Protein 2X1W (pdb70)

Sequence (1154 aa):
TEILKSIDNEWRKTQCMPREVAIDVGKEFGVATNTFFKPPCVSVYRCGGCCNSEGLQCMNTSTSYLSKTLFEITVPLSQGPKPVTISFANHTSCRCMSEILKSIDNEWRKTQCMPREVAIDVGKEFGVATNTFFKPPCVSVYRCGGCCNSEGLQCMNTSTSYLSKTLFEITVPLSQGPKPVTISFANHTSCRCMSKLKSIDNEWRKTQCMPREVAIDVGKEFGVATNTFFKPPCVSVYRCGGCCNSEGLQCMNTSTSYLSKTLFEITVPLSQGPKPVTISFANHTSCRCMSKLEILKSIDNEWRKTQCMPREVAIDVGKEFGVATNTFFKPPCVSVYRCGGCCNSEGLQCMNTSTSYLSKTLFEITVPLSQGPKPVTISFANHTSCRCMSKLSPFIASHGVVYITENKNKTVVIPCLGSISNLNVSLCARYPEKRFVPDGNRISWDSKKGFTIPSYMISYAGMVFCEAKSYQSIMYIVVVVGYRIYDVVLSPSHGIELSVGEKLVLNCTARTELNVGIDFNWEYPSSKHQHKKLVNRDLKTQSGSEMKKFLSTLTIDGVTRSDQGLYTCAASSGLMTKKNSTFVRVHEGVVYITENKNKTVVIPCLGSISNLNVSLCARYPEKRFVPDGNRISWDSKKGFTIPSYMISYAGMVFCEAQSIMYIVVVVGYRIYDVVLSPSHGIELSVGEKLVLNCTARTELNVGIDFNWEYPSHKKLVNRDLKTSEMKKFLSTLTIDGVTRSDQGLYTCAASSGLMTKKNSTFVRVHEPFIQHGVVYITENKNKTVVIPCLGSISNLNVSLCARYPEKRFVPDGNRISWDSKKGFTIPSYMISYAGMVFCEAKINDESYQSIMYIVVVVGYRIYDVVLSPSHGIELSVGEKLVLNCTARTELNVGIDFNWEYPSSKKLVNRDLKTQSGSEMKKFLSTLTIDGVTRSDQGLYTCAASSGLMTKKNSTFVRVHESPFIAQHGVVYITENKNKTVVIPCLGSISNLNVSLCARYPEKRFVPDGNRISWDSKKGFTIPSYMISYAGMVFCEAKINDESYQSIMYIVVVVGYRIYDVVLSPSHGIELSVGEKLVLNCTARTELNVGIDFNWEYPHKKLVNRDLKTQGSEMKKFLSTLTIDGVTRSDQGLYTCAASSGLMTKKNSTFVRVH

Radius of gyration: 42.81 Å; Cα contacts (8 Å, |Δi|>4): 3023; chains: 8; bounding box: 81×84×136 Å

Organism: Homo sapiens (NCBI:txid9606)

Solvent-accessible surface area: 58014 Å² total; per-residue (Å²): 91,132,60,24,137,48,1,28,48,8,12,104,75,3,33,12,70,43,38,85,52,29,26,54,4,24,160,77,192,67,32,56,5,23,21,24,24,7,0,28,1,0,11,2,100,37,22,20,27,26,18,18,9,63,40,44,121,18,62,60,60,52,44,50,149,63,84,32,42,0,42,30,3,36,10,70,71,100,136,34,26,78,93,36,96,49,72,6,24,23,29,75,42,25,115,35,75,103,148,150,66,137,52,4,30,46,9,12,109,75,4,39,18,69,43,40,84,52,29,27,53,0,15,173,70,99,69,45,64,52,34,28,22,20,10,0,26,2,0,10,2,101,36,23,20,27,29,17,16,14,61,40,43,113,18,56,60,60,52,45,50,150,63,85,32,36,0,4,34,0,42,2,19,81,88,110,35,19,70,83,35,97,33,61,1,21,23,28,73,43,26,91,30,74,75,205,138,160,76,14,31,52,16,8,102,61,4,34,17,63,42,35,66,53,30,27,54,1,12,145,66,105,64,57,65,93,60,18,46,18,20,0,26,2,0,9,3,97,39,24,20,29,28,20,16,22,51,18,50,86,18,57,59,60,50,58,46,143,65,84,32,35,0,7,31,7,55,16,41,58,112,114,33,15,85,89,34,93,38,54,1,16,25,29,74,40,26,124,29,52,62,80,167,175,103,48,161,64,5,28,53,14,8,98,64,4,26,13,63,43,36,69,52,29,28,52,0,12,143,64,105,64,64,58,13,31,14,61,18,14,0,27,1,0,11,2,97,39,23,20,28,22,19,17,15,65,21,42,84,18,52,61,61,50,58,47,144,65,85,37,57,0,10,29,12,24,8,80,40,79,121,23,10,91,90,36,91,38,54,0,18,25,29,72,40,26,124,30,52,56,65,182,125,14,23,97,86,156,115,11,38,6,81,7,35,49,124,126,79,89,50,13,74,0,66,2,57,9,81,81,91,133,22,133,6,17,0,0,0,50,30,68,86,84,122,28,95,52,86,83,116,86,13,47,32,58,15,174,142,1,0,26,0,4,2,132,43,0,35,31,1,0,3,0,11,0,40,3,185,104,112,117,11,65,40,16,0,2,3,28,24,8,51,98,4,89,41,7,68,5,59,63,65,141,66,15,103,21,14,23,0,55,123,3,67,0,48,0,33,0,94,0,14,29,29,0,6,0,31,16,83,26,115,64,49,30,103,157,130,66,38,33,137,77,80,64,114,56,57,141,48,114,86,29,55,86,46,22,65,0,19,0,22,0,29,0,42,0,0,30,126,66,2,58,9,97,0,13,0,20,0,23,4,31,100,62,75,75,137,62,45,10,99,0,132,0,61,133,47,38,5,78,0,70,105,66,98,100,117,48,19,66,0,67,8,116,24,112,101,78,135,71,142,10,14,0,9,0,39,28,62,98,28,61,5,94,46,89,74,115,96,14,39,34,70,4,162,112,0,0,17,0,1,0,119,30,0,9,32,0,1,5,0,9,6,59,87,154,37,111,38,17,15,3,0,23,37,14,64,85,2,96,38,6,69,5,65,64,55,145,69,16,104,12,53,65,52,80,114,4,63,0,50,0,33,0,86,0,27,42,18,0,2,0,39,17,89,28,119,88,28,137,130,47,126,80,72,59,127,70,48,182,98,121,115,51,38,61,1,15,0,27,0,17,0,109,21,1,60,143,68,0,67,10,98,0,16,0,14,0,22,5,26,138,60,76,79,134,62,46,8,97,0,124,12,87,154,59,35,152,131,51,14,45,5,90,0,58,69,68,152,109,121,47,17,64,0,66,2,58,13,78,91,78,136,20,131,6,8,0,8,0,42,22,62,113,41,30,4,19,47,84,74,114,92,10,39,32,71,3,161,111,0,0,16,0,2,0,88,27,0,13,38,1,1,4,0,6,0,24,2,104,72,140,146,109,56,80,98,16,79,46,17,6,4,1,4,31,9,78,107,2,96,39,7,70,4,65,65,57,145,69,16,106,24,54,54,46,92,118,4,62,0,50,0,33,0,86,0,32,29,7,0,0,7,65,21,90,28,120,86,27,95,141,85,128,82,72,81,138,46,48,201,34,102,109,67,43,105,46,20,61,6,15,0,26,0,17,12,122,29,1,69,131,66,10,62,10,98,0,16,0,15,0,28,5,48,150,58,76,78,136,63,45,8,101,0,119,3,74,153,126,17,20,100,112,181,54,12,47,6,94,1,43,76,38,175,100,115,54,22,74,0,61,2,54,9,75,69,90,134,18,97,6,17,0,0,0,51,22,58,86,81,118,27,95,54,87,84,114,94,14,46,33,58,14,174,141,1,0,26,0,3,2,117,45,0,19,42,0,2,3,0,11,0,38,2,125,79,145,104,102,86,98,117,10,43,26,16,0,3,4,11,24,8,62,92,4,92,42,8,68,5,60,63,65,141,65,14,95,20,23,50,1,34,111,3,68,0,48,0,37,0,93,0,18,39,16,0,3,24,77,22,81,28,122,86,78,137,33,137,69,75,86,136,32,66,143,78,140,48,51,121,49,14,87,16,27,0,23,0,27,0,54,10,1,58,145,88,4,58,10,99,0,13,0,20,0,27,3,58,133,62,76,76,137,61,46,10,98,0,132,1,87

B-factor: mean 71.1, std 27.76, range [17.83, 236.98]

InterPro domains:
  IPR000072 PDGF/VEGF domain [PF00341] (131-211)
  IPR000072 PDGF/VEGF domain [PS50278] (117-216)
  IPR000072 PDGF/VEGF domain [SM00141] (129-213)
  IPR000072 PDGF/VEGF domain [cd00135] (129-214)
  IPR004153 CXCXC repeat [PF03128] (283-295)
  IPR004153 CXCXC repeat [PF03128] (307-319)
  IPR004153 CXCXC repeat [PF03128] (331-343)
  IPR023581 Platelet-derived growth factor, conserved site [PS00249] (154-166)
  IPR029034 Cystine-knot cytokine [G3DSA:2.10.90.10] (52-217)
  IPR029034 Cystine-knot cytokine [SSF57501] (124-212)
  IPR050507 Platelet-derived/Vascular endothelial growth factor [PTHR12025] (45-345)

Nearest PDB structures (foldseek):
  2x1w-assembly1_N  TM=1.005E+00  e=3.166E-40  Homo sapiens
  2x1w-assembly2_L  TM=9.529E-01  e=1.144E-33  Homo sapiens
  3v6b-assembly1_R-2  TM=9.421E-01  e=4.323E-33  Homo sapiens
  3v2a-assembly1_R-2  TM=9.100E-01  e=1.090E-30  Homo sapiens
  5t89-assembly1_Y  TM=8.038E-01  e=1.328E-16  Homo sapiens

Foldseek 3Di:
DVVVVVVVVVPVVQDWWWDWDWDQPQVPDDHDPFKDWVVRTDIAIATGGDDPDPPWDKHAPDWDKDWDKTWMQGPPPPDDTDIDIDIDIHGHTIDGGD/DVCVVVVVVPVVQDWWWDWDWDQPCVVVVHDVLKAWVVRTDIAIATGGDDPDPQFGKHAPDWDKDWDKTWMAGPVGPDDTDIDIDIDIHGHTIDGHGD/DVVVVVVCVVQDWWWDKDWDQPCVVVVHDPFKAKVVRTDIATATGGDDPDPQWDKHAPDKDKDKDWIWMAGPPGPDDTDIDIDIDIHGHTIDTDGPD/DPVVVVVVVCVVQDWWWDKDWDQPCVVVVDDPFKAKVVRTDIATATGGDDDDPQWDKHAPDKDKDKDKIWMAGPVRPVDTDIDIDIDIHGHTIDTGRPD/DFWDDPLAAWEDDPQDQDKTFDARATPDFPWQKWKWFDVVTDIGGADPPQWDAGNHTGTMHRVVVHQVGQWMWMATPNDIDRIYGYAYAFFFWDDKAKVVREDAEAEFFAKDKMKIKIKGFPRFDKDKDKDFQDPDDAQWDWDKDWDDDVPPDRMTMIMIMIMHRGDDQSRFAKMKMWIGRPVDIDIGIYTHGYHD/DAWEDEPQQQDKTFDAPAAPDQPQFKWKWFDVVTDIHGAPVPQWDQRNHGGTIHRNNVHQVGQWMAMPSGDDIYGYAYADWAWDAKAKVVAEPAEEEFQDKDKIKIKIKGAPRFDKDKDKDFFDCKDKDKDWDDAPRITMIIIMIIRRGHDQRRFAKMKMWIGRPPDIDIGIYTHGYDD/DFPQEAAWEAALPQFDKTFDARAAPDQPFFKWKWFDVVTDIHGAPVPQWDQRNHGGTIHRRNVHQVGQWMWMKTDDDNDMDIDHIYGYAYAYWAWDAKAKVVAEPAEEEFQAKDKIKIKIKGFPRFDKDKDKDFFDDWDKDKDWDDDDDVPRITMIIIMTMDRGHDQRRFAKMKMWIGRPPDIDIGIYTHGYYD/DQWPDPEAAWEDAPPQFDKGFDARAGPDFPFQKWKWFDVVTDIGGADPPQFDAGNHGGTMHGVNVHQVGQWMWMWTDPVPDIDIDHIYGYDYDDFFWDDKAKVVREDAEEEFFAKDKMKIKIKGFPRFDKDKDKDFLCKDKDKDWDDDPPDRITMIMIIIMRRGDDQSRFAKMKMWIGRPVDIDIGIYTHHYD

Secondary structure (DSSP, 8-state):
-HHHHHHHHHHHHHSSEEEEEEEETTTSS---TT-EEESSEEEEEEEE---SSSS-EEEEEEEEEEEEEEEEE-SSSSS--EEEEEEEEEEEEEEEE-/-TTHHHHHHHHHHSSEEEEEEEEHHHHTT--TTEEEESSEEEEEEEES--SSTTEEEEEEEEEEEEEEEEEEETTTSSS-EEEEEEEEEEEEEEEEE-/-HHHHHHHHHHSSEEEEEEEEHHHHTT--TTEEEESSEEEEEEEE---SSTTEEEEEEEEEEEEEEEEEEESS-SS--EEEEEEEEEEEEEEEEE--/-HHHHHHHHHHHHSSEEEEEEEEHHHHTT--TTEEEESSEEEEEEEE---SSTTEEEEEEEEEEEEEEEEEEESSSTT-SEEEEEEEEEEEEEEEEE--/--BPP--EEEEE--STT-EEEE---BSSTT--EEEEEETTTEEE---SSS-EEETTTEEEEEGGGTTT-SEEEEEE--EE---EEEEE-B--EEEEEEES-S-EEEETTPPEEEEEEEEE-TTB--EEEEE-S-SS--SEEEEEEEE---SS-S-EEEEEEEEESS--GGG-EEEEEEEE-SS-EEEEEEEEEEE-/-EEEE-S-SSSEEEE----SSSS---EEEEETTTEEE---SSSSEE-SSS-EEEEGGGTTT-SEEEEE-----EEEEE----EEEEEEES-S--EEETTPPEEEEEEEEEETT---EEEEE----EEEEEEEE----EEEEEEEEEESS--GGG-EEEEEEEE-SS-EEEEEEEEEEE-/-B---EEEEE---TT-EEEE---BSSSS--EEEEEETTTEEE---SSSSEE-SSS-EEEEGGGTTT-SEEEEEEEETTEEEE---EEEEE----EEEEEEES-S--EEETTPPEEEEEEEEEETT---EEEEE-S---EEEEEEE---SS--EEEEEEEEEESS--GGG-EEEEEEEE-SS-EEEEEEEEEEE-/--B---EEEEEE---SS-EEEE---BSSTT-EEEEEEETTTEEE---SSS-EEETTTEEEEEGGGTTT-SEEEEEEE-SS-EEE--EEEEEE----EEEEEEES-S-EEE-TTPPEEEEEEEEE-TT---EEEEE---EEEEEEEE-----S-EEEEEEEEESS--GGG-EEEEEEEE-SS-EEEEEEEEEE-

Structure (mmCIF, N/CA/C/O backbone):
data_2X1W
#
_entry.id   2X1W
#
_cell.length_a   73.750
_cell.length_b   123.830
_cell.length_c   211.831
_cell.angle_alpha   90.00
_cell.angle_beta   90.00
_cell.angle_gamma   90.00
#
_symmetry.space_group_name_H-M   'P 21 21 21'
#
loop_
_entity.id
_entity.type
_entity.pdbx_description
1 polymer 'VASCULAR ENDOTHELIAL GROWTH FACTOR C'
2 polymer 'VASCULAR ENDOTHELIAL GROWTH FACTOR RECEPTOR 2'
3 branched beta-D-mannopyranose-(1-4)-2-acetamido-2-deoxy-beta-D-glucopyranose-(1-4)-2-acetamido-2-deoxy-beta-D-glucopyranose
4 branched 2-acetamido-2-deoxy-beta-D-glucopyranose-(1-4)-2-acetamido-2-deoxy-beta-D-glucopyranose
5 non-polymer 'CESIUM ION'
6 non-polymer 2-acetamido-2-deoxy-beta-D-glucopyranose
7 water water
#
loop_
_atom_site.group_PDB
_atom_site.id
_atom_site.type_symbol
_atom_site.label_atom_id
_atom_site.label_alt_id
_atom_site.label_comp_id
_atom_site.label_asym_id
_atom_site.label_entity_id
_atom_site.label_seq_id
_atom_site.pdbx_PDB_ins_code
_atom_site.Cartn_x
_atom_site.Cartn_y
_atom_site.Cartn_z
_atom_site.occupancy
_atom_site.B_iso_or_equiv
_atom_site.auth_seq_id
_atom_site.auth_comp_id
_atom_site.auth_asym_id
_atom_site.auth_atom_id
_atom_site.pdbx_PDB_model_num
ATOM 1 N N . THR A 1 5 ? 3.106 -13.285 15.251 1.00 109.80 116 THR A N 1
ATOM 2 C CA . THR A 1 5 ? 2.023 -13.055 16.201 1.00 115.52 116 THR A CA 1
ATOM 3 C C . THR A 1 5 ? 1.390 -11.687 15.994 1.00 114.44 116 THR A C 1
ATOM 4 O O . THR A 1 5 ? 0.266 -11.584 15.513 1.00 116.54 116 THR A O 1
ATOM 8 N N . GLU A 1 6 ? 2.117 -10.638 16.363 1.00 112.01 117 GLU A N 1
ATOM 9 C CA . GLU A 1 6 ? 1.608 -9.277 16.239 1.00 112.62 117 GLU A CA 1
ATOM 10 C C . GLU A 1 6 ? 1.180 -8.976 14.809 1.00 113.13 117 GLU A C 1
ATOM 11 O O . GLU A 1 6 ? 0.220 -8.243 14.582 1.00 117.43 117 GLU A O 1
ATOM 17 N N . ILE A 1 7 ? 1.892 -9.548 13.845 1.00 108.40 118 ILE A N 1
ATOM 18 C CA . ILE A 1 7 ? 1.511 -9.404 12.446 1.00 95.69 118 ILE A CA 1
ATOM 19 C C . ILE A 1 7 ? 0.256 -10.224 12.153 1.00 87.70 118 ILE A C 1
ATOM 20 O O . ILE A 1 7 ? -0.671 -9.748 11.500 1.00 86.64 118 ILE A O 1
ATOM 25 N N . LEU A 1 8 ? 0.222 -11.454 12.651 1.00 92.63 119 LEU A N 1
ATOM 26 C CA . LEU A 1 8 ? -0.954 -12.300 12.492 1.00 96.04 119 LEU A CA 1
ATOM 27 C C . LEU A 1 8 ? -2.199 -11.644 13.092 1.00 86.67 119 LEU A C 1
ATOM 28 O O . LEU A 1 8 ? -3.300 -11.799 12.565 1.00 74.96 119 LEU A O 1
ATOM 33 N N . LYS A 1 9 ? -2.024 -10.916 14.194 1.00 92.87 120 LYS A N 1
ATOM 34 C CA . LYS A 1 9 ? -3.156 -10.285 14.866 1.00 93.56 120 LYS A CA 1
ATOM 35 C C . LYS A 1 9 ? -3.886 -9.353 13.915 1.00 89.23 120 LYS A C 1
ATOM 36 O O . LYS A 1 9 ? -5.098 -9.459 13.737 1.00 85.80 120 LYS A O 1
ATOM 42 N N . SER A 1 10 ? -3.136 -8.443 13.303 1.00 86.14 121 SER A N 1
ATOM 43 C CA . SER A 1 10 ? -3.719 -7.428 12.432 1.00 84.18 121 SER A CA 1
ATOM 44 C C . SER A 1 10 ? -4.296 -8.023 11.148 1.00 75.07 121 SER A C 1
ATOM 45 O O . SER A 1 10 ? -5.379 -7.645 10.712 1.00 75.28 121 SER A O 1
ATOM 48 N N . ILE A 1 11 ? -3.567 -8.947 10.540 1.00 67.02 122 ILE A N 1
ATOM 49 C CA . ILE A 1 11 ? -4.028 -9.583 9.313 1.00 67.82 122 ILE A CA 1
ATOM 50 C C . ILE A 1 11 ? -5.416 -10.197 9.505 1.00 71.47 122 ILE A C 1
ATOM 51 O O . ILE A 1 11 ? -6.318 -10.008 8.683 1.00 68.17 122 ILE A O 1
ATOM 56 N N . ASP A 1 12 ? -5.583 -10.932 10.598 1.00 71.81 123 ASP A N 1
ATOM 57 C CA . ASP A 1 12 ? -6.882 -11.493 10.939 1.00 66.18 123 ASP A CA 1
ATOM 58 C C . ASP A 1 12 ? -7.927 -10.387 11.105 1.00 60.68 123 ASP A C 1
ATOM 59 O O . ASP A 1 12 ? -9.096 -10.554 10.761 1.00 59.92 123 ASP A O 1
ATOM 64 N N . ASN A 1 13 ? -7.499 -9.252 11.636 1.00 49.61 124 ASN A N 1
ATOM 65 C CA . ASN A 1 13 ? -8.389 -8.114 11.761 1.00 54.51 124 ASN A CA 1
ATOM 66 C C . ASN A 1 13 ? -8.800 -7.532 10.409 1.00 58.44 124 ASN A C 1
ATOM 67 O O . ASN A 1 13 ? -9.934 -7.098 10.249 1.00 59.67 124 ASN A O 1
ATOM 72 N N . GLU A 1 14 ? -7.879 -7.525 9.443 1.00 59.42 125 GLU A N 1
ATOM 73 C CA . GLU A 1 14 ? -8.182 -7.064 8.089 1.00 46.07 125 GLU A CA 1
ATOM 74 C C . GLU A 1 14 ? -9.205 -7.971 7.410 1.00 53.81 125 GLU A C 1
ATOM 75 O O . GLU A 1 14 ? -10.142 -7.498 6.759 1.00 44.17 125 GLU A O 1
ATOM 81 N N . TRP A 1 15 ? -9.028 -9.279 7.553 1.00 47.01 126 TRP A N 1
ATOM 82 C CA . TRP A 1 15 ? -10.010 -10.215 7.017 1.00 52.95 126 TRP A CA 1
ATOM 83 C C . TRP A 1 15 ? -11.383 -9.975 7.619 1.00 57.65 126 TRP A C 1
ATOM 84 O O . TRP A 1 15 ? -12.367 -9.806 6.907 1.00 69.83 126 TRP A O 1
ATOM 95 N N . ARG A 1 16 ? -11.437 -9.952 8.943 1.00 63.31 127 ARG A N 1
ATOM 96 C CA . ARG A 1 16 ? -12.700 -9.839 9.658 1.00 63.72 127 ARG A CA 1
ATOM 97 C C . ARG A 1 16 ? -13.472 -8.607 9.208 1.00 58.57 127 ARG A C 1
ATOM 98 O O . ARG A 1 16 ? -14.668 -8.683 8.924 1.00 62.47 127 ARG A O 1
ATOM 106 N N . LYS A 1 17 ? -12.773 -7.479 9.125 1.00 51.77 128 LYS A N 1
ATOM 107 C CA . LYS A 1 17 ? -13.393 -6.207 8.751 1.00 51.56 128 LYS A CA 1
ATOM 108 C C . LYS A 1 17 ? -13.836 -6.123 7.289 1.00 48.29 128 LYS A C 1
ATOM 109 O O . LYS A 1 17 ? -14.692 -5.317 6.957 1.00 53.56 128 LYS A O 1
ATOM 115 N N . THR A 1 18 ? -13.262 -6.953 6.423 1.00 47.47 129 THR A N 1
ATOM 116 C CA . THR A 1 18 ? -13.525 -6.851 4.991 1.00 46.15 129 THR A CA 1
ATOM 117 C C . THR A 1 18 ? -14.374 -7.991 4.437 1.00 47.93 129 THR A C 1
ATOM 118 O O . THR A 1 18 ? -14.550 -8.110 3.224 1.00 56.48 129 THR A O 1
ATOM 122 N N . GLN A 1 19 ? -14.908 -8.824 5.317 1.00 49.68 130 GLN A N 1
ATOM 123 C CA . GLN A 1 19 ? -15.669 -9.992 4.880 1.00 50.06 130 GLN A CA 1
ATOM 124 C C . GLN A 1 19 ? -17.010 -9.613 4.268 1.00 50.05 130 GLN A C 1
ATOM 125 O O . GLN A 1 19 ? -17.573 -8.565 4.569 1.00 40.14 130 GLN A O 1
ATOM 131 N N . CYS A 1 20 ? -17.520 -10.488 3.411 1.00 49.18 131 CYS A N 1
ATOM 132 C CA . CYS A 1 20 ? -18.845 -10.322 2.841 1.00 41.69 131 CYS A CA 1
ATOM 133 C C . CYS A 1 20 ? -19.887 -10.195 3.956 1.00 56.59 131 CYS A C 1
ATOM 134 O O . CYS A 1 20 ? -19.998 -11.070 4.814 1.00 68.88 131 CYS A O 1
ATOM 137 N N . MET A 1 21 ? -20.643 -9.102 3.947 1.00 49.75 132 MET A N 1
ATOM 138 C CA . MET A 1 21 ? -21.698 -8.878 4.936 1.00 44.80 132 MET A CA 1
ATOM 139 C C . MET A 1 21 ? -22.524 -7.631 4.595 1.00 51.68 132 MET A C 1
ATOM 140 O O . MET A 1 21 ? -22.105 -6.809 3.785 1.00 46.34 132 MET A O 1
ATOM 145 N N . PRO A 1 22 ? -23.699 -7.476 5.222 1.00 55.97 133 PRO A N 1
ATOM 146 C CA . PRO A 1 22 ? -24.496 -6.271 4.964 1.00 48.99 133 PRO A CA 1
ATOM 147 C C . PRO A 1 22 ? -23.798 -5.028 5.505 1.00 54.82 133 PRO A C 1
ATOM 148 O O . PRO A 1 22 ? -23.273 -5.064 6.619 1.00 51.82 133 PRO A O 1
ATOM 152 N N . ARG A 1 23 ? -23.803 -3.946 4.733 1.00 53.56 134 ARG A N 1
ATOM 153 C CA . ARG A 1 23 ? -23.157 -2.708 5.141 1.00 49.45 134 ARG A CA 1
ATOM 154 C C . ARG A 1 23 ? -24.027 -1.509 4.810 1.00 57.31 134 ARG A C 1
ATOM 155 O O . ARG A 1 23 ? -24.687 -1.496 3.774 1.00 58.35 134 ARG A O 1
ATOM 163 N N . GLU A 1 24 ? -24.016 -0.503 5.686 1.00 59.03 135 GLU A N 1
ATOM 164 C CA . GLU A 1 24 ? -24.701 0.762 5.412 1.00 55.86 135 GLU A CA 1
ATOM 165 C C . GLU A 1 24 ? -24.094 1.496 4.225 1.00 50.62 135 GLU A C 1
ATOM 166 O O . GLU A 1 24 ? -22.904 1.781 4.205 1.00 58.88 135 GLU A O 1
ATOM 172 N N . VAL A 1 25 ? -24.923 1.807 3.239 1.00 46.66 136 VAL A N 1
ATOM 173 C CA . VAL A 1 25 ? -24.478 2.573 2.090 1.00 42.25 136 VAL A CA 1
ATOM 174 C C . VAL A 1 25 ? -25.482 3.663 1.793 1.00 47.15 136 VAL A C 1
ATOM 175 O O . VAL A 1 25 ? -26.611 3.625 2.265 1.00 59.35 136 VAL A O 1
ATOM 179 N N . ALA A 1 26 ? -25.059 4.643 1.014 1.00 47.79 137 ALA A N 1
ATOM 180 C CA . ALA A 1 26 ? -25.963 5.673 0.559 1.00 46.70 137 ALA A CA 1
ATOM 181 C C . ALA A 1 26 ? -26.384 5.360 -0.879 1.00 57.40 137 ALA A C 1
ATOM 182 O O . ALA A 1 26 ? -25.573 5.402 -1.804 1.00 54.46 137 ALA A O 1
ATOM 184 N N . ILE A 1 27 ? -27.655 5.023 -1.055 1.00 54.05 138 ILE A N 1
ATOM 185 C CA . ILE A 1 27 ? -28.190 4.667 -2.365 1.00 42.94 138 ILE A CA 1
ATOM 186 C C . ILE A 1 27 ? -28.835 5.864 -3.048 1.00 44.99 138 ILE A C 1
ATOM 187 O O . ILE A 1 27 ? -29.699 6.531 -2.472 1.00 61.22 138 ILE A O 1
ATOM 192 N N . ASP A 1 28 ? -28.423 6.127 -4.280 1.00 48.84 139 ASP A N 1
ATOM 193 C CA . ASP A 1 28 ? -28.993 7.212 -5.074 1.00 49.24 139 ASP A CA 1
ATOM 194 C C . ASP A 1 28 ? -30.347 6.774 -5.610 1.00 44.74 139 ASP A C 1
ATOM 195 O O . ASP A 1 28 ? -30.411 5.863 -6.426 1.00 49.59 139 ASP A O 1
ATOM 200 N N . VAL A 1 29 ? -31.420 7.425 -5.165 1.00 42.83 140 VAL A N 1
ATOM 201 C CA . VAL A 1 29 ? -32.776 6.979 -5.508 1.00 59.89 140 VAL A CA 1
ATOM 202 C C . VAL A 1 29 ? -33.021 6.966 -7.015 1.00 65.73 140 VAL A C 1
ATOM 203 O O . VAL A 1 29 ? -33.386 5.938 -7.594 1.00 61.71 140 VAL A O 1
ATOM 207 N N . GLY A 1 30 ? -32.818 8.118 -7.642 1.00 59.87 141 GLY A N 1
ATOM 208 C CA . GLY A 1 30 ? -33.032 8.257 -9.065 1.00 61.51 141 GLY A CA 1
ATOM 209 C C . GLY A 1 30 ? -32.411 7.147 -9.886 1.00 78.75 141 GLY A C 1
ATOM 210 O O . GLY A 1 30 ? -33.056 6.593 -10.777 1.00 97.60 141 GLY A O 1
ATOM 211 N N . LYS A 1 31 ? -31.157 6.818 -9.591 1.00 68.86 142 LYS A N 1
ATOM 212 C CA . LYS A 1 31 ? -30.452 5.811 -10.370 1.00 70.02 142 LYS A CA 1
ATOM 213 C C . LYS A 1 31 ? -31.015 4.409 -10.149 1.00 80.94 142 LYS A C 1
ATOM 214 O O . LYS A 1 31 ? -30.927 3.565 -11.041 1.00 93.05 142 LYS A O 1
ATOM 220 N N . GLU A 1 32 ? -31.637 4.167 -8.996 1.00 77.23 143 GLU A N 1
ATOM 221 C CA . GLU A 1 32 ? -32.328 2.889 -8.796 1.00 85.90 143 GLU A CA 1
ATOM 222 C C . GLU A 1 32 ? -33.592 2.791 -9.664 1.00 99.21 143 GLU A C 1
ATOM 223 O O . GLU A 1 32 ? -34.714 2.732 -9.159 1.00 81.58 143 GLU A O 1
ATOM 229 N N . PHE A 1 33 ? -33.362 2.830 -10.979 1.00 123.93 144 PHE A N 1
ATOM 230 C CA . PHE A 1 33 ? -34.297 2.402 -12.034 1.00 131.55 144 PHE A CA 1
ATOM 231 C C . PHE A 1 33 ? -35.704 3.018 -12.096 1.00 113.43 144 PHE A C 1
ATOM 232 O O . PHE A 1 33 ? -36.374 3.208 -11.076 1.00 89.01 144 PHE A O 1
ATOM 240 N N . GLY A 1 34 ? -36.128 3.313 -13.325 1.00 114.58 145 GLY A N 1
ATOM 241 C CA . GLY A 1 34 ? -37.496 3.700 -13.624 1.00 115.09 145 GLY A CA 1
ATOM 242 C C . GLY A 1 34 ? -37.875 5.120 -13.255 1.00 109.44 145 GLY A C 1
ATOM 243 O O . GLY A 1 34 ? -39.054 5.438 -13.108 1.00 103.37 145 GLY A O 1
ATOM 244 N N . VAL A 1 35 ? -36.880 5.983 -13.109 1.00 105.52 146 VAL A N 1
ATOM 245 C CA . VAL A 1 35 ? -37.140 7.351 -12.689 1.00 97.24 146 VAL A CA 1
ATOM 246 C C . VAL A 1 35 ? -37.474 8.265 -13.865 1.00 93.70 146 VAL A C 1
ATOM 247 O O . VAL A 1 35 ? -36.789 8.251 -14.888 1.00 87.81 146 VAL A O 1
ATOM 251 N N . ALA A 1 36 ? -38.541 9.045 -13.716 1.00 88.41 147 ALA A N 1
ATOM 252 C CA . ALA A 1 36 ? -38.961 9.981 -14.754 1.00 85.55 147 ALA A CA 1
ATOM 253 C C . ALA A 1 36 ? -37.883 11.027 -14.993 1.00 83.94 147 ALA A C 1
ATOM 254 O O . ALA A 1 36 ? -37.410 11.661 -14.051 1.00 90.57 147 ALA A O 1
ATOM 256 N N . THR A 1 37 ? -37.506 11.210 -16.256 1.00 79.55 148 THR A N 1
ATOM 257 C CA . THR A 1 37 ? -36.432 12.129 -16.622 1.00 74.74 148 THR A CA 1
ATOM 258 C C . THR A 1 37 ? -36.625 13.550 -16.087 1.00 74.48 148 THR A C 1
ATOM 259 O O . THR A 1 37 ? -35.681 14.337 -16.059 1.00 73.25 148 THR A O 1
ATOM 263 N N . ASN A 1 38 ? -37.839 13.880 -15.660 1.00 67.23 149 ASN A N 1
ATOM 264 C CA . ASN A 1 38 ? -38.116 15.224 -15.161 1.00 76.02 149 ASN A CA 1
ATOM 265 C C . ASN A 1 38 ? -38.175 15.327 -13.638 1.00 58.68 149 ASN A C 1
ATOM 266 O O . ASN A 1 38 ? -38.663 16.321 -13.107 1.00 68.62 149 ASN A O 1
ATOM 271 N N . THR A 1 39 ? -37.680 14.312 -12.939 1.00 61.65 150 THR A N 1
ATOM 272 C CA . THR A 1 39 ? -37.695 14.327 -11.476 1.00 61.68 150 THR A CA 1
ATOM 273 C C . THR A 1 39 ? -36.316 14.450 -10.822 1.00 67.91 150 THR A C 1
ATOM 274 O O . THR A 1 39 ? -35.353 13.820 -11.257 1.00 72.50 150 THR A O 1
ATOM 278 N N . PHE A 1 40 ? -36.246 15.296 -9.794 1.00 62.31 151 PHE A N 1
ATOM 279 C CA . PHE A 1 40 ? -35.166 15.337 -8.808 1.00 73.50 151 PHE A CA 1
ATOM 280 C C . PHE A 1 40 ? -35.697 14.745 -7.500 1.00 66.63 151 PHE A C 1
ATOM 281 O O . PHE A 1 40 ? -36.828 15.027 -7.105 1.00 67.82 151 PHE A O 1
ATOM 289 N N . PHE A 1 41 ? -34.891 13.940 -6.816 1.00 54.97 152 PHE A N 1
ATOM 290 C CA . PHE A 1 41 ? -35.269 13.494 -5.472 1.00 57.47 152 PHE A CA 1
ATOM 291 C C . PHE A 1 41 ? -34.558 14.286 -4.376 1.00 58.78 152 PHE A C 1
ATOM 292 O O . PHE A 1 41 ? -33.362 14.590 -4.478 1.00 59.00 152 PHE A O 1
ATOM 300 N N . LYS A 1 42 ? -35.321 14.627 -3.342 1.00 50.91 153 LYS A N 1
ATOM 301 C CA . LYS A 1 42 ? -34.797 15.284 -2.151 1.00 50.35 153 LYS A CA 1
ATOM 302 C C . LYS A 1 42 ? -35.249 14.513 -0.908 1.00 55.33 153 LYS A C 1
ATOM 303 O O . LYS A 1 42 ? -36.443 14.450 -0.617 1.00 60.08 153 LYS A O 1
ATOM 309 N N . PRO A 1 43 ? -34.302 13.899 -0.184 1.00 60.69 154 PRO A N 1
ATOM 310 C CA . PRO A 1 43 ? -32.865 13.872 -0.472 1.00 54.36 154 PRO A CA 1
ATOM 311 C C . PRO A 1 43 ? -32.603 12.956 -1.653 1.00 49.70 154 PRO A C 1
ATOM 312 O O . PRO A 1 43 ? -33.424 12.092 -1.937 1.00 52.24 154 PRO A O 1
ATOM 316 N N . PRO A 1 44 ? -31.461 13.126 -2.323 1.00 57.70 155 PRO A N 1
ATOM 317 C CA . PRO A 1 44 ? -31.169 12.281 -3.481 1.00 48.24 155 PRO A CA 1
ATOM 318 C C . PRO A 1 44 ? -30.915 10.847 -3.055 1.00 41.64 155 PRO A C 1
ATOM 319 O O . PRO A 1 44 ? -31.065 9.942 -3.874 1.00 65.71 155 PRO A O 1
ATOM 323 N N . CYS A 1 45 ? -30.525 10.643 -1.799 1.00 47.17 156 CYS A N 1
ATOM 324 C CA . CYS A 1 45 ? -30.132 9.308 -1.351 1.00 58.47 156 CYS A CA 1
ATOM 325 C C . CYS A 1 45 ? -30.805 8.840 -0.067 1.00 54.85 156 CYS A C 1
ATOM 326 O O . CYS A 1 45 ? -31.261 9.643 0.747 1.00 57.93 156 CYS A O 1
ATOM 329 N N . VAL A 1 46 ? -30.852 7.525 0.099 1.00 49.69 157 VAL A N 1
ATOM 330 C CA . VAL A 1 46 ? -31.390 6.921 1.308 1.00 55.05 157 VAL A CA 1
ATOM 331 C C . VAL A 1 46 ? -30.360 5.977 1.911 1.00 57.61 157 VAL A C 1
ATOM 332 O O . VAL A 1 46 ? -29.541 5.399 1.200 1.00 51.92 157 VAL A O 1
ATOM 336 N N . SER A 1 47 ? -30.393 5.838 3.228 1.00 66.32 158 SER A N 1
ATOM 337 C CA . SER A 1 47 ? -29.485 4.932 3.907 1.00 62.68 158 SER A CA 1
ATOM 338 C C . SER A 1 47 ? -30.114 3.552 4.003 1.00 53.73 158 SER A C 1
ATOM 339 O O . SER A 1 47 ? -31.167 3.385 4.617 1.00 65.96 158 SER A O 1
ATOM 342 N N . VAL A 1 48 ? -29.479 2.573 3.369 1.00 41.55 159 VAL A N 1
ATOM 343 C CA . VAL A 1 48 ? -29.870 1.179 3.531 1.00 47.91 159 VAL A CA 1
ATOM 344 C C . VAL A 1 48 ? -28.640 0.298 3.669 1.00 54.57 159 VAL A C 1
ATOM 345 O O . VAL A 1 48 ? -27.515 0.738 3.425 1.00 50.37 159 VAL A O 1
ATOM 349 N N . TYR A 1 49 ? -28.863 -0.951 4.062 1.00 54.64 160 TYR A N 1
ATOM 350 C CA . TYR A 1 49 ? -27.786 -1.915 4.172 1.00 50.56 160 TYR A CA 1
ATOM 351 C C . TYR A 1 49 ? -27.716 -2.720 2.886 1.00 48.81 160 TYR A C 1
ATOM 352 O O . TYR A 1 49 ? -28.737 -3.213 2.412 1.00 59.13 160 TYR A O 1
ATOM 361 N N . ARG A 1 50 ? -26.519 -2.837 2.312 1.00 57.45 161 ARG A N 1
ATOM 362 C CA . ARG A 1 50 ? -26.310 -3.702 1.144 1.00 58.16 161 ARG A CA 1
ATOM 363 C C . ARG A 1 50 ? -25.124 -4.615 1.342 1.00 48.07 161 ARG A C 1
ATOM 364 O O . ARG A 1 50 ? -24.142 -4.239 1.974 1.00 55.97 161 ARG A O 1
ATOM 372 N N . CYS A 1 51 ? -25.219 -5.817 0.793 1.00 47.59 162 CYS A N 1
ATOM 373 C CA . CYS A 1 51 ? -24.107 -6.757 0.812 1.00 43.00 162 CYS A CA 1
ATOM 374 C C . CYS A 1 51 ? -22.860 -6.205 0.126 1.00 46.05 162 CYS A C 1
ATOM 375 O O . CYS A 1 51 ? -22.906 -5.782 -1.032 1.00 51.70 162 CYS A O 1
ATOM 378 N N . GLY A 1 52 ? -21.745 -6.231 0.849 1.00 46.27 163 GLY A N 1
ATOM 379 C CA . GLY A 1 52 ? -20.470 -5.770 0.333 1.00 37.77 163 GLY A CA 1
ATOM 380 C C . GLY A 1 52 ? -19.300 -6.351 1.106 1.00 53.38 163 GLY A C 1
ATOM 381 O O . GLY A 1 52 ? -19.463 -6.895 2.197 1.00 55.07 163 GLY A O 1
ATOM 382 N N . GLY A 1 53 ? -18.109 -6.232 0.535 1.00 52.70 164 GLY A N 1
ATOM 383 C CA . GLY A 1 53 ? -16.914 -6.783 1.140 1.00 37.98 164 GLY A CA 1
ATOM 384 C C . GLY A 1 53 ? -16.171 -7.603 0.113 1.00 43.21 164 GLY A C 1
ATOM 385 O O . GLY A 1 53 ? -16.547 -7.603 -1.052 1.00 54.58 164 GLY A O 1
ATOM 386 N N . CYS A 1 54 ? -15.129 -8.311 0.531 1.00 43.53 165 CYS A N 1
ATOM 387 C CA . CYS A 1 54 ? -14.309 -9.039 -0.432 1.00 48.77 165 CYS A CA 1
ATOM 388 C C . CYS A 1 54 ? -14.318 -10.547 -0.253 1.00 54.72 165 CYS A C 1
ATOM 389 O O . CYS A 1 54 ? -14.151 -11.063 0.849 1.00 62.17 165 CYS A O 1
ATOM 392 N N . CYS A 1 55 ? -14.510 -11.251 -1.358 1.00 50.29 166 CYS A N 1
ATOM 393 C CA . CYS A 1 55 ? -14.418 -12.696 -1.357 1.00 51.77 166 CYS A CA 1
ATOM 394 C C . CYS A 1 55 ? -12.966 -13.071 -1.596 1.00 59.08 166 CYS A C 1
ATOM 395 O O . CYS A 1 55 ? -12.187 -12.261 -2.078 1.00 59.71 166 CYS A O 1
ATOM 398 N N . ASN A 1 56 ? -12.591 -14.291 -1.245 1.00 56.38 167 ASN A N 1
ATOM 399 C CA . ASN A 1 56 ? -11.187 -14.672 -1.278 1.00 43.35 167 ASN A CA 1
ATOM 400 C C . ASN A 1 56 ? -10.801 -15.395 -2.558 1.00 59.37 167 ASN A C 1
ATOM 401 O O . ASN A 1 56 ? -9.630 -15.685 -2.774 1.00 57.84 167 ASN A O 1
ATOM 406 N N . SER A 1 57 ? -11.795 -15.693 -3.389 1.00 70.94 168 SER A N 1
ATOM 407 C CA . SER A 1 57 ? -11.566 -16.179 -4.746 1.00 62.22 168 SER A CA 1
ATOM 408 C C . SER A 1 57 ? -12.119 -15.179 -5.733 1.00 63.25 168 SER A C 1
ATOM 409 O O . SER A 1 57 ? -12.925 -14.321 -5.379 1.00 60.33 168 SER A O 1
ATOM 412 N N . GLU A 1 58 ? -11.693 -15.303 -6.981 1.00 67.69 169 GLU A N 1
ATOM 413 C CA . GLU A 1 58 ? -12.229 -14.465 -8.033 1.00 68.81 169 GLU A CA 1
ATOM 414 C C . GLU A 1 58 ? -13.440 -15.169 -8.612 1.00 72.57 169 GLU A C 1
ATOM 415 O O . GLU A 1 58 ? -13.620 -16.374 -8.399 1.00 58.73 169 GLU A O 1
ATOM 421 N N . GLY A 1 59 ? -14.260 -14.411 -9.338 1.00 84.34 170 GLY A N 1
ATOM 422 C CA . GLY A 1 59 ? -15.469 -14.934 -9.948 1.00 97.01 170 GLY A CA 1
ATOM 423 C C . GLY A 1 59 ? -16.534 -15.183 -8.906 1.00 98.95 170 GLY A C 1
ATOM 424 O O . GLY A 1 59 ? -17.684 -15.479 -9.232 1.00 92.30 170 GLY A O 1
ATOM 425 N N . LEU A 1 60 ? -16.130 -15.079 -7.644 1.00 90.20 171 LEU A N 1
ATOM 426 C CA . LEU A 1 60 ? -17.051 -15.171 -6.520 1.00 78.08 171 LEU A CA 1
ATOM 427 C C . LEU A 1 60 ? -17.352 -13.780 -6.024 1.00 72.33 171 LEU A C 1
ATOM 428 O O . LEU A 1 60 ? -16.443 -12.970 -5.835 1.00 62.82 171 LEU A O 1
ATOM 433 N N . GLN A 1 61 ? -18.637 -13.521 -5.810 1.00 73.57 172 GLN A N 1
ATOM 434 C CA . GLN A 1 61 ? -19.120 -12.179 -5.549 1.00 72.40 172 GLN A CA 1
ATOM 435 C C . GLN A 1 61 ? -20.046 -12.169 -4.336 1.00 67.42 172 GLN A C 1
ATOM 436 O O . GLN A 1 61 ? -20.890 -13.052 -4.184 1.00 78.81 172 GLN A O 1
ATOM 442 N N . CYS A 1 62 ? -19.877 -11.172 -3.474 1.00 50.50 173 CYS A N 1
ATOM 443 C CA . CYS A 1 62 ? -20.701 -11.031 -2.273 1.00 41.46 173 CYS A CA 1
ATOM 444 C C . CYS A 1 62 ? -22.148 -10.651 -2.618 1.00 50.81 173 CYS A C 1
ATOM 445 O O . CYS A 1 62 ? -22.423 -9.539 -3.060 1.00 71.82 173 CYS A O 1
ATOM 448 N N . MET A 1 63 ? -23.073 -11.577 -2.406 1.00 48.15 174 MET A N 1
ATOM 449 C CA . MET A 1 63 ? -24.466 -11.339 -2.758 1.00 66.66 174 MET A CA 1
ATOM 450 C C . MET A 1 63 ? -25.432 -11.562 -1.594 1.00 63.56 174 MET A C 1
ATOM 451 O O . MET A 1 63 ? -25.103 -12.237 -0.625 1.00 72.08 174 MET A O 1
ATOM 456 N N . ASN A 1 64 ? -26.622 -10.980 -1.696 1.00 52.31 175 ASN A N 1
ATOM 457 C CA . ASN A 1 64 ? -27.639 -11.145 -0.668 1.00 55.64 175 ASN A CA 1
ATOM 458 C C . ASN A 1 64 ? -28.394 -12.467 -0.794 1.00 64.98 175 ASN A C 1
ATOM 459 O O . ASN A 1 64 ? -28.724 -12.913 -1.895 1.00 62.93 175 ASN A O 1
ATOM 464 N N . THR A 1 65 ? -28.658 -13.090 0.348 1.00 67.41 176 THR A N 1
ATOM 465 C CA . THR A 1 65 ? -29.351 -14.367 0.385 1.00 59.18 176 THR A CA 1
ATOM 466 C C . THR A 1 65 ? -30.738 -14.210 0.987 1.00 71.40 176 THR A C 1
ATOM 467 O O . THR A 1 65 ? -31.545 -15.138 0.960 1.00 85.04 176 THR A O 1
ATOM 471 N N . SER A 1 66 ? -31.010 -13.028 1.529 1.00 62.68 177 SER A N 1
ATOM 472 C CA . SER A 1 66 ? -32.332 -12.713 2.053 1.00 79.25 177 SER A CA 1
ATOM 473 C C . SER A 1 66 ? -32.484 -11.204 2.143 1.00 79.33 177 SER A C 1
ATOM 474 O O . SER A 1 66 ? -31.544 -10.509 2.522 1.00 76.13 177 SER A O 1
ATOM 477 N N . THR A 1 67 ? -33.664 -10.696 1.795 1.00 83.23 178 THR A N 1
ATOM 478 C CA . THR A 1 67 ? -33.880 -9.257 1.789 1.00 80.68 178 THR A CA 1
ATOM 479 C C . THR A 1 67 ? -35.170 -8.826 2.452 1.00 85.67 178 THR A C 1
ATOM 480 O O . THR A 1 67 ? -36.238 -9.365 2.177 1.00 92.71 178 THR A O 1
ATOM 484 N N . SER A 1 68 ? -35.054 -7.829 3.319 1.00 85.73 179 SER A N 1
ATOM 485 C CA . SER A 1 68 ? -36.207 -7.123 3.838 1.00 77.55 179 SER A CA 1
ATOM 486 C C . SER A 1 68 ? -36.429 -5.910 2.945 1.00 77.55 179 SER A C 1
ATOM 487 O O . SER A 1 68 ? -35.550 -5.550 2.158 1.00 57.22 179 SER A O 1
ATOM 490 N N . TYR A 1 69 ? -37.600 -5.289 3.053 1.00 80.38 180 TYR A N 1
ATOM 491 C CA . TYR A 1 69 ? -37.887 -4.086 2.277 1.00 73.74 180 TYR A CA 1
ATOM 492 C C . TYR A 1 69 ? -38.361 -2.946 3.169 1.00 80.08 180 TYR A C 1
ATOM 493 O O . TYR A 1 69 ? -39.224 -3.128 4.026 1.00 90.40 180 TYR A O 1
ATOM 502 N N . LEU A 1 70 ? -37.785 -1.767 2.966 1.00 71.31 181 LEU A N 1
ATOM 503 C CA . LEU A 1 70 ? -38.098 -0.613 3.797 1.00 70.16 181 LEU A CA 1
ATOM 504 C C . LEU A 1 70 ? -38.902 0.426 3.045 1.00 69.03 181 LEU A C 1
ATOM 505 O O . LEU A 1 70 ? -38.487 0.890 1.986 1.00 69.97 181 LEU A O 1
ATOM 510 N N . SER A 1 71 ? -40.055 0.787 3.593 1.00 80.14 182 SER A N 1
ATOM 511 C CA . SER A 1 71 ? -40.779 1.946 3.104 1.00 82.65 182 SER A CA 1
ATOM 512 C C . SER A 1 71 ? -40.071 3.183 3.620 1.00 79.89 182 SER A C 1
ATOM 513 O O . SER A 1 71 ? -39.783 3.299 4.809 1.00 77.27 182 SER A O 1
ATOM 516 N N . LYS A 1 72 ? -39.765 4.095 2.712 1.00 78.25 183 LYS A N 1
ATOM 517 C CA . LYS A 1 72 ? -39.198 5.377 3.083 1.00 70.43 183 LYS A CA 1
ATOM 518 C C . LYS A 1 72 ? -39.949 6.469 2.356 1.00 77.54 183 LYS A C 1
ATOM 519 O O . LYS A 1 72 ? -40.424 6.269 1.238 1.00 83.40 183 LYS A O 1
ATOM 525 N N . THR A 1 73 ? -40.067 7.623 2.995 1.00 79.81 184 THR A N 1
ATOM 526 C CA . THR A 1 73 ? -40.768 8.739 2.390 1.00 76.50 184 THR A CA 1
ATOM 527 C C . THR A 1 73 ? -39.811 9.892 2.168 1.00 75.44 184 THR A C 1
ATOM 528 O O . THR A 1 73 ? -39.100 10.303 3.084 1.00 78.90 184 THR A O 1
ATOM 532 N N . LEU A 1 74 ? -39.780 10.397 0.941 1.00 65.36 185 LEU A N 1
ATOM 533 C CA . LEU A 1 74 ? -39.053 11.621 0.664 1.00 62.62 185 LEU A CA 1
ATOM 534 C C . LEU A 1 74 ? -39.808 12.503 -0.318 1.00 61.90 185 LEU A C 1
ATOM 535 O O . LEU A 1 74 ? -40.972 12.249 -0.623 1.00 72.71 185 LEU A O 1
ATOM 540 N N . PHE A 1 75 ? -39.149 13.550 -0.798 1.00 57.96 186 PHE A N 1
ATOM 541 C CA . PHE A 1 75 ? -39.807 14.510 -1.666 1.00 60.57 186 PHE A CA 1
ATOM 542 C C . PHE A 1 75 ? -39.304 14.420 -3.093 1.00 66.05 186 PHE A C 1
ATOM 543 O O . PHE A 1 75 ? -38.137 14.113 -3.333 1.00 65.10 186 PHE A O 1
ATOM 551 N N . GLU A 1 76 ? -40.197 14.708 -4.034 1.00 68.53 187 GLU A N 1
ATOM 552 C CA . GLU A 1 76 ? -39.875 14.643 -5.448 1.00 68.46 187 GLU A CA 1
ATOM 553 C C . GLU A 1 76 ? -40.176 15.962 -6.156 1.00 70.62 187 GLU A C 1
ATOM 554 O O . GLU A 1 76 ? -41.318 16.409 -6.201 1.00 86.76 187 GLU A O 1
ATOM 560 N N . ILE A 1 77 ? -39.136 16.586 -6.696 1.00 71.89 188 ILE A N 1
ATOM 561 C CA . ILE A 1 77 ? -39.298 17.783 -7.501 1.00 64.66 188 ILE A CA 1
ATOM 562 C C . ILE A 1 77 ? -39.365 17.395 -8.950 1.00 66.60 188 ILE A C 1
ATOM 563 O O . ILE A 1 77 ? -38.565 16.584 -9.434 1.00 63.53 188 ILE A O 1
ATOM 568 N N . THR A 1 78 ? -40.352 17.990 -9.611 1.00 85.82 189 THR A N 1
ATOM 569 C CA . THR A 1 78 ? -40.672 17.748 -11.002 1.00 89.55 189 THR A CA 1
ATOM 570 C C . THR A 1 78 ? -40.327 18.996 -11.797 1.00 85.33 189 THR A C 1
ATOM 571 O O . THR A 1 78 ? -39.986 20.029 -11.228 1.00 84.39 189 THR A O 1
ATOM 575 N N . VAL A 1 79 ? -40.421 18.894 -13.115 1.00 99.65 190 VAL A N 1
ATOM 576 C CA . VAL A 1 79 ? -40.120 20.014 -13.994 1.00 103.18 190 VAL A CA 1
ATOM 577 C C . VAL A 1 79 ? -41.124 20.040 -15.143 1.00 127.51 190 VAL A C 1
ATOM 578 O O . VAL A 1 79 ? -41.416 18.999 -15.734 1.00 134.39 190 VAL A O 1
ATOM 582 N N . PRO A 1 80 ? -41.661 21.229 -15.463 1.00 132.28 191 PRO A N 1
ATOM 583 C CA . PRO A 1 80 ? -41.290 22.530 -14.894 1.00 130.79 191 PRO A CA 1
ATOM 584 C C . PRO A 1 80 ? -41.755 22.665 -13.456 1.00 133.55 191 PRO A C 1
ATOM 585 O O . PRO A 1 80 ? -42.507 21.817 -12.978 1.00 140.34 191 PRO A O 1
ATOM 589 N N . LEU A 1 81 ? -41.321 23.723 -12.781 1.00 132.36 192 LEU A N 1
ATOM 590 C CA . LEU A 1 81 ? -41.765 23.992 -11.419 1.00 134.09 192 LEU A CA 1
ATOM 591 C C . LEU A 1 81 ? -43.236 24.404 -11.407 1.00 146.04 192 LEU A C 1
ATOM 592 O O . LEU A 1 81 ? -43.581 25.506 -10.976 1.00 146.53 192 LEU A O 1
ATOM 597 N N . SER A 1 82 ? -44.098 23.515 -11.894 1.00 145.58 193 SER A N 1
ATOM 598 C CA . SER A 1 82 ? -45.536 23.737 -11.857 1.00 144.44 193 SER A CA 1
ATOM 599 C C . SER A 1 82 ? -46.035 23.678 -10.420 1.00 152.73 193 SER A C 1
ATOM 600 O O . SER A 1 82 ? -46.753 24.566 -9.965 1.00 162.13 193 SER A O 1
ATOM 603 N N . GLN A 1 83 ? -45.648 22.624 -9.709 1.00 148.23 194 GLN A N 1
ATOM 604 C CA . GLN A 1 83 ? -46.025 22.454 -8.313 1.00 138.32 194 GLN A CA 1
ATOM 605 C C . GLN A 1 83 ? -44.769 22.386 -7.459 1.00 133.20 194 GLN A C 1
ATOM 606 O O . GLN A 1 83 ? -43.654 22.429 -7.980 1.00 140.52 194 GLN A O 1
ATOM 612 N N . GLY A 1 84 ? -44.947 22.280 -6.147 1.00 114.66 195 GLY A N 1
ATOM 613 C CA . GLY A 1 84 ? -43.820 22.156 -5.242 1.00 97.32 195 GLY A CA 1
ATOM 614 C C . GLY A 1 84 ? -43.476 20.698 -5.014 1.00 92.63 195 GLY A C 1
ATOM 615 O O . GLY A 1 84 ? -44.204 19.817 -5.474 1.00 98.56 195 GLY A O 1
ATOM 616 N N . PRO A 1 85 ? -42.368 20.433 -4.298 1.00 79.13 196 PRO A N 1
ATOM 617 C CA . PRO A 1 85 ? -41.974 19.058 -3.976 1.00 81.00 196 PRO A CA 1
ATOM 618 C C . PRO A 1 85 ? -43.149 18.300 -3.385 1.00 81.67 196 PRO A C 1
ATOM 619 O O . PRO A 1 85 ? -43.782 18.791 -2.455 1.00 86.84 196 PRO A O 1
ATOM 623 N N . LYS A 1 86 ? -43.439 17.124 -3.926 1.00 81.92 197 LYS A N 1
ATOM 624 C CA . LYS A 1 86 ? -44.507 16.288 -3.398 1.00 78.21 197 LYS A CA 1
ATOM 625 C C . LYS A 1 86 ? -43.928 15.049 -2.722 1.00 77.96 197 LYS A C 1
ATOM 626 O O . LYS A 1 86 ? -42.901 14.516 -3.149 1.00 71.09 197 LYS A O 1
ATOM 632 N N . PRO A 1 87 ? -44.579 14.599 -1.645 1.00 83.12 198 PRO A N 1
ATOM 633 C CA . PRO A 1 87 ? -44.137 13.422 -0.896 1.00 74.94 198 PRO A CA 1
ATOM 634 C C . PRO A 1 87 ? -44.410 12.151 -1.681 1.00 73.77 198 PRO A C 1
ATOM 635 O O . PRO A 1 87 ? -45.511 11.959 -2.200 1.00 78.56 198 PRO A O 1
ATOM 639 N N . VAL A 1 88 ? -43.407 11.291 -1.768 1.00 70.96 199 VAL A N 1
ATOM 640 C CA . VAL A 1 88 ? -43.560 10.008 -2.428 1.00 72.75 199 VAL A CA 1
ATOM 641 C C . VAL A 1 88 ? -43.070 8.912 -1.497 1.00 69.63 199 VAL A C 1
ATOM 642 O O . VAL A 1 88 ? -42.071 9.082 -0.794 1.00 67.55 199 VAL A O 1
ATOM 646 N N . THR A 1 89 ? -43.788 7.795 -1.484 1.00 71.31 200 THR A N 1
ATOM 647 C CA . THR A 1 89 ? -43.372 6.632 -0.714 1.00 75.31 200 THR A CA 1
ATOM 648 C C . THR A 1 89 ? -42.770 5.584 -1.639 1.00 78.95 200 THR A C 1
ATOM 649 O O . THR A 1 89 ? -43.382 5.203 -2.638 1.00 83.59 200 THR A O 1
ATOM 653 N N . ILE A 1 90 ? -41.571 5.126 -1.294 1.00 77.02 201 ILE A N 1
ATOM 654 C CA . ILE A 1 90 ? -40.828 4.174 -2.113 1.00 73.28 201 ILE A CA 1
ATOM 655 C C . ILE A 1 90 ? -40.232 3.062 -1.250 1.00 75.42 201 ILE A C 1
ATOM 656 O O . ILE A 1 90 ? -39.797 3.309 -0.127 1.00 81.08 201 ILE A O 1
ATOM 661 N N . SER A 1 91 ? -40.207 1.840 -1.772 1.00 70.29 202 SER A N 1
ATOM 662 C CA . SER A 1 91 ? -39.611 0.722 -1.046 1.00 70.27 202 SER A CA 1
ATOM 663 C C . SER A 1 91 ? -38.217 0.374 -1.572 1.00 73.71 202 SER A C 1
ATOM 664 O O . SER A 1 91 ? -38.030 0.161 -2.769 1.00 71.77 202 SER A O 1
ATOM 667 N N . PHE A 1 92 ? -37.245 0.315 -0.665 1.00 63.37 203 PHE A N 1
ATOM 668 C CA . PHE A 1 92 ? -35.872 -0.019 -1.033 1.00 65.71 203 PHE A CA 1
ATOM 669 C C . PHE A 1 92 ? -35.436 -1.339 -0.409 1.00 63.55 203 PHE A C 1
ATOM 670 O O . PHE A 1 92 ? -35.794 -1.650 0.725 1.00 69.35 203 PHE A O 1
ATOM 678 N N . ALA A 1 93 ? -34.651 -2.110 -1.150 1.00 63.30 204 ALA A N 1
ATOM 679 C CA . ALA A 1 93 ? -34.122 -3.363 -0.626 1.00 68.10 204 ALA A CA 1
ATOM 680 C C . ALA A 1 93 ? -33.161 -3.125 0.538 1.00 60.55 204 ALA A C 1
ATOM 681 O O . ALA A 1 93 ? -32.298 -2.252 0.471 1.00 55.38 204 ALA A O 1
ATOM 683 N N . ASN A 1 94 ? -33.324 -3.906 1.601 1.00 63.87 205 ASN A N 1
ATOM 684 C CA . ASN A 1 94 ? -32.434 -3.869 2.757 1.00 52.77 205 ASN A CA 1
ATOM 685 C C . ASN A 1 94 ? -31.888 -5.273 3.007 1.00 49.67 205 ASN A C 1
ATOM 686 O O . ASN A 1 94 ? -32.522 -6.081 3.678 1.00 73.21 205 ASN A O 1
ATOM 691 N N . HIS A 1 95 ? -30.720 -5.569 2.446 1.00 47.85 206 HIS A N 1
ATOM 692 C CA . HIS A 1 95 ? -30.137 -6.904 2.567 1.00 57.62 206 HIS A CA 1
ATOM 693 C C . HIS A 1 95 ? -29.891 -7.262 4.032 1.00 63.50 206 HIS A C 1
ATOM 694 O O . HIS A 1 95 ? -29.355 -6.460 4.793 1.00 63.63 206 HIS A O 1
ATOM 701 N N . THR A 1 96 ? -30.284 -8.470 4.422 1.00 52.62 207 THR A N 1
ATOM 702 C CA . THR A 1 96 ? -30.175 -8.887 5.810 1.00 56.07 207 THR A CA 1
ATOM 703 C C . THR A 1 96 ? -29.219 -10.062 6.013 1.00 62.53 207 THR A C 1
ATOM 704 O O . THR A 1 96 ? -28.888 -10.417 7.147 1.00 64.14 207 THR A O 1
ATOM 708 N N . SER A 1 97 ? -28.767 -10.661 4.919 1.00 59.55 208 SER A N 1
ATOM 709 C CA . SER A 1 97 ? -27.743 -11.697 5.006 1.00 59.88 208 SER A CA 1
ATOM 710 C C . SER A 1 97 ? -27.018 -11.876 3.674 1.00 55.22 208 SER A C 1
ATOM 711 O O . SER A 1 97 ? -27.617 -11.723 2.614 1.00 62.04 208 SER A O 1
ATOM 714 N N . CYS A 1 98 ? -25.730 -12.206 3.726 1.00 46.28 209 CYS A N 1
ATOM 715 C CA . CYS A 1 98 ? -24.928 -12.297 2.500 1.00 34.15 209 CYS A CA 1
ATOM 716 C C . CYS A 1 98 ? -24.029 -13.518 2.471 1.00 37.05 209 CYS A C 1
ATOM 717 O O . CYS A 1 98 ? -23.643 -14.060 3.499 1.00 59.37 209 CYS A O 1
ATOM 720 N N . ARG A 1 99 ? -23.679 -13.941 1.271 1.00 50.38 210 ARG A N 1
ATOM 721 C CA . ARG A 1 99 ? -22.769 -15.059 1.101 1.00 63.14 210 ARG A CA 1
ATOM 722 C C . ARG A 1 99 ? -21.956 -14.874 -0.182 1.00 66.41 210 ARG A C 1
ATOM 723 O O . ARG A 1 99 ? -22.474 -14.405 -1.192 1.00 57.18 210 ARG A O 1
ATOM 731 N N . CYS A 1 100 ? -20.676 -15.222 -0.133 1.00 65.83 211 CYS A N 1
ATOM 732 C CA . CYS A 1 100 ? -19.858 -15.245 -1.342 1.00 51.92 211 CYS A CA 1
ATOM 733 C C . CYS A 1 100 ? -20.326 -16.369 -2.270 1.00 64.93 211 CYS A C 1
ATOM 734 O O . CYS A 1 100 ? -20.200 -17.550 -1.949 1.00 59.18 211 CYS A O 1
ATOM 737 N N . MET A 1 101 ? -20.887 -15.988 -3.411 1.00 75.47 212 MET A N 1
ATOM 738 C CA . MET A 1 101 ? -21.442 -16.940 -4.364 1.00 66.73 212 MET A CA 1
ATOM 739 C C . MET A 1 101 ? -20.847 -16.698 -5.745 1.00 82.04 212 MET A C 1
ATOM 740 O O . MET A 1 101 ? -20.382 -15.600 -6.042 1.00 90.23 212 MET A O 1
ATOM 745 N N . SER A 1 102 ? -20.877 -17.723 -6.592 1.00 91.51 213 SER A N 1
ATOM 746 C CA . SER A 1 102 ? -20.317 -17.632 -7.939 1.00 96.05 213 SER A CA 1
ATOM 747 C C . SER A 1 102 ? -21.313 -17.093 -8.966 1.00 98.15 213 SER A C 1
ATOM 748 O O . SER A 1 102 ? -22.470 -16.820 -8.648 1.00 92.04 213 SER A O 1
ATOM 751 N N . GLU B 1 6 ? -42.698 14.551 12.612 1.00 82.27 117 GLU B N 1
ATOM 752 C CA . GLU B 1 6 ? -42.867 13.116 12.411 1.00 115.36 117 GLU B CA 1
ATOM 753 C C . GLU B 1 6 ? -42.725 12.782 10.929 1.00 123.98 117 GLU B C 1
ATOM 754 O O . GLU B 1 6 ? -41.879 11.974 10.529 1.00 93.67 117 GLU B O 1
ATOM 760 N N . ILE B 1 7 ? -43.568 13.421 10.122 1.00 152.94 118 ILE B N 1
ATOM 761 C CA . ILE B 1 7 ? -43.531 13.287 8.670 1.00 156.14 118 ILE B CA 1
ATOM 762 C C . ILE B 1 7 ? -42.173 13.742 8.135 1.00 135.30 118 ILE B C 1
ATOM 763 O O . ILE B 1 7 ? -41.730 13.315 7.065 1.00 109.26 118 ILE B O 1
ATOM 768 N N . LEU B 1 8 ? -41.520 14.606 8.906 1.00 129.53 119 LEU B N 1
ATOM 769 C CA . LEU B 1 8 ? -40.283 15.259 8.501 1.00 113.91 119 LEU B CA 1
ATOM 770 C C . LEU B 1 8 ? -39.102 14.758 9.332 1.00 100.08 119 LEU B C 1
ATOM 771 O O . LEU B 1 8 ? -37.945 15.020 9.013 1.00 93.26 119 LEU B O 1
ATOM 776 N N . LYS B 1 9 ? -39.408 14.036 10.404 1.00 95.63 120 LYS B N 1
ATOM 777 C CA . LYS B 1 9 ? -38.392 13.449 11.268 1.00 95.38 120 LYS B CA 1
ATOM 778 C C . LYS B 1 9 ? -37.482 12.517 10.484 1.00 91.58 120 LYS B C 1
ATOM 779 O O . LYS B 1 9 ? -36.257 12.620 10.556 1.00 90.35 120 LYS B O 1
ATOM 785 N N . SER B 1 10 ? -38.093 11.603 9.738 1.00 85.85 121 SER B N 1
ATOM 786 C CA . SER B 1 10 ? -37.347 10.588 9.011 1.00 84.25 121 SER B CA 1
ATOM 787 C C . SER B 1 10 ? -36.519 11.187 7.876 1.00 76.12 121 SER B C 1
ATOM 788 O O . SER B 1 10 ? -35.365 10.812 7.673 1.00 79.38 121 SER B O 1
ATOM 791 N N . ILE B 1 11 ? -37.110 12.114 7.132 1.00 70.11 122 ILE B N 1
ATOM 792 C CA . ILE B 1 11 ? -36.410 12.742 6.017 1.00 68.59 122 ILE B CA 1
ATOM 793 C C . ILE B 1 11 ? -35.090 13.347 6.472 1.00 71.15 122 ILE B C 1
ATOM 794 O O . ILE B 1 11 ? -34.051 13.144 5.844 1.00 72.79 122 ILE B O 1
ATOM 799 N N . ASP B 1 12 ? -35.137 14.087 7.574 1.00 73.18 123 ASP B N 1
ATOM 800 C CA . ASP B 1 12 ? -33.932 14.651 8.165 1.00 64.48 123 ASP B CA 1
ATOM 801 C C . ASP B 1 12 ? -32.945 13.551 8.529 1.00 57.55 123 ASP B C 1
ATOM 802 O O . ASP B 1 12 ? -31.738 13.726 8.412 1.00 56.58 123 ASP B O 1
ATOM 807 N N . ASN B 1 13 ? -33.468 12.417 8.973 1.00 48.69 124 ASN B N 1
ATOM 808 C CA . ASN B 1 13 ? -32.625 11.276 9.280 1.00 59.19 124 ASN B CA 1
ATOM 809 C C . ASN B 1 13 ? -31.962 10.692 8.023 1.00 66.05 124 ASN B C 1
ATOM 810 O O . ASN B 1 13 ? -30.816 10.240 8.079 1.00 68.25 124 ASN B O 1
ATOM 815 N N . GLU B 1 14 ? -32.674 10.707 6.894 1.00 57.65 125 GLU B N 1
ATOM 816 C CA . GLU B 1 14 ? -32.104 10.223 5.634 1.00 52.54 125 GLU B CA 1
ATOM 817 C C . GLU B 1 14 ? -30.953 11.110 5.174 1.00 55.87 125 GLU B C 1
ATOM 818 O O . GLU B 1 14 ? -29.916 10.614 4.722 1.00 50.40 125 GLU B O 1
ATOM 824 N N . TRP B 1 15 ? -31.140 12.421 5.277 1.00 43.57 126 TRP B N 1
ATOM 825 C CA . TRP B 1 15 ? -30.066 13.357 4.957 1.00 53.83 126 TRP B CA 1
ATOM 826 C C . TRP B 1 15 ? -28.846 13.125 5.835 1.00 61.91 126 TRP B C 1
ATOM 827 O O . TRP B 1 15 ? -27.731 12.953 5.338 1.00 72.40 126 TRP B O 1
ATOM 838 N N . ARG B 1 16 ? -29.066 13.120 7.143 1.00 59.48 127 ARG B N 1
ATOM 839 C CA . ARG B 1 16 ? -27.979 12.985 8.097 1.00 62.89 127 ARG B CA 1
ATOM 840 C C . ARG B 1 16 ? -27.139 11.742 7.806 1.00 58.63 127 ARG B C 1
ATOM 841 O O . ARG B 1 16 ? -25.909 11.801 7.798 1.00 61.98 127 ARG B O 1
ATOM 849 N N . LYS B 1 17 ? -27.808 10.624 7.552 1.00 46.79 128 LYS B N 1
ATOM 850 C CA . LYS B 1 17 ? -27.125 9.35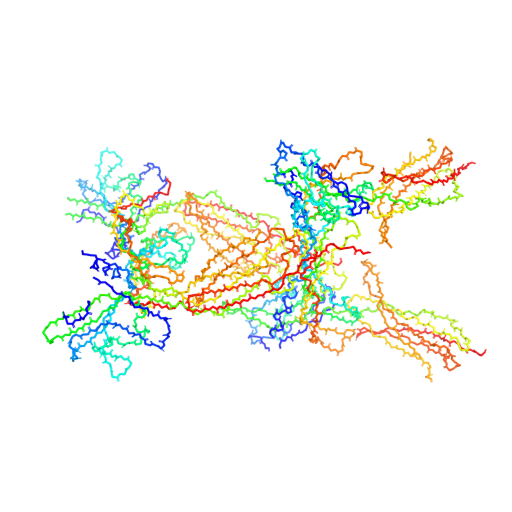2 7.347 1.00 50.50 128 LYS B CA 1
ATOM 851 C C . LYS B 1 17 ? -26.406 9.263 6.000 1.00 54.12 128 LYS B C 1
ATOM 852 O O . LYS B 1 17 ? -25.503 8.445 5.830 1.00 60.20 128 LYS B O 1
ATOM 858 N N . THR B 1 18 ? -26.798 10.097 5.043 1.00 50.08 129 THR B N 1
ATOM 859 C CA . THR B 1 18 ? -26.244 9.990 3.696 1.00 50.68 129 THR B CA 1
ATOM 860 C C . THR B 1 18 ? -25.297 11.133 3.329 1.00 53.00 129 THR B C 1
ATOM 861 O O . THR B 1 18 ? -24.900 11.267 2.170 1.00 58.17 129 THR B O 1
ATOM 865 N N . GLN B 1 19 ? -24.929 11.950 4.309 1.00 49.05 130 GLN B N 1
ATOM 866 C CA . GLN B 1 19 ? -24.103 13.115 4.028 1.00 46.86 130 GLN B CA 1
ATOM 867 C C . GLN B 1 19 ? -22.670 12.730 3.700 1.00 53.00 130 GLN B C 1
ATOM 868 O O . GLN B 1 19 ? -22.184 11.678 4.113 1.00 48.59 130 GLN B O 1
ATOM 874 N N . CYS B 1 20 ? -22.001 13.593 2.944 1.00 54.70 131 CYS B N 1
ATOM 875 C CA . CYS B 1 20 ? -20.586 13.432 2.650 1.00 47.30 131 CYS B CA 1
ATOM 876 C C . CYS B 1 20 ? -19.800 13.310 3.955 1.00 56.11 131 CYS B C 1
ATOM 877 O O . CYS B 1 20 ? -19.878 14.194 4.808 1.00 66.17 131 CYS B O 1
ATOM 880 N N . MET B 1 21 ? -19.058 12.211 4.107 1.00 47.35 132 MET B N 1
ATOM 881 C CA . MET B 1 21 ? -18.230 11.983 5.290 1.00 43.39 132 MET B CA 1
ATOM 882 C C . MET B 1 21 ? -17.351 10.737 5.130 1.00 56.04 132 MET B C 1
ATOM 883 O O . MET B 1 21 ? -17.584 9.919 4.244 1.00 53.62 132 MET B O 1
ATOM 888 N N . PRO B 1 22 ? -16.335 10.580 5.994 1.00 59.40 133 PRO B N 1
ATOM 889 C CA . PRO B 1 22 ? -15.502 9.378 5.890 1.00 47.39 133 PRO B CA 1
ATOM 890 C C . PRO B 1 22 ? -16.299 8.136 6.272 1.00 52.23 133 PRO B C 1
ATOM 891 O O . PRO B 1 22 ? -17.042 8.175 7.245 1.00 49.68 133 PRO B O 1
ATOM 895 N N . ARG B 1 23 ? -16.137 7.048 5.524 1.00 59.27 134 ARG B N 1
ATOM 896 C CA . ARG B 1 23 ? -16.855 5.808 5.806 1.00 47.15 134 ARG B CA 1
ATOM 897 C C . ARG B 1 23 ? -15.938 4.611 5.649 1.00 60.19 134 ARG B C 1
ATOM 898 O O . ARG B 1 23 ? -15.080 4.597 4.767 1.00 58.99 134 ARG B O 1
ATOM 906 N N . GLU B 1 24 ? -16.132 3.604 6.497 1.00 62.55 135 GLU B N 1
ATOM 907 C CA . GLU B 1 24 ? -15.409 2.342 6.364 1.00 60.64 135 GLU B CA 1
ATOM 908 C C . GLU B 1 24 ? -15.769 1.610 5.072 1.00 49.73 135 GLU B C 1
ATOM 909 O O . GLU B 1 24 ? -16.928 1.320 4.811 1.00 53.29 135 GLU B O 1
ATOM 915 N N . VAL B 1 25 ? -14.760 1.302 4.275 1.00 46.64 136 VAL B N 1
ATOM 916 C CA . VAL B 1 25 ? -14.956 0.530 3.061 1.00 42.46 136 VAL B CA 1
ATOM 917 C C . VAL B 1 25 ? -13.913 -0.560 2.983 1.00 47.65 136 VAL B C 1
ATOM 918 O O . VAL B 1 25 ? -12.887 -0.508 3.656 1.00 61.70 136 VAL B O 1
ATOM 922 N N . ALA B 1 26 ? -14.179 -1.552 2.153 1.00 51.35 137 ALA B N 1
ATOM 923 C CA . ALA B 1 26 ? -13.192 -2.575 1.875 1.00 48.59 137 ALA B CA 1
ATOM 924 C C . ALA B 1 26 ? -12.497 -2.250 0.549 1.00 55.96 137 ALA B C 1
ATOM 925 O O . ALA B 1 26 ? -13.117 -2.294 -0.513 1.00 51.64 137 ALA B O 1
ATOM 927 N N . ILE B 1 27 ? -11.214 -1.906 0.629 1.00 50.57 138 ILE B N 1
ATOM 928 C CA . ILE B 1 27 ? -10.409 -1.562 -0.542 1.00 39.14 138 ILE B CA 1
ATOM 929 C C . ILE B 1 27 ? -9.637 -2.761 -1.085 1.00 43.31 138 ILE B C 1
ATOM 930 O O . ILE B 1 27 ? -8.895 -3.415 -0.355 1.00 59.33 138 ILE B O 1
ATOM 935 N N . ASP B 1 28 ? -9.807 -3.040 -2.371 1.00 42.94 139 ASP B N 1
ATOM 936 C CA . ASP B 1 28 ? -9.080 -4.117 -3.027 1.00 43.58 139 ASP B CA 1
ATOM 937 C C . ASP B 1 28 ? -7.640 -3.672 -3.267 1.00 47.99 139 ASP B C 1
ATOM 938 O O . ASP B 1 28 ? -7.405 -2.745 -4.034 1.00 53.69 139 ASP B O 1
ATOM 943 N N . VAL B 1 29 ? -6.677 -4.326 -2.615 1.00 41.32 140 VAL B N 1
ATOM 944 C CA . VAL B 1 29 ? -5.279 -3.882 -2.678 1.00 57.80 140 VAL B CA 1
ATOM 945 C C . VAL B 1 29 ? -4.735 -3.877 -4.105 1.00 61.17 140 VAL B C 1
ATOM 946 O O . VAL B 1 29 ? -4.247 -2.859 -4.584 1.00 58.76 140 VAL B O 1
ATOM 950 N N . GLY B 1 30 ? -4.819 -5.022 -4.774 1.00 59.19 141 GLY B N 1
ATOM 951 C CA . GLY B 1 30 ? -4.317 -5.157 -6.127 1.00 62.67 141 GLY B CA 1
ATOM 952 C C . GLY B 1 30 ? -4.760 -4.048 -7.065 1.00 77.86 141 GLY B C 1
ATOM 953 O O . GLY B 1 30 ? -3.948 -3.501 -7.810 1.00 95.10 141 GLY B O 1
ATOM 954 N N . LYS B 1 31 ? -6.047 -3.713 -7.031 1.00 65.19 142 LYS B N 1
ATOM 955 C CA . LYS B 1 31 ? -6.589 -2.700 -7.929 1.00 68.54 142 LYS B CA 1
ATOM 956 C C . LYS B 1 31 ? -6.161 -1.282 -7.575 1.00 79.32 142 LYS B C 1
ATOM 957 O O . LYS B 1 31 ? -5.923 -0.463 -8.463 1.00 86.32 142 LYS B O 1
ATOM 963 N N . GLU B 1 32 ? -6.094 -0.991 -6.279 1.00 67.27 143 GLU B N 1
ATOM 964 C CA . GLU B 1 32 ? -5.753 0.344 -5.801 1.00 50.24 143 GLU B CA 1
ATOM 965 C C . GLU B 1 32 ? -4.381 0.801 -6.280 1.00 68.38 143 GLU B C 1
ATOM 966 O O . GLU B 1 32 ? -4.149 1.998 -6.489 1.00 61.96 143 GLU B O 1
ATOM 972 N N . PHE B 1 33 ? -3.473 -0.152 -6.459 1.00 70.09 144 PHE B N 1
ATOM 973 C CA . PHE B 1 33 ? -2.128 0.181 -6.906 1.00 66.28 144 PHE B CA 1
ATOM 974 C C . PHE B 1 33 ? -1.809 -0.330 -8.301 1.00 66.10 144 PHE B C 1
ATOM 975 O O . PHE B 1 33 ? -0.654 -0.323 -8.719 1.00 70.03 144 PHE B O 1
ATOM 983 N N . GLY B 1 34 ? -2.843 -0.760 -9.018 1.00 57.82 145 GLY B N 1
ATOM 984 C CA . GLY B 1 34 ? -2.698 -1.164 -10.403 1.00 59.44 145 GLY B CA 1
ATOM 985 C C . GLY B 1 34 ? -1.792 -2.362 -10.535 1.00 58.30 145 GLY B C 1
ATOM 986 O O . GLY B 1 34 ? -1.069 -2.516 -11.520 1.00 69.26 145 GLY B O 1
ATOM 987 N N . VAL B 1 35 ? -1.838 -3.215 -9.523 1.00 50.85 146 VAL B N 1
ATOM 988 C CA . VAL B 1 35 ? -0.989 -4.388 -9.467 1.00 56.32 146 VAL B CA 1
ATOM 989 C C . VAL B 1 35 ? -1.416 -5.422 -10.506 1.00 67.01 146 VAL B C 1
ATOM 990 O O . VAL B 1 35 ? -2.605 -5.702 -10.670 1.00 70.99 146 VAL B O 1
ATOM 994 N N . ALA B 1 36 ? -0.437 -5.968 -11.218 1.00 72.71 147 ALA B N 1
ATOM 995 C CA . ALA B 1 36 ? -0.688 -7.038 -12.174 1.00 80.21 147 ALA B CA 1
ATOM 996 C C . ALA B 1 36 ? -1.447 -8.163 -11.487 1.00 85.36 147 ALA B C 1
ATOM 997 O O . ALA B 1 36 ? -1.113 -8.560 -10.367 1.00 81.08 147 ALA B O 1
ATOM 999 N N . THR B 1 37 ? -2.469 -8.682 -12.155 1.00 89.91 148 THR B N 1
ATOM 1000 C CA . THR B 1 37 ? -3.331 -9.668 -11.516 1.00 90.62 148 THR B CA 1
ATOM 1001 C C . THR B 1 37 ? -2.789 -11.105 -11.565 1.00 86.27 148 THR B C 1
ATOM 1002 O O . THR B 1 37 ? -3.476 -12.043 -11.187 1.00 71.12 148 THR B O 1
ATOM 1006 N N . ASN B 1 38 ? -1.549 -11.286 -12.003 1.00 96.65 149 ASN B N 1
ATOM 1007 C CA . ASN B 1 38 ? -0.924 -12.590 -11.796 1.00 94.91 149 ASN B CA 1
ATOM 1008 C C . ASN B 1 38 ? -0.223 -12.586 -10.425 1.00 79.75 149 ASN B C 1
ATOM 1009 O O . ASN B 1 38 ? 0.636 -13.414 -10.128 1.00 77.61 149 ASN B O 1
ATOM 1014 N N . THR B 1 39 ? -0.641 -11.641 -9.584 1.00 60.16 150 THR B N 1
ATOM 1015 C CA . THR B 1 39 ? -0.042 -11.424 -8.270 1.00 54.13 150 THR B CA 1
ATOM 1016 C C . THR B 1 39 ? -1.135 -11.254 -7.227 1.00 63.64 150 THR B C 1
ATOM 1017 O O . THR B 1 39 ? -1.887 -10.285 -7.263 1.00 87.22 150 THR B O 1
ATOM 1021 N N . PHE B 1 40 ? -1.206 -12.187 -6.285 1.00 57.84 151 PHE B N 1
ATOM 1022 C CA . PHE B 1 40 ? -2.357 -12.276 -5.389 1.00 69.13 151 PHE B CA 1
ATOM 1023 C C . PHE B 1 40 ? -2.091 -11.696 -3.996 1.00 66.75 151 PHE B C 1
ATOM 1024 O O . PHE B 1 40 ? -1.076 -12.000 -3.366 1.00 67.79 151 PHE B O 1
ATOM 1032 N N . PHE B 1 41 ? -3.006 -10.869 -3.508 1.00 44.68 152 PHE B N 1
ATOM 1033 C CA . PHE B 1 41 ? -2.901 -10.384 -2.139 1.00 53.42 152 PHE B CA 1
ATOM 1034 C C . PHE B 1 41 ? -3.815 -11.159 -1.188 1.00 58.29 152 PHE B C 1
ATOM 1035 O O . PHE B 1 41 ? -4.970 -11.446 -1.505 1.00 51.79 152 PHE B O 1
ATOM 1043 N N . LYS B 1 42 ? -3.267 -11.508 -0.027 1.00 42.93 153 LYS B N 1
ATOM 1044 C CA . LYS B 1 42 ? -4.005 -12.198 1.015 1.00 49.08 153 LYS B CA 1
ATOM 1045 C C . LYS B 1 42 ? -3.815 -11.425 2.325 1.00 55.04 153 LYS B C 1
ATOM 1046 O O . LYS B 1 42 ? -2.709 -11.370 2.857 1.00 50.74 153 LYS B O 1
ATOM 1052 N N . PRO B 1 43 ? -4.887 -10.798 2.836 1.00 56.62 154 PRO B N 1
ATOM 1053 C CA . PRO B 1 43 ? -6.236 -10.757 2.268 1.00 50.55 154 PRO B CA 1
ATOM 1054 C C . PRO B 1 43 ? -6.260 -9.838 1.060 1.00 48.93 154 PRO B C 1
ATOM 1055 O O . PRO B 1 43 ? -5.408 -8.961 0.957 1.00 49.57 154 PRO B O 1
ATOM 1059 N N . PRO B 1 44 ? -7.232 -10.022 0.163 1.00 53.53 155 PRO B N 1
ATOM 1060 C CA . PRO B 1 44 ? -7.270 -9.179 -1.030 1.00 43.75 155 PRO B CA 1
ATOM 1061 C C . PRO B 1 44 ? -7.619 -7.744 -0.657 1.00 36.20 155 PRO B C 1
ATOM 1062 O O . PRO B 1 44 ? -7.332 -6.833 -1.427 1.00 61.17 155 PRO B O 1
ATOM 1066 N N . CYS B 1 45 ? -8.233 -7.541 0.503 1.00 42.91 156 CYS B N 1
ATOM 1067 C CA . CYS B 1 45 ? -8.711 -6.207 0.854 1.00 54.69 156 CYS B CA 1
ATOM 1068 C C . CYS B 1 45 ? -8.323 -5.744 2.243 1.00 50.91 156 CYS B C 1
ATOM 1069 O O . CYS B 1 45 ? -8.060 -6.544 3.135 1.00 62.06 156 CYS B O 1
ATOM 1072 N N . VAL B 1 46 ? -8.308 -4.432 2.417 1.00 48.78 157 VAL B N 1
ATOM 1073 C CA . VAL B 1 46 ? -8.028 -3.837 3.710 1.00 53.63 157 VAL B CA 1
ATOM 1074 C C . VAL B 1 46 ? -9.163 -2.906 4.094 1.00 55.81 157 VAL B C 1
ATOM 1075 O O . VAL B 1 46 ? -9.833 -2.347 3.233 1.00 51.99 157 VAL B O 1
ATOM 1079 N N . SER B 1 47 ? -9.383 -2.750 5.391 1.00 63.39 158 SER B N 1
ATOM 1080 C CA . SER B 1 47 ? -10.397 -1.836 5.873 1.00 59.57 158 SER B CA 1
ATOM 1081 C C . SER B 1 47 ? -9.791 -0.459 6.081 1.00 52.10 158 SER B C 1
ATOM 1082 O O . SER B 1 47 ? -8.870 -0.298 6.871 1.00 61.76 158 SER B O 1
ATOM 1085 N N . VAL B 1 48 ? -10.298 0.525 5.349 1.00 44.50 159 VAL B N 1
ATOM 1086 C CA . VAL B 1 48 ? -9.947 1.920 5.586 1.00 49.11 159 VAL B CA 1
ATOM 1087 C C . VAL B 1 48 ? -11.181 2.795 5.483 1.00 52.37 159 VAL B C 1
ATOM 1088 O O . VAL B 1 48 ? -12.237 2.356 5.034 1.00 50.40 159 VAL B O 1
ATOM 1092 N N . TYR B 1 49 ? -11.033 4.042 5.897 1.00 51.68 160 TYR B N 1
ATOM 1093 C CA . TYR B 1 49 ? -12.106 5.011 5.773 1.00 54.94 160 TYR B CA 1
ATOM 1094 C C . TYR B 1 49 ? -11.919 5.827 4.499 1.00 48.56 160 TYR B C 1
ATOM 1095 O O . TYR B 1 49 ? -10.828 6.325 4.234 1.00 59.67 160 TYR B O 1
ATOM 1104 N N . ARG B 1 50 ? -12.980 5.949 3.707 1.00 55.05 161 ARG B N 1
ATOM 1105 C CA . ARG B 1 50 ? -12.952 6.798 2.513 1.00 61.20 161 ARG B CA 1
ATOM 1106 C C . ARG B 1 50 ? -14.157 7.720 2.459 1.00 52.12 161 ARG B C 1
ATOM 1107 O O . ARG B 1 50 ? -15.250 7.358 2.893 1.00 58.61 161 ARG B O 1
ATOM 1115 N N . CYS B 1 51 ? -13.949 8.912 1.921 1.00 47.80 162 CYS B N 1
ATOM 1116 C CA . CYS B 1 51 ? -15.037 9.859 1.733 1.00 48.32 162 CYS B CA 1
ATOM 1117 C C . CYS B 1 51 ? -16.124 9.297 0.818 1.00 48.79 162 CYS B C 1
ATOM 1118 O O . CYS B 1 51 ? -15.850 8.843 -0.282 1.00 55.88 162 CYS B O 1
ATOM 1121 N N . GLY B 1 52 ? -17.361 9.337 1.291 1.00 52.90 163 GLY B N 1
ATOM 1122 C CA . GLY B 1 52 ? -18.501 8.876 0.526 1.00 41.30 163 GLY B CA 1
ATOM 1123 C C . GLY B 1 52 ? -19.803 9.465 1.047 1.00 55.27 163 GLY B C 1
ATOM 1124 O O . GLY B 1 52 ? -19.850 10.049 2.131 1.00 57.63 163 GLY B O 1
ATOM 1125 N N . GLY B 1 53 ? -20.867 9.302 0.267 1.00 50.75 164 GLY B N 1
ATOM 1126 C CA . GLY B 1 53 ? -22.164 9.857 0.598 1.00 29.69 164 GLY B CA 1
ATOM 1127 C C . GLY B 1 53 ? -22.667 10.689 -0.562 1.00 46.24 164 GLY B C 1
ATOM 1128 O O . GLY B 1 53 ? -22.059 10.682 -1.629 1.00 53.21 164 GLY B O 1
ATOM 1129 N N . CYS B 1 54 ? -23.758 11.423 -0.362 1.00 49.04 165 CYS B N 1
ATOM 1130 C CA . CYS B 1 54 ? -24.355 12.166 -1.466 1.00 46.54 165 CYS B CA 1
ATOM 1131 C C . CYS B 1 54 ? -24.385 13.671 -1.276 1.00 59.19 165 CYS B C 1
ATOM 1132 O O . CYS B 1 54 ? -24.769 14.175 -0.222 1.00 65.53 165 CYS B O 1
ATOM 1135 N N . CYS B 1 55 ? -23.975 14.385 -2.317 1.00 50.18 166 CYS B N 1
ATOM 1136 C CA . CYS B 1 55 ? -24.053 15.828 -2.308 1.00 51.23 166 CYS B CA 1
ATOM 1137 C C . CYS B 1 55 ? -25.424 16.199 -2.853 1.00 64.96 166 CYS B C 1
ATOM 1138 O O . CYS B 1 55 ? -26.088 15.368 -3.475 1.00 64.77 166 CYS B O 1
ATOM 1141 N N . ASN B 1 56 ? -25.856 17.432 -2.612 1.00 58.99 167 ASN B N 1
ATOM 1142 C CA . ASN B 1 56 ? -27.224 17.822 -2.922 1.00 45.70 167 ASN B CA 1
ATOM 1143 C C . ASN B 1 56 ? -27.341 18.529 -4.261 1.00 61.83 167 ASN B C 1
ATOM 1144 O O . ASN B 1 56 ? -28.447 18.807 -4.730 1.00 61.79 167 ASN B O 1
ATOM 1149 N N . SER B 1 57 ? -26.193 18.830 -4.863 1.00 70.42 168 SER B N 1
ATOM 1150 C CA . SER B 1 57 ? -26.140 19.315 -6.242 1.00 61.04 168 SER B CA 1
ATOM 1151 C C . SER B 1 57 ? -25.389 18.305 -7.076 1.00 65.73 168 SER B C 1
ATOM 1152 O O . SER B 1 57 ? -24.671 17.455 -6.546 1.00 67.19 168 SER B O 1
ATOM 1155 N N . GLU B 1 58 ? -25.560 18.391 -8.386 1.00 70.18 169 GLU B N 1
ATOM 1156 C CA . GLU B 1 58 ? -24.802 17.554 -9.298 1.00 65.84 169 GLU B CA 1
ATOM 1157 C C . GLU B 1 58 ? -23.502 18.296 -9.602 1.00 73.54 169 GLU B C 1
ATOM 1158 O O . GLU B 1 58 ? -23.413 19.512 -9.397 1.00 69.59 169 GLU B O 1
ATOM 1164 N N . GLY B 1 59 ? -22.479 17.582 -10.054 1.00 88.32 170 GLY B N 1
ATOM 1165 C CA . GLY B 1 59 ? -21.188 18.216 -10.281 1.00 113.01 170 GLY B CA 1
ATOM 1166 C C . GLY B 1 59 ? -20.547 18.719 -8.995 1.00 119.12 170 GLY B C 1
ATOM 1167 O O . GLY B 1 59 ? -19.574 19.478 -9.012 1.00 114.65 170 GLY B O 1
ATOM 1168 N N . LEU B 1 60 ? -21.125 18.305 -7.874 1.00 106.62 171 LEU B N 1
ATOM 1169 C CA . LEU B 1 60 ? -20.528 18.470 -6.561 1.00 88.59 171 LEU B CA 1
ATOM 1170 C C . LEU B 1 60 ? -20.264 17.037 -6.090 1.00 88.94 171 LEU B C 1
ATOM 1171 O O . LEU B 1 60 ? -21.196 16.231 -5.991 1.00 93.98 171 LEU B O 1
ATOM 1176 N N . GLN B 1 61 ? -18.998 16.709 -5.836 1.00 71.37 172 GLN B N 1
ATOM 1177 C CA . GLN B 1 61 ? -18.594 15.346 -5.490 1.00 72.14 172 GLN B CA 1
ATOM 1178 C C . GLN B 1 61 ? -17.941 15.301 -4.105 1.00 68.20 172 GLN B C 1
ATOM 1179 O O . GLN B 1 61 ? -17.134 16.164 -3.767 1.00 78.88 172 GLN B O 1
ATOM 1185 N N . CYS B 1 62 ? -18.298 14.299 -3.304 1.00 57.27 173 CYS B N 1
ATOM 1186 C CA . CYS B 1 62 ? -17.732 14.134 -1.964 1.00 40.83 173 CYS B CA 1
ATOM 1187 C C . CYS B 1 62 ? -16.248 13.768 -2.018 1.00 48.86 173 CYS B C 1
ATOM 1188 O O . CYS B 1 62 ? -15.897 12.662 -2.412 1.00 69.98 173 CYS B O 1
ATOM 1191 N N . MET B 1 63 ? -15.380 14.691 -1.612 1.00 47.81 174 MET B N 1
ATOM 1192 C CA . MET B 1 63 ? -13.940 14.451 -1.678 1.00 65.25 174 MET B CA 1
ATOM 1193 C C . MET B 1 63 ? -13.229 14.666 -0.343 1.00 66.79 174 MET B C 1
ATOM 1194 O O . MET B 1 63 ? -13.751 15.331 0.548 1.00 74.23 174 MET B O 1
ATOM 1199 N N . ASN B 1 64 ? -12.035 14.093 -0.211 1.00 62.10 175 ASN B N 1
ATOM 1200 C CA . ASN B 1 64 ? -11.242 14.246 1.010 1.00 60.92 175 ASN B CA 1
ATOM 1201 C C . ASN B 1 64 ? -10.469 15.562 1.056 1.00 65.98 175 ASN B C 1
ATOM 1202 O O . ASN B 1 64 ? -9.895 16.001 0.056 1.00 66.30 175 ASN B O 1
ATOM 1207 N N . THR B 1 65 ? -10.458 16.184 2.228 1.00 66.24 176 THR B N 1
ATOM 1208 C CA . THR B 1 65 ? -9.786 17.463 2.412 1.00 60.58 176 THR B CA 1
ATOM 1209 C C . THR B 1 65 ? -8.549 17.310 3.291 1.00 74.76 176 THR B C 1
ATOM 1210 O O . THR B 1 65 ? -7.750 18.241 3.431 1.00 86.24 176 THR B O 1
ATOM 1214 N N . SER B 1 66 ? -8.397 16.128 3.879 1.00 64.83 177 SER B N 1
ATOM 1215 C CA . SER B 1 66 ? -7.202 15.799 4.648 1.00 81.16 177 SER B CA 1
ATOM 1216 C C . SER B 1 66 ? -7.077 14.286 4.758 1.00 79.65 177 SER B C 1
ATOM 1217 O O . SER B 1 66 ? -8.074 13.590 4.945 1.00 76.30 177 SER B O 1
ATOM 1220 N N . THR B 1 67 ? -5.854 13.778 4.646 1.00 82.64 178 THR B N 1
ATOM 1221 C CA . THR B 1 67 ? -5.644 12.338 4.677 1.00 83.39 178 THR B CA 1
ATOM 1222 C C . THR B 1 67 ? -4.518 11.904 5.599 1.00 87.40 178 THR B C 1
ATOM 1223 O O . THR B 1 67 ? -3.416 12.452 5.563 1.00 92.44 178 THR B O 1
ATOM 1227 N N . SER B 1 68 ? -4.810 10.904 6.419 1.00 83.06 179 SER B N 1
ATOM 1228 C CA . SER B 1 68 ? -3.784 10.201 7.162 1.00 78.67 179 SER B CA 1
ATOM 1229 C C . SER B 1 68 ? -3.385 8.979 6.337 1.00 77.68 179 SER B C 1
ATOM 1230 O O . SER B 1 68 ? -4.080 8.606 5.392 1.00 59.69 179 SER B O 1
ATOM 1233 N N . TYR B 1 69 ? -2.262 8.361 6.680 1.00 79.63 180 TYR B N 1
ATOM 1234 C CA . TYR B 1 69 ? -1.822 7.161 5.978 1.00 74.49 180 TYR B CA 1
ATOM 1235 C C . TYR B 1 69 ? -1.538 6.022 6.949 1.00 79.48 180 TYR B C 1
ATOM 1236 O O . TYR B 1 69 ? -0.869 6.205 7.967 1.00 89.98 180 TYR B O 1
ATOM 1245 N N . LEU B 1 70 ? -2.062 4.846 6.631 1.00 67.33 181 LEU B N 1
ATOM 1246 C CA . LEU B 1 70 ? -1.930 3.692 7.507 1.00 70.03 181 LEU B CA 1
ATOM 1247 C C . LEU B 1 70 ? -0.982 2.652 6.931 1.00 67.12 181 LEU B C 1
ATOM 1248 O O . LEU B 1 70 ? -1.160 2.194 5.805 1.00 69.31 181 LEU B O 1
ATOM 1253 N N . SER B 1 71 ? 0.028 2.282 7.707 1.00 77.14 182 SER B N 1
ATOM 1254 C CA . SER B 1 71 ? 0.833 1.117 7.376 1.00 83.19 182 SER B CA 1
ATOM 1255 C C . SER B 1 71 ? 0.049 -0.127 7.741 1.00 79.37 182 SER B C 1
ATOM 1256 O O . SER B 1 71 ? -0.455 -0.249 8.857 1.00 74.73 182 SER B O 1
ATOM 1259 N N . LYS B 1 72 ? -0.074 -1.037 6.786 1.00 73.51 183 LYS B N 1
ATOM 1260 C CA . LYS B 1 72 ? -0.718 -2.313 7.034 1.00 66.78 183 LYS B CA 1
ATOM 1261 C C . LYS B 1 72 ? 0.169 -3.392 6.465 1.00 73.63 183 LYS B C 1
ATOM 1262 O O . LYS B 1 72 ? 0.865 -3.174 5.482 1.00 74.94 183 LYS B O 1
ATOM 1268 N N . THR B 1 73 ? 0.156 -4.554 7.099 1.00 78.54 184 THR B N 1
ATOM 1269 C CA . THR B 1 73 ? 0.963 -5.668 6.643 1.00 72.11 184 THR B CA 1
ATOM 1270 C C . THR B 1 73 ? 0.076 -6.828 6.259 1.00 71.09 184 THR B C 1
ATOM 1271 O O . THR B 1 73 ? -0.800 -7.234 7.026 1.00 76.90 184 THR B O 1
ATOM 1275 N N . LEU B 1 74 ? 0.291 -7.346 5.058 1.00 63.70 185 LEU B N 1
ATOM 1276 C CA . LEU B 1 74 ? -0.390 -8.562 4.636 1.00 61.15 185 LEU B CA 1
ATOM 1277 C C . LEU B 1 74 ? 0.549 -9.439 3.829 1.00 54.44 185 LEU B C 1
ATOM 1278 O O . LEU B 1 74 ? 1.753 -9.194 3.787 1.00 64.51 185 LEU B O 1
ATOM 1283 N N . PHE B 1 75 ? 0.001 -10.470 3.203 1.00 57.88 186 PHE B N 1
ATOM 1284 C CA . PHE B 1 75 ? 0.818 -11.433 2.476 1.00 58.24 186 PHE B CA 1
ATOM 1285 C C . PHE B 1 75 ? 0.596 -11.330 0.981 1.00 59.40 186 PHE B C 1
ATOM 1286 O O . PHE B 1 75 ? -0.491 -10.987 0.527 1.00 55.70 186 PHE B O 1
ATOM 1294 N N . GLU B 1 76 ? 1.642 -11.634 0.224 1.00 68.35 187 GLU B N 1
ATOM 1295 C CA . GLU B 1 76 ? 1.595 -11.571 -1.228 1.00 67.03 187 GLU B CA 1
ATOM 1296 C C . GLU B 1 76 ? 2.049 -12.884 -1.860 1.00 66.58 187 GLU B C 1
ATOM 1297 O O . GLU B 1 76 ? 3.183 -13.317 -1.667 1.00 88.21 187 GLU B O 1
ATOM 1303 N N . ILE B 1 77 ? 1.154 -13.520 -2.605 1.00 64.26 188 ILE B N 1
ATOM 1304 C CA . ILE B 1 77 ? 1.490 -14.707 -3.390 1.00 65.39 188 ILE B CA 1
ATOM 1305 C C . ILE B 1 77 ? 1.725 -14.268 -4.831 1.00 68.11 188 ILE B C 1
ATOM 1306 O O . ILE B 1 77 ? 1.016 -13.412 -5.318 1.00 54.17 188 ILE B O 1
ATOM 1311 N N . THR B 1 78 ? 2.689 -14.831 -5.547 1.00 75.63 189 THR B N 1
ATOM 1312 C CA . THR B 1 78 ? 2.796 -14.469 -6.963 1.00 61.53 189 THR B CA 1
ATOM 1313 C C . THR B 1 78 ? 2.712 -15.666 -7.899 1.00 55.17 189 THR B C 1
ATOM 1314 O O . THR B 1 78 ? 3.629 -16.479 -7.960 1.00 63.49 189 THR B O 1
ATOM 1318 N N . VAL B 1 79 ? 1.607 -15.753 -8.635 1.00 56.49 190 VAL B N 1
ATOM 1319 C CA . VAL B 1 79 ? 1.306 -16.916 -9.471 1.00 65.28 190 VAL B CA 1
ATOM 1320 C C . VAL B 1 79 ? 1.716 -16.692 -10.925 1.00 62.97 190 VAL B C 1
ATOM 1321 O O . VAL B 1 79 ? 1.398 -15.650 -11.498 1.00 64.66 190 VAL B O 1
ATOM 1325 N N . PRO B 1 80 ? 2.389 -17.680 -11.549 1.00 60.16 191 PRO B N 1
ATOM 1326 C CA . PRO B 1 80 ? 2.630 -19.077 -11.163 1.00 71.55 191 PRO B CA 1
ATOM 1327 C C . PRO B 1 80 ? 3.539 -19.239 -9.959 1.00 78.83 191 PRO B C 1
ATOM 1328 O O . PRO B 1 80 ? 4.673 -18.751 -9.995 1.00 78.01 191 PRO B O 1
ATOM 1332 N N . LEU B 1 81 ? 3.047 -19.953 -8.945 1.00 71.19 192 LEU B N 1
ATOM 1333 C CA . LEU B 1 81 ? 3.789 -20.245 -7.716 1.00 88.14 192 LEU B CA 1
ATOM 1334 C C . LEU B 1 81 ? 5.308 -20.319 -7.871 1.00 101.58 192 LEU B C 1
ATOM 1335 O O . LEU B 1 81 ? 5.848 -21.308 -8.373 1.00 83.93 192 LEU B O 1
ATOM 1340 N N . SER B 1 82 ? 5.984 -19.268 -7.418 1.00 118.99 193 SER B N 1
ATOM 1341 C CA . SER B 1 82 ? 7.440 -19.222 -7.423 1.00 123.51 193 SER B CA 1
ATOM 1342 C C . SER B 1 82 ? 7.924 -19.453 -5.995 1.00 111.43 193 SER B C 1
ATOM 1343 O O . SER B 1 82 ? 8.978 -20.046 -5.763 1.00 102.26 193 SER B O 1
ATOM 1346 N N . GLN B 1 83 ? 7.129 -18.972 -5.043 1.00 97.23 194 GLN B N 1
ATOM 1347 C CA . GLN B 1 83 ? 7.436 -19.080 -3.626 1.00 84.97 194 GLN B CA 1
ATOM 1348 C C . GLN B 1 83 ? 6.123 -19.114 -2.869 1.00 91.13 194 GLN B C 1
ATOM 1349 O O . GLN B 1 83 ? 5.050 -18.991 -3.460 1.00 94.88 194 GLN B O 1
ATOM 1355 N N . GLY B 1 84 ? 6.205 -19.261 -1.553 1.00 91.94 195 GLY B N 1
ATOM 1356 C CA . GLY B 1 84 ? 5.028 -19.135 -0.721 1.00 82.18 195 GLY B CA 1
ATOM 1357 C C . GLY B 1 84 ? 4.692 -17.667 -0.553 1.00 83.13 195 GLY B C 1
ATOM 1358 O O . GLY B 1 84 ? 5.273 -16.813 -1.220 1.00 98.20 195 GLY B O 1
ATOM 1359 N N . PRO B 1 85 ? 3.751 -17.363 0.340 1.00 73.07 196 PRO B N 1
ATOM 1360 C CA . PRO B 1 85 ? 3.354 -15.986 0.626 1.00 74.15 196 PRO B CA 1
ATOM 1361 C C . PRO B 1 85 ? 4.410 -15.245 1.432 1.00 77.53 196 PRO B C 1
ATOM 1362 O O . PRO B 1 85 ? 4.866 -15.751 2.458 1.00 88.74 196 PRO B O 1
ATOM 1366 N N . LYS B 1 86 ? 4.791 -14.059 0.972 1.00 72.04 197 LYS B N 1
ATOM 1367 C CA . LYS B 1 86 ? 5.733 -13.223 1.710 1.00 78.57 197 LYS B CA 1
ATOM 1368 C C . LYS B 1 86 ? 5.055 -11.976 2.271 1.00 74.73 197 LYS B C 1
ATOM 1369 O O . LYS B 1 86 ? 4.143 -11.427 1.660 1.00 64.49 197 LYS B O 1
ATOM 1375 N N . PRO B 1 87 ? 5.493 -11.537 3.454 1.00 82.12 198 PRO B N 1
ATOM 1376 C CA . PRO B 1 87 ? 4.898 -10.368 4.099 1.00 77.74 198 PRO B CA 1
ATOM 1377 C C . PRO B 1 87 ? 5.313 -9.102 3.381 1.00 73.14 198 PRO B C 1
ATOM 1378 O O . PRO B 1 87 ? 6.495 -8.919 3.100 1.00 78.46 198 PRO B O 1
ATOM 1382 N N . VAL B 1 88 ? 4.347 -8.243 3.088 1.00 68.19 199 VAL B N 1
ATOM 1383 C CA . VAL B 1 88 ? 4.632 -6.948 2.491 1.00 68.32 199 VAL B CA 1
ATOM 1384 C C . VAL B 1 88 ? 3.966 -5.848 3.301 1.00 64.72 199 VAL B C 1
ATOM 1385 O O . VAL B 1 88 ? 2.848 -6.014 3.787 1.00 66.19 199 VAL B O 1
ATOM 1389 N N . THR B 1 89 ? 4.667 -4.732 3.460 1.00 64.05 200 THR B N 1
ATOM 1390 C CA . THR B 1 89 ? 4.118 -3.571 4.142 1.00 70.34 200 THR B CA 1
ATOM 1391 C C . THR B 1 89 ? 3.726 -2.513 3.120 1.00 76.86 200 THR B C 1
ATOM 1392 O O . THR B 1 89 ? 4.533 -2.126 2.272 1.00 81.53 200 THR B O 1
ATOM 1396 N N . ILE B 1 90 ? 2.482 -2.053 3.212 1.00 76.63 201 ILE B N 1
ATOM 1397 C CA . ILE B 1 90 ? 1.920 -1.100 2.263 1.00 70.98 201 ILE B CA 1
ATOM 1398 C C . ILE B 1 90 ? 1.179 0.014 3.001 1.00 73.27 201 ILE B C 1
ATOM 1399 O O . ILE B 1 90 ? 0.559 -0.227 4.033 1.00 80.39 201 ILE B O 1
ATOM 1404 N N . SER B 1 91 ? 1.248 1.234 2.476 1.00 68.50 202 SER B N 1
ATOM 1405 C CA . SER B 1 91 ? 0.523 2.357 3.068 1.00 70.90 202 SER B CA 1
ATOM 1406 C C . SER B 1 91 ? -0.739 2.710 2.281 1.00 73.91 202 SER B C 1
ATOM 1407 O O . SER B 1 91 ? -0.688 2.939 1.069 1.00 75.72 202 SER B O 1
ATOM 1410 N N . PHE B 1 92 ? -1.871 2.759 2.975 1.00 59.41 203 PHE B N 1
ATOM 1411 C CA . PHE B 1 92 ? -3.134 3.093 2.333 1.00 66.00 203 PHE B CA 1
ATOM 1412 C C . PHE B 1 92 ? -3.679 4.421 2.851 1.00 66.02 203 PHE B C 1
ATOM 1413 O O . PHE B 1 92 ? -3.553 4.727 4.032 1.00 69.33 203 PHE B O 1
ATOM 1421 N N . ALA B 1 93 ? -4.290 5.203 1.968 1.00 64.74 204 ALA B N 1
ATOM 1422 C CA . ALA B 1 93 ? -4.919 6.455 2.380 1.00 67.11 204 ALA B CA 1
ATOM 1423 C C . ALA B 1 93 ? -6.107 6.214 3.313 1.00 60.30 204 ALA B C 1
ATOM 1424 O O . ALA B 1 93 ? -6.945 5.352 3.051 1.00 53.75 204 ALA B O 1
ATOM 1426 N N . ASN B 1 94 ? -6.162 6.983 4.399 1.00 65.43 205 ASN B N 1
ATOM 1427 C CA . ASN B 1 94 ? -7.276 6.956 5.348 1.00 53.60 205 ASN B CA 1
ATOM 1428 C C . ASN B 1 94 ? -7.850 8.363 5.478 1.00 59.94 205 ASN B C 1
ATOM 1429 O O . ASN B 1 94 ? -7.368 9.163 6.282 1.00 78.26 205 ASN B O 1
ATOM 1434 N N . HIS B 1 95 ? -8.860 8.676 4.666 1.00 55.16 206 HIS B N 1
ATOM 1435 C CA . HIS B 1 95 ? -9.466 10.003 4.680 1.00 57.32 206 HIS B CA 1
ATOM 1436 C C . HIS B 1 95 ? -10.000 10.348 6.070 1.00 65.00 206 HIS B C 1
ATOM 1437 O O . HIS B 1 95 ? -10.680 9.538 6.701 1.00 62.76 206 HIS B O 1
ATOM 1444 N N . THR B 1 96 ? -9.688 11.549 6.543 1.00 53.82 207 THR B N 1
ATOM 1445 C CA . THR B 1 96 ? -10.087 11.959 7.883 1.00 52.19 207 THR B CA 1
ATOM 1446 C C . THR B 1 96 ? -11.079 13.127 7.888 1.00 61.97 207 THR B C 1
ATOM 1447 O O . THR B 1 96 ? -11.641 13.466 8.928 1.00 61.33 207 THR B O 1
ATOM 1451 N N . SER B 1 97 ? -11.293 13.740 6.729 1.00 62.24 208 SER B N 1
ATOM 1452 C CA . SER B 1 97 ? -12.306 14.786 6.611 1.00 62.29 208 SER B CA 1
ATOM 1453 C C . SER B 1 97 ? -12.743 14.967 5.158 1.00 56.81 208 SER B C 1
ATOM 1454 O O . SER B 1 97 ? -11.935 14.817 4.241 1.00 66.47 208 SER B O 1
ATOM 1457 N N . CYS B 1 98 ? -14.018 15.281 4.948 1.00 40.09 209 CYS B N 1
ATOM 1458 C CA . CYS B 1 98 ? -14.549 15.383 3.592 1.00 37.16 209 CYS B CA 1
ATOM 1459 C C . CYS B 1 98 ? -15.421 16.619 3.381 1.00 50.95 209 CYS B C 1
ATOM 1460 O O . CYS B 1 98 ? -16.005 17.164 4.323 1.00 63.75 209 CYS B O 1
ATOM 1463 N N . ARG B 1 99 ? -15.523 17.045 2.129 1.00 54.41 210 ARG B N 1
ATOM 1464 C CA . ARG B 1 99 ? -16.376 18.168 1.779 1.00 63.82 210 ARG B CA 1
ATOM 1465 C C . ARG B 1 99 ? -16.906 17.983 0.361 1.00 69.63 210 ARG B C 1
ATOM 1466 O O . ARG B 1 99 ? -16.188 17.500 -0.521 1.00 66.44 210 ARG B O 1
ATOM 1474 N N . CYS B 1 100 ? -18.170 18.337 0.148 1.00 63.52 211 CYS B N 1
ATOM 1475 C CA . CYS B 1 100 ? -18.715 18.357 -1.201 1.00 49.56 211 CYS B CA 1
ATOM 1476 C C . CYS B 1 100 ? -18.065 19.491 -2.000 1.00 66.61 211 CYS B C 1
ATOM 1477 O O . CYS B 1 100 ? -18.260 20.672 -1.702 1.00 60.02 211 CYS B O 1
ATOM 1480 N N . MET B 1 101 ? -17.275 19.116 -3.002 1.00 78.38 212 MET B N 1
ATOM 1481 C CA . MET B 1 101 ? -16.556 20.072 -3.839 1.00 67.50 212 MET B CA 1
ATOM 1482 C C . MET B 1 101 ? -16.861 19.826 -5.314 1.00 81.29 212 MET B C 1
ATOM 1483 O O . MET B 1 101 ? -17.258 18.725 -5.700 1.00 87.34 212 MET B O 1
ATOM 1488 N N . SER B 1 102 ? -16.658 20.849 -6.136 1.00 89.84 213 SER B N 1
ATOM 1489 C CA . SER B 1 102 ? -16.942 20.760 -7.565 1.00 95.97 213 SER B CA 1
ATOM 1490 C C . SER B 1 102 ? -15.766 20.204 -8.369 1.00 100.51 213 SER B C 1
ATOM 1491 O O . SER B 1 102 ? -14.689 19.948 -7.822 1.00 94.96 213 SER B O 1
ATOM 1494 N N . LYS B 1 103 ? -15.987 20.008 -9.666 1.00 113.47 214 LYS B N 1
ATOM 1495 C CA . LYS B 1 103 ? -14.933 19.552 -10.568 1.00 125.76 214 LYS B CA 1
ATOM 1496 C C . LYS B 1 103 ? -15.207 19.989 -12.006 1.00 128.09 214 LYS B C 1
ATOM 1497 O O . LYS B 1 103 ? -14.742 21.044 -12.446 1.00 126.84 214 LYS B O 1
ATOM 1503 N N . LEU C 1 8 ? -28.784 -26.552 64.546 1.00 113.49 119 LEU C N 1
ATOM 1504 C CA . LEU C 1 8 ? -30.175 -26.124 64.695 1.00 130.03 119 LEU C CA 1
ATOM 1505 C C . LEU C 1 8 ? -30.289 -24.849 65.539 1.00 129.43 119 LEU C C 1
ATOM 1506 O O . LEU C 1 8 ? -31.083 -23.957 65.236 1.00 133.86 119 LEU C O 1
ATOM 1511 N N . LYS C 1 9 ? -29.491 -24.780 66.599 1.00 108.33 120 LYS C N 1
ATOM 1512 C CA . LYS C 1 9 ? -29.351 -23.573 67.403 1.00 97.61 120 LYS C CA 1
ATOM 1513 C C . LYS C 1 9 ? -28.608 -22.510 66.600 1.00 93.30 120 LYS C C 1
ATOM 1514 O O . LYS C 1 9 ? -28.875 -21.315 66.729 1.00 97.73 120 LYS C O 1
ATOM 1520 N N . SER C 1 10 ? -27.673 -22.956 65.767 1.00 72.46 121 SER C N 1
ATOM 1521 C CA . SER C 1 10 ? -26.859 -22.047 64.977 1.00 73.07 121 SER C CA 1
ATOM 1522 C C . SER C 1 10 ? -27.537 -21.651 63.665 1.00 86.39 121 SER C C 1
ATOM 1523 O O . SER C 1 10 ? -27.162 -20.656 63.050 1.00 88.76 121 SER C O 1
ATOM 1526 N N . ILE C 1 11 ? -28.526 -22.429 63.230 1.00 89.39 122 ILE C N 1
ATOM 1527 C CA . ILE C 1 11 ? -29.313 -22.045 62.062 1.00 80.22 122 ILE C CA 1
ATOM 1528 C C . ILE C 1 11 ? -30.315 -20.984 62.484 1.00 66.55 122 ILE C C 1
ATOM 1529 O O . ILE C 1 11 ? -30.542 -20.013 61.765 1.00 66.20 122 ILE C O 1
ATOM 1534 N N . ASP C 1 12 ? -30.912 -21.170 63.657 1.00 59.34 123 ASP C N 1
ATOM 1535 C CA . ASP C 1 12 ? -31.788 -20.154 64.214 1.00 54.80 123 ASP C CA 1
ATOM 1536 C C . ASP C 1 12 ? -30.995 -18.864 64.362 1.00 56.77 123 ASP C C 1
ATOM 1537 O O . ASP C 1 12 ? -31.485 -17.786 64.041 1.00 64.55 123 ASP C O 1
ATOM 1542 N N . ASN C 1 13 ? -29.758 -18.985 64.829 1.00 55.77 124 ASN C N 1
ATOM 1543 C CA . ASN C 1 13 ? -28.878 -17.831 64.950 1.00 57.76 124 ASN C CA 1
ATOM 1544 C C . ASN C 1 13 ? -28.670 -17.109 63.615 1.00 54.48 124 ASN C C 1
ATOM 1545 O O . ASN C 1 13 ? -28.584 -15.879 63.567 1.00 58.54 124 ASN C O 1
ATOM 1550 N N . GLU C 1 14 ? -28.596 -17.877 62.534 1.00 44.11 125 GLU C N 1
ATOM 1551 C CA . GLU C 1 14 ? -28.371 -17.313 61.210 1.00 37.96 125 GLU C CA 1
ATOM 1552 C C . GLU C 1 14 ? -29.555 -16.470 60.744 1.00 49.97 125 GLU C C 1
ATOM 1553 O O . GLU C 1 14 ? -29.372 -15.420 60.131 1.00 52.75 125 GLU C O 1
ATOM 1559 N N . TRP C 1 15 ? -30.769 -16.934 61.024 1.00 53.19 126 TRP C N 1
ATOM 1560 C CA . TRP C 1 15 ? -31.961 -16.134 60.755 1.00 50.58 126 TRP C CA 1
ATOM 1561 C C . TRP C 1 15 ? -31.965 -14.891 61.643 1.00 51.60 126 TRP C C 1
ATOM 1562 O O . TRP C 1 15 ? -32.206 -13.782 61.173 1.00 47.96 126 TRP C O 1
ATOM 1573 N N . ARG C 1 16 ? -31.692 -15.086 62.931 1.00 46.56 127 ARG C N 1
ATOM 1574 C CA . ARG C 1 16 ? -31.735 -14.000 63.905 1.00 43.76 127 ARG C CA 1
ATOM 1575 C C . ARG C 1 16 ? -30.762 -12.875 63.549 1.00 50.65 127 ARG C C 1
ATOM 1576 O O . ARG C 1 16 ? -31.067 -11.703 63.756 1.00 61.42 127 ARG C O 1
ATOM 1584 N N . LYS C 1 17 ? -29.599 -13.230 63.011 1.00 43.90 128 LYS C N 1
ATOM 1585 C CA . LYS C 1 17 ? -28.557 -12.242 62.741 1.00 41.60 128 LYS C CA 1
ATOM 1586 C C . LYS C 1 17 ? -28.714 -11.548 61.402 1.00 44.64 128 LYS C C 1
ATOM 1587 O O . LYS C 1 17 ? -28.114 -10.496 61.180 1.00 54.08 128 LYS C O 1
ATOM 1593 N N . THR C 1 18 ? -29.520 -12.127 60.514 1.00 38.14 129 THR C N 1
ATOM 1594 C CA . THR C 1 18 ? -29.672 -11.586 59.163 1.00 28.53 129 THR C CA 1
ATOM 1595 C C . THR C 1 18 ? -31.048 -10.968 58.918 1.00 40.81 129 THR C C 1
ATOM 1596 O O . THR C 1 18 ? -31.361 -10.552 57.798 1.00 42.87 129 THR C O 1
ATOM 1600 N N . GLN C 1 19 ? -31.859 -10.899 59.969 1.00 42.85 130 GLN C N 1
ATOM 1601 C CA . GLN C 1 19 ? -33.216 -10.372 59.859 1.00 45.22 130 GLN C CA 1
ATOM 1602 C C . GLN C 1 19 ? -33.232 -8.883 59.529 1.00 44.24 130 GLN C C 1
ATOM 1603 O O . GLN C 1 19 ? -32.280 -8.159 59.797 1.00 45.71 130 GLN C O 1
ATOM 1609 N N . CYS C 1 20 ? -34.330 -8.437 58.943 1.00 36.71 131 CYS C N 1
ATOM 1610 C CA . CYS C 1 20 ? -34.538 -7.028 58.658 1.00 42.02 131 CYS C CA 1
ATOM 1611 C C . CYS C 1 20 ? -34.573 -6.212 59.955 1.00 40.49 131 CYS C C 1
ATOM 1612 O O . CYS C 1 20 ? -35.432 -6.422 60.810 1.00 45.69 131 CYS C O 1
ATOM 1615 N N . MET C 1 21 ? -33.636 -5.279 60.093 1.00 39.33 132 MET C N 1
ATOM 1616 C CA . MET C 1 21 ? -33.565 -4.441 61.286 1.00 40.17 132 MET C CA 1
ATOM 1617 C C . MET C 1 21 ? -32.637 -3.265 61.064 1.00 47.92 132 MET C C 1
ATOM 1618 O O . MET C 1 21 ? -31.863 -3.258 60.109 1.00 54.03 132 MET C O 1
ATOM 1623 N N . PRO C 1 22 ? -32.717 -2.256 61.942 1.00 39.96 133 PRO C N 1
ATOM 1624 C CA . PRO C 1 22 ? -31.791 -1.130 61.832 1.00 35.06 133 PRO C CA 1
ATOM 1625 C C . PRO C 1 22 ? -30.363 -1.610 62.063 1.00 44.55 133 PRO C C 1
ATOM 1626 O O . PRO C 1 22 ? -30.099 -2.317 63.039 1.00 44.43 133 PRO C O 1
ATOM 1630 N N . ARG C 1 23 ? -29.463 -1.239 61.158 1.00 39.13 134 ARG C N 1
ATOM 1631 C CA . ARG C 1 23 ? -28.071 -1.654 61.228 1.00 38.31 134 ARG C CA 1
ATOM 1632 C C . ARG C 1 23 ? -27.159 -0.451 61.094 1.00 49.74 134 ARG C C 1
ATOM 1633 O O . ARG C 1 23 ? -27.397 0.431 60.269 1.00 44.05 134 ARG C O 1
ATOM 1641 N N . GLU C 1 24 ? -26.105 -0.436 61.901 1.00 47.04 135 GLU C N 1
ATOM 1642 C CA . GLU C 1 24 ? -25.116 0.626 61.866 1.00 39.97 135 GLU C CA 1
ATOM 1643 C C . GLU C 1 24 ? -24.280 0.526 60.594 1.00 41.30 135 GLU C C 1
ATOM 1644 O O . GLU C 1 24 ? -23.666 -0.505 60.330 1.00 54.60 135 GLU C O 1
ATOM 1650 N N . VAL C 1 25 ? -24.280 1.590 59.794 1.00 36.03 136 VAL C N 1
ATOM 1651 C CA . VAL C 1 25 ? -23.488 1.624 58.564 1.00 36.36 136 VAL C CA 1
ATOM 1652 C C . VAL C 1 25 ? -22.708 2.924 58.420 1.00 38.74 136 VAL C C 1
ATOM 1653 O O . VAL C 1 25 ? -22.907 3.867 59.178 1.00 49.08 136 VAL C O 1
ATOM 1657 N N . ALA C 1 26 ? -21.803 2.954 57.450 1.00 39.00 137 ALA C N 1
ATOM 1658 C CA . ALA C 1 26 ? -21.008 4.139 57.183 1.00 34.06 137 ALA C CA 1
ATOM 1659 C C . ALA C 1 26 ? -21.498 4.793 55.902 1.00 41.82 137 ALA C C 1
ATOM 1660 O O . ALA C 1 26 ? -21.287 4.272 54.810 1.00 46.34 137 ALA C O 1
ATOM 1662 N N . ILE C 1 27 ? -22.158 5.936 56.041 1.00 35.16 138 ILE C N 1
ATOM 1663 C CA . ILE C 1 27 ? -22.750 6.625 54.897 1.00 31.26 138 ILE C CA 1
ATOM 1664 C C . ILE C 1 27 ? -21.792 7.650 54.308 1.00 37.80 138 ILE C C 1
ATOM 1665 O O . ILE C 1 27 ? -21.321 8.533 55.014 1.00 35.41 138 ILE C O 1
ATOM 1670 N N . ASP C 1 28 ? -21.495 7.531 53.018 1.00 37.96 139 ASP C N 1
ATOM 1671 C CA . ASP C 1 28 ? -20.727 8.562 52.338 1.00 37.97 139 ASP C CA 1
ATOM 1672 C C . ASP C 1 28 ? -21.562 9.842 52.302 1.00 37.54 139 ASP C C 1
ATOM 1673 O O . ASP C 1 28 ? -22.666 9.854 51.781 1.00 45.04 139 ASP C O 1
ATOM 1678 N N . VAL C 1 29 ? -21.036 10.922 52.857 1.00 36.84 140 VAL C N 1
ATOM 1679 C CA . VAL C 1 29 ? -21.820 12.142 52.978 1.00 43.17 140 VAL C CA 1
ATOM 1680 C C . VAL C 1 29 ? -22.070 12.786 51.622 1.00 52.74 140 VAL C C 1
ATOM 1681 O O . VAL C 1 29 ? -23.207 13.129 51.301 1.00 51.50 140 VAL C O 1
ATOM 1685 N N . GLY C 1 30 ? -21.013 12.923 50.824 1.00 46.93 141 GLY C N 1
ATOM 1686 C CA . GLY C 1 30 ? -21.125 13.496 49.493 1.00 38.57 141 GLY C CA 1
ATOM 1687 C C . GLY C 1 30 ? -22.089 12.768 48.566 1.00 47.61 141 GLY C C 1
ATOM 1688 O O . GLY C 1 30 ? -22.827 13.404 47.818 1.00 46.94 141 GLY C O 1
ATOM 1689 N N . LYS C 1 31 ? -22.083 11.438 48.599 1.00 44.87 142 LYS C N 1
ATOM 1690 C CA . LYS C 1 31 ? -23.015 10.668 47.787 1.00 45.24 142 LYS C CA 1
ATOM 1691 C C . LYS C 1 31 ? -24.450 10.800 48.298 1.00 49.48 142 LYS C C 1
ATOM 1692 O O . LYS C 1 31 ? -25.384 10.897 47.515 1.00 53.83 142 LYS C O 1
ATOM 1698 N N . GLU C 1 32 ? -24.618 10.814 49.613 1.0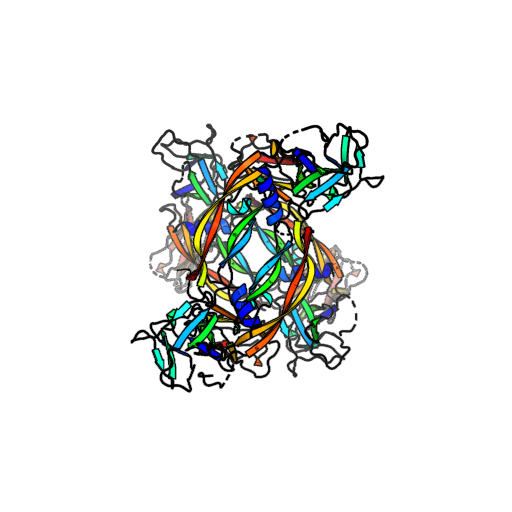0 53.72 143 GLU C N 1
ATOM 1699 C CA . GLU C 1 32 ? -25.947 10.880 50.204 1.00 52.30 143 GLU C CA 1
ATOM 1700 C C . GLU C 1 32 ? -26.660 12.162 49.802 1.00 56.26 143 GLU C C 1
ATOM 1701 O O . GLU C 1 32 ? -27.870 12.170 49.615 1.00 68.60 143 GLU C O 1
ATOM 1707 N N . PHE C 1 33 ? -25.910 13.248 49.670 1.00 54.10 144 PHE C N 1
ATOM 1708 C CA . PHE C 1 33 ? -26.514 14.520 49.296 1.00 66.03 144 PHE C CA 1
ATOM 1709 C C . PHE C 1 33 ? -26.056 15.017 47.927 1.00 66.36 144 PHE C C 1
ATOM 1710 O O . PHE C 1 33 ? -26.220 16.194 47.603 1.00 67.29 144 PHE C O 1
ATOM 1718 N N . GLY C 1 34 ? -25.503 14.107 47.126 1.00 55.45 145 GLY C N 1
ATOM 1719 C CA . GLY C 1 34 ? -25.000 14.437 45.801 1.00 56.02 145 GLY C CA 1
ATOM 1720 C C . GLY C 1 34 ? -24.286 15.774 45.725 1.00 67.42 145 GLY C C 1
ATOM 1721 O O . GLY C 1 34 ? -24.815 16.731 45.169 1.00 79.08 145 GLY C O 1
ATOM 1722 N N . VAL C 1 35 ? -23.080 15.839 46.283 1.00 69.31 146 VAL C N 1
ATOM 1723 C CA . VAL C 1 35 ? -22.307 17.079 46.323 1.00 65.96 146 VAL C CA 1
ATOM 1724 C C . VAL C 1 35 ? -21.601 17.337 44.982 1.00 64.04 146 VAL C C 1
ATOM 1725 O O . VAL C 1 35 ? -21.554 16.465 44.126 1.00 51.49 146 VAL C O 1
ATOM 1729 N N . ALA C 1 36 ? -21.069 18.529 44.766 1.00 67.32 147 ALA C N 1
ATOM 1730 C CA . ALA C 1 36 ? -20.368 18.764 43.508 1.00 59.01 147 ALA C CA 1
ATOM 1731 C C . ALA C 1 36 ? -19.115 17.883 43.478 1.00 60.10 147 ALA C C 1
ATOM 1732 O O . ALA C 1 36 ? -18.654 17.432 44.529 1.00 59.61 147 ALA C O 1
ATOM 1734 N N . THR C 1 37 ? -18.573 17.628 42.287 1.00 49.74 148 THR C N 1
ATOM 1735 C CA . THR C 1 37 ? -17.405 16.744 42.147 1.00 46.45 148 THR C CA 1
ATOM 1736 C C . THR C 1 37 ? -16.104 17.243 42.794 1.00 38.01 148 THR C C 1
ATOM 1737 O O . THR C 1 37 ? -15.140 16.487 42.893 1.00 55.19 148 THR C O 1
ATOM 1741 N N . ASN C 1 38 ? -16.058 18.501 43.221 1.00 36.71 149 ASN C N 1
ATOM 1742 C CA . ASN C 1 38 ? -14.809 19.060 43.742 1.00 47.00 149 ASN C CA 1
ATOM 1743 C C . ASN C 1 38 ? -14.838 19.365 45.239 1.00 54.82 149 ASN C C 1
ATOM 1744 O O . ASN C 1 38 ? -13.822 19.736 45.831 1.00 52.62 149 ASN C O 1
ATOM 1749 N N . THR C 1 39 ? -16.023 19.241 45.824 1.00 61.41 150 THR C N 1
ATOM 1750 C CA . THR C 1 39 ? -16.225 19.311 47.261 1.00 59.97 150 THR C CA 1
ATOM 1751 C C . THR C 1 39 ? -15.994 17.944 47.905 1.00 59.69 150 THR C C 1
ATOM 1752 O O . THR C 1 39 ? -16.558 16.955 47.476 1.00 66.82 150 THR C O 1
ATOM 1756 N N . PHE C 1 40 ? -15.153 17.904 48.935 1.00 58.30 151 PHE C N 1
ATOM 1757 C CA . PHE C 1 40 ? -14.902 16.694 49.711 1.00 45.88 151 PHE C CA 1
ATOM 1758 C C . PHE C 1 40 ? -15.239 16.951 51.170 1.00 48.39 151 PHE C C 1
ATOM 1759 O O . PHE C 1 40 ? -15.233 18.095 51.616 1.00 66.32 151 PHE C O 1
ATOM 1767 N N . PHE C 1 41 ? -15.525 15.891 51.917 1.00 36.87 152 PHE C N 1
ATOM 1768 C CA . PHE C 1 41 ? -15.850 16.034 53.336 1.00 37.83 152 PHE C CA 1
ATOM 1769 C C . PHE C 1 41 ? -14.850 15.280 54.202 1.00 44.71 152 PHE C C 1
ATOM 1770 O O . PHE C 1 41 ? -14.415 14.185 53.862 1.00 51.98 152 PHE C O 1
ATOM 1778 N N . LYS C 1 42 ? -14.484 15.884 55.321 1.00 33.99 153 LYS C N 1
ATOM 1779 C CA . LYS C 1 42 ? -13.632 15.243 56.315 1.00 37.68 153 LYS C CA 1
ATOM 1780 C C . LYS C 1 42 ? -14.347 15.319 57.655 1.00 43.92 153 LYS C C 1
ATOM 1781 O O . LYS C 1 42 ? -14.535 16.404 58.194 1.00 46.64 153 LYS C O 1
ATOM 1787 N N . PRO C 1 43 ? -14.781 14.168 58.186 1.00 48.96 154 PRO C N 1
ATOM 1788 C CA . PRO C 1 43 ? -14.657 12.831 57.590 1.00 53.23 154 PRO C CA 1
ATOM 1789 C C . PRO C 1 43 ? -15.567 12.697 56.377 1.00 45.16 154 PRO C C 1
ATOM 1790 O O . PRO C 1 43 ? -16.527 13.448 56.282 1.00 41.89 154 PRO C O 1
ATOM 1794 N N . PRO C 1 44 ? -15.278 11.741 55.480 1.00 41.46 155 PRO C N 1
ATOM 1795 C CA . PRO C 1 44 ? -16.093 11.487 54.290 1.00 40.26 155 PRO C CA 1
ATOM 1796 C C . PRO C 1 44 ? -17.402 10.801 54.643 1.00 49.92 155 PRO C C 1
ATOM 1797 O O . PRO C 1 44 ? -18.349 10.833 53.854 1.00 54.87 155 PRO C O 1
ATOM 1801 N N . CYS C 1 45 ? -17.453 10.163 55.805 1.00 38.32 156 CYS C N 1
ATOM 1802 C CA . CYS C 1 45 ? -18.643 9.407 56.169 1.00 35.85 156 CYS C CA 1
ATOM 1803 C C . CYS C 1 45 ? -19.104 9.678 57.591 1.00 36.61 156 CYS C C 1
ATOM 1804 O O . CYS C 1 45 ? -18.336 10.129 58.433 1.00 51.31 156 CYS C O 1
ATOM 1807 N N . VAL C 1 46 ? -20.375 9.410 57.842 1.00 30.67 157 VAL C N 1
ATOM 1808 C CA . VAL C 1 46 ? -20.916 9.462 59.189 1.00 41.47 157 VAL C CA 1
ATOM 1809 C C . VAL C 1 46 ? -21.523 8.114 59.534 1.00 40.98 157 VAL C C 1
ATOM 1810 O O . VAL C 1 46 ? -21.855 7.341 58.641 1.00 33.14 157 VAL C O 1
ATOM 1814 N N . SER C 1 47 ? -21.646 7.837 60.831 1.00 37.71 158 SER C N 1
ATOM 1815 C CA . SER C 1 47 ? -22.264 6.605 61.308 1.00 34.01 158 SER C CA 1
ATOM 1816 C C . SER C 1 47 ? -23.726 6.834 61.681 1.00 36.54 158 SER C C 1
ATOM 1817 O O . SER C 1 47 ? -24.061 7.746 62.427 1.00 43.13 158 SER C O 1
ATOM 1820 N N . VAL C 1 48 ? -24.594 6.002 61.134 1.00 29.77 159 VAL C N 1
ATOM 1821 C CA . VAL C 1 48 ? -26.004 6.050 61.434 1.00 38.34 159 VAL C CA 1
ATOM 1822 C C . VAL C 1 48 ? -26.561 4.653 61.222 1.00 45.53 159 VAL C C 1
ATOM 1823 O O . VAL C 1 48 ? -25.912 3.810 60.605 1.00 46.95 159 VAL C O 1
ATOM 1827 N N . TYR C 1 49 ? -27.764 4.411 61.729 1.00 37.10 160 TYR C N 1
ATOM 1828 C CA . TYR C 1 49 ? -28.434 3.142 61.501 1.00 32.13 160 TYR C CA 1
ATOM 1829 C C . TYR C 1 49 ? -29.346 3.218 60.278 1.00 38.60 160 TYR C C 1
ATOM 1830 O O . TYR C 1 49 ? -30.071 4.194 60.093 1.00 35.37 160 TYR C O 1
ATOM 1839 N N . ARG C 1 50 ? -29.300 2.183 59.447 1.00 38.40 161 ARG C N 1
ATOM 1840 C CA . ARG C 1 50 ? -30.192 2.082 58.295 1.00 41.21 161 ARG C CA 1
ATOM 1841 C C . ARG C 1 50 ? -30.731 0.674 58.218 1.00 30.59 161 ARG C C 1
ATOM 1842 O O . ARG C 1 50 ? -30.047 -0.282 58.577 1.00 38.79 161 ARG C O 1
ATOM 1850 N N . CYS C 1 51 ? -31.972 0.550 57.774 1.00 29.53 162 CYS C N 1
ATOM 1851 C CA . CYS C 1 51 ? -32.594 -0.758 57.629 1.00 18.99 162 CYS C CA 1
ATOM 1852 C C . CYS C 1 51 ? -31.842 -1.623 56.636 1.00 36.28 162 CYS C C 1
ATOM 1853 O O . CYS C 1 51 ? -31.563 -1.205 55.513 1.00 38.93 162 CYS C O 1
ATOM 1856 N N . GLY C 1 52 ? -31.517 -2.835 57.064 1.00 35.43 163 GLY C N 1
ATOM 1857 C CA . GLY C 1 52 ? -30.864 -3.805 56.207 1.00 27.33 163 GLY C CA 1
ATOM 1858 C C . GLY C 1 52 ? -31.139 -5.207 56.699 1.00 37.46 163 GLY C C 1
ATOM 1859 O O . GLY C 1 52 ? -31.707 -5.390 57.768 1.00 46.40 163 GLY C O 1
ATOM 1860 N N . GLY C 1 53 ? -30.737 -6.200 55.921 1.00 40.22 164 GLY C N 1
ATOM 1861 C CA . GLY C 1 53 ? -31.027 -7.576 56.258 1.00 28.10 164 GLY C CA 1
ATOM 1862 C C . GLY C 1 53 ? -31.725 -8.233 55.097 1.00 44.91 164 GLY C C 1
ATOM 1863 O O . GLY C 1 53 ? -31.861 -7.636 54.034 1.00 54.16 164 GLY C O 1
ATOM 1864 N N . CYS C 1 54 ? -32.166 -9.466 55.291 1.00 46.39 165 CYS C N 1
ATOM 1865 C CA . CYS C 1 54 ? -32.760 -10.213 54.197 1.00 38.09 165 CYS C CA 1
ATOM 1866 C C . CYS C 1 54 ? -34.199 -10.594 54.473 1.00 46.55 165 CYS C C 1
ATOM 1867 O O . CYS C 1 54 ? -34.549 -11.059 55.557 1.00 45.90 165 CYS C O 1
ATOM 1870 N N . CYS C 1 55 ? -35.033 -10.395 53.468 1.00 42.16 166 CYS C N 1
ATOM 1871 C CA . CYS C 1 55 ? -36.419 -10.776 53.561 1.00 41.24 166 CYS C CA 1
ATOM 1872 C C . CYS C 1 55 ? -36.555 -12.235 53.132 1.00 49.24 166 CYS C C 1
ATOM 1873 O O . CYS C 1 55 ? -35.688 -12.765 52.441 1.00 57.86 166 CYS C O 1
ATOM 1876 N N . ASN C 1 56 ? -37.625 -12.892 53.561 1.00 53.47 167 ASN C N 1
ATOM 1877 C CA . ASN C 1 56 ? -37.768 -14.327 53.312 1.00 42.95 167 ASN C CA 1
ATOM 1878 C C . ASN C 1 56 ? -38.566 -14.706 52.057 1.00 39.41 167 ASN C C 1
ATOM 1879 O O . ASN C 1 56 ? -38.795 -15.885 51.795 1.00 54.31 167 ASN C O 1
ATOM 1884 N N . SER C 1 57 ? -38.976 -13.704 51.282 1.00 46.38 168 SER C N 1
ATOM 1885 C CA . SER C 1 57 ? -39.635 -13.930 49.990 1.00 50.80 168 SER C CA 1
ATOM 1886 C C . SER C 1 57 ? -39.171 -12.873 49.009 1.00 61.00 168 SER C C 1
ATOM 1887 O O . SER C 1 57 ? -38.662 -11.830 49.410 1.00 71.97 168 SER C O 1
ATOM 1890 N N . GLU C 1 58 ? -39.341 -13.137 47.722 1.00 64.74 169 GLU C N 1
ATOM 1891 C CA . GLU C 1 58 ? -39.036 -12.134 46.714 1.00 64.96 169 GLU C CA 1
ATOM 1892 C C . GLU C 1 58 ? -40.096 -11.042 46.777 1.00 61.63 169 GLU C C 1
ATOM 1893 O O . GLU C 1 58 ? -41.193 -11.261 47.285 1.00 75.54 169 GLU C O 1
ATOM 1899 N N . GLY C 1 59 ? -39.773 -9.856 46.288 1.00 58.62 170 GLY C N 1
ATOM 1900 C CA . GLY C 1 59 ? -40.753 -8.784 46.270 1.00 97.03 170 GLY C CA 1
ATOM 1901 C C . GLY C 1 59 ? -40.898 -8.014 47.573 1.00 110.87 170 GLY C C 1
ATOM 1902 O O . GLY C 1 59 ? -41.342 -6.865 47.555 1.00 119.12 170 GLY C O 1
ATOM 1903 N N . LEU C 1 60 ? -40.554 -8.641 48.699 1.00 86.59 171 LEU C N 1
ATOM 1904 C CA . LEU C 1 60 ? -40.400 -7.916 49.962 1.00 63.47 171 LEU C CA 1
ATOM 1905 C C . LEU C 1 60 ? -38.978 -7.333 50.064 1.00 58.61 171 LEU C C 1
ATOM 1906 O O . LEU C 1 60 ? -37.991 -8.027 49.795 1.00 42.48 171 LEU C O 1
ATOM 1911 N N . GLN C 1 61 ? -38.878 -6.059 50.435 1.00 49.46 172 GLN C N 1
ATOM 1912 C CA . GLN C 1 61 ? -37.591 -5.404 50.659 1.00 57.82 172 GLN C CA 1
ATOM 1913 C C . GLN C 1 61 ? -37.570 -4.855 52.088 1.00 51.24 172 GLN C C 1
ATOM 1914 O O . GLN C 1 61 ? -38.608 -4.446 52.603 1.00 36.45 172 GLN C O 1
ATOM 1920 N N . CYS C 1 62 ? -36.405 -4.869 52.734 1.00 51.79 173 CYS C N 1
ATOM 1921 C CA . CYS C 1 62 ? -36.268 -4.323 54.084 1.00 29.96 173 CYS C CA 1
ATOM 1922 C C . CYS C 1 62 ? -36.307 -2.808 54.058 1.00 34.75 173 CYS C C 1
ATOM 1923 O O . CYS C 1 62 ? -35.357 -2.179 53.611 1.00 53.58 173 CYS C O 1
ATOM 1926 N N . MET C 1 63 ? -37.400 -2.231 54.554 1.00 37.85 174 MET C N 1
ATOM 1927 C CA . MET C 1 63 ? -37.593 -0.783 54.537 1.00 38.53 174 MET C CA 1
ATOM 1928 C C . MET C 1 63 ? -37.924 -0.180 55.913 1.00 47.39 174 MET C C 1
ATOM 1929 O O . MET C 1 63 ? -38.435 -0.860 56.807 1.00 43.30 174 MET C O 1
ATOM 1934 N N . ASN C 1 64 ? -37.630 1.104 56.080 1.00 35.73 175 ASN C N 1
ATOM 1935 C CA . ASN C 1 64 ? -37.866 1.757 57.360 1.00 36.38 175 ASN C CA 1
ATOM 1936 C C . ASN C 1 64 ? -39.321 2.146 57.588 1.00 37.29 175 ASN C C 1
ATOM 1937 O O . ASN C 1 64 ? -39.949 2.764 56.736 1.00 42.35 175 ASN C O 1
ATOM 1942 N N . THR C 1 65 ? -39.844 1.776 58.752 1.00 46.16 176 THR C N 1
ATOM 1943 C CA . THR C 1 65 ? -41.212 2.112 59.131 1.00 53.12 176 THR C CA 1
ATOM 1944 C C . THR C 1 65 ? -41.267 3.297 60.089 1.00 53.96 176 THR C C 1
ATOM 1945 O O . THR C 1 65 ? -42.345 3.747 60.484 1.00 51.61 176 THR C O 1
ATOM 1949 N N . SER C 1 66 ? -40.093 3.798 60.451 1.00 39.40 177 SER C N 1
ATOM 1950 C CA . SER C 1 66 ? -39.979 5.029 61.216 1.00 48.49 177 SER C CA 1
ATOM 1951 C C . SER C 1 66 ? -38.526 5.448 61.265 1.00 44.27 177 SER C C 1
ATOM 1952 O O . SER C 1 66 ? -37.628 4.608 61.231 1.00 46.89 177 SER C O 1
ATOM 1955 N N . THR C 1 67 ? -38.290 6.749 61.354 1.00 38.21 178 THR C N 1
ATOM 1956 C CA . THR C 1 67 ? -36.924 7.233 61.391 1.00 51.73 178 THR C CA 1
ATOM 1957 C C . THR C 1 67 ? -36.774 8.475 62.257 1.00 47.92 178 THR C C 1
ATOM 1958 O O . THR C 1 67 ? -37.748 9.060 62.715 1.00 56.23 178 THR C O 1
ATOM 1962 N N . SER C 1 68 ? -35.526 8.857 62.478 1.00 53.22 179 SER C N 1
ATOM 1963 C CA . SER C 1 68 ? -35.181 10.067 63.197 1.00 47.36 179 SER C CA 1
ATOM 1964 C C . SER C 1 68 ? -34.092 10.759 62.395 1.00 48.28 179 SER C C 1
ATOM 1965 O O . SER C 1 68 ? -33.501 10.166 61.493 1.00 38.54 179 SER C O 1
ATOM 1968 N N . TYR C 1 69 ? -33.826 12.014 62.720 1.00 48.53 180 TYR C N 1
ATOM 1969 C CA . TYR C 1 69 ? -32.727 12.737 62.105 1.00 37.95 180 TYR C CA 1
ATOM 1970 C C . TYR C 1 69 ? -31.668 13.170 63.120 1.00 45.44 180 TYR C C 1
ATOM 1971 O O . TYR C 1 69 ? -31.990 13.650 64.199 1.00 50.20 180 TYR C O 1
ATOM 1980 N N . LEU C 1 70 ? -30.404 12.961 62.772 1.00 51.20 181 LEU C N 1
ATOM 1981 C CA . LEU C 1 70 ? -29.293 13.267 63.661 1.00 41.78 181 LEU C CA 1
ATOM 1982 C C . LEU C 1 70 ? -28.445 14.376 63.075 1.00 51.97 181 LEU C C 1
ATOM 1983 O O . LEU C 1 70 ? -28.009 14.282 61.934 1.00 51.86 181 LEU C O 1
ATOM 1988 N N . SER C 1 71 ? -28.201 15.426 63.850 1.00 62.60 182 SER C N 1
ATOM 1989 C CA . SER C 1 71 ? -27.279 16.466 63.407 1.00 61.38 182 SER C CA 1
ATOM 1990 C C . SER C 1 71 ? -25.836 16.032 63.630 1.00 54.60 182 SER C C 1
ATOM 1991 O O . SER C 1 71 ? -25.493 15.482 64.674 1.00 49.32 182 SER C O 1
ATOM 1994 N N . LYS C 1 72 ? -25.001 16.275 62.629 1.00 44.36 183 LYS C N 1
ATOM 1995 C CA . LYS C 1 72 ? -23.594 15.914 62.692 1.00 45.17 183 LYS C CA 1
ATOM 1996 C C . LYS C 1 72 ? -22.742 17.040 62.113 1.00 56.57 183 LYS C C 1
ATOM 1997 O O . LYS C 1 72 ? -23.154 17.726 61.182 1.00 53.59 183 LYS C O 1
ATOM 2003 N N . THR C 1 73 ? -21.562 17.239 62.686 1.00 60.12 184 THR C N 1
ATOM 2004 C CA . THR C 1 73 ? -20.670 18.294 62.235 1.00 64.88 184 THR C CA 1
ATOM 2005 C C . THR C 1 73 ? -19.511 17.719 61.436 1.00 60.99 184 THR C C 1
ATOM 2006 O O . THR C 1 73 ? -18.703 16.963 61.959 1.00 72.42 184 THR C O 1
ATOM 2010 N N . LEU C 1 74 ? -19.463 18.071 60.155 1.00 60.04 185 LEU C N 1
ATOM 2011 C CA . LEU C 1 74 ? -18.407 17.639 59.250 1.00 49.95 185 LEU C CA 1
ATOM 2012 C C . LEU C 1 74 ? -17.543 18.844 58.890 1.00 57.83 185 LEU C C 1
ATOM 2013 O O . LEU C 1 74 ? -17.896 19.984 59.184 1.00 57.23 185 LEU C O 1
ATOM 2018 N N . PHE C 1 75 ? -16.414 18.591 58.242 1.00 58.87 186 PHE C N 1
ATOM 2019 C CA . PHE C 1 75 ? -15.620 19.666 57.665 1.00 54.73 186 PHE C CA 1
ATOM 2020 C C . PHE C 1 75 ? -15.599 19.542 56.155 1.00 52.39 186 PHE C C 1
ATOM 2021 O O . PHE C 1 75 ? -15.288 18.487 55.616 1.00 52.96 186 PHE C O 1
ATOM 2029 N N . GLU C 1 76 ? -15.949 20.627 55.478 1.00 56.97 187 GLU C N 1
ATOM 2030 C CA . GLU C 1 76 ? -15.998 20.632 54.026 1.00 53.46 187 GLU C CA 1
ATOM 2031 C C . GLU C 1 76 ? -14.746 21.289 53.445 1.00 56.92 187 GLU C C 1
ATOM 2032 O O . GLU C 1 76 ? -14.171 22.210 54.034 1.00 43.80 187 GLU C O 1
ATOM 2038 N N . ILE C 1 77 ? -14.331 20.792 52.286 1.00 48.71 188 ILE C N 1
ATOM 2039 C CA . ILE C 1 77 ? -13.144 21.271 51.592 1.00 58.13 188 ILE C CA 1
ATOM 2040 C C . ILE C 1 77 ? -13.428 21.300 50.090 1.00 61.51 188 ILE C C 1
ATOM 2041 O O . ILE C 1 77 ? -14.028 20.380 49.560 1.00 55.44 188 ILE C O 1
ATOM 2046 N N . THR C 1 78 ? -12.991 22.323 49.373 1.00 62.20 189 THR C N 1
ATOM 2047 C CA . THR C 1 78 ? -13.153 22.286 47.921 1.00 43.85 189 THR C CA 1
ATOM 2048 C C . THR C 1 78 ? -11.795 22.331 47.227 1.00 52.52 189 THR C C 1
ATOM 2049 O O . THR C 1 78 ? -10.880 23.005 47.698 1.00 62.84 189 THR C O 1
ATOM 2053 N N . VAL C 1 79 ? -11.661 21.593 46.125 1.00 46.34 190 VAL C N 1
ATOM 2054 C CA . VAL C 1 79 ? -10.408 21.563 45.371 1.00 53.95 190 VAL C CA 1
ATOM 2055 C C . VAL C 1 79 ? -10.538 22.247 44.014 1.00 58.34 190 VAL C C 1
ATOM 2056 O O . VAL C 1 79 ? -11.597 22.194 43.383 1.00 62.12 190 VAL C O 1
ATOM 2060 N N . PRO C 1 80 ? -9.456 22.898 43.561 1.00 55.63 191 PRO C N 1
ATOM 2061 C CA . PRO C 1 80 ? -8.211 23.008 44.328 1.00 53.22 191 PRO C CA 1
ATOM 2062 C C . PRO C 1 80 ? -8.424 23.874 45.562 1.00 58.99 191 PRO C C 1
ATOM 2063 O O . PRO C 1 80 ? -9.278 24.764 45.550 1.00 52.53 191 PRO C O 1
ATOM 2067 N N . LEU C 1 81 ? -7.656 23.602 46.611 1.00 68.13 192 LEU C N 1
ATOM 2068 C CA . LEU C 1 81 ? -7.750 24.326 47.870 1.00 60.04 192 LEU C CA 1
ATOM 2069 C C . LEU C 1 81 ? -7.420 25.802 47.722 1.00 65.77 192 LEU C C 1
ATOM 2070 O O . LEU C 1 81 ? -6.339 26.156 47.257 1.00 58.13 192 LEU C O 1
ATOM 2075 N N . SER C 1 82 ? -8.350 26.656 48.137 1.00 72.04 193 SER C N 1
ATOM 2076 C CA . SER C 1 82 ? -8.129 28.096 48.154 1.00 62.38 193 SER C CA 1
ATOM 2077 C C . SER C 1 82 ? -8.468 28.612 49.542 1.00 70.58 193 SER C C 1
ATOM 2078 O O . SER C 1 82 ? -8.323 29.798 49.834 1.00 77.97 193 SER C O 1
ATOM 2081 N N . GLN C 1 83 ? -8.942 27.704 50.389 1.00 69.91 194 GLN C N 1
ATOM 2082 C CA . GLN C 1 83 ? -9.177 27.994 51.799 1.00 60.35 194 GLN C CA 1
ATOM 2083 C C . GLN C 1 83 ? -9.145 26.696 52.589 1.00 58.98 194 GLN C C 1
ATOM 2084 O O . GLN C 1 83 ? -9.182 25.612 52.014 1.00 46.56 194 GLN C O 1
ATOM 2090 N N . GLY C 1 84 ? -9.059 26.805 53.909 1.00 73.04 195 GLY C N 1
ATOM 2091 C CA . GLY C 1 84 ? -9.026 25.627 54.755 1.00 67.43 195 GLY C CA 1
ATOM 2092 C C . GLY C 1 84 ? -10.392 24.981 54.888 1.00 58.79 195 GLY C C 1
ATOM 2093 O O . GLY C 1 84 ? -11.368 25.427 54.288 1.00 63.16 195 GLY C O 1
ATOM 2094 N N . PRO C 1 85 ? -10.468 23.919 55.682 1.00 60.95 196 PRO C N 1
ATOM 2095 C CA . PRO C 1 85 ? -11.712 23.195 55.935 1.00 57.29 196 PRO C CA 1
ATOM 2096 C C . PRO C 1 85 ? -12.706 24.047 56.710 1.00 63.48 196 PRO C C 1
ATOM 2097 O O . PRO C 1 85 ? -12.358 24.592 57.753 1.00 74.14 196 PRO C O 1
ATOM 2101 N N . LYS C 1 86 ? -13.924 24.169 56.192 1.00 65.75 197 LYS C N 1
ATOM 2102 C CA . LYS C 1 86 ? -14.971 24.927 56.859 1.00 60.77 197 LYS C CA 1
ATOM 2103 C C . LYS C 1 86 ? -15.978 23.975 57.493 1.00 54.63 197 LYS C C 1
ATOM 2104 O O . LYS C 1 86 ? -16.300 22.938 56.914 1.00 46.98 197 LYS C O 1
ATOM 2110 N N . PRO C 1 87 ? -16.465 24.321 58.698 1.00 63.21 198 PRO C N 1
ATOM 2111 C CA . PRO C 1 87 ? -17.398 23.498 59.472 1.00 52.03 198 PRO C CA 1
ATOM 2112 C C . PRO C 1 87 ? -18.808 23.622 58.938 1.00 54.25 198 PRO C C 1
ATOM 2113 O O . PRO C 1 87 ? -19.268 24.728 58.678 1.00 74.21 198 PRO C O 1
ATOM 2117 N N . VAL C 1 88 ? -19.484 22.494 58.773 1.00 53.99 199 VAL C N 1
ATOM 2118 C CA . VAL C 1 88 ? -20.873 22.497 58.336 1.00 59.26 199 VAL C CA 1
ATOM 2119 C C . VAL C 1 88 ? -21.655 21.447 59.107 1.00 52.96 199 VAL C C 1
ATOM 2120 O O . VAL C 1 88 ? -21.117 20.403 59.448 1.00 48.94 199 VAL C O 1
ATOM 2124 N N . THR C 1 89 ? -22.919 21.736 59.393 1.00 54.33 200 THR C N 1
ATOM 2125 C CA . THR C 1 89 ? -23.768 20.800 60.111 1.00 51.43 200 THR C CA 1
ATOM 2126 C C . THR C 1 89 ? -24.857 20.243 59.197 1.00 57.52 200 THR C C 1
ATOM 2127 O O . THR C 1 89 ? -25.540 20.988 58.496 1.00 59.55 200 THR C O 1
ATOM 2131 N N . ILE C 1 90 ? -24.998 18.923 59.196 1.00 58.37 201 ILE C N 1
ATOM 2132 C CA . ILE C 1 90 ? -25.945 18.257 58.312 1.00 61.35 201 ILE C CA 1
ATOM 2133 C C . ILE C 1 90 ? -26.755 17.208 59.061 1.00 56.91 201 ILE C C 1
ATOM 2134 O O . ILE C 1 90 ? -26.208 16.465 59.873 1.00 57.89 201 ILE C O 1
ATOM 2139 N N . SER C 1 91 ? -28.055 17.149 58.790 1.00 42.95 202 SER C N 1
ATOM 2140 C CA . SER C 1 91 ? -28.886 16.093 59.351 1.00 35.76 202 SER C CA 1
ATOM 2141 C C . SER C 1 91 ? -28.908 14.863 58.453 1.00 48.39 202 SER C C 1
ATOM 2142 O O . SER C 1 91 ? -29.036 14.969 57.243 1.00 43.88 202 SER C O 1
ATOM 2145 N N . PHE C 1 92 ? -28.770 13.696 59.067 1.00 47.34 203 PHE C N 1
ATOM 2146 C CA . PHE C 1 92 ? -28.811 12.435 58.354 1.00 46.48 203 PHE C CA 1
ATOM 2147 C C . PHE C 1 92 ? -29.919 11.591 58.950 1.00 46.63 203 PHE C C 1
ATOM 2148 O O . PHE C 1 92 ? -30.220 11.717 60.132 1.00 56.52 203 PHE C O 1
ATOM 2156 N N . ALA C 1 93 ? -30.518 10.728 58.137 1.00 44.23 204 ALA C N 1
ATOM 2157 C CA . ALA C 1 93 ? -31.574 9.853 58.614 1.00 30.63 204 ALA C CA 1
ATOM 2158 C C . ALA C 1 93 ? -31.009 8.703 59.425 1.00 39.46 204 ALA C C 1
ATOM 2159 O O . ALA C 1 93 ? -30.009 8.090 59.054 1.00 47.66 204 ALA C O 1
ATOM 2161 N N . ASN C 1 94 ? -31.670 8.426 60.540 1.00 45.30 205 ASN C N 1
ATOM 2162 C CA . ASN C 1 94 ? -31.350 7.305 61.396 1.00 36.92 205 ASN C CA 1
ATOM 2163 C C . ASN C 1 94 ? -32.617 6.465 61.506 1.00 33.82 205 ASN C C 1
ATOM 2164 O O . ASN C 1 94 ? -33.611 6.915 62.067 1.00 48.69 205 ASN C O 1
ATOM 2169 N N . HIS C 1 95 ? -32.597 5.258 60.949 1.00 33.19 206 HIS C N 1
ATOM 2170 C CA . HIS C 1 95 ? -33.797 4.427 60.917 1.00 34.80 206 HIS C CA 1
ATOM 2171 C C . HIS C 1 95 ? -34.040 3.771 62.262 1.00 43.38 206 HIS C C 1
ATOM 2172 O O . HIS C 1 95 ? -33.150 3.136 62.814 1.00 44.40 206 HIS C O 1
ATOM 2179 N N . THR C 1 96 ? -35.250 3.914 62.786 1.00 37.61 207 THR C N 1
ATOM 2180 C CA . THR C 1 96 ? -35.541 3.400 64.121 1.00 41.93 207 THR C CA 1
ATOM 2181 C C . THR C 1 96 ? -36.399 2.140 64.135 1.00 45.95 207 THR C C 1
ATOM 2182 O O . THR C 1 96 ? -36.494 1.472 65.150 1.00 39.49 207 THR C O 1
ATOM 2186 N N . SER C 1 97 ? -37.006 1.806 63.005 1.00 42.56 208 SER C N 1
ATOM 2187 C CA . SER C 1 97 ? -37.738 0.554 62.901 1.00 42.84 208 SER C CA 1
ATOM 2188 C C . SER C 1 97 ? -37.865 0.094 61.446 1.00 42.50 208 SER C C 1
ATOM 2189 O O . SER C 1 97 ? -37.950 0.903 60.535 1.00 39.15 208 SER C O 1
ATOM 2192 N N . CYS C 1 98 ? -37.890 -1.214 61.240 1.00 39.34 209 CYS C N 1
ATOM 2193 C CA . CYS C 1 98 ? -37.882 -1.769 59.899 1.00 42.64 209 CYS C CA 1
ATOM 2194 C C . CYS C 1 98 ? -38.924 -2.850 59.754 1.00 40.07 209 CYS C C 1
ATOM 2195 O O . CYS C 1 98 ? -39.366 -3.445 60.730 1.00 61.78 209 CYS C O 1
ATOM 2198 N N . ARG C 1 99 ? -39.298 -3.118 58.516 1.00 44.90 210 ARG C N 1
ATOM 2199 C CA . ARG C 1 99 ? -40.181 -4.232 58.216 1.00 51.39 210 ARG C CA 1
ATOM 2200 C C . ARG C 1 99 ? -39.996 -4.614 56.756 1.00 47.25 210 ARG C C 1
ATOM 2201 O O . ARG C 1 99 ? -39.798 -3.744 55.901 1.00 44.82 210 ARG C O 1
ATOM 2209 N N . CYS C 1 100 ? -40.026 -5.911 56.470 1.00 52.61 211 CYS C N 1
ATOM 2210 C CA . CYS C 1 100 ? -40.009 -6.374 55.081 1.00 50.70 211 CYS C CA 1
ATOM 2211 C C . CYS C 1 100 ? -41.339 -6.044 54.391 1.00 56.34 211 CYS C C 1
ATOM 2212 O O . CYS C 1 100 ? -42.399 -6.494 54.823 1.00 54.83 211 CYS C O 1
ATOM 2215 N N . MET C 1 101 ? -41.280 -5.246 53.331 1.00 53.57 212 MET C N 1
ATOM 2216 C CA . MET C 1 101 ? -42.490 -4.808 52.643 1.00 59.42 212 MET C CA 1
ATOM 2217 C C . MET C 1 101 ? -42.401 -4.981 51.133 1.00 70.74 212 MET C C 1
ATOM 2218 O O . MET C 1 101 ? -41.313 -5.101 50.568 1.00 75.19 212 MET C O 1
ATOM 2223 N N . SER C 1 102 ? -43.556 -4.965 50.482 1.00 80.85 213 SER C N 1
ATOM 2224 C CA . SER C 1 102 ? -43.615 -4.979 49.029 1.00 94.00 213 SER C CA 1
ATOM 2225 C C . SER C 1 102 ? -43.114 -3.664 48.454 1.00 98.28 213 SER C C 1
ATOM 2226 O O . SER C 1 102 ? -43.251 -2.611 49.080 1.00 90.47 213 SER C O 1
ATOM 2229 N N . LYS C 1 103 ? -42.560 -3.734 47.246 1.00 118.22 214 LYS C N 1
ATOM 2230 C CA . LYS C 1 103 ? -42.162 -2.539 46.510 1.00 134.26 214 LYS C CA 1
ATOM 2231 C C . LYS C 1 103 ? -43.393 -1.674 46.252 1.00 133.22 214 LYS C C 1
ATOM 2232 O O . LYS C 1 103 ? -43.350 -0.449 46.384 1.00 125.94 214 LYS C O 1
ATOM 2238 N N . LEU C 1 104 ? -44.490 -2.329 45.882 1.00 130.11 215 LEU C N 1
ATOM 2239 C CA . LEU C 1 104 ? -45.742 -1.646 45.574 1.00 120.70 215 LEU C CA 1
ATOM 2240 C C . LEU C 1 104 ? -46.824 -1.977 46.600 1.00 101.80 215 LEU C C 1
ATOM 2241 O O . LEU C 1 104 ? -47.687 -2.821 46.358 1.00 88.96 215 LEU C O 1
ATOM 2246 N N . GLU D 1 6 ? -19.307 20.619 72.958 1.00 144.82 117 GLU D N 1
ATOM 2247 C CA . GLU D 1 6 ? -18.695 19.296 72.913 1.00 145.01 117 GLU D CA 1
ATOM 2248 C C . GLU D 1 6 ? -18.601 18.781 71.480 1.00 139.20 117 GLU D C 1
ATOM 2249 O O . GLU D 1 6 ? -18.926 17.626 71.195 1.00 122.99 117 GLU D O 1
ATOM 2255 N N . ILE D 1 7 ? -18.141 19.652 70.588 1.00 142.41 118 ILE D N 1
ATOM 2256 C CA . ILE D 1 7 ? -18.072 19.347 69.163 1.00 128.64 118 ILE D CA 1
ATOM 2257 C C . ILE D 1 7 ? -17.138 18.183 68.854 1.00 120.94 118 ILE D C 1
ATOM 2258 O O . ILE D 1 7 ? -17.579 17.113 68.446 1.00 127.09 118 ILE D O 1
ATOM 2263 N N . LEU D 1 8 ? -15.845 18.397 69.066 1.00 118.12 119 LEU D N 1
ATOM 2264 C CA . LEU D 1 8 ? -14.824 17.461 68.600 1.00 106.97 119 LEU D CA 1
ATOM 2265 C C . LEU D 1 8 ? -14.827 16.065 69.236 1.00 92.54 119 LEU D C 1
ATOM 2266 O O . LEU D 1 8 ? -14.266 15.137 68.661 1.00 86.58 119 LEU D O 1
ATOM 2271 N N . LYS D 1 9 ? -15.447 15.896 70.401 1.00 100.68 120 LYS D N 1
ATOM 2272 C CA . LYS D 1 9 ? -15.534 14.550 70.961 1.00 95.48 120 LYS D CA 1
ATOM 2273 C C . LYS D 1 9 ? -16.407 13.684 70.052 1.00 93.28 120 LYS D C 1
ATOM 2274 O O . LYS D 1 9 ? -16.128 12.503 69.833 1.00 94.06 120 LYS D O 1
ATOM 2280 N N . SER D 1 10 ? -17.460 14.288 69.514 1.00 74.99 121 SER D N 1
ATOM 2281 C CA . SER D 1 10 ? -18.413 13.567 68.686 1.00 74.60 121 SER D CA 1
ATOM 2282 C C . SER D 1 10 ? -17.977 13.508 67.215 1.00 87.46 121 SER D C 1
ATOM 2283 O O . SER D 1 10 ? -18.465 12.674 66.449 1.00 86.51 121 SER D O 1
ATOM 2286 N N . ILE D 1 11 ? -17.064 14.394 66.822 1.00 88.46 122 ILE D N 1
ATOM 2287 C CA . ILE D 1 11 ? -16.483 14.327 65.485 1.00 79.36 122 ILE D CA 1
ATOM 2288 C C . ILE D 1 11 ? -15.421 13.237 65.470 1.00 64.15 122 ILE D C 1
ATOM 2289 O O . ILE D 1 11 ? -15.288 12.485 64.504 1.00 56.81 122 ILE D O 1
ATOM 2294 N N . ASP D 1 12 ? -14.658 13.155 66.552 1.00 56.50 123 ASP D N 1
ATOM 2295 C CA . ASP D 1 12 ? -13.708 12.066 66.700 1.00 54.24 123 ASP D CA 1
ATOM 2296 C C . ASP D 1 12 ? -14.465 10.745 66.667 1.00 54.68 123 ASP D C 1
ATOM 2297 O O . ASP D 1 12 ? -14.033 9.782 66.037 1.00 66.89 123 ASP D O 1
ATOM 2302 N N . ASN D 1 13 ? -15.609 10.710 67.338 1.00 56.35 124 ASN D N 1
ATOM 2303 C CA . ASN D 1 13 ? -16.460 9.531 67.326 1.00 55.06 124 ASN D CA 1
ATOM 2304 C C . ASN D 1 13 ? -16.884 9.145 65.910 1.00 50.30 124 ASN D C 1
ATOM 2305 O O . ASN D 1 13 ? -16.952 7.965 65.571 1.00 53.51 124 ASN D O 1
ATOM 2310 N N . GLU D 1 14 ? -17.158 10.148 65.085 1.00 38.65 125 GLU D N 1
ATOM 2311 C CA . GLU D 1 14 ? -17.593 9.908 63.719 1.00 39.42 125 GLU D CA 1
ATOM 2312 C C . GLU D 1 14 ? -16.499 9.231 62.891 1.00 49.90 125 GLU D C 1
ATOM 2313 O O . GLU D 1 14 ? -16.779 8.328 62.100 1.00 56.05 125 GLU D O 1
ATOM 2319 N N . TRP D 1 15 ? -15.256 9.668 63.065 1.00 43.94 126 TRP D N 1
ATOM 2320 C CA . TRP D 1 15 ? -14.136 9.000 62.412 1.00 48.46 126 TRP D CA 1
ATOM 2321 C C . TRP D 1 15 ? -13.994 7.587 62.946 1.00 49.94 126 TRP D C 1
ATOM 2322 O O . TRP D 1 15 ? -13.819 6.642 62.183 1.00 44.17 126 TRP D O 1
ATOM 2333 N N . ARG D 1 16 ? -14.079 7.455 64.265 1.00 43.01 127 ARG D N 1
ATOM 2334 C CA . ARG D 1 16 ? -13.866 6.176 64.924 1.00 42.18 127 ARG D CA 1
ATOM 2335 C C . ARG D 1 16 ? -14.874 5.125 64.472 1.00 46.17 127 ARG D C 1
ATOM 2336 O O . ARG D 1 16 ? -14.542 3.947 64.338 1.00 57.78 127 ARG D O 1
ATOM 2344 N N . LYS D 1 17 ? -16.109 5.552 64.250 1.00 36.33 128 LYS D N 1
ATOM 2345 C CA . LYS D 1 17 ? -17.191 4.626 63.922 1.00 37.45 128 LYS D CA 1
ATOM 2346 C C . LYS D 1 17 ? -17.268 4.276 62.448 1.00 41.70 128 LYS D C 1
ATOM 2347 O O . LYS D 1 17 ? -17.900 3.294 62.086 1.00 50.93 128 LYS D O 1
ATOM 2353 N N . THR D 1 18 ? -16.620 5.074 61.606 1.00 34.95 129 THR D N 1
ATOM 2354 C CA . THR D 1 18 ? -16.699 4.876 60.173 1.00 21.75 129 THR D CA 1
ATOM 2355 C C . THR D 1 18 ? -15.384 4.396 59.556 1.00 39.45 129 THR D C 1
ATOM 2356 O O . THR D 1 18 ? -15.252 4.304 58.331 1.00 41.70 129 THR D O 1
ATOM 2360 N N . GLN D 1 19 ? -14.418 4.077 60.408 1.00 37.62 130 GLN D N 1
ATOM 2361 C CA . GLN D 1 19 ? -13.108 3.643 59.943 1.00 40.79 130 GLN D CA 1
ATOM 2362 C C . GLN D 1 19 ? -13.152 2.286 59.263 1.00 44.59 130 GLN D C 1
ATOM 2363 O O . GLN D 1 19 ? -14.080 1.501 59.467 1.00 43.42 130 GLN D O 1
ATOM 2369 N N . CYS D 1 20 ? -12.123 2.009 58.469 1.00 35.97 131 CYS D N 1
ATOM 2370 C CA . CYS D 1 20 ? -12.002 0.729 57.793 1.00 35.96 131 CYS D CA 1
ATOM 2371 C C . CYS D 1 20 ? -11.745 -0.363 58.811 1.00 34.63 131 CYS D C 1
ATOM 2372 O O . CYS D 1 20 ? -10.748 -0.332 59.520 1.00 45.52 131 CYS D O 1
ATOM 2375 N N . MET D 1 21 ? -12.656 -1.324 58.891 1.00 42.03 132 MET D N 1
ATOM 2376 C CA . MET D 1 21 ? -12.536 -2.431 59.831 1.00 38.44 132 MET D CA 1
ATOM 2377 C C . MET D 1 21 ? -13.511 -3.556 59.498 1.00 50.98 132 MET D C 1
ATOM 2378 O O . MET D 1 21 ? -14.441 -3.376 58.709 1.00 56.64 132 MET D O 1
ATOM 2383 N N . PRO D 1 22 ? -13.294 -4.735 60.091 1.00 44.94 133 PRO D N 1
ATOM 2384 C CA . PRO D 1 22 ? -14.227 -5.834 59.851 1.00 36.52 133 PRO D CA 1
ATOM 2385 C C . PRO D 1 22 ? -15.591 -5.478 60.433 1.00 48.85 133 PRO D C 1
ATOM 2386 O O . PRO D 1 22 ? -15.672 -5.032 61.575 1.00 45.55 133 PRO D O 1
ATOM 2390 N N . ARG D 1 23 ? -16.642 -5.655 59.641 1.00 45.16 134 ARG D N 1
ATOM 2391 C CA . ARG D 1 23 ? -17.994 -5.316 60.060 1.00 39.98 134 ARG D CA 1
ATOM 2392 C C . ARG D 1 23 ? -18.924 -6.478 59.773 1.00 53.01 134 ARG D C 1
ATOM 2393 O O . ARG D 1 23 ? -18.854 -7.105 58.713 1.00 46.30 134 ARG D O 1
ATOM 2401 N N . GLU D 1 24 ? -19.800 -6.752 60.726 1.00 48.46 135 GLU D N 1
ATOM 2402 C CA . GLU D 1 24 ? -20.801 -7.799 60.590 1.00 41.36 135 GLU D CA 1
ATOM 2403 C C . GLU D 1 24 ? -21.850 -7.405 59.551 1.00 43.00 135 GLU D C 1
ATOM 2404 O O . GLU D 1 24 ? -22.510 -6.373 59.680 1.00 47.92 135 GLU D O 1
ATOM 2410 N N . VAL D 1 25 ? -21.996 -8.231 58.518 1.00 43.22 136 VAL D N 1
ATOM 2411 C CA . VAL D 1 25 ? -22.998 -7.996 57.483 1.00 38.57 136 VAL D CA 1
ATOM 2412 C C . VAL D 1 25 ? -23.815 -9.243 57.196 1.00 34.12 136 VAL D C 1
ATOM 2413 O O . VAL D 1 25 ? -23.515 -10.325 57.700 1.00 47.87 136 VAL D O 1
ATOM 2417 N N . ALA D 1 26 ? -24.854 -9.074 56.387 1.00 35.26 137 ALA D N 1
ATOM 2418 C CA . ALA D 1 26 ? -25.692 -10.188 55.957 1.00 37.63 137 ALA D CA 1
ATOM 2419 C C . ALA D 1 26 ? -25.434 -10.500 54.489 1.00 42.31 137 ALA D C 1
ATOM 2420 O O . ALA D 1 26 ? -25.830 -9.740 53.620 1.00 43.27 137 ALA D O 1
ATOM 2422 N N . ILE D 1 27 ? -24.758 -11.613 54.225 1.00 41.41 138 ILE D N 1
ATOM 2423 C CA . ILE D 1 27 ? -24.381 -11.991 52.867 1.00 31.49 138 ILE D CA 1
ATOM 2424 C C . ILE D 1 27 ? -25.455 -12.874 52.252 1.00 37.98 138 ILE D C 1
ATOM 2425 O O . ILE D 1 27 ? -25.847 -13.874 52.849 1.00 45.48 138 ILE D O 1
ATOM 2430 N N . ASP D 1 28 ? -25.938 -12.502 51.068 1.00 40.74 139 ASP D N 1
ATOM 2431 C CA . ASP D 1 28 ? -26.822 -13.379 50.294 1.00 34.53 139 ASP D CA 1
ATOM 2432 C C . ASP D 1 28 ? -26.018 -14.579 49.832 1.00 44.05 139 ASP D C 1
ATOM 2433 O O . ASP D 1 28 ? -25.015 -14.426 49.152 1.00 46.94 139 ASP D O 1
ATOM 2438 N N . VAL D 1 29 ? -26.441 -15.775 50.216 1.00 66.45 140 VAL D N 1
ATOM 2439 C CA . VAL D 1 29 ? -25.671 -16.963 49.881 1.00 57.03 140 VAL D CA 1
ATOM 2440 C C . VAL D 1 29 ? -25.658 -17.169 48.375 1.00 47.34 140 VAL D C 1
ATOM 2441 O O . VAL D 1 29 ? -24.598 -17.258 47.755 1.00 64.66 140 VAL D O 1
ATOM 2445 N N . GLY D 1 30 ? -26.844 -17.225 47.787 1.00 44.53 141 GLY D N 1
ATOM 2446 C CA . GLY D 1 30 ? -26.974 -17.453 46.360 1.00 45.95 141 GLY D CA 1
ATOM 2447 C C . GLY D 1 30 ? -26.145 -16.519 45.500 1.00 48.02 141 GLY D C 1
ATOM 2448 O O . GLY D 1 30 ? -25.529 -16.945 44.528 1.00 49.59 141 GLY D O 1
ATOM 2449 N N . LYS D 1 31 ? -26.131 -15.238 45.844 1.00 47.53 142 LYS D N 1
ATOM 2450 C CA . LYS D 1 31 ? -25.350 -14.273 45.074 1.00 50.65 142 LYS D CA 1
ATOM 2451 C C . LYS D 1 31 ? -23.857 -14.460 45.294 1.00 54.66 142 LYS D C 1
ATOM 2452 O O . LYS D 1 31 ? -23.064 -14.309 44.367 1.00 58.30 142 LYS D O 1
ATOM 2458 N N . GLU D 1 32 ? -23.475 -14.798 46.520 1.00 53.79 143 GLU D N 1
ATOM 2459 C CA . GLU D 1 32 ? -22.064 -14.953 46.857 1.00 56.21 143 GLU D CA 1
ATOM 2460 C C . GLU D 1 32 ? -21.420 -16.069 46.053 1.00 56.60 143 GLU D C 1
ATOM 2461 O O . GLU D 1 32 ? -20.255 -15.978 45.682 1.00 70.44 143 GLU D O 1
ATOM 2467 N N . PHE D 1 33 ? -22.175 -17.126 45.787 1.00 58.02 144 PHE D N 1
ATOM 2468 C CA . PHE D 1 33 ? -21.644 -18.239 45.005 1.00 67.16 144 PHE D CA 1
ATOM 2469 C C . PHE D 1 33 ? -22.350 -18.413 43.666 1.00 64.06 144 PHE D C 1
ATOM 2470 O O . PHE D 1 33 ? -22.275 -19.476 43.062 1.00 70.58 144 PHE D O 1
ATOM 2478 N N . GLY D 1 34 ? -23.024 -17.360 43.213 1.00 53.09 145 GLY D N 1
ATOM 2479 C CA . GLY D 1 34 ? -23.764 -17.390 41.965 1.00 61.15 145 GLY D CA 1
ATOM 2480 C C . GLY D 1 34 ? -24.504 -18.690 41.708 1.00 69.61 145 GLY D C 1
ATOM 2481 O O . GLY D 1 34 ? -24.084 -19.496 40.874 1.00 86.43 145 GLY D O 1
ATOM 2482 N N . VAL D 1 35 ? -25.614 -18.891 42.410 1.00 64.79 146 VAL D N 1
ATOM 2483 C CA . VAL D 1 35 ? -26.366 -20.135 42.293 1.00 71.24 146 VAL D CA 1
ATOM 2484 C C . VAL D 1 35 ? -27.294 -20.212 41.070 1.00 67.19 146 VAL D C 1
ATOM 2485 O O . VAL D 1 35 ? -27.499 -19.234 40.343 1.00 54.11 146 VAL D O 1
ATOM 2489 N N . ALA D 1 36 ? -27.858 -21.407 40.904 1.00 53.56 147 ALA D N 1
ATOM 2490 C CA . ALA D 1 36 ? -28.632 -21.808 39.749 1.00 49.37 147 ALA D CA 1
ATOM 2491 C C . ALA D 1 36 ? -30.046 -21.237 39.710 1.00 64.11 147 ALA D C 1
ATOM 2492 O O . ALA D 1 36 ? -30.517 -20.625 40.666 1.00 77.86 147 ALA D O 1
ATOM 2494 N N . THR D 1 37 ? -30.715 -21.460 38.584 1.00 55.77 148 THR D N 1
ATOM 2495 C CA . THR D 1 37 ? -32.017 -20.875 38.328 1.00 53.88 148 THR D CA 1
ATOM 2496 C C . THR D 1 37 ? -33.090 -21.644 39.068 1.00 53.02 148 THR D C 1
ATOM 2497 O O . THR D 1 37 ? -34.233 -21.209 39.174 1.00 65.98 148 THR D O 1
ATOM 2501 N N . ASN D 1 38 ? -32.720 -22.805 39.577 1.00 52.47 149 ASN D N 1
ATOM 2502 C CA . ASN D 1 38 ? -33.675 -23.612 40.305 1.00 50.77 149 ASN D CA 1
ATOM 2503 C C . ASN D 1 38 ? -33.294 -23.739 41.768 1.00 55.12 149 ASN D C 1
ATOM 2504 O O . ASN D 1 38 ? -33.505 -24.787 42.362 1.00 49.30 149 ASN D O 1
ATOM 2509 N N . THR D 1 39 ? -32.744 -22.678 42.360 1.00 64.89 150 THR D N 1
ATOM 2510 C CA . THR D 1 39 ? -32.217 -22.846 43.706 1.00 57.64 150 THR D CA 1
ATOM 2511 C C . THR D 1 39 ? -32.325 -21.642 44.634 1.00 62.24 150 THR D C 1
ATOM 2512 O O . THR D 1 39 ? -31.853 -20.545 44.324 1.00 76.80 150 THR D O 1
ATOM 2516 N N . PHE D 1 40 ? -32.951 -21.878 45.783 1.00 53.23 151 PHE D N 1
ATOM 2517 C CA . PHE D 1 40 ? -33.060 -20.895 46.843 1.00 42.89 151 PHE D CA 1
ATOM 2518 C C . PHE D 1 40 ? -32.436 -21.485 48.099 1.00 51.26 151 PHE D C 1
ATOM 2519 O O . PHE D 1 40 ? -32.375 -22.701 48.248 1.00 55.86 151 PHE D O 1
ATOM 2527 N N . PHE D 1 41 ? -31.978 -20.625 49.005 1.00 46.78 152 PHE D N 1
ATOM 2528 C CA . PHE D 1 41 ? -31.467 -21.086 50.289 1.00 36.95 152 PHE D CA 1
ATOM 2529 C C . PHE D 1 41 ? -32.319 -20.596 51.449 1.00 49.01 152 PHE D C 1
ATOM 2530 O O . PHE D 1 41 ? -32.812 -19.464 51.438 1.00 55.01 152 PHE D O 1
ATOM 2538 N N . LYS D 1 42 ? -32.496 -21.465 52.440 1.00 37.83 153 LYS D N 1
ATOM 2539 C CA . LYS D 1 42 ? -33.130 -21.074 53.686 1.00 40.18 153 LYS D CA 1
ATOM 2540 C C . LYS D 1 42 ? -32.178 -21.437 54.816 1.00 46.56 153 LYS D C 1
ATOM 2541 O O . LYS D 1 42 ? -31.884 -22.615 55.015 1.00 55.33 153 LYS D O 1
ATOM 2547 N N . PRO D 1 43 ? -31.663 -20.429 55.542 1.00 48.26 154 PRO D N 1
ATOM 2548 C CA . PRO D 1 43 ? -31.906 -18.998 55.330 1.00 51.13 154 PRO D CA 1
ATOM 2549 C C . PRO D 1 43 ? -31.239 -18.552 54.043 1.00 45.18 154 PRO D C 1
ATOM 2550 O O . PRO D 1 43 ? -30.278 -19.183 53.631 1.00 47.57 154 PRO D O 1
ATOM 2554 N N . PRO D 1 44 ? -31.717 -17.462 53.437 1.00 39.69 155 PRO D N 1
ATOM 2555 C CA . PRO D 1 44 ? -31.086 -16.881 52.245 1.00 37.60 155 PRO D CA 1
ATOM 2556 C C . PRO D 1 44 ? -29.738 -16.217 52.536 1.00 47.00 155 PRO D C 1
ATOM 2557 O O . PRO D 1 44 ? -28.945 -16.033 51.608 1.00 58.49 155 PRO D O 1
ATOM 2561 N N . CYS D 1 45 ? -29.480 -15.850 53.791 1.00 41.01 156 CYS D N 1
ATOM 2562 C CA . CYS D 1 45 ? -28.234 -15.165 54.119 1.00 35.01 156 CYS D CA 1
ATOM 2563 C C . CYS D 1 45 ? -27.541 -15.741 55.340 1.00 42.60 156 CYS D C 1
ATOM 2564 O O . CYS D 1 45 ? -28.168 -16.393 56.169 1.00 56.25 156 CYS D O 1
ATOM 2567 N N . VAL D 1 46 ? -26.240 -15.481 55.444 1.00 36.61 157 VAL D N 1
ATOM 2568 C CA . VAL D 1 46 ? -25.486 -15.849 56.623 1.00 43.62 157 VAL D CA 1
ATOM 2569 C C . VAL D 1 46 ? -24.849 -14.593 57.177 1.00 46.02 157 VAL D C 1
ATOM 2570 O O . VAL D 1 46 ? -24.694 -13.608 56.457 1.00 43.72 157 VAL D O 1
ATOM 2574 N N . SER D 1 47 ? -24.490 -14.628 58.456 1.00 39.06 158 SER D N 1
ATOM 2575 C CA . SER D 1 47 ? -23.776 -13.530 59.092 1.00 31.43 158 SER D CA 1
ATOM 2576 C C . SER D 1 47 ? -22.282 -13.807 59.123 1.00 36.91 158 SER D C 1
ATOM 2577 O O . SER D 1 47 ? -21.839 -14.877 59.544 1.00 52.87 158 SER D O 1
ATOM 2580 N N . VAL D 1 48 ? -21.508 -12.829 58.674 1.00 35.21 159 VAL D N 1
ATOM 2581 C CA . VAL D 1 48 ? -20.056 -12.906 58.721 1.00 40.78 159 VAL D CA 1
ATOM 2582 C C . VAL D 1 48 ? -19.535 -11.486 58.769 1.00 48.11 159 VAL D C 1
ATOM 2583 O O . VAL D 1 48 ? -20.283 -10.549 58.503 1.00 49.93 159 VAL D O 1
ATOM 2587 N N . TYR D 1 49 ? -18.259 -11.327 59.109 1.00 42.65 160 TYR D N 1
ATOM 2588 C CA . TYR D 1 49 ? -17.614 -10.019 59.066 1.00 32.85 160 TYR D CA 1
ATOM 2589 C C . TYR D 1 49 ? -16.931 -9.786 57.725 1.00 38.19 160 TYR D C 1
ATOM 2590 O O . TYR D 1 49 ? -16.277 -10.673 57.183 1.00 50.63 160 TYR D O 1
ATOM 2599 N N . ARG D 1 50 ? -17.089 -8.584 57.196 1.00 40.99 161 ARG D N 1
ATOM 2600 C CA . ARG D 1 50 ? -16.421 -8.188 55.963 1.00 40.80 161 ARG D CA 1
ATOM 2601 C C . ARG D 1 50 ? -15.889 -6.778 56.142 1.00 36.86 161 ARG D C 1
ATOM 2602 O O . ARG D 1 50 ? -16.479 -5.964 56.857 1.00 45.98 161 ARG D O 1
ATOM 2610 N N . CYS D 1 51 ? -14.766 -6.494 55.505 1.00 34.51 162 CYS D N 1
ATOM 2611 C CA . CYS D 1 51 ? -14.167 -5.173 55.594 1.00 27.63 162 CYS D CA 1
ATOM 2612 C C . CYS D 1 51 ? -15.074 -4.117 54.982 1.00 39.21 162 CYS D C 1
ATOM 2613 O O . CYS D 1 51 ? -15.576 -4.277 53.869 1.00 47.54 162 CYS D O 1
ATOM 2616 N N . GLY D 1 52 ? -15.281 -3.037 55.722 1.00 32.36 163 GLY D N 1
ATOM 2617 C CA . GLY D 1 52 ? -16.103 -1.936 55.262 1.00 25.46 163 GLY D CA 1
ATOM 2618 C C . GLY D 1 52 ? -15.741 -0.689 56.045 1.00 43.10 163 GLY D C 1
ATOM 2619 O O . GLY D 1 52 ? -14.994 -0.754 57.012 1.00 37.99 163 GLY D O 1
ATOM 2620 N N . GLY D 1 53 ? -16.277 0.451 55.632 1.00 49.51 164 GLY D N 1
ATOM 2621 C CA . GLY D 1 53 ? -15.890 1.716 56.221 1.00 30.76 164 GLY D CA 1
ATOM 2622 C C . GLY D 1 53 ? -15.409 2.654 55.130 1.00 45.68 164 GLY D C 1
ATOM 2623 O O . GLY D 1 53 ? -15.475 2.327 53.943 1.00 55.56 164 GLY D O 1
ATOM 2624 N N . CYS D 1 54 ? -14.930 3.827 55.526 1.00 45.57 165 CYS D N 1
ATOM 2625 C CA . CYS D 1 54 ? -14.531 4.836 54.557 1.00 39.54 165 CYS D CA 1
ATOM 2626 C C . CYS D 1 54 ? -13.060 5.187 54.668 1.00 47.13 165 CYS D C 1
ATOM 2627 O O . CYS D 1 54 ? -12.518 5.380 55.759 1.00 47.48 165 CYS D O 1
ATOM 2630 N N . CYS D 1 55 ? -12.418 5.269 53.516 1.00 42.74 166 CYS D N 1
ATOM 2631 C CA . CYS D 1 55 ? -11.027 5.665 53.454 1.00 39.49 166 CYS D CA 1
ATOM 2632 C C . CYS D 1 55 ? -10.945 7.183 53.359 1.00 45.80 166 CYS D C 1
ATOM 2633 O O . CYS D 1 55 ? -11.909 7.837 52.968 1.00 55.47 166 CYS D O 1
ATOM 2636 N N . ASN D 1 56 ? -9.810 7.751 53.741 1.00 46.32 167 ASN D N 1
ATOM 2637 C CA . ASN D 1 56 ? -9.711 9.204 53.849 1.00 39.16 167 ASN D CA 1
ATOM 2638 C C . ASN D 1 56 ? -9.137 9.918 52.615 1.00 39.16 167 ASN D C 1
ATOM 2639 O O . ASN D 1 56 ? -8.908 11.121 52.643 1.00 46.15 167 ASN D O 1
ATOM 2644 N N . SER D 1 57 ? -8.917 9.169 51.537 1.00 43.10 168 SER D N 1
ATOM 2645 C CA . SER D 1 57 ? -8.465 9.724 50.263 1.00 48.47 168 SER D CA 1
ATOM 2646 C C . SER D 1 57 ? -9.085 8.907 49.147 1.00 60.49 168 SER D C 1
ATOM 2647 O O . SER D 1 57 ? -9.544 7.786 49.367 1.00 71.49 168 SER D O 1
ATOM 2650 N N . GLU D 1 58 ? -9.083 9.462 47.943 1.00 58.31 169 GLU D N 1
ATOM 2651 C CA . GLU D 1 58 ? -9.592 8.736 46.799 1.00 66.08 169 GLU D CA 1
ATOM 2652 C C . GLU D 1 58 ? -8.598 7.689 46.368 1.00 62.71 169 GLU D C 1
ATOM 2653 O O . GLU D 1 58 ? -7.424 7.740 46.742 1.00 71.11 169 GLU D O 1
ATOM 2659 N N . GLY D 1 59 ? -9.084 6.751 45.563 1.00 54.71 170 GLY D N 1
ATOM 2660 C CA . GLY D 1 59 ? -8.259 5.709 44.991 1.00 64.04 170 GLY D CA 1
ATOM 2661 C C . GLY D 1 59 ? -8.017 4.603 45.986 1.00 64.91 170 GLY D C 1
ATOM 2662 O O . GLY D 1 59 ? -7.539 3.524 45.640 1.00 80.70 170 GLY D O 1
ATOM 2663 N N . LEU D 1 60 ? -8.355 4.878 47.236 1.00 64.97 171 LEU D N 1
ATOM 2664 C CA . LEU D 1 60 ? -8.112 3.925 48.297 1.00 56.80 171 LEU D CA 1
ATOM 2665 C C . LEU D 1 60 ? -9.405 3.227 48.651 1.00 57.35 171 LEU D C 1
ATOM 2666 O O . LEU D 1 60 ? -10.479 3.837 48.656 1.00 50.80 171 LEU D O 1
ATOM 2671 N N . GLN D 1 61 ? -9.296 1.938 48.941 1.00 53.79 172 GLN D N 1
ATOM 2672 C CA . GLN D 1 61 ? -10.476 1.143 49.232 1.00 58.41 172 GLN D CA 1
ATOM 2673 C C . GLN D 1 61 ? -10.245 0.264 50.459 1.00 49.95 172 GLN D C 1
ATOM 2674 O O . GLN D 1 61 ? -9.145 -0.241 50.674 1.00 42.99 172 GLN D O 1
ATOM 2680 N N . CYS D 1 62 ? -11.279 0.088 51.272 1.00 46.92 173 CYS D N 1
ATOM 2681 C CA . CYS D 1 62 ? -11.158 -0.750 52.458 1.00 33.66 173 CYS D CA 1
ATOM 2682 C C . CYS D 1 62 ? -11.130 -2.215 52.081 1.00 43.05 173 CYS D C 1
ATOM 2683 O O . CYS D 1 62 ? -12.149 -2.763 51.681 1.00 55.47 173 CYS D O 1
ATOM 2686 N N . MET D 1 63 ? -9.970 -2.851 52.225 1.00 41.47 174 MET D N 1
ATOM 2687 C CA . MET D 1 63 ? -9.803 -4.245 51.820 1.00 42.88 174 MET D CA 1
ATOM 2688 C C . MET D 1 63 ? -9.221 -5.135 52.924 1.00 51.72 174 MET D C 1
ATOM 2689 O O . MET D 1 63 ? -8.532 -4.657 53.833 1.00 48.79 174 MET D O 1
ATOM 2694 N N . ASN D 1 64 ? -9.501 -6.433 52.839 1.00 43.57 175 ASN D N 1
ATOM 2695 C CA . ASN D 1 64 ? -9.043 -7.368 53.867 1.00 38.09 175 ASN D CA 1
ATOM 2696 C C . ASN D 1 64 ? -7.585 -7.745 53.736 1.00 43.90 175 ASN D C 1
ATOM 2697 O O . ASN D 1 64 ? -7.129 -8.121 52.652 1.00 53.51 175 ASN D O 1
ATOM 2702 N N . THR D 1 65 ? -6.855 -7.642 54.845 1.00 50.69 176 THR D N 1
ATOM 2703 C CA . THR D 1 65 ? -5.438 -8.019 54.878 1.00 53.99 176 THR D CA 1
ATOM 2704 C C . THR D 1 65 ? -5.226 -9.400 55.499 1.00 58.25 176 THR D C 1
ATOM 2705 O O . THR D 1 65 ? -4.096 -9.886 55.615 1.00 61.33 176 THR D O 1
ATOM 2709 N N . SER D 1 66 ? -6.324 -10.024 55.902 1.00 44.34 177 SER D N 1
ATOM 2710 C CA . SER D 1 66 ? -6.296 -11.392 56.397 1.00 50.29 177 SER D CA 1
ATOM 2711 C C . SER D 1 66 ? -7.721 -11.853 56.615 1.00 49.88 177 SER D C 1
ATOM 2712 O O . SER D 1 66 ? -8.602 -11.058 56.963 1.00 52.80 177 SER D O 1
ATOM 2715 N N . THR D 1 67 ? -7.951 -13.141 56.417 1.00 47.11 178 THR D N 1
ATOM 2716 C CA . THR D 1 67 ? -9.296 -13.668 56.552 1.00 54.20 178 THR D CA 1
ATOM 2717 C C . THR D 1 67 ? -9.307 -15.093 57.086 1.00 56.53 178 THR D C 1
ATOM 2718 O O . THR D 1 67 ? -8.266 -15.751 57.197 1.00 63.35 178 THR D O 1
ATOM 2722 N N . SER D 1 68 ? -10.502 -15.547 57.433 1.00 55.39 179 SER D N 1
ATOM 2723 C CA . SER D 1 68 ? -10.720 -16.896 57.910 1.00 54.55 179 SER D CA 1
ATOM 2724 C C . SER D 1 68 ? -11.956 -17.408 57.191 1.00 56.80 179 SER D C 1
ATOM 2725 O O . SER D 1 68 ? -12.700 -16.628 56.587 1.00 46.32 179 SER D O 1
ATOM 2728 N N . TYR D 1 69 ? -12.174 -18.714 57.250 1.00 54.52 180 TYR D N 1
ATOM 2729 C CA . TYR D 1 69 ? -13.356 -19.296 56.647 1.00 45.33 180 TYR D CA 1
ATOM 2730 C C . TYR D 1 69 ? -14.219 -19.997 57.689 1.00 57.82 180 TYR D C 1
ATOM 2731 O O . TYR D 1 69 ? -13.709 -20.728 58.545 1.00 65.22 180 TYR D O 1
ATOM 2740 N N . LEU D 1 70 ? -15.525 -19.751 57.622 1.00 55.06 181 LEU D N 1
ATOM 2741 C CA . LEU D 1 70 ? -16.474 -20.322 58.573 1.00 50.00 181 LEU D CA 1
ATOM 2742 C C . LEU D 1 70 ? -17.407 -21.295 57.883 1.00 57.37 181 LEU D C 1
ATOM 2743 O O . LEU D 1 70 ? -18.035 -20.945 56.887 1.00 60.47 181 LEU D O 1
ATOM 2748 N N . SER D 1 71 ? -17.510 -22.512 58.406 1.00 63.46 182 SER D N 1
ATOM 2749 C CA . SER D 1 71 ? -18.505 -23.450 57.896 1.00 62.04 182 SER D CA 1
ATOM 2750 C C . SER D 1 71 ? -19.884 -23.118 58.458 1.00 61.90 182 SER D C 1
ATOM 2751 O O . SER D 1 71 ? -20.033 -22.836 59.649 1.00 60.87 182 SER D O 1
ATOM 2754 N N . LYS D 1 72 ? -20.889 -23.144 57.593 1.00 54.59 183 LYS D N 1
ATOM 2755 C CA . LYS D 1 72 ? -22.260 -22.870 58.000 1.00 45.13 183 LYS D CA 1
ATOM 2756 C C . LYS D 1 72 ? -23.202 -23.849 57.323 1.00 59.41 183 LYS D C 1
ATOM 2757 O O . LYS D 1 72 ? -22.964 -24.271 56.190 1.00 65.22 183 LYS D O 1
ATOM 2763 N N . THR D 1 73 ? -24.268 -24.220 58.021 1.00 59.19 184 THR D N 1
ATOM 2764 C CA . THR D 1 73 ? -25.223 -25.171 57.476 1.00 63.90 184 THR D CA 1
ATOM 2765 C C . THR D 1 73 ? -26.500 -24.471 57.030 1.00 67.83 184 THR D C 1
ATOM 2766 O O . THR D 1 73 ? -27.222 -23.902 57.846 1.00 79.97 184 THR D O 1
ATOM 2770 N N . LEU D 1 74 ? -26.754 -24.504 55.723 1.00 60.16 185 LEU D N 1
ATOM 2771 C CA . LEU D 1 74 ? -27.952 -23.922 55.139 1.00 48.39 185 LEU D CA 1
ATOM 2772 C C . LEU D 1 74 ? -28.869 -25.039 54.651 1.00 61.92 185 LEU D C 1
ATOM 2773 O O . LEU D 1 74 ? -28.471 -26.204 54.602 1.00 64.89 185 LEU D O 1
ATOM 2778 N N . PHE D 1 75 ? -30.094 -24.680 54.281 1.00 62.88 186 PHE D N 1
ATOM 2779 C CA . PHE D 1 75 ? -30.984 -25.617 53.610 1.00 55.36 186 PHE D CA 1
ATOM 2780 C C . PHE D 1 75 ? -31.257 -25.132 52.204 1.00 55.48 186 PHE D C 1
ATOM 2781 O O . PHE D 1 75 ? -31.648 -23.986 51.987 1.00 59.18 186 PHE D O 1
ATOM 2789 N N . GLU D 1 76 ? -31.036 -26.020 51.248 1.00 59.50 187 GLU D N 1
ATOM 2790 C CA . GLU D 1 76 ? -31.239 -25.705 49.850 1.00 55.30 187 GLU D CA 1
ATOM 2791 C C . GLU D 1 76 ? -32.574 -26.246 49.357 1.00 58.03 187 GLU D C 1
ATOM 2792 O O . GLU D 1 76 ? -33.032 -27.313 49.778 1.00 54.23 187 GLU D O 1
ATOM 2798 N N . ILE D 1 77 ? -33.192 -25.489 48.462 1.00 50.81 188 ILE D N 1
ATOM 2799 C CA . ILE D 1 77 ? -34.489 -25.832 47.911 1.00 59.93 188 ILE D CA 1
ATOM 2800 C C . ILE D 1 77 ? -34.425 -25.656 46.413 1.00 64.33 188 ILE D C 1
ATOM 2801 O O . ILE D 1 77 ? -34.124 -24.565 45.910 1.00 70.25 188 ILE D O 1
ATOM 2806 N N . THR D 1 78 ? -34.658 -26.772 45.728 1.00 59.26 189 THR D N 1
ATOM 2807 C CA . THR D 1 78 ? -34.522 -26.869 44.285 1.00 69.70 189 THR D CA 1
ATOM 2808 C C . THR D 1 78 ? -35.822 -27.390 43.719 1.00 68.20 189 THR D C 1
ATOM 2809 O O . THR D 1 78 ? -36.511 -28.161 44.373 1.00 58.15 189 THR D O 1
ATOM 2813 N N . VAL D 1 79 ? -36.162 -26.963 42.508 1.00 69.99 190 VAL D N 1
ATOM 2814 C CA . VAL D 1 79 ? -37.199 -27.639 41.742 1.00 62.81 190 VAL D CA 1
ATOM 2815 C C . VAL D 1 79 ? -36.518 -28.609 40.780 1.00 63.85 190 VAL D C 1
ATOM 2816 O O . VAL D 1 79 ? -35.505 -28.266 40.175 1.00 84.29 190 VAL D O 1
ATOM 2820 N N . PRO D 1 80 ? -37.056 -29.832 40.642 1.00 71.67 191 PRO D N 1
ATOM 2821 C CA . PRO D 1 80 ? -38.306 -30.369 41.199 1.00 86.01 191 PRO D CA 1
ATOM 2822 C C . PRO D 1 80 ? -38.453 -30.094 42.689 1.00 105.59 191 PRO D C 1
ATOM 2823 O O . PRO D 1 80 ? -37.525 -30.352 43.455 1.00 107.24 191 PRO D O 1
ATOM 2827 N N . LEU D 1 81 ? -39.615 -29.580 43.083 1.00 123.19 192 LEU D N 1
ATOM 2828 C CA . LEU D 1 81 ? -39.830 -29.100 44.446 1.00 133.41 192 LEU D CA 1
ATOM 2829 C C . LEU D 1 81 ? -39.675 -30.201 45.488 1.00 137.18 192 LEU D C 1
ATOM 2830 O O . LEU D 1 81 ? -39.530 -29.922 46.682 1.00 136.10 192 LEU D O 1
ATOM 2835 N N . SER D 1 82 ? -39.702 -31.450 45.035 1.00 130.44 193 SER D N 1
ATOM 2836 C CA . SER D 1 82 ? -39.586 -32.582 45.943 1.00 117.21 193 SER D CA 1
ATOM 2837 C C . SER D 1 82 ? -38.211 -32.638 46.610 1.00 120.68 193 SER D C 1
ATOM 2838 O O . SER D 1 82 ? -37.469 -31.656 46.607 1.00 122.37 193 SER D O 1
ATOM 2841 N N . GLN D 1 83 ? -37.879 -33.791 47.179 1.00 118.57 194 GLN D N 1
ATOM 2842 C CA . GLN D 1 83 ? -36.680 -33.934 48.002 1.00 126.54 194 GLN D CA 1
ATOM 2843 C C . GLN D 1 83 ? -36.827 -33.193 49.328 1.00 126.49 194 GLN D C 1
ATOM 2844 O O . GLN D 1 83 ? -36.242 -33.591 50.337 1.00 128.08 194 GLN D O 1
ATOM 2850 N N . GLY D 1 84 ? -37.611 -32.117 49.323 1.00 115.21 195 GLY D N 1
ATOM 2851 C CA . GLY D 1 84 ? -37.744 -31.264 50.490 1.00 90.65 195 GLY D CA 1
ATOM 2852 C C . GLY D 1 84 ? -36.437 -30.534 50.699 1.00 74.01 195 GLY D C 1
ATOM 2853 O O . GLY D 1 84 ? -35.445 -30.854 50.038 1.00 69.90 195 GLY D O 1
ATOM 2854 N N . PRO D 1 85 ? -36.421 -29.542 51.606 1.00 66.64 196 PRO D N 1
ATOM 2855 C CA . PRO D 1 85 ? -35.166 -28.808 51.789 1.00 62.21 196 PRO D CA 1
ATOM 2856 C C . PRO D 1 85 ? -34.055 -29.774 52.161 1.00 71.28 196 PRO D C 1
ATOM 2857 O O . PRO D 1 85 ? -34.219 -30.558 53.094 1.00 79.86 196 PRO D O 1
ATOM 2861 N N . LYS D 1 86 ? -32.950 -29.731 51.423 1.00 74.29 197 LYS D N 1
ATOM 2862 C CA . LYS D 1 86 ? -31.801 -30.582 51.711 1.00 67.75 197 LYS D CA 1
ATOM 2863 C C . LYS D 1 86 ? -30.695 -29.763 52.377 1.00 61.71 197 LYS D C 1
ATOM 2864 O O . LYS D 1 86 ? -30.463 -28.609 52.013 1.00 57.97 197 LYS D O 1
ATOM 2870 N N . PRO D 1 87 ? -30.016 -30.358 53.367 1.00 67.03 198 PRO D N 1
ATOM 2871 C CA . PRO D 1 87 ? -28.957 -29.706 54.147 1.00 61.86 198 PRO D CA 1
ATOM 2872 C C . PRO D 1 87 ? -27.649 -29.652 53.379 1.00 61.40 198 PRO D C 1
ATOM 2873 O O . PRO D 1 87 ? -27.242 -30.652 52.798 1.00 80.11 198 PRO D O 1
ATOM 2877 N N . VAL D 1 88 ? -26.999 -28.496 53.377 1.00 57.84 199 VAL D N 1
ATOM 2878 C CA . VAL D 1 88 ? -25.713 -28.353 52.715 1.00 59.41 199 VAL D CA 1
ATOM 2879 C C . VAL D 1 88 ? -24.819 -27.480 53.577 1.00 59.63 199 VAL D C 1
ATOM 2880 O O . VAL D 1 88 ? -25.297 -26.573 54.255 1.00 57.43 199 VAL D O 1
ATOM 2884 N N . THR D 1 89 ? -23.522 -27.759 53.550 1.00 60.73 200 THR D N 1
ATOM 2885 C CA . THR D 1 89 ? -22.563 -26.984 54.318 1.00 57.75 200 THR D CA 1
ATOM 2886 C C . THR D 1 89 ? -21.637 -26.198 53.395 1.00 59.05 200 THR D C 1
ATOM 2887 O O . THR D 1 89 ? -21.072 -26.743 52.451 1.00 63.47 200 THR D O 1
ATOM 2891 N N . ILE D 1 90 ? -21.483 -24.911 53.680 1.00 58.66 201 ILE D N 1
ATOM 2892 C CA . ILE D 1 90 ? -20.702 -24.020 52.831 1.00 60.82 201 ILE D CA 1
ATOM 2893 C C . ILE D 1 90 ? -19.779 -23.135 53.663 1.00 58.94 201 ILE D C 1
ATOM 2894 O O . ILE D 1 90 ? -20.182 -22.622 54.705 1.00 62.24 201 ILE D O 1
ATOM 2899 N N . SER D 1 91 ? -18.541 -22.960 53.207 1.00 46.51 202 SER D N 1
ATOM 2900 C CA . SER D 1 91 ? -17.615 -22.056 53.871 1.00 44.11 202 SER D CA 1
ATOM 2901 C C . SER D 1 91 ? -17.746 -20.655 53.301 1.00 57.15 202 SER D C 1
ATOM 2902 O O . SER D 1 91 ? -17.832 -20.464 52.087 1.00 54.30 202 SER D O 1
ATOM 2905 N N . PHE D 1 92 ? -17.776 -19.676 54.196 1.00 51.21 203 PHE D N 1
ATOM 2906 C CA . PHE D 1 92 ? -17.853 -18.282 53.808 1.00 50.12 203 PHE D CA 1
ATOM 2907 C C . PHE D 1 92 ? -16.646 -17.557 54.373 1.00 53.17 203 PHE D C 1
ATOM 2908 O O . PHE D 1 92 ? -16.125 -17.938 55.419 1.00 64.79 203 PHE D O 1
ATOM 2916 N N . ALA D 1 93 ? -16.199 -16.514 53.684 1.00 50.11 204 ALA D N 1
ATOM 2917 C CA . ALA D 1 93 ? -15.073 -15.725 54.170 1.00 40.94 204 ALA D CA 1
ATOM 2918 C C . ALA D 1 93 ? -15.479 -14.828 55.330 1.00 45.61 204 ALA D C 1
ATOM 2919 O O . ALA D 1 93 ? -16.528 -14.183 55.305 1.00 54.75 204 ALA D O 1
ATOM 2921 N N . ASN D 1 94 ? -14.627 -14.798 56.348 1.00 52.09 205 ASN D N 1
ATOM 2922 C CA . ASN D 1 94 ? -14.801 -13.930 57.499 1.00 42.33 205 ASN D CA 1
ATOM 2923 C C . ASN D 1 94 ? -13.527 -13.099 57.582 1.00 42.35 205 ASN D C 1
ATOM 2924 O O . ASN D 1 94 ? -12.456 -13.639 57.855 1.00 58.49 205 ASN D O 1
ATOM 2929 N N . HIS D 1 95 ? -13.625 -11.801 57.307 1.00 38.27 206 HIS D N 1
ATOM 2930 C CA . HIS D 1 95 ? -12.437 -10.943 57.297 1.00 40.79 206 HIS D CA 1
ATOM 2931 C C . HIS D 1 95 ? -11.965 -10.609 58.699 1.00 47.95 206 HIS D C 1
ATOM 2932 O O . HIS D 1 95 ? -12.740 -10.128 59.524 1.00 51.32 206 HIS D O 1
ATOM 2939 N N . THR D 1 96 ? -10.685 -10.837 58.963 1.00 41.28 207 THR D N 1
ATOM 2940 C CA . THR D 1 96 ? -10.178 -10.637 60.314 1.00 46.18 207 THR D CA 1
ATOM 2941 C C . THR D 1 96 ? -9.304 -9.393 60.488 1.00 51.95 207 THR D C 1
ATOM 2942 O O . THR D 1 96 ? -9.000 -8.992 61.610 1.00 49.39 207 THR D O 1
ATOM 2946 N N . SER D 1 97 ? -8.907 -8.777 59.383 1.00 49.34 208 SER D N 1
ATOM 2947 C CA . SER D 1 97 ? -8.187 -7.512 59.461 1.00 44.42 208 SER D CA 1
ATOM 2948 C C . SER D 1 97 ? -8.294 -6.731 58.157 1.00 47.03 208 SER D C 1
ATOM 2949 O O . SER D 1 97 ? -8.355 -7.315 57.061 1.00 42.58 208 SER D O 1
ATOM 2952 N N . CYS D 1 98 ? -8.315 -5.407 58.284 1.00 40.94 209 CYS D N 1
ATOM 2953 C CA . CYS D 1 98 ? -8.556 -4.540 57.139 1.00 48.41 209 CYS D CA 1
ATOM 2954 C C . CYS D 1 98 ? -7.554 -3.411 57.085 1.00 47.04 209 CYS D C 1
ATOM 2955 O O . CYS D 1 98 ? -6.932 -3.067 58.091 1.00 60.87 209 CYS D O 1
ATOM 2958 N N . ARG D 1 99 ? -7.423 -2.825 55.901 1.00 48.63 210 ARG D N 1
ATOM 2959 C CA . ARG D 1 99 ? -6.581 -1.655 55.710 1.00 54.60 210 ARG D CA 1
ATOM 2960 C C . ARG D 1 99 ? -6.990 -0.950 54.422 1.00 49.08 210 ARG D C 1
ATOM 2961 O O . ARG D 1 99 ? -7.294 -1.598 53.424 1.00 45.17 210 ARG D O 1
ATOM 2969 N N . CYS D 1 100 ? -7.021 0.376 54.447 1.00 52.10 211 CYS D N 1
ATOM 2970 C CA . CYS D 1 100 ? -7.290 1.139 53.233 1.00 43.00 211 CYS D CA 1
ATOM 2971 C C . CYS D 1 100 ? -6.102 1.027 52.279 1.00 56.79 211 CYS D C 1
ATOM 2972 O O . CYS D 1 100 ? -4.977 1.405 52.619 1.00 56.01 211 CYS D O 1
ATOM 2975 N N . MET D 1 101 ? -6.354 0.502 51.086 1.00 52.68 212 MET D N 1
ATOM 2976 C CA . MET D 1 101 ? -5.291 0.265 50.118 1.00 59.76 212 MET D CA 1
ATOM 2977 C C . MET D 1 101 ? -5.635 0.785 48.731 1.00 72.39 212 MET D C 1
ATOM 2978 O O . MET D 1 101 ? -6.801 0.982 48.403 1.00 70.80 212 MET D O 1
ATOM 2983 N N . SER D 1 102 ? -4.605 0.993 47.916 1.00 86.35 213 SER D N 1
ATOM 2984 C CA . SER D 1 102 ? -4.791 1.339 46.513 1.00 94.22 213 SER D CA 1
ATOM 2985 C C . SER D 1 102 ? -5.431 0.147 45.811 1.00 97.69 213 SER D C 1
ATOM 2986 O O . SER D 1 102 ? -5.083 -0.998 46.082 1.00 91.29 213 SER D O 1
ATOM 2989 N N . LYS D 1 103 ? -6.387 0.413 44.931 1.00 109.36 214 LYS D N 1
ATOM 2990 C CA . LYS D 1 103 ? -7.252 -0.642 44.402 1.00 113.77 214 LYS D CA 1
ATOM 2991 C C . LYS D 1 103 ? -6.545 -1.660 43.502 1.00 110.10 214 LYS D C 1
ATOM 2992 O O . LYS D 1 103 ? -7.042 -2.768 43.304 1.00 107.45 214 LYS D O 1
ATOM 2998 N N . LEU D 1 104 ? -5.383 -1.284 42.974 1.00 118.19 215 LEU D N 1
ATOM 2999 C CA . LEU D 1 104 ? -4.613 -2.148 42.077 1.00 118.98 215 LEU D CA 1
ATOM 3000 C C . LEU D 1 104 ? -5.507 -2.985 41.159 1.00 111.45 215 LEU D C 1
ATOM 3001 O O . LEU D 1 104 ? -5.965 -2.514 40.115 1.00 92.09 215 LEU D O 1
ATOM 3006 N N . SER E 2 4 ? -43.112 -34.787 76.809 1.00 96.76 123 SER L N 1
ATOM 3007 C CA . SER E 2 4 ? -43.250 -33.855 75.690 1.00 104.04 123 SER L CA 1
ATOM 3008 C C . SER E 2 4 ? -44.535 -34.085 74.893 1.00 102.01 123 SER L C 1
ATOM 3009 O O . SER E 2 4 ? -44.691 -35.107 74.221 1.00 104.90 123 SER L O 1
ATOM 3012 N N . PRO E 2 5 ? -45.456 -33.114 74.962 1.00 79.25 124 PRO L N 1
ATOM 3013 C CA . PRO E 2 5 ? -46.813 -33.187 74.415 1.00 79.82 124 PRO L CA 1
ATOM 3014 C C . PRO E 2 5 ? -46.869 -33.101 72.893 1.00 77.42 124 PRO L C 1
ATOM 3015 O O . PRO E 2 5 ? -47.928 -33.316 72.309 1.00 81.44 124 PRO L O 1
ATOM 3019 N N . PHE E 2 6 ? -45.754 -32.784 72.252 1.00 73.77 125 PHE L N 1
ATOM 3020 C CA . PHE E 2 6 ? -45.730 -32.776 70.799 1.00 66.93 125 PHE L CA 1
ATOM 3021 C C . PHE E 2 6 ? -45.160 -34.079 70.260 1.00 72.08 125 PHE L C 1
ATOM 3022 O O . PHE E 2 6 ? -44.056 -34.484 70.621 1.00 71.26 125 PHE L O 1
ATOM 3030 N N . ILE E 2 7 ? -45.932 -34.731 69.399 1.00 65.32 126 ILE L N 1
ATOM 3031 C CA . ILE E 2 7 ? -45.508 -35.963 68.760 1.00 69.50 126 ILE L CA 1
ATOM 3032 C C . ILE E 2 7 ? -44.349 -35.708 67.803 1.00 82.43 126 ILE L C 1
ATOM 3033 O O . ILE E 2 7 ? -44.451 -34.879 66.896 1.00 90.03 126 ILE L O 1
ATOM 3038 N N . ALA E 2 8 ? -43.250 -36.428 68.008 1.00 86.84 127 ALA L N 1
ATOM 3039 C CA . ALA E 2 8 ? -42.077 -36.297 67.154 1.00 101.63 127 ALA L CA 1
ATOM 3040 C C . ALA E 2 8 ? -42.269 -37.050 65.839 1.00 106.94 127 ALA L C 1
ATOM 3041 O O . ALA E 2 8 ? -43.253 -37.768 65.665 1.00 106.27 127 ALA L O 1
ATOM 3043 N N . SER E 2 9 ? -41.330 -36.880 64.913 1.00 104.21 128 SER L N 1
ATOM 3044 C CA . SER E 2 9 ? -41.403 -37.572 63.629 1.00 99.97 128 SER L CA 1
ATOM 3045 C C . SER E 2 9 ? -40.043 -38.144 63.229 1.00 91.38 128 SER L C 1
ATOM 3046 O O . SER E 2 9 ? -39.898 -39.352 63.037 1.00 81.91 128 SER L O 1
ATOM 3049 N N . HIS E 2 14 ? -36.062 -31.094 62.345 1.00 118.83 133 HIS L N 1
ATOM 3050 C CA . HIS E 2 14 ? -36.736 -29.993 61.663 1.00 123.15 133 HIS L CA 1
ATOM 3051 C C . HIS E 2 14 ? -37.934 -30.485 60.855 1.00 116.47 133 HIS L C 1
ATOM 3052 O O . HIS E 2 14 ? -38.245 -31.677 60.835 1.00 118.07 133 HIS L O 1
ATOM 3059 N N . GLY E 2 15 ? -38.588 -29.543 60.181 1.00 93.34 134 GLY L N 1
ATOM 3060 C CA . GLY E 2 15 ? -39.672 -29.831 59.261 1.00 69.81 134 GLY L CA 1
ATOM 3061 C C . GLY E 2 15 ? -39.787 -28.746 58.205 1.00 58.37 134 GLY L C 1
ATOM 3062 O O . GLY E 2 15 ? -38.981 -27.815 58.159 1.00 61.18 134 GLY L O 1
ATOM 3063 N N . VAL E 2 16 ? -40.795 -28.857 57.351 1.00 63.67 135 VAL L N 1
ATOM 3064 C CA . VAL E 2 16 ? -40.981 -27.882 56.286 1.00 60.46 135 VAL L CA 1
ATOM 3065 C C . VAL E 2 16 ? -42.445 -27.507 56.171 1.00 61.53 135 VAL L C 1
ATOM 3066 O O . VAL E 2 16 ? -43.324 -28.343 56.360 1.00 69.59 135 VAL L O 1
ATOM 3070 N N . VAL E 2 17 ? -42.707 -26.241 55.875 1.00 57.33 136 VAL L N 1
ATOM 3071 C CA . VAL E 2 17 ? -44.067 -25.791 55.618 1.00 62.94 136 VAL L CA 1
ATOM 3072 C C . VAL E 2 17 ? -44.101 -24.961 54.340 1.00 65.24 136 VAL L C 1
ATOM 3073 O O . VAL E 2 17 ? -43.471 -23.900 54.259 1.00 59.17 136 VAL L O 1
ATOM 3077 N N . TYR E 2 18 ? -44.830 -25.461 53.342 1.00 48.69 137 TYR L N 1
ATOM 3078 C CA . TYR E 2 18 ? -44.921 -24.813 52.036 1.00 41.16 137 TYR L CA 1
ATOM 3079 C C . TYR E 2 18 ? -46.159 -23.935 51.945 1.00 46.36 137 TYR L C 1
ATOM 3080 O O . TYR E 2 18 ? -47.228 -24.328 52.395 1.00 58.02 137 TYR L O 1
ATOM 3089 N N . ILE E 2 19 ? -46.011 -22.741 51.373 1.00 49.45 138 ILE L N 1
ATOM 3090 C CA . ILE E 2 19 ? -47.151 -21.859 51.097 1.00 65.28 138 ILE L CA 1
ATOM 3091 C C . ILE E 2 19 ? -46.890 -20.959 49.877 1.00 84.81 138 ILE L C 1
ATOM 3092 O O . ILE E 2 19 ? -45.764 -20.512 49.683 1.00 94.43 138 ILE L O 1
ATOM 3097 N N . THR E 2 20 ? -47.896 -20.710 49.036 1.00 102.64 139 THR L N 1
ATOM 3098 C CA . THR E 2 20 ? -49.206 -21.361 49.077 1.00 123.64 139 THR L CA 1
ATOM 3099 C C . THR E 2 20 ? -49.953 -21.058 47.780 1.00 130.10 139 THR L C 1
ATOM 3100 O O . THR E 2 20 ? -50.401 -21.975 47.094 1.00 126.46 139 THR L O 1
ATOM 3104 N N . GLU E 2 21 ? -50.035 -19.769 47.444 1.00 140.11 140 GLU L N 1
ATOM 3105 C CA . GLU E 2 21 ? -50.918 -19.249 46.398 1.00 148.80 140 GLU L CA 1
ATOM 3106 C C . GLU E 2 21 ? -51.601 -17.972 46.904 1.00 160.32 140 GLU L C 1
ATOM 3107 O O . GLU E 2 21 ? -52.764 -17.710 46.599 1.00 164.79 140 GLU L O 1
ATOM 3113 N N . ASN E 2 22 ? -50.872 -17.174 47.680 1.00 163.31 141 ASN L N 1
ATOM 3114 C CA . ASN E 2 22 ? -51.445 -15.956 48.247 1.00 168.51 141 ASN L CA 1
ATOM 3115 C C . ASN E 2 22 ? -52.859 -16.231 48.756 1.00 173.15 141 ASN L C 1
ATOM 3116 O O . ASN E 2 22 ? -53.105 -17.256 49.392 1.00 176.23 141 ASN L O 1
ATOM 3121 N N . LYS E 2 23 ? -53.784 -15.321 48.464 1.00 171.73 142 LYS L N 1
ATOM 3122 C CA . LYS E 2 23 ? -55.189 -15.499 48.812 1.00 161.23 142 LYS L CA 1
ATOM 3123 C C . LYS E 2 23 ? -55.413 -15.487 50.326 1.00 150.61 142 LYS L C 1
ATOM 3124 O O . LYS E 2 23 ? -54.540 -15.091 51.098 1.00 139.31 142 LYS L O 1
ATOM 3130 N N . ASN E 2 24 ? -56.608 -15.897 50.731 1.00 150.32 143 ASN L N 1
ATOM 3131 C CA . ASN E 2 24 ? -56.940 -16.086 52.129 1.00 149.41 143 ASN L CA 1
ATOM 3132 C C . ASN E 2 24 ? -56.611 -17.515 52.525 1.00 128.37 143 ASN L C 1
ATOM 3133 O O . ASN E 2 24 ? -56.894 -17.936 53.643 1.00 144.94 143 ASN L O 1
ATOM 3138 N N . LYS E 2 25 ? -56.020 -18.268 51.602 1.00 84.87 144 LYS L N 1
ATOM 3139 C CA . LYS E 2 25 ? -55.786 -19.687 51.847 1.00 81.34 144 LYS L CA 1
ATOM 3140 C C . LYS E 2 25 ? -55.018 -19.932 53.145 1.00 68.61 144 LYS L C 1
ATOM 3141 O O . LYS E 2 25 ? -54.127 -19.177 53.505 1.00 61.09 144 LYS L O 1
ATOM 3147 N N . THR E 2 26 ? -55.401 -20.985 53.853 1.00 69.38 145 THR L N 1
ATOM 3148 C CA . THR E 2 26 ? -54.756 -21.365 55.098 1.00 63.38 145 THR L CA 1
ATOM 3149 C C . THR E 2 26 ? -53.683 -22.411 54.832 1.00 69.07 145 THR L C 1
ATOM 3150 O O . THR E 2 26 ? -53.638 -23.017 53.757 1.00 65.99 145 THR L O 1
ATOM 3154 N N . VAL E 2 27 ? -52.812 -22.611 55.815 1.00 65.66 146 VAL L N 1
ATOM 3155 C CA . VAL E 2 27 ? -51.850 -23.709 55.778 1.00 65.48 146 VAL L CA 1
ATOM 3156 C C . VAL E 2 27 ? -51.850 -24.442 57.109 1.00 60.86 146 VAL L C 1
ATOM 3157 O O . VAL E 2 27 ? -52.275 -23.895 58.124 1.00 69.17 146 VAL L O 1
ATOM 3161 N N . VAL E 2 28 ? -51.379 -25.683 57.097 1.00 57.14 147 VAL L N 1
ATOM 3162 C CA . VAL E 2 28 ? -51.352 -26.486 58.304 1.00 51.21 147 VAL L CA 1
ATOM 3163 C C . VAL E 2 28 ? -49.938 -26.822 58.711 1.00 58.46 147 VAL L C 1
ATOM 3164 O O . VAL E 2 28 ? -49.141 -27.306 57.911 1.00 61.23 147 VAL L O 1
ATOM 3168 N N . ILE E 2 29 ? -49.653 -26.571 59.980 1.00 68.46 148 ILE L N 1
ATOM 3169 C CA . ILE E 2 29 ? -48.372 -26.887 60.584 1.00 59.60 148 ILE L CA 1
ATOM 3170 C C . ILE E 2 29 ? -48.562 -28.101 61.483 1.00 66.89 148 ILE L C 1
ATOM 3171 O O . ILE E 2 29 ? -49.178 -28.008 62.548 1.00 67.67 148 ILE L O 1
ATOM 3176 N N . PRO E 2 30 ? -48.032 -29.250 61.045 1.00 71.74 149 PRO L N 1
ATOM 3177 C CA . PRO E 2 30 ? -48.331 -30.574 61.597 1.00 75.43 149 PRO L CA 1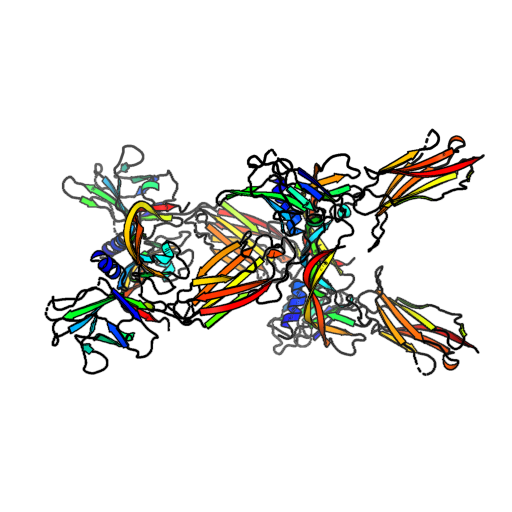
ATOM 3178 C C . PRO E 2 30 ? -47.749 -30.810 62.988 1.00 70.24 149 PRO L C 1
ATOM 3179 O O . PRO E 2 30 ? -47.083 -31.823 63.189 1.00 78.39 149 PRO L O 1
ATOM 3183 N N . CYS E 2 31 ? -47.990 -29.903 63.929 1.00 53.66 150 CYS L N 1
ATOM 3184 C CA . CYS E 2 31 ? -47.535 -30.129 65.298 1.00 61.84 150 CYS L CA 1
ATOM 3185 C C . CYS E 2 31 ? -48.582 -30.936 66.044 1.00 66.14 150 CYS L C 1
ATOM 3186 O O . CYS E 2 31 ? -49.400 -30.380 66.775 1.00 66.57 150 CYS L O 1
ATOM 3189 N N . LEU E 2 32 ? -48.560 -32.250 65.836 1.00 68.97 151 LEU L N 1
ATOM 3190 C CA . LEU E 2 32 ? -49.530 -33.136 66.461 1.00 70.62 151 LEU L CA 1
ATOM 3191 C C . LEU E 2 32 ? -49.204 -33.250 67.936 1.00 72.38 151 LEU L C 1
ATOM 3192 O O . LEU E 2 32 ? -48.047 -33.116 68.334 1.00 73.85 151 LEU L O 1
ATOM 3197 N N . GLY E 2 33 ? -50.231 -33.480 68.744 1.00 60.38 152 GLY L N 1
ATOM 3198 C CA . GLY E 2 33 ? -50.056 -33.573 70.177 1.00 61.16 152 GLY L CA 1
ATOM 3199 C C . GLY E 2 33 ? -50.575 -34.878 70.747 1.00 71.79 152 GLY L C 1
ATOM 3200 O O . GLY E 2 33 ? -51.547 -35.447 70.250 1.00 58.61 152 GLY L O 1
ATOM 3201 N N . SER E 2 34 ? -49.919 -35.353 71.799 1.00 89.00 153 SER L N 1
ATOM 3202 C CA . SER E 2 34 ? -50.366 -36.544 72.505 1.00 84.89 153 SER L CA 1
ATOM 3203 C C . SER E 2 34 ? -51.476 -36.178 73.477 1.00 88.13 153 SER L C 1
ATOM 3204 O O . SER E 2 34 ? -52.150 -37.047 74.017 1.00 97.04 153 SER L O 1
ATOM 3207 N N . ILE E 2 35 ? -51.663 -34.880 73.688 1.00 85.78 154 ILE L N 1
ATOM 3208 C CA . ILE E 2 35 ? -52.720 -34.380 74.557 1.00 85.00 154 ILE L CA 1
ATOM 3209 C C . ILE E 2 35 ? -53.755 -33.569 73.776 1.00 79.89 154 ILE L C 1
ATOM 3210 O O . ILE E 2 35 ? -53.417 -32.585 73.132 1.00 89.70 154 ILE L O 1
ATOM 3215 N N . SER E 2 36 ? -55.016 -33.990 73.844 1.00 75.62 155 SER L N 1
ATOM 3216 C CA . SER E 2 36 ? -56.103 -33.359 73.095 1.00 83.02 155 SER L CA 1
ATOM 3217 C C . SER E 2 36 ? -56.320 -31.885 73.425 1.00 88.99 155 SER L C 1
ATOM 3218 O O . SER E 2 36 ? -56.474 -31.063 72.525 1.00 84.07 155 SER L O 1
ATOM 3221 N N . ASN E 2 37 ? -56.344 -31.559 74.714 1.00 95.71 156 ASN L N 1
ATOM 3222 C CA . ASN E 2 37 ? -56.747 -30.227 75.158 1.00 87.75 156 ASN L CA 1
ATOM 3223 C C . ASN E 2 37 ? -55.595 -29.269 75.434 1.00 83.95 156 ASN L C 1
ATOM 3224 O O . ASN E 2 37 ? -55.665 -28.457 76.353 1.00 94.31 156 ASN L O 1
ATOM 3229 N N . LEU E 2 38 ? -54.541 -29.357 74.630 1.00 64.46 157 LEU L N 1
ATOM 3230 C CA . LEU E 2 38 ? -53.391 -28.478 74.790 1.00 63.13 157 LEU L CA 1
ATOM 3231 C C . LEU E 2 38 ? -53.717 -27.035 74.439 1.00 63.72 157 LEU L C 1
ATOM 3232 O O . LEU E 2 38 ? -54.344 -26.768 73.417 1.00 76.50 157 LEU L O 1
ATOM 3237 N N . ASN E 2 39 ? -53.288 -26.110 75.295 1.00 67.10 158 ASN L N 1
ATOM 3238 C CA . ASN E 2 39 ? -53.345 -24.687 74.982 1.00 85.03 158 ASN L CA 1
ATOM 3239 C C . ASN E 2 39 ? -52.166 -24.341 74.083 1.00 76.39 158 ASN L C 1
ATOM 3240 O O . ASN E 2 39 ? -51.098 -23.981 74.570 1.00 76.27 158 ASN L O 1
ATOM 3245 N N . VAL E 2 40 ? -52.364 -24.474 72.773 1.00 60.13 159 VAL L N 1
ATOM 3246 C CA . VAL E 2 40 ? -51.283 -24.330 71.804 1.00 60.93 159 VAL L CA 1
ATOM 3247 C C . VAL E 2 40 ? -51.318 -22.982 71.083 1.00 65.29 159 VAL L C 1
ATOM 3248 O O . VAL E 2 40 ? -52.382 -22.484 70.716 1.00 76.10 159 VAL L O 1
ATOM 3252 N N . SER E 2 41 ? -50.145 -22.400 70.873 1.00 49.31 160 SER L N 1
ATOM 3253 C CA . SER E 2 41 ? -50.039 -21.171 70.106 1.00 55.47 160 SER L CA 1
ATOM 3254 C C . SER E 2 41 ? -48.893 -21.287 69.102 1.00 58.19 160 SER L C 1
ATOM 3255 O O . SER E 2 41 ? -47.976 -22.080 69.285 1.00 62.13 160 SER L O 1
ATOM 3258 N N . LEU E 2 42 ? -48.947 -20.494 68.040 1.00 56.73 161 LEU L N 1
ATOM 3259 C CA . LEU E 2 42 ? -47.956 -20.588 66.976 1.00 56.39 161 LEU L CA 1
ATOM 3260 C C . LEU E 2 42 ? -46.982 -19.422 67.025 1.00 57.07 161 LEU L C 1
ATOM 3261 O O . LEU E 2 42 ? -47.394 -18.263 67.063 1.00 67.80 161 LEU L O 1
ATOM 3266 N N . CYS E 2 43 ? -45.690 -19.730 67.026 1.00 48.22 162 CYS L N 1
ATOM 3267 C CA . CYS E 2 43 ? -44.676 -18.687 67.029 1.00 42.07 162 CYS L CA 1
ATOM 3268 C C . CYS E 2 43 ? -43.951 -18.625 65.687 1.00 53.47 162 CYS L C 1
ATOM 3269 O O . CYS E 2 43 ? -43.530 -19.655 65.150 1.00 63.98 162 CYS L O 1
ATOM 3272 N N . ALA E 2 44 ? -43.815 -17.413 65.151 1.00 44.94 163 ALA L N 1
ATOM 3273 C CA . ALA E 2 44 ? -43.129 -17.199 63.881 1.00 45.14 163 ALA L CA 1
ATOM 3274 C C . ALA E 2 44 ? -42.003 -16.168 64.048 1.00 45.35 163 ALA L C 1
ATOM 3275 O O . ALA E 2 44 ? -42.147 -15.218 64.816 1.00 44.62 163 ALA L O 1
ATOM 3277 N N . ARG E 2 45 ? -40.887 -16.365 63.340 1.00 44.70 164 ARG L N 1
ATOM 3278 C CA . ARG E 2 45 ? -39.725 -15.462 63.413 1.00 53.19 164 ARG L CA 1
ATOM 3279 C C . ARG E 2 45 ? -39.018 -15.437 62.072 1.00 50.13 164 ARG L C 1
ATOM 3280 O O . ARG E 2 45 ? -39.126 -16.411 61.317 1.00 45.69 164 ARG L O 1
ATOM 3288 N N . TYR E 2 46 ? -38.282 -14.361 61.761 1.00 38.91 165 TYR L N 1
ATOM 3289 C CA . TYR E 2 46 ? -38.197 -13.132 62.560 1.00 40.57 165 TYR L CA 1
ATOM 3290 C C . TYR E 2 46 ? -38.722 -11.966 61.737 1.00 46.45 165 TYR L C 1
ATOM 3291 O O . TYR E 2 46 ? -38.610 -11.969 60.503 1.00 46.77 165 TYR L O 1
ATOM 3300 N N . PRO E 2 47 ? -39.257 -10.937 62.409 1.00 38.59 166 PRO L N 1
ATOM 3301 C CA . PRO E 2 47 ? -39.279 -10.784 63.867 1.00 40.94 166 PRO L CA 1
ATOM 3302 C C . PRO E 2 47 ? -40.288 -11.724 64.540 1.00 44.72 166 PRO L C 1
ATOM 3303 O O . PRO E 2 47 ? -41.114 -12.327 63.852 1.00 54.40 166 PRO L O 1
ATOM 3307 N N . GLU E 2 48 ? -40.216 -11.831 65.867 1.00 51.46 167 GLU L N 1
ATOM 3308 C CA . GLU E 2 48 ? -41.087 -12.721 66.614 1.00 55.41 167 GLU L CA 1
ATOM 3309 C C . GLU E 2 48 ? -42.522 -12.224 66.700 1.00 60.01 167 GLU L C 1
ATOM 3310 O O . GLU E 2 48 ? -42.787 -11.107 67.143 1.00 60.14 167 GLU L O 1
ATOM 3316 N N . LYS E 2 49 ? -43.436 -13.084 66.273 1.00 48.20 168 LYS L N 1
ATOM 3317 C CA . LYS E 2 49 ? -44.857 -12.861 66.413 1.00 42.96 168 LYS L CA 1
ATOM 3318 C C . LYS E 2 49 ? -45.467 -14.160 66.911 1.00 49.79 168 LYS L C 1
ATOM 3319 O O . LYS E 2 49 ? -44.961 -15.245 66.609 1.00 58.24 168 LYS L O 1
ATOM 3325 N N . ARG E 2 50 ? -46.553 -14.053 67.671 1.00 49.33 169 ARG L N 1
ATOM 3326 C CA . ARG E 2 50 ? -47.201 -15.235 68.225 1.00 53.18 169 ARG L CA 1
ATOM 3327 C C . ARG E 2 50 ? -48.688 -15.243 67.875 1.00 51.12 169 ARG L C 1
ATOM 3328 O O . ARG E 2 50 ? -49.347 -14.211 67.922 1.00 52.88 169 ARG L O 1
ATOM 3336 N N . PHE E 2 51 ? -49.210 -16.405 67.501 1.00 54.72 170 PHE L N 1
ATOM 3337 C CA . PHE E 2 51 ? -50.604 -16.493 67.082 1.00 57.31 170 PHE L CA 1
ATOM 3338 C C . PHE E 2 51 ? -51.389 -17.515 67.887 1.00 59.97 170 PHE L C 1
ATOM 3339 O O . PHE E 2 51 ? -50.902 -18.609 68.159 1.00 62.35 170 PHE L O 1
ATOM 3347 N N . VAL E 2 52 ? -52.612 -17.146 68.250 1.00 58.53 171 VAL L N 1
ATOM 3348 C CA . VAL E 2 52 ? -53.452 -17.965 69.108 1.00 59.59 171 VAL L CA 1
ATOM 3349 C C . VAL E 2 52 ? -54.767 -18.287 68.403 1.00 57.02 171 VAL L C 1
ATOM 3350 O O . VAL E 2 52 ? -55.316 -17.446 67.692 1.00 60.59 171 VAL L O 1
ATOM 3354 N N . PRO E 2 53 ? -55.272 -19.513 68.586 1.00 58.45 172 PRO L N 1
ATOM 3355 C CA . PRO E 2 53 ? -56.576 -19.878 68.016 1.00 63.92 172 PRO L CA 1
ATOM 3356 C C . PRO E 2 53 ? -57.646 -18.841 68.365 1.00 68.79 172 PRO L C 1
ATOM 3357 O O . PRO E 2 53 ? -57.757 -18.436 69.524 1.00 79.24 172 PRO L O 1
ATOM 3361 N N . ASP E 2 54 ? -58.424 -18.422 67.372 1.00 68.55 173 ASP L N 1
ATOM 3362 C CA . ASP E 2 54 ? -59.352 -17.306 67.538 1.00 57.68 173 ASP L CA 1
ATOM 3363 C C . ASP E 2 54 ? -60.820 -17.695 67.377 1.00 61.13 173 ASP L C 1
ATOM 3364 O O . ASP E 2 54 ? -61.701 -16.841 67.423 1.00 77.30 173 ASP L O 1
ATOM 3369 N N . GLY E 2 55 ? -61.087 -18.979 67.190 1.00 62.47 174 GLY L N 1
ATOM 3370 C CA . GLY E 2 55 ? -62.454 -19.434 67.018 1.00 47.61 174 GLY L CA 1
ATOM 3371 C C . GLY E 2 55 ? -62.923 -19.425 65.573 1.00 61.32 174 GLY L C 1
ATOM 3372 O O . GLY E 2 55 ? -64.094 -19.680 65.296 1.00 64.83 174 GLY L O 1
ATOM 3373 N N . ASN E 2 56 ? -62.009 -19.126 64.652 1.00 64.80 175 ASN L N 1
ATOM 3374 C CA . ASN E 2 56 ? -62.321 -19.126 63.224 1.00 77.00 175 ASN L CA 1
ATOM 3375 C C . ASN E 2 56 ? -61.194 -19.700 62.350 1.00 78.70 175 ASN L C 1
ATOM 3376 O O . ASN E 2 56 ? -60.976 -20.913 62.324 1.00 76.87 175 ASN L O 1
ATOM 3381 N N . ARG E 2 57 ? -60.483 -18.825 61.638 1.00 69.79 176 ARG L N 1
ATOM 3382 C CA . ARG E 2 57 ? -59.454 -19.259 60.694 1.00 76.06 176 ARG L CA 1
ATOM 3383 C C . ARG E 2 57 ? -58.223 -19.819 61.405 1.00 76.13 176 ARG L C 1
ATOM 3384 O O . ARG E 2 57 ? -57.498 -20.646 60.853 1.00 71.26 176 ARG L O 1
ATOM 3392 N N . ILE E 2 58 ? -57.983 -19.354 62.624 1.00 71.88 177 ILE L N 1
ATOM 3393 C CA . ILE E 2 58 ? -56.830 -19.801 63.386 1.00 74.50 177 ILE L CA 1
ATOM 3394 C C . ILE E 2 58 ? -57.252 -20.860 64.402 1.00 72.33 177 ILE L C 1
ATOM 3395 O O . ILE E 2 58 ? -58.124 -20.619 65.240 1.00 66.20 177 ILE L O 1
ATOM 3400 N N . SER E 2 59 ? -56.637 -22.036 64.319 1.00 68.38 178 SER L N 1
ATOM 3401 C CA . SER E 2 59 ? -56.991 -23.134 65.211 1.00 61.10 178 SER L CA 1
ATOM 3402 C C . SER E 2 59 ? -55.887 -24.177 65.349 1.00 59.42 178 SER L C 1
ATOM 3403 O O . SER E 2 59 ? -54.946 -24.229 64.552 1.00 55.33 178 SER L O 1
ATOM 3406 N N . TRP E 2 60 ? -56.023 -25.015 66.371 1.00 62.80 179 TRP L N 1
ATOM 3407 C CA . TRP E 2 60 ? -55.124 -26.136 66.576 1.00 62.10 179 TRP L CA 1
ATOM 3408 C C . TRP E 2 60 ? -55.917 -27.387 66.929 1.00 69.01 179 TRP L C 1
ATOM 3409 O O . TRP E 2 60 ? -56.838 -27.346 67.745 1.00 75.81 179 TRP L O 1
ATOM 3420 N N . ASP E 2 61 ? -55.550 -28.501 66.314 1.00 67.13 180 ASP L N 1
ATOM 3421 C CA . ASP E 2 61 ? -56.218 -29.771 66.554 1.00 76.61 180 ASP L CA 1
ATOM 3422 C C . ASP E 2 61 ? -55.151 -30.821 66.816 1.00 76.31 180 ASP L C 1
ATOM 3423 O O . ASP E 2 61 ? -54.225 -30.972 66.023 1.00 75.91 180 ASP L O 1
ATOM 3428 N N . SER E 2 62 ? -55.264 -31.537 67.928 1.00 68.30 181 SER L N 1
ATOM 3429 C CA . SER E 2 62 ? -54.238 -32.511 68.292 1.00 75.85 181 SER L CA 1
ATOM 3430 C C . SER E 2 62 ? -53.972 -33.529 67.178 1.00 83.40 181 SER L C 1
ATOM 3431 O O . SER E 2 62 ? -52.867 -34.063 67.064 1.00 81.55 181 SER L O 1
ATOM 3434 N N . LYS E 2 63 ? -54.981 -33.778 66.348 1.00 76.58 182 LYS L N 1
ATOM 3435 C CA . LYS E 2 63 ? -54.854 -34.739 65.255 1.00 80.58 182 LYS L CA 1
ATOM 3436 C C . LYS E 2 63 ? -54.387 -34.118 63.930 1.00 83.14 182 LYS L C 1
ATOM 3437 O O . LYS E 2 63 ? -53.724 -34.781 63.137 1.00 79.46 182 LYS L O 1
ATOM 3443 N N . LYS E 2 64 ? -54.733 -32.854 63.690 1.00 85.98 183 LYS L N 1
ATOM 3444 C CA . LYS E 2 64 ? -54.334 -32.167 62.458 1.00 83.81 183 LYS L CA 1
ATOM 3445 C C . LYS E 2 64 ? -53.063 -31.337 62.638 1.00 79.44 183 LYS L C 1
ATOM 3446 O O . LYS E 2 64 ? -52.099 -31.488 61.891 1.00 70.56 183 LYS L O 1
ATOM 3452 N N . GLY E 2 65 ? -53.078 -30.455 63.633 1.00 80.61 184 GLY L N 1
ATOM 3453 C CA . GLY E 2 65 ? -51.983 -29.534 63.867 1.00 62.23 184 GLY L CA 1
ATOM 3454 C C . GLY E 2 65 ? -52.494 -28.109 63.913 1.00 51.48 184 GLY L C 1
ATOM 3455 O O . GLY E 2 65 ? -53.687 -27.879 64.091 1.00 58.00 184 GLY L O 1
ATOM 3456 N N . PHE E 2 66 ? -51.595 -27.149 63.742 1.00 43.06 185 PHE L N 1
ATOM 3457 C CA . PHE E 2 66 ? -51.974 -25.743 63.807 1.00 59.83 185 PHE L CA 1
ATOM 3458 C C . PHE E 2 66 ? -52.362 -25.222 62.428 1.00 56.83 185 PHE L C 1
ATOM 3459 O O . PHE E 2 66 ? -51.656 -25.436 61.449 1.00 62.38 185 PHE L O 1
ATOM 3467 N N . THR E 2 67 ? -53.494 -24.539 62.353 1.00 48.66 186 THR L N 1
ATOM 3468 C CA . THR E 2 67 ? -53.955 -23.991 61.089 1.00 51.16 186 THR L CA 1
ATOM 3469 C C . THR E 2 67 ? -54.035 -22.472 61.179 1.00 58.32 186 THR L C 1
ATOM 3470 O O . THR E 2 67 ? -54.533 -21.916 62.156 1.00 57.43 186 THR L O 1
ATOM 3474 N N . ILE E 2 68 ? -53.540 -21.799 60.153 1.00 56.83 187 ILE L N 1
ATOM 3475 C CA . ILE E 2 68 ? -53.547 -20.347 60.142 1.00 57.18 187 ILE L CA 1
ATOM 3476 C C . ILE E 2 68 ? -53.521 -19.828 58.702 1.00 49.16 187 ILE L C 1
ATOM 3477 O O . ILE E 2 68 ? -52.957 -20.466 57.819 1.00 55.51 187 ILE L O 1
ATOM 3482 N N . PRO E 2 69 ? -54.171 -18.685 58.455 1.00 52.34 188 PRO L N 1
ATOM 3483 C CA . PRO E 2 69 ? -54.052 -18.045 57.142 1.00 57.24 188 PRO L CA 1
ATOM 3484 C C . PRO E 2 69 ? -52.581 -17.785 56.814 1.00 60.45 188 PRO L C 1
ATOM 3485 O O . PRO E 2 69 ? -51.890 -17.124 57.587 1.00 63.84 188 PRO L O 1
ATOM 3489 N N . SER E 2 70 ? -52.115 -18.295 55.678 1.00 57.63 189 SER L N 1
ATOM 3490 C CA . SER E 2 70 ? -50.696 -18.244 55.333 1.00 53.29 189 SER L CA 1
ATOM 3491 C C . SER E 2 70 ? -50.117 -16.831 55.224 1.00 60.75 189 SER L C 1
ATOM 3492 O O . SER E 2 70 ? -48.927 -16.626 55.455 1.00 68.92 189 SER L O 1
ATOM 3495 N N . TYR E 2 71 ? -50.950 -15.857 54.881 1.00 56.49 190 TYR L N 1
ATOM 3496 C CA . TYR E 2 71 ? -50.487 -14.477 54.794 1.00 48.10 190 TYR L CA 1
ATOM 3497 C C . TYR E 2 71 ? -50.016 -13.926 56.150 1.00 57.03 190 TYR L C 1
ATOM 3498 O O . TYR E 2 71 ? -49.340 -12.890 56.212 1.00 48.44 190 TYR L O 1
ATOM 3507 N N . MET E 2 72 ? -50.383 -14.603 57.234 1.00 52.69 191 MET L N 1
ATOM 3508 C CA . MET E 2 72 ? -49.955 -14.167 58.560 1.00 56.78 191 MET L CA 1
ATOM 3509 C C . MET E 2 72 ? -48.513 -14.589 58.858 1.00 54.05 191 MET L C 1
ATOM 3510 O O . MET E 2 72 ? -47.843 -13.968 59.677 1.00 52.10 191 MET L O 1
ATOM 3515 N N . ILE E 2 73 ? -48.029 -15.630 58.182 1.00 54.81 192 ILE L N 1
ATOM 3516 C CA . ILE E 2 73 ? -46.683 -16.130 58.454 1.00 46.81 192 ILE L CA 1
ATOM 3517 C C . ILE E 2 73 ? -45.758 -16.207 57.234 1.00 50.82 192 ILE L C 1
ATOM 3518 O O . ILE E 2 73 ? -44.661 -16.756 57.322 1.00 59.09 192 ILE L O 1
ATOM 3523 N N . SER E 2 74 ? -46.181 -15.653 56.104 1.00 50.33 193 SER L N 1
ATOM 3524 C CA . SER E 2 74 ? -45.388 -15.760 54.883 1.00 54.08 193 SER L CA 1
ATOM 3525 C C . SER E 2 74 ? -44.113 -14.910 54.929 1.00 47.48 193 SER L C 1
ATOM 3526 O O . SER E 2 74 ? -43.219 -15.063 54.088 1.00 41.12 193 SER L O 1
ATOM 3529 N N . TYR E 2 75 ? -44.032 -14.020 55.914 1.00 37.08 194 TYR L N 1
ATOM 3530 C CA . TYR E 2 75 ? -42.858 -13.164 56.068 1.00 38.31 194 TYR L CA 1
ATOM 3531 C C . TYR E 2 75 ? -41.761 -13.945 56.777 1.00 41.28 194 TYR L C 1
ATOM 3532 O O . TYR E 2 75 ? -40.584 -13.622 56.661 1.00 42.30 194 TYR L O 1
ATOM 3541 N N . ALA E 2 76 ? -42.163 -14.977 57.511 1.00 42.58 195 ALA L N 1
ATOM 3542 C CA . ALA E 2 76 ? -41.289 -15.611 58.490 1.00 47.01 195 ALA L CA 1
ATOM 3543 C C . ALA E 2 76 ? -40.303 -16.613 57.899 1.00 47.87 195 ALA L C 1
ATOM 3544 O O . ALA E 2 76 ? -40.568 -17.224 56.864 1.00 47.64 195 ALA L O 1
ATOM 3546 N N . GLY E 2 77 ? -39.165 -16.775 58.571 1.00 50.58 196 GLY L N 1
ATOM 3547 C CA . GLY E 2 77 ? -38.185 -17.790 58.210 1.00 33.23 196 GLY L CA 1
ATOM 3548 C C . GLY E 2 77 ? -38.599 -19.155 58.744 1.00 49.01 196 GLY L C 1
ATOM 3549 O O . GLY E 2 77 ? -38.472 -20.176 58.066 1.00 52.49 196 GLY L O 1
ATOM 3550 N N . MET E 2 78 ? -39.112 -19.172 59.968 1.00 48.25 197 MET L N 1
ATOM 3551 C CA . MET E 2 78 ? -39.508 -20.416 60.609 1.00 52.46 197 MET L CA 1
ATOM 3552 C C . MET E 2 78 ? -40.649 -20.194 61.584 1.00 50.04 197 MET L C 1
ATOM 3553 O O . MET E 2 78 ? -40.846 -19.082 62.084 1.00 56.22 197 MET L O 1
ATOM 3558 N N . VAL E 2 79 ? -41.406 -21.259 61.831 1.00 42.57 198 VAL L N 1
ATOM 3559 C CA . VAL E 2 79 ? -42.501 -21.235 62.795 1.00 42.01 198 VAL L CA 1
ATOM 3560 C C . VAL E 2 79 ? -42.410 -22.469 63.689 1.00 43.83 198 VAL L C 1
ATOM 3561 O O . VAL E 2 79 ? -41.810 -23.480 63.318 1.00 46.65 198 VAL L O 1
ATOM 3565 N N . PHE E 2 80 ? -42.988 -22.388 64.876 1.00 48.68 199 PHE L N 1
ATOM 3566 C CA . PHE E 2 80 ? -43.108 -23.578 65.706 1.00 54.32 199 PHE L CA 1
ATOM 3567 C C . PHE E 2 80 ? -44.267 -23.441 66.664 1.00 48.29 199 PHE L C 1
ATOM 3568 O O . PHE E 2 80 ? -44.605 -22.334 67.074 1.00 58.65 199 PHE L O 1
ATOM 3576 N N . CYS E 2 81 ? -44.884 -24.568 67.001 1.00 48.08 200 CYS L N 1
ATOM 3577 C CA . CYS E 2 81 ? -45.983 -24.583 67.958 1.00 54.55 200 CYS L CA 1
ATOM 3578 C C . CYS E 2 81 ? -45.450 -24.566 69.376 1.00 58.42 200 CYS L C 1
ATOM 3579 O O . CYS E 2 81 ? -44.330 -24.998 69.631 1.00 52.76 200 CYS L O 1
ATOM 3582 N N . GLU E 2 82 ? -46.270 -24.076 70.296 1.00 76.44 201 GLU L N 1
ATOM 3583 C CA . GLU E 2 82 ? -45.857 -23.881 71.681 1.00 74.50 201 GLU L CA 1
ATOM 3584 C C . GLU E 2 82 ? -47.050 -24.028 72.618 1.00 73.13 201 GLU L C 1
ATOM 3585 O O . GLU E 2 82 ? -48.046 -23.322 72.470 1.00 81.12 201 GLU L O 1
ATOM 3591 N N . ALA E 2 83 ? -46.948 -24.939 73.584 1.00 78.09 202 ALA L N 1
ATOM 3592 C CA . ALA E 2 83 ? -48.027 -25.157 74.553 1.00 74.66 202 ALA L CA 1
ATOM 3593 C C . ALA E 2 83 ? -47.502 -25.238 75.978 1.00 69.25 202 ALA L C 1
ATOM 3594 O O . ALA E 2 83 ? -46.295 -25.350 76.192 1.00 67.41 202 ALA L O 1
ATOM 3596 N N . LYS E 2 84 ? -48.417 -25.169 76.945 1.00 82.39 203 LYS L N 1
ATOM 3597 C CA . LYS E 2 84 ? -48.104 -25.478 78.342 1.00 74.22 203 LYS L CA 1
ATOM 3598 C C . LYS E 2 84 ? -49.285 -26.163 79.018 1.00 71.21 203 LYS L C 1
ATOM 3599 O O . LYS E 2 84 ? -49.237 -27.360 79.314 1.00 94.44 203 LYS L O 1
ATOM 3605 N N . SER E 2 89 ? -43.345 -25.263 79.909 1.00 84.77 208 SER L N 1
ATOM 3606 C CA . SER E 2 89 ? -43.434 -24.703 78.563 1.00 83.40 208 SER L CA 1
ATOM 3607 C C . SER E 2 89 ? -42.703 -25.593 77.560 1.00 87.10 208 SER L C 1
ATOM 3608 O O . SER E 2 89 ? -41.516 -25.886 77.730 1.00 89.29 208 SER L O 1
ATOM 3611 N N . TYR E 2 90 ? -43.414 -26.015 76.515 1.00 81.73 209 TYR L N 1
ATOM 3612 C CA . TYR E 2 90 ? -42.877 -26.974 75.551 1.00 84.66 209 TYR L CA 1
ATOM 3613 C C . TYR E 2 90 ? -43.052 -26.484 74.116 1.00 78.63 209 TYR L C 1
ATOM 3614 O O . TYR E 2 90 ? -44.035 -25.817 73.798 1.00 84.18 209 TYR L O 1
ATOM 3623 N N . GLN E 2 91 ? -42.103 -26.820 73.250 1.00 70.61 210 GLN L N 1
ATOM 3624 C CA . GLN E 2 91 ? -42.178 -26.381 71.865 1.00 74.20 210 GLN L CA 1
ATOM 3625 C C . GLN E 2 91 ? -41.900 -27.499 70.865 1.00 73.20 210 GLN L C 1
ATOM 3626 O O . GLN E 2 91 ? -41.092 -28.389 71.116 1.00 73.22 210 GLN L O 1
ATOM 3632 N N . SER E 2 92 ? -42.584 -27.436 69.727 1.00 64.87 211 SER L N 1
ATOM 3633 C CA . SER E 2 92 ? -42.435 -28.429 68.672 1.00 65.84 211 SER L CA 1
ATOM 3634 C C . SER E 2 92 ? -41.077 -28.323 67.976 1.00 61.63 211 SER L C 1
ATOM 3635 O O . SER E 2 92 ? -40.252 -27.483 68.322 1.00 57.11 211 SER L O 1
ATOM 3638 N N . ILE E 2 93 ? -40.842 -29.186 66.998 1.00 68.50 212 ILE L N 1
ATOM 3639 C CA . ILE E 2 93 ? -39.656 -29.058 66.175 1.00 61.45 212 ILE L CA 1
ATOM 3640 C C . ILE E 2 93 ? -39.811 -27.767 65.392 1.00 67.68 212 ILE L C 1
ATOM 3641 O O . ILE E 2 93 ? -40.924 -27.239 65.273 1.00 64.47 212 ILE L O 1
ATOM 3646 N N . MET E 2 94 ? -38.703 -27.258 64.858 1.00 53.21 213 MET L N 1
ATOM 3647 C CA . MET E 2 94 ? -38.750 -26.071 64.022 1.00 50.91 213 MET L CA 1
ATOM 3648 C C . MET E 2 94 ? -39.207 -26.418 62.611 1.00 53.29 213 MET L C 1
ATOM 3649 O O . MET E 2 94 ? -38.710 -27.360 62.007 1.00 64.01 213 MET L O 1
ATOM 3654 N N . TYR E 2 95 ? -40.158 -25.652 62.091 1.00 57.09 214 TYR L N 1
ATOM 3655 C CA . TYR E 2 95 ? -40.604 -25.812 60.715 1.00 53.61 214 TYR L CA 1
ATOM 3656 C C . TYR E 2 95 ? -40.073 -24.672 59.842 1.00 63.09 214 TYR L C 1
ATOM 3657 O O . TYR E 2 95 ? -40.294 -23.497 60.151 1.00 57.84 214 TYR L O 1
ATOM 3666 N N . ILE E 2 96 ? -39.362 -25.026 58.768 1.00 56.83 215 ILE L N 1
ATOM 3667 C CA . ILE E 2 96 ? -38.821 -24.041 57.832 1.00 50.92 215 ILE L CA 1
ATOM 3668 C C . ILE E 2 96 ? -39.902 -23.580 56.870 1.00 42.57 215 ILE L C 1
ATOM 3669 O O . ILE E 2 96 ? -40.534 -24.393 56.209 1.00 54.75 215 ILE L O 1
ATOM 3674 N N . VAL E 2 97 ? -40.110 -22.272 56.796 1.00 41.83 216 VAL L N 1
ATOM 3675 C CA . VAL E 2 97 ? -41.142 -21.709 55.936 1.00 33.41 216 VAL L CA 1
ATOM 3676 C C . VAL E 2 97 ? -40.643 -21.488 54.515 1.00 43.99 216 VAL L C 1
ATOM 3677 O O . VAL E 2 97 ? -39.679 -20.747 54.291 1.00 54.49 216 VAL L O 1
ATOM 3681 N N . VAL E 2 98 ? -41.310 -22.121 53.556 1.00 43.80 217 VAL L N 1
ATOM 3682 C CA . VAL E 2 98 ? -40.965 -21.943 52.158 1.00 40.78 217 VAL L CA 1
ATOM 3683 C C . VAL E 2 98 ? -42.121 -21.358 51.352 1.00 49.31 217 VAL L C 1
ATOM 3684 O O . VAL E 2 98 ? -43.174 -21.972 51.229 1.00 58.26 217 VAL L O 1
ATOM 3688 N N . VAL E 2 99 ? -41.923 -20.163 50.810 1.00 49.21 218 VAL L N 1
ATOM 3689 C CA . VAL E 2 99 ? -42.881 -19.588 49.882 1.00 49.02 218 VAL L CA 1
ATOM 3690 C C . VAL E 2 99 ? -42.601 -20.073 48.469 1.00 55.38 218 VAL L C 1
ATOM 3691 O O . VAL E 2 99 ? -41.517 -19.870 47.929 1.00 57.39 218 VAL L O 1
ATOM 3695 N N . VAL E 2 100 ? -43.569 -20.736 47.866 1.00 54.87 219 VAL L N 1
ATOM 3696 C CA . VAL E 2 100 ? -43.312 -21.299 46.565 1.00 57.15 219 VAL L CA 1
ATOM 3697 C C . VAL E 2 100 ? -44.140 -20.592 45.522 1.00 64.81 219 VAL L C 1
ATOM 3698 O O . VAL E 2 100 ? -45.366 -20.672 45.518 1.00 64.12 219 VAL L O 1
ATOM 3702 N N . GLY E 2 101 ? -43.450 -19.855 44.662 1.00 62.46 220 GLY L N 1
ATOM 3703 C CA . GLY E 2 101 ? -44.074 -19.289 43.490 1.00 51.03 220 GLY L CA 1
ATOM 3704 C C . GLY E 2 101 ? -44.129 -20.398 42.470 1.00 68.66 220 GLY L C 1
ATOM 3705 O O . GLY E 2 101 ? -43.194 -21.190 42.350 1.00 88.15 220 GLY L O 1
ATOM 3706 N N . TYR E 2 102 ? -45.225 -20.468 41.735 1.00 75.38 221 TYR L N 1
ATOM 3707 C CA . TYR E 2 102 ? -45.375 -21.505 40.723 1.00 66.47 221 TYR L CA 1
ATOM 3708 C C . TYR E 2 102 ? -45.741 -20.977 39.329 1.00 66.47 221 TYR L C 1
ATOM 3709 O O . TYR E 2 102 ? -45.404 -21.597 38.321 1.00 66.71 221 TYR L O 1
ATOM 3718 N N . ARG E 2 103 ? -46.432 -19.844 39.260 1.00 69.87 222 ARG L N 1
ATOM 3719 C CA . ARG E 2 103 ? -46.947 -19.368 37.971 1.00 72.88 222 ARG L CA 1
ATOM 3720 C C . ARG E 2 103 ? -45.879 -19.050 36.933 1.00 66.32 222 ARG L C 1
ATOM 3721 O O . ARG E 2 103 ? -45.027 -18.183 37.135 1.00 68.10 222 ARG L O 1
ATOM 3729 N N . ILE E 2 104 ? -45.948 -19.761 35.813 1.00 68.33 223 ILE L N 1
ATOM 3730 C CA . ILE E 2 104 ? -45.150 -19.454 34.635 1.00 59.89 223 ILE L CA 1
ATOM 3731 C C . ILE E 2 104 ? -46.054 -18.825 33.579 1.00 66.63 223 ILE L C 1
ATOM 3732 O O . ILE E 2 104 ? -46.973 -19.480 33.082 1.00 65.12 223 ILE L O 1
ATOM 3737 N N . TYR E 2 105 ? -45.805 -17.559 33.246 1.00 57.87 224 TYR L N 1
ATOM 3738 C CA . TYR E 2 105 ? -46.635 -16.847 32.274 1.00 62.48 224 TYR L CA 1
ATOM 3739 C C . TYR E 2 105 ? -46.441 -17.354 30.845 1.00 72.34 224 TYR L C 1
ATOM 3740 O O . TYR E 2 105 ? -47.407 -17.728 30.181 1.00 74.37 224 TYR L O 1
ATOM 3749 N N . ASP E 2 106 ? -45.198 -17.362 30.372 1.00 73.24 225 ASP L N 1
ATOM 3750 C CA . ASP E 2 106 ? -44.899 -17.875 29.035 1.00 66.48 225 ASP L CA 1
ATOM 3751 C C . ASP E 2 106 ? -43.448 -18.334 28.886 1.00 66.02 225 ASP L C 1
ATOM 3752 O O . ASP E 2 106 ? -42.557 -17.850 29.591 1.00 57.30 225 ASP L O 1
ATOM 3757 N N . VAL E 2 107 ? -43.231 -19.274 27.967 1.00 60.48 226 VAL L N 1
ATOM 3758 C CA . VAL E 2 107 ? -41.908 -19.820 27.682 1.00 53.82 226 VAL L CA 1
ATOM 3759 C C . VAL E 2 107 ? -41.619 -19.642 26.203 1.00 55.48 226 VAL L C 1
ATOM 3760 O O . VAL E 2 107 ? -42.229 -20.304 25.370 1.00 68.86 226 VAL L O 1
ATOM 3764 N N . VAL E 2 108 ? -40.692 -18.756 25.869 1.00 52.17 227 VAL L N 1
ATOM 3765 C CA . VAL E 2 108 ? -40.508 -18.364 24.472 1.00 49.06 227 VAL L CA 1
ATOM 3766 C C . VAL E 2 108 ? -39.113 -18.618 23.892 1.00 44.92 227 VAL L C 1
ATOM 3767 O O . VAL E 2 108 ? -38.099 -18.397 24.551 1.00 63.67 227 VAL L O 1
ATOM 3771 N N . LEU E 2 109 ? -39.074 -19.076 22.646 1.00 50.89 228 LEU L N 1
ATOM 3772 C CA . LEU E 2 109 ? -37.810 -19.287 21.957 1.00 54.96 228 LEU L CA 1
ATOM 3773 C C . LEU E 2 109 ? -37.429 -18.101 21.074 1.00 53.24 228 LEU L C 1
ATOM 3774 O O . LEU E 2 109 ? -38.285 -17.415 20.520 1.00 57.58 228 LEU L O 1
ATOM 3779 N N . SER E 2 110 ? -36.132 -17.858 20.964 1.00 49.84 229 SER L N 1
ATOM 3780 C CA . SER E 2 110 ? -35.611 -16.827 20.082 1.00 52.21 229 SER L CA 1
ATOM 3781 C C . SER E 2 110 ? -34.296 -17.315 19.487 1.00 53.61 229 SER L C 1
ATOM 3782 O O . SER E 2 110 ? -33.359 -17.616 20.221 1.00 54.39 229 SER L O 1
ATOM 3785 N N . PRO E 2 111 ? -34.231 -17.430 18.154 1.00 55.07 230 PRO L N 1
ATOM 3786 C CA . PRO E 2 111 ? -35.327 -17.187 17.212 1.00 53.63 230 PRO L CA 1
ATOM 3787 C C . PRO E 2 111 ? -36.488 -18.137 17.465 1.00 59.80 230 PRO L C 1
ATOM 3788 O O . PRO E 2 111 ? -36.267 -19.230 17.967 1.00 65.21 230 PRO L O 1
ATOM 3792 N N . SER E 2 112 ? -37.701 -17.730 17.111 1.00 65.00 231 SER L N 1
ATOM 3793 C CA . SER E 2 112 ? -38.887 -18.544 17.358 1.00 64.39 231 SER L CA 1
ATOM 3794 C C . SER E 2 112 ? -39.130 -19.547 16.236 1.00 67.52 231 SER L C 1
ATOM 3795 O O . SER E 2 112 ? -39.684 -20.625 16.461 1.00 62.37 231 SER L O 1
ATOM 3798 N N . HIS E 2 113 ? -38.713 -19.186 15.027 1.00 58.11 232 HIS L N 1
ATOM 3799 C CA . HIS E 2 113 ? -39.007 -19.998 13.855 1.00 63.05 232 HIS L CA 1
ATOM 3800 C C . HIS E 2 113 ? -38.054 -19.682 12.720 1.00 63.70 232 HIS L C 1
ATOM 3801 O O . HIS E 2 113 ? -37.228 -18.776 12.825 1.00 77.48 232 HIS L O 1
ATOM 3808 N N . GLY E 2 114 ? -38.175 -20.436 11.635 1.00 50.68 233 GLY L N 1
ATOM 3809 C CA . GLY E 2 114 ? -37.430 -20.163 10.420 1.00 54.70 233 GLY L CA 1
ATOM 3810 C C . GLY E 2 114 ? -35.919 -20.150 10.537 1.00 66.04 233 GLY L C 1
ATOM 3811 O O . GLY E 2 114 ? -35.241 -19.494 9.754 1.00 68.57 233 GLY L O 1
ATOM 3812 N N . ILE E 2 115 ? -35.379 -20.870 11.512 1.00 71.34 234 ILE L N 1
ATOM 3813 C CA . ILE E 2 115 ? -33.934 -20.990 11.615 1.00 54.58 234 ILE L CA 1
ATOM 3814 C C . ILE E 2 115 ? -33.435 -21.879 10.489 1.00 61.65 234 ILE L C 1
ATOM 3815 O O . ILE E 2 115 ? -33.917 -22.997 10.306 1.00 65.80 234 ILE L O 1
ATOM 3820 N N . GLU E 2 116 ? -32.484 -21.371 9.717 1.00 71.94 235 GLU L N 1
ATOM 3821 C CA . GLU E 2 116 ? -31.893 -22.151 8.638 1.00 72.26 235 GLU L CA 1
ATOM 3822 C C . GLU E 2 116 ? -30.390 -21.910 8.576 1.00 72.47 235 GLU L C 1
ATOM 3823 O O . GLU E 2 116 ? -29.935 -20.792 8.365 1.00 87.63 235 GLU L O 1
ATOM 3829 N N . LEU E 2 117 ? -29.628 -22.975 8.779 1.00 65.34 236 LEU L N 1
ATOM 3830 C CA . LEU E 2 117 ? -28.183 -22.888 8.889 1.00 58.48 236 LEU L CA 1
ATOM 3831 C C . LEU E 2 117 ? -27.527 -23.811 7.885 1.00 59.53 236 LEU L C 1
ATOM 3832 O O . LEU E 2 117 ? -28.083 -24.849 7.534 1.00 62.35 236 LEU L O 1
ATOM 3837 N N . SER E 2 118 ? -26.331 -23.442 7.444 1.00 63.19 237 SER L N 1
ATOM 3838 C CA . SER E 2 118 ? -25.534 -24.320 6.599 1.00 69.21 237 SER L CA 1
ATOM 3839 C C . SER E 2 118 ? -24.484 -24.983 7.476 1.00 58.56 237 SER L C 1
ATOM 3840 O O . SER E 2 118 ? -24.149 -24.478 8.541 1.00 46.00 237 SER L O 1
ATOM 3843 N N . VAL E 2 119 ? -23.969 -26.118 7.031 1.00 53.31 238 VAL L N 1
ATOM 3844 C CA . VAL E 2 119 ? -23.014 -26.866 7.828 1.00 35.94 238 VAL L CA 1
ATOM 3845 C C . VAL E 2 119 ? -21.847 -26.008 8.301 1.00 58.41 238 VAL L C 1
ATOM 3846 O O . VAL E 2 119 ? -21.212 -25.302 7.511 1.00 70.77 238 VAL L O 1
ATOM 3850 N N . GLY E 2 120 ? -21.584 -26.067 9.605 1.00 58.56 239 GLY L N 1
ATOM 3851 C CA . GLY E 2 120 ? -20.450 -25.381 10.204 1.00 54.73 239 GLY L CA 1
ATOM 3852 C C . GLY E 2 120 ? -20.789 -24.074 10.894 1.00 48.17 239 GLY L C 1
ATOM 3853 O O . GLY E 2 120 ? -19.963 -23.516 11.621 1.00 45.29 239 GLY L O 1
ATOM 3854 N N . GLU E 2 121 ? -21.997 -23.570 10.655 1.00 44.04 240 GLU L N 1
ATOM 3855 C CA . GLU E 2 121 ? -22.416 -22.321 11.274 1.00 55.98 240 GLU L CA 1
ATOM 3856 C C . GLU E 2 121 ? -22.722 -22.533 12.764 1.00 57.58 240 GLU L C 1
ATOM 3857 O O . GLU E 2 121 ? -22.804 -23.664 13.249 1.00 42.84 240 GLU L O 1
ATOM 3863 N N . LYS E 2 122 ? -22.893 -21.431 13.478 1.00 46.64 241 LYS L N 1
ATOM 3864 C CA . LYS E 2 122 ? -23.130 -21.464 14.909 1.00 54.17 241 LYS L CA 1
ATOM 3865 C C . LYS E 2 122 ? -24.617 -21.328 15.194 1.00 55.71 241 LYS L C 1
ATOM 3866 O O . LYS E 2 122 ? -25.277 -20.426 14.686 1.00 59.91 241 LYS L O 1
ATOM 3872 N N . LEU E 2 123 ? -25.139 -22.239 16.005 1.00 54.49 242 LEU L N 1
ATOM 3873 C CA . LEU E 2 123 ? -26.518 -22.161 16.462 1.00 50.62 242 LEU L CA 1
ATOM 3874 C C . LEU E 2 123 ? -26.586 -21.538 17.850 1.00 49.71 242 LEU L C 1
ATOM 3875 O O . LEU E 2 123 ? -25.907 -21.984 18.769 1.00 60.22 242 LEU L O 1
ATOM 3880 N N . VAL E 2 124 ? -27.387 -20.490 17.990 1.00 41.34 243 VAL L N 1
ATOM 3881 C CA . VAL E 2 124 ? -27.657 -19.898 19.289 1.00 34.89 243 VAL L CA 1
ATOM 3882 C C . VAL E 2 124 ? -29.155 -19.756 19.448 1.00 46.77 243 VAL L C 1
ATOM 3883 O O . VAL E 2 124 ? -29.811 -19.107 18.638 1.00 60.29 243 VAL L O 1
ATOM 3887 N N . LEU E 2 125 ? -29.690 -20.373 20.494 1.00 53.00 244 LEU L N 1
ATOM 3888 C CA . LEU E 2 125 ? -31.129 -20.472 20.686 1.00 48.94 244 LEU L CA 1
ATOM 3889 C C . LEU E 2 125 ? -31.476 -20.131 22.133 1.00 54.23 244 LEU L C 1
ATOM 3890 O O . LEU E 2 125 ? -31.083 -20.842 23.058 1.00 50.45 244 LEU L O 1
ATOM 3895 N N . ASN E 2 126 ? -32.193 -19.028 22.324 1.00 48.75 245 ASN L N 1
ATOM 3896 C CA . ASN E 2 126 ? -32.543 -18.556 23.662 1.00 45.98 245 ASN L CA 1
ATOM 3897 C C . ASN E 2 126 ? -33.919 -19.047 24.076 1.00 43.36 245 ASN L C 1
ATOM 3898 O O . ASN E 2 126 ? -34.882 -18.947 23.319 1.00 47.04 245 ASN L O 1
ATOM 3903 N N . CYS E 2 127 ? -34.010 -19.577 25.286 1.00 39.74 246 CYS L N 1
ATOM 3904 C CA . CYS E 2 127 ? -35.299 -19.925 25.866 1.00 37.90 246 CYS L CA 1
ATOM 3905 C C . CYS E 2 127 ? -35.532 -19.020 27.068 1.00 42.14 246 CYS L C 1
ATOM 3906 O O . CYS E 2 127 ? -34.772 -19.040 28.034 1.00 45.29 246 CYS L O 1
ATOM 3909 N N . THR E 2 128 ? -36.565 -18.197 27.002 1.00 39.94 247 THR L N 1
ATOM 3910 C CA . THR E 2 128 ? -36.849 -17.297 28.101 1.00 41.92 247 THR L CA 1
ATOM 3911 C C . THR E 2 128 ? -38.139 -17.731 28.783 1.00 55.19 247 THR L C 1
ATOM 3912 O O . THR E 2 128 ? -39.128 -18.056 28.115 1.00 51.33 247 THR L O 1
ATOM 3916 N N . ALA E 2 129 ? -38.121 -17.752 30.113 1.00 45.00 248 ALA L N 1
ATOM 3917 C CA . ALA E 2 129 ? -39.315 -18.067 30.887 1.00 43.10 248 ALA L CA 1
ATOM 3918 C C . ALA E 2 129 ? -39.668 -16.916 31.825 1.00 51.57 248 ALA L C 1
ATOM 3919 O O . ALA E 2 129 ? -38.875 -16.533 32.683 1.00 47.29 248 ALA L O 1
ATOM 3921 N N . ARG E 2 130 ? -40.859 -16.358 31.641 1.00 45.64 249 ARG L N 1
ATOM 3922 C CA . ARG E 2 130 ? -41.355 -15.289 32.495 1.00 42.87 249 ARG L CA 1
ATOM 3923 C C . ARG E 2 130 ? -42.287 -15.872 33.553 1.00 53.71 249 ARG L C 1
ATOM 3924 O O . ARG E 2 130 ? -43.208 -16.614 33.237 1.00 55.92 249 ARG L O 1
ATOM 3932 N N . THR E 2 131 ? -42.039 -15.547 34.815 1.00 53.90 250 THR L N 1
ATOM 3933 C CA . THR E 2 131 ? -42.808 -16.136 35.901 1.00 57.66 250 THR L CA 1
ATOM 3934 C C . THR E 2 131 ? -43.200 -15.088 36.918 1.00 60.50 250 THR L C 1
ATOM 3935 O O . THR E 2 131 ? -42.811 -13.926 36.811 1.00 68.20 250 THR L O 1
ATOM 3939 N N . GLU E 2 132 ? -43.976 -15.511 37.906 1.00 63.38 251 GLU L N 1
ATOM 3940 C CA . GLU E 2 132 ? -44.301 -14.664 39.041 1.00 69.95 251 GLU L CA 1
ATOM 3941 C C . GLU E 2 132 ? -43.119 -14.631 40.010 1.00 61.11 251 GLU L C 1
ATOM 3942 O O . GLU E 2 132 ? -42.065 -15.202 39.734 1.00 56.19 251 GLU L O 1
ATOM 3948 N N . LEU E 2 133 ? -43.290 -13.958 41.142 1.00 54.40 252 LEU L N 1
ATOM 3949 C CA . LEU E 2 133 ? -42.232 -13.909 42.141 1.00 55.01 252 LEU L CA 1
ATOM 3950 C C . LEU E 2 133 ? -42.156 -15.212 42.931 1.00 54.09 252 LEU L C 1
ATOM 3951 O O . LEU E 2 133 ? -43.112 -15.982 42.973 1.00 54.36 252 LEU L O 1
ATOM 3956 N N . ASN E 2 134 ? -41.000 -15.456 43.542 1.00 53.68 253 ASN L N 1
ATOM 3957 C CA . ASN E 2 134 ? -40.784 -16.636 44.380 1.00 48.43 253 ASN L CA 1
ATOM 3958 C C . ASN E 2 134 ? -40.769 -17.937 43.598 1.00 57.63 253 ASN L C 1
ATOM 3959 O O . ASN E 2 134 ? -40.959 -19.017 44.154 1.00 55.83 253 ASN L O 1
ATOM 3964 N N . VAL E 2 135 ? -40.533 -17.816 42.300 1.00 59.99 254 VAL L N 1
ATOM 3965 C CA . VAL E 2 135 ? -40.433 -18.956 41.408 1.00 51.75 254 VAL L CA 1
ATOM 3966 C C . VAL E 2 135 ? -38.981 -19.378 41.203 1.00 51.44 254 VAL L C 1
ATOM 3967 O O . VAL E 2 135 ? -38.088 -18.541 41.060 1.00 48.16 254 VAL L O 1
ATOM 3971 N N . GLY E 2 136 ? -38.746 -20.682 41.206 1.00 47.17 255 GLY L N 1
ATOM 3972 C CA . GLY E 2 136 ? -37.504 -21.227 40.691 1.00 57.99 255 GLY L CA 1
ATOM 3973 C C . GLY E 2 136 ? -37.782 -22.015 39.419 1.00 49.87 255 GLY L C 1
ATOM 3974 O O . GLY E 2 136 ? -38.842 -22.610 39.282 1.00 50.86 255 GLY L O 1
ATOM 3975 N N . ILE E 2 137 ? -36.843 -22.022 38.481 1.00 56.32 256 ILE L N 1
ATOM 3976 C CA . ILE E 2 137 ? -37.059 -22.723 37.217 1.00 47.00 256 ILE L CA 1
ATOM 3977 C C . ILE E 2 137 ? -36.005 -23.787 36.918 1.00 47.15 256 ILE L C 1
ATOM 3978 O O . ILE E 2 137 ? -34.806 -23.507 36.914 1.00 51.44 256 ILE L O 1
ATOM 3983 N N . ASP E 2 138 ? -36.459 -25.009 36.668 1.00 38.34 257 ASP L N 1
ATOM 3984 C CA . ASP E 2 138 ? -35.585 -26.039 36.118 1.00 51.81 257 ASP L CA 1
ATOM 3985 C C . ASP E 2 138 ? -35.810 -26.152 34.604 1.00 47.36 257 ASP L C 1
ATOM 3986 O O . ASP E 2 138 ? -36.930 -26.394 34.153 1.00 49.80 257 ASP L O 1
ATOM 3991 N N . PHE E 2 139 ? -34.753 -25.955 33.823 1.00 35.45 258 PHE L N 1
ATOM 3992 C CA . PHE E 2 139 ? -34.835 -26.109 32.372 1.00 46.23 258 PHE L CA 1
ATOM 3993 C C . PHE E 2 139 ? -34.541 -27.531 31.912 1.00 48.38 258 PHE L C 1
ATOM 3994 O O . PHE E 2 139 ? -33.600 -28.163 32.386 1.00 46.06 258 PHE L O 1
ATOM 4002 N N . ASN E 2 140 ? -35.346 -28.022 30.975 1.00 58.50 259 ASN L N 1
ATOM 4003 C CA . ASN E 2 140 ? -35.073 -29.301 30.325 1.00 50.70 259 ASN L CA 1
ATOM 4004 C C . ASN E 2 140 ? -35.269 -29.237 28.815 1.00 52.88 259 ASN L C 1
ATOM 4005 O O . ASN E 2 140 ? -36.348 -28.907 28.318 1.00 50.23 259 ASN L O 1
ATOM 4010 N N . TRP E 2 141 ? -34.201 -29.537 28.089 1.00 42.18 260 TRP L N 1
ATOM 4011 C CA . TRP E 2 141 ? -34.221 -29.463 26.637 1.00 47.74 260 TRP L CA 1
ATOM 4012 C C . TRP E 2 141 ? -34.336 -30.828 25.977 1.00 49.72 260 TRP L C 1
ATOM 4013 O O . TRP E 2 141 ? -33.921 -31.838 26.539 1.00 57.89 260 TRP L O 1
ATOM 4024 N N . GLU E 2 142 ? -34.905 -30.841 24.778 1.00 53.04 261 GLU L N 1
ATOM 4025 C CA . GLU E 2 142 ? -34.881 -32.008 23.909 1.00 49.42 261 GLU L CA 1
ATOM 4026 C C . GLU E 2 142 ? -34.295 -31.573 22.566 1.00 53.84 261 GLU L C 1
ATOM 4027 O O . GLU E 2 142 ? -34.698 -30.560 21.998 1.00 49.88 261 GLU L O 1
ATOM 4033 N N . TYR E 2 143 ? -33.302 -32.318 22.100 1.00 42.11 262 TYR L N 1
ATOM 4034 C CA . TYR E 2 143 ? -32.619 -32.028 20.849 1.00 47.26 262 TYR L CA 1
ATOM 4035 C C . TYR E 2 143 ? -33.069 -33.036 19.793 1.00 45.50 262 TYR L C 1
ATOM 4036 O O . TYR E 2 143 ? -33.886 -33.907 20.075 1.00 46.25 262 TYR L O 1
ATOM 4045 N N . PRO E 2 144 ? -32.562 -32.903 18.562 1.00 51.42 263 PRO L N 1
ATOM 4046 C CA . PRO E 2 144 ? -32.951 -33.857 17.516 1.00 44.83 263 PRO L CA 1
ATOM 4047 C C . PRO E 2 144 ? -32.179 -35.154 17.637 1.00 36.44 263 PRO L C 1
ATOM 4048 O O . PRO E 2 144 ? -32.750 -36.214 17.415 1.00 49.96 263 PRO L O 1
ATOM 4052 N N . SER E 2 145 ? -30.896 -35.066 17.969 1.00 46.49 264 SER L N 1
ATOM 4053 C CA . SER E 2 145 ? -30.071 -36.257 18.138 1.00 53.59 264 SER L CA 1
ATOM 4054 C C . SER E 2 145 ? -29.791 -36.524 19.617 1.00 57.34 264 SER L C 1
ATOM 4055 O O . SER E 2 145 ? -29.941 -35.633 20.454 1.00 57.60 264 SER L O 1
ATOM 4058 N N . SER E 2 146 ? -29.384 -37.744 19.946 1.00 44.20 265 SER L N 1
ATOM 4059 C CA . SER E 2 146 ? -28.905 -38.020 21.299 1.00 59.50 265 SER L CA 1
ATOM 4060 C C . SER E 2 146 ? -27.402 -37.720 21.348 1.00 65.29 265 SER L C 1
ATOM 4061 O O . SER E 2 146 ? -26.846 -37.417 22.407 1.00 54.07 265 SER L O 1
ATOM 4064 N N . LYS E 2 147 ? -26.759 -37.797 20.186 1.00 63.77 266 LYS L N 1
ATOM 4065 C CA . LYS E 2 147 ? -25.399 -37.293 20.014 1.00 79.81 266 LYS L CA 1
ATOM 4066 C C . LYS E 2 147 ? -25.417 -35.777 20.167 1.00 92.15 266 LYS L C 1
ATOM 4067 O O . LYS E 2 147 ? -25.984 -35.069 19.329 1.00 89.30 266 LYS L O 1
ATOM 4073 N N . HIS E 2 148 ? -24.808 -35.281 21.240 1.00 96.09 267 HIS L N 1
ATOM 4074 C CA . HIS E 2 148 ? -24.747 -33.844 21.481 1.00 119.37 267 HIS L CA 1
ATOM 4075 C C . HIS E 2 148 ? -23.360 -33.277 21.170 1.00 136.81 267 HIS L C 1
ATOM 4076 O O . HIS E 2 148 ? -22.462 -33.282 22.015 1.00 136.90 267 HIS L O 1
ATOM 4083 N N . GLN E 2 149 ? -23.199 -32.783 19.947 1.00 145.41 268 GLN L N 1
ATOM 4084 C CA . GLN E 2 149 ? -21.904 -32.312 19.473 1.00 142.96 268 GLN L CA 1
ATOM 4085 C C . GLN E 2 149 ? -21.703 -30.821 19.715 1.00 132.48 268 GLN L C 1
ATOM 4086 O O . GLN E 2 149 ? -22.376 -29.991 19.106 1.00 137.79 268 GLN L O 1
ATOM 4092 N N . HIS E 2 150 ? -20.773 -30.494 20.610 1.00 117.85 269 HIS L N 1
ATOM 4093 C CA . HIS E 2 150 ? -20.388 -29.107 20.876 1.00 108.97 269 HIS L CA 1
ATOM 4094 C C . HIS E 2 150 ? -21.491 -28.262 21.524 1.00 82.27 269 HIS L C 1
ATOM 4095 O O . HIS E 2 150 ? -21.526 -27.040 21.333 1.00 61.49 269 HIS L O 1
ATOM 4102 N N . LYS E 2 151 ? -22.375 -28.908 22.288 1.00 56.35 270 LYS L N 1
ATOM 4103 C CA . LYS E 2 151 ? -23.484 -28.213 22.948 1.00 61.34 270 LYS L CA 1
ATOM 4104 C C . LYS E 2 151 ? -23.125 -27.692 24.334 1.00 68.14 270 LYS L C 1
ATOM 4105 O O . LYS E 2 151 ? -22.571 -28.408 25.162 1.00 71.18 270 LYS L O 1
ATOM 4111 N N . LYS E 2 152 ? -23.459 -26.433 24.577 1.00 63.04 271 LYS L N 1
ATOM 4112 C CA . LYS E 2 152 ? -23.336 -25.851 25.897 1.00 70.58 271 LYS L CA 1
ATOM 4113 C C . LYS E 2 152 ? -24.657 -25.198 26.266 1.00 72.93 271 LYS L C 1
ATOM 4114 O O . LYS E 2 152 ? -25.262 -24.497 25.447 1.00 51.78 271 LYS L O 1
ATOM 4120 N N . LEU E 2 153 ? -25.116 -25.458 27.487 1.00 62.52 272 LEU L N 1
ATOM 4121 C CA . LEU E 2 153 ? -26.238 -24.728 28.049 1.00 49.68 272 LEU L CA 1
ATOM 4122 C C . LEU E 2 153 ? -25.704 -23.717 29.053 1.00 54.49 272 LEU L C 1
ATOM 4123 O O . LEU E 2 153 ? -24.845 -24.034 29.863 1.00 53.02 272 LEU L O 1
ATOM 4128 N N . VAL E 2 154 ? -26.207 -22.494 28.988 1.00 54.04 273 VAL L N 1
ATOM 4129 C CA . VAL E 2 154 ? -25.895 -21.492 29.992 1.00 40.49 273 VAL L CA 1
ATOM 4130 C C . VAL E 2 154 ? -27.203 -20.885 30.484 1.00 52.06 273 VAL L C 1
ATOM 4131 O O . VAL E 2 154 ? -27.879 -20.163 29.745 1.00 57.07 273 VAL L O 1
ATOM 4135 N N . ASN E 2 155 ? -27.560 -21.193 31.727 1.00 45.54 274 ASN L N 1
ATOM 4136 C CA . ASN E 2 155 ? -28.808 -20.723 32.315 1.00 38.42 274 ASN L CA 1
ATOM 4137 C C . ASN E 2 155 ? -28.556 -19.565 33.276 1.00 54.08 274 ASN L C 1
ATOM 4138 O O . ASN E 2 155 ? -27.500 -19.486 33.900 1.00 65.28 274 ASN L O 1
ATOM 4143 N N . ARG E 2 156 ? -29.516 -18.659 33.395 1.00 57.08 275 ARG L N 1
ATOM 4144 C CA . ARG E 2 156 ? -29.278 -17.440 34.156 1.00 47.57 275 ARG L CA 1
ATOM 4145 C C . ARG E 2 156 ? -30.564 -16.778 34.619 1.00 59.20 275 ARG L C 1
ATOM 4146 O O . ARG E 2 156 ? -31.587 -16.832 33.929 1.00 46.70 275 ARG L O 1
ATOM 4154 N N . ASP E 2 157 ? -30.515 -16.152 35.793 1.00 57.08 276 ASP L N 1
ATOM 4155 C CA . ASP E 2 157 ? -31.665 -15.405 36.278 1.00 52.14 276 ASP L CA 1
ATOM 4156 C C . ASP E 2 157 ? -31.548 -13.940 35.877 1.00 53.99 276 ASP L C 1
ATOM 4157 O O . ASP E 2 157 ? -30.833 -13.180 36.516 1.00 80.50 276 ASP L O 1
ATOM 4162 N N . LEU E 2 158 ? -32.235 -13.559 34.801 1.00 54.47 277 LEU L N 1
ATOM 4163 C CA . LEU E 2 158 ? -32.164 -12.195 34.269 1.00 64.93 277 LEU L CA 1
ATOM 4164 C C . LEU E 2 158 ? -32.682 -11.170 35.269 1.00 69.89 277 LEU L C 1
ATOM 4165 O O . LEU E 2 158 ? -33.571 -11.465 36.072 1.00 79.01 277 LEU L O 1
ATOM 4170 N N . LYS E 2 159 ? -32.138 -9.959 35.205 1.00 62.42 278 LYS L N 1
ATOM 4171 C CA . LYS E 2 159 ? -32.459 -8.948 36.203 1.00 104.96 278 LYS L CA 1
ATOM 4172 C C . LYS E 2 159 ? -33.572 -8.023 35.731 1.00 117.05 278 LYS L C 1
ATOM 4173 O O . LYS E 2 159 ? -33.464 -7.406 34.670 1.00 118.35 278 LYS L O 1
ATOM 4179 N N . THR E 2 160 ? -34.644 -7.946 36.518 1.00 117.29 279 THR L N 1
ATOM 4180 C CA . THR E 2 160 ? -35.719 -6.987 36.272 1.00 116.95 279 THR L CA 1
ATOM 4181 C C . THR E 2 160 ? -36.175 -6.336 37.568 1.00 116.10 279 THR L C 1
ATOM 4182 O O . THR E 2 160 ? -36.167 -5.113 37.681 1.00 109.29 279 THR L O 1
ATOM 4186 N N . GLN E 2 161 ? -36.562 -7.166 38.536 1.00 118.10 280 GLN L N 1
ATOM 4187 C CA . GLN E 2 161 ? -37.069 -6.703 39.824 1.00 107.35 280 GLN L CA 1
ATOM 4188 C C . GLN E 2 161 ? -38.024 -5.531 39.653 1.00 133.47 280 GLN L C 1
ATOM 4189 O O . GLN E 2 161 ? -39.236 -5.721 39.535 1.00 133.99 280 GLN L O 1
ATOM 4195 N N . SER E 2 162 ? -37.463 -4.322 39.637 1.00 151.71 281 SER L N 1
ATOM 4196 C CA . SER E 2 162 ? -38.229 -3.093 39.443 1.00 147.90 281 SER L CA 1
ATOM 4197 C C . SER E 2 162 ? -39.372 -3.016 40.449 1.00 144.33 281 SER L C 1
ATOM 4198 O O . SER E 2 162 ? -39.151 -2.923 41.659 1.00 127.54 281 SER L O 1
ATOM 4201 N N . GLY E 2 163 ? -40.595 -3.056 39.932 1.00 155.25 282 GLY L N 1
ATOM 4202 C CA . GLY E 2 163 ? -41.783 -3.146 40.757 1.00 158.56 282 GLY L CA 1
ATOM 4203 C C . GLY E 2 163 ? -42.684 -4.252 40.243 1.00 158.28 282 GLY L C 1
ATOM 4204 O O . GLY E 2 163 ? -43.653 -4.635 40.900 1.00 162.33 282 GLY L O 1
ATOM 4205 N N . SER E 2 164 ? -42.354 -4.768 39.061 1.00 146.44 283 SER L N 1
ATOM 4206 C CA . SER E 2 164 ? -43.134 -5.834 38.443 1.00 118.67 283 SER L CA 1
ATOM 4207 C C . SER E 2 164 ? -42.976 -7.138 39.206 1.00 102.97 283 SER L C 1
ATOM 4208 O O . SER E 2 164 ? -41.865 -7.550 39.545 1.00 93.88 283 SER L O 1
ATOM 4211 N N . GLU E 2 165 ? -44.104 -7.780 39.476 1.00 100.77 284 GLU L N 1
ATOM 4212 C CA . GLU E 2 165 ? -44.115 -9.084 40.112 1.00 103.53 284 GLU L CA 1
ATOM 4213 C C . GLU E 2 165 ? -43.747 -10.141 39.071 1.00 91.55 284 GLU L C 1
ATOM 4214 O O . GLU E 2 165 ? -44.391 -11.185 38.985 1.00 96.86 284 GLU L O 1
ATOM 4220 N N . MET E 2 166 ? -42.721 -9.865 38.267 1.00 79.76 285 MET L N 1
ATOM 4221 C CA . MET E 2 166 ? -42.303 -10.809 37.233 1.00 76.84 285 MET L CA 1
ATOM 4222 C C . MET E 2 166 ? -40.806 -11.135 37.251 1.00 72.63 285 MET L C 1
ATOM 4223 O O . MET E 2 166 ? -39.966 -10.238 37.201 1.00 85.65 285 MET L O 1
ATOM 4228 N N . LYS E 2 167 ? -40.488 -12.426 37.319 1.00 56.05 286 LYS L N 1
ATOM 4229 C CA . LYS E 2 167 ? -39.114 -12.906 37.156 1.00 65.07 286 LYS L CA 1
ATOM 4230 C C . LYS E 2 167 ? -38.845 -13.342 35.709 1.00 70.13 286 LYS L C 1
ATOM 4231 O O . LYS E 2 167 ? -39.779 -13.590 34.937 1.00 66.98 286 LYS L O 1
ATOM 4237 N N . LYS E 2 168 ? -37.570 -13.449 35.344 1.00 66.69 287 LYS L N 1
ATOM 4238 C CA . LYS E 2 168 ? -37.208 -13.800 33.971 1.00 60.29 287 LYS L CA 1
ATOM 4239 C C . LYS E 2 168 ? -35.991 -14.719 33.922 1.00 60.35 287 LYS L C 1
ATOM 4240 O O . LYS E 2 168 ? -34.900 -14.342 34.337 1.00 59.46 287 LYS L O 1
ATOM 4246 N N . PHE E 2 169 ? -36.183 -15.929 33.411 1.00 58.24 288 PHE L N 1
ATOM 4247 C CA . PHE E 2 169 ? -35.102 -16.900 33.350 1.00 48.75 288 PHE L CA 1
ATOM 4248 C C . PHE E 2 169 ? -34.681 -17.142 31.912 1.00 48.31 288 PHE L C 1
ATOM 4249 O O . PHE E 2 169 ? -35.516 -17.185 31.010 1.00 60.41 288 PHE L O 1
ATOM 4257 N N . LEU E 2 170 ? -33.378 -17.303 31.710 1.00 47.81 289 LEU L N 1
ATOM 4258 C CA . LEU E 2 170 ? -32.831 -17.516 30.383 1.00 29.96 289 LEU L CA 1
ATOM 4259 C C . LEU E 2 170 ? -31.981 -18.766 30.276 1.00 38.85 289 LEU L C 1
ATOM 4260 O O . LEU E 2 170 ? -31.072 -18.990 31.081 1.00 51.38 289 LEU L O 1
ATOM 4265 N N . SER E 2 171 ? -32.279 -19.565 29.258 1.00 37.18 290 SER L N 1
ATOM 4266 C CA . SER E 2 171 ? -31.508 -20.755 28.949 1.00 42.90 290 SER L CA 1
ATOM 4267 C C . SER E 2 171 ? -31.010 -20.622 27.512 1.00 41.02 290 SER L C 1
ATOM 4268 O O . SER E 2 171 ? -31.805 -20.504 26.583 1.00 48.27 290 SER L O 1
ATOM 4271 N N . THR E 2 172 ? -29.693 -20.623 27.331 1.00 42.45 291 THR L N 1
ATOM 4272 C CA . THR E 2 172 ? -29.106 -20.420 26.009 1.00 34.73 291 THR L CA 1
ATOM 4273 C C . THR E 2 172 ? -28.385 -21.655 25.495 1.00 46.36 291 THR L C 1
ATOM 4274 O O . THR E 2 172 ? -27.356 -22.059 26.041 1.00 53.72 291 THR L O 1
ATOM 4278 N N . LEU E 2 173 ? -28.940 -22.246 24.441 1.00 52.62 292 LEU L N 1
ATOM 4279 C CA . LEU E 2 173 ? -28.357 -23.415 23.804 1.00 49.56 292 LEU L CA 1
ATOM 4280 C C . LEU E 2 173 ? -27.390 -22.977 22.708 1.00 53.72 292 LEU L C 1
ATOM 4281 O O . LEU E 2 173 ? -27.754 -22.179 21.843 1.00 47.22 292 LEU L O 1
ATOM 4286 N N . THR E 2 174 ? -26.161 -23.487 22.747 1.00 39.44 293 THR L N 1
ATOM 4287 C CA . THR E 2 174 ? -25.193 -23.167 21.708 1.00 27.71 293 THR L CA 1
ATOM 4288 C C . THR E 2 174 ? -24.573 -24.403 21.088 1.00 46.02 293 THR L C 1
ATOM 4289 O O . THR E 2 174 ? -24.163 -25.313 21.797 1.00 52.86 293 THR L O 1
ATOM 4293 N N . ILE E 2 175 ? -24.531 -24.429 19.758 1.00 50.06 294 ILE L N 1
ATOM 4294 C CA . ILE E 2 175 ? -23.770 -25.426 19.017 1.00 51.76 294 ILE L CA 1
ATOM 4295 C C . ILE E 2 175 ? -22.776 -24.695 18.128 1.00 56.51 294 ILE L C 1
ATOM 4296 O O . ILE E 2 175 ? -23.168 -23.887 17.298 1.00 54.65 294 ILE L O 1
ATOM 4301 N N . ASP E 2 176 ? -21.492 -24.983 18.296 1.00 67.28 295 ASP L N 1
ATOM 4302 C CA . ASP E 2 176 ? -20.453 -24.177 17.673 1.00 64.88 295 ASP L CA 1
ATOM 4303 C C . ASP E 2 176 ? -20.355 -24.415 16.177 1.00 75.27 295 ASP L C 1
ATOM 4304 O O . ASP E 2 176 ? -20.140 -23.475 15.409 1.00 99.99 295 ASP L O 1
ATOM 4309 N N . GLY E 2 177 ? -20.510 -25.663 15.760 1.00 54.65 296 GLY L N 1
ATOM 4310 C CA . GLY E 2 177 ? -20.506 -25.979 14.342 1.00 40.11 296 GLY L CA 1
ATOM 4311 C C . GLY E 2 177 ? -21.543 -27.019 13.982 1.00 45.78 296 GLY L C 1
ATOM 4312 O O . GLY E 2 177 ? -21.314 -28.215 14.127 1.00 42.67 296 GLY L O 1
ATOM 4313 N N . VAL E 2 178 ? -22.698 -26.575 13.511 1.00 42.40 297 VAL L N 1
ATOM 4314 C CA . VAL E 2 178 ? -23.780 -27.512 13.235 1.00 44.80 297 VAL L CA 1
ATOM 4315 C C . VAL E 2 178 ? -23.426 -28.536 12.162 1.00 52.86 297 VAL L C 1
ATOM 4316 O O . VAL E 2 178 ? -22.575 -28.294 11.304 1.00 61.46 297 VAL L O 1
ATOM 4320 N N . THR E 2 179 ? -24.082 -29.689 12.235 1.00 56.18 298 THR L N 1
ATOM 4321 C CA . THR E 2 179 ? -24.021 -30.695 11.184 1.00 53.93 298 THR L CA 1
ATOM 4322 C C . THR E 2 179 ? -25.444 -31.104 10.821 1.00 61.08 298 THR L C 1
ATOM 4323 O O . THR E 2 179 ? -26.407 -30.601 11.407 1.00 59.06 298 THR L O 1
ATOM 4327 N N . ARG E 2 180 ? -25.582 -32.014 9.861 1.00 61.77 299 ARG L N 1
ATOM 4328 C CA . ARG E 2 180 ? -26.909 -32.428 9.410 1.00 66.11 299 ARG L CA 1
ATOM 4329 C C . ARG E 2 180 ? -27.705 -33.101 10.526 1.00 66.92 299 ARG L C 1
ATOM 4330 O O . ARG E 2 180 ? -28.922 -32.960 10.606 1.00 76.31 299 ARG L O 1
ATOM 4338 N N . SER E 2 181 ? -27.017 -33.811 11.407 1.00 62.48 300 SER L N 1
ATOM 4339 C CA . SER E 2 181 ? -27.701 -34.467 12.515 1.00 67.96 300 SER L CA 1
ATOM 4340 C C . SER E 2 181 ? -28.184 -33.465 13.560 1.00 62.79 300 SER L C 1
ATOM 4341 O O . SER E 2 181 ? -28.871 -33.835 14.509 1.00 66.93 300 SER L O 1
ATOM 4344 N N . ASP E 2 182 ? -27.826 -32.197 13.390 1.00 55.85 301 ASP L N 1
ATOM 4345 C CA . ASP E 2 182 ? -28.299 -31.156 14.300 1.00 50.29 301 ASP L CA 1
ATOM 4346 C C . ASP E 2 182 ? -29.627 -30.561 13.826 1.00 50.72 301 ASP L C 1
ATOM 4347 O O . ASP E 2 182 ? -30.236 -29.746 14.512 1.00 50.44 301 ASP L O 1
ATOM 4352 N N . GLN E 2 183 ? -30.075 -30.981 12.651 1.00 43.23 302 GLN L N 1
ATOM 4353 C CA . GLN E 2 183 ? -31.351 -30.535 12.131 1.00 45.77 302 GLN L CA 1
ATOM 4354 C C . GLN E 2 183 ? -32.481 -31.314 12.775 1.00 49.64 302 GLN L C 1
ATOM 4355 O O . GLN E 2 183 ? -32.362 -32.513 12.998 1.00 52.93 302 GLN L O 1
ATOM 4361 N N . GLY E 2 184 ? -33.582 -30.630 13.060 1.00 50.40 303 GLY L N 1
ATOM 4362 C CA . GLY E 2 184 ? -34.739 -31.262 13.658 1.00 42.94 303 GLY L CA 1
ATOM 4363 C C . GLY E 2 184 ? -35.441 -30.381 14.672 1.00 47.07 303 GLY L C 1
ATOM 4364 O O . GLY E 2 184 ? -35.310 -29.162 14.639 1.00 44.97 303 GLY L O 1
ATOM 4365 N N . LEU E 2 185 ? -36.180 -31.009 15.581 1.00 43.42 304 LEU L N 1
ATOM 4366 C CA . LEU E 2 185 ? -36.999 -30.292 16.550 1.00 45.94 304 LEU L CA 1
ATOM 4367 C C . LEU E 2 185 ? -36.242 -30.010 17.866 1.00 52.59 304 LEU L C 1
ATOM 4368 O O . LEU E 2 185 ? -35.650 -30.905 18.461 1.00 32.23 304 LEU L O 1
ATOM 4373 N N . TYR E 2 186 ? -36.240 -28.751 18.290 1.00 47.85 305 TYR L N 1
ATOM 4374 C CA . TYR E 2 186 ? -35.647 -28.359 19.562 1.00 39.15 305 TYR L CA 1
ATOM 4375 C C . TYR E 2 186 ? -36.775 -27.914 20.481 1.00 54.11 305 TYR L C 1
ATOM 4376 O O . TYR E 2 186 ? -37.548 -27.023 20.126 1.00 51.22 305 TYR L O 1
ATOM 4385 N N . THR E 2 187 ? -36.883 -28.555 21.644 1.00 46.02 306 THR L N 1
ATOM 4386 C CA . THR E 2 187 ? -37.909 -28.208 22.623 1.00 45.67 306 THR L CA 1
ATOM 4387 C C . THR E 2 187 ? -37.316 -27.740 23.949 1.00 49.78 306 THR L C 1
ATOM 4388 O O . THR E 2 187 ? -36.415 -28.373 24.493 1.00 36.02 306 THR L O 1
ATOM 4392 N N . CYS E 2 188 ? -37.821 -26.620 24.456 1.00 53.75 307 CYS L N 1
ATOM 4393 C CA . CYS E 2 188 ? -37.391 -26.114 25.753 1.00 50.70 307 CYS L CA 1
ATOM 4394 C C . CYS E 2 188 ? -38.543 -26.157 26.737 1.00 45.71 307 CYS L C 1
ATOM 4395 O O . CYS E 2 188 ? -39.576 -25.529 26.523 1.00 49.79 307 CYS L O 1
ATOM 4398 N N . ALA E 2 189 ? -38.360 -26.905 27.817 1.00 46.20 308 ALA L N 1
ATOM 4399 C CA . ALA E 2 189 ? -39.365 -26.980 28.863 1.00 42.52 308 ALA L CA 1
ATOM 4400 C C . ALA E 2 189 ? -38.875 -26.305 30.139 1.00 50.30 308 ALA L C 1
ATOM 4401 O O . ALA E 2 189 ? -37.753 -26.544 30.600 1.00 52.72 308 ALA L O 1
ATOM 4403 N N . ALA E 2 190 ? -39.718 -25.443 30.698 1.00 45.34 309 ALA L N 1
ATOM 4404 C CA . ALA E 2 190 ? -39.395 -24.762 31.946 1.00 51.18 309 ALA L CA 1
ATOM 4405 C C . ALA E 2 190 ? -40.348 -25.207 33.048 1.00 54.46 309 ALA L C 1
ATOM 4406 O O . ALA E 2 190 ? -41.559 -25.032 32.938 1.00 62.78 309 ALA L O 1
ATOM 4408 N N . SER E 2 191 ? -39.796 -25.798 34.102 1.00 51.09 310 SER L N 1
ATOM 4409 C CA . SER E 2 191 ? -40.604 -26.289 35.215 1.00 49.22 310 SER L CA 1
ATOM 4410 C C . SER E 2 191 ? -40.321 -25.528 36.511 1.00 53.17 310 SER L C 1
ATOM 4411 O O . SER E 2 191 ? -39.171 -25.227 36.825 1.00 51.55 310 SER L O 1
ATOM 4414 N N . SER E 2 192 ? -41.378 -25.228 37.259 1.00 58.62 311 SER L N 1
ATOM 4415 C CA . SER E 2 192 ? -41.249 -24.532 38.538 1.00 57.54 311 SER L CA 1
ATOM 4416 C C . SER E 2 192 ? -41.541 -25.470 39.707 1.00 71.19 311 SER L C 1
ATOM 4417 O O . SER E 2 192 ? -41.603 -25.041 40.867 1.00 71.10 311 SER L O 1
ATOM 4420 N N . GLY E 2 193 ? -41.727 -26.750 39.395 1.00 67.03 312 GLY L N 1
ATOM 4421 C CA . GLY E 2 193 ? -42.002 -27.745 40.416 1.00 79.87 312 GLY L CA 1
ATOM 4422 C C . GLY E 2 193 ? -43.487 -27.885 40.683 1.00 101.36 312 GLY L C 1
ATOM 4423 O O . GLY E 2 193 ? -43.937 -28.879 41.253 1.00 113.23 312 GLY L O 1
ATOM 4424 N N . LEU E 2 194 ? -44.253 -26.881 40.270 1.00 104.76 313 LEU L N 1
ATOM 4425 C CA . LEU E 2 194 ? -45.705 -26.929 40.397 1.00 104.36 313 LEU L CA 1
ATOM 4426 C C . LEU E 2 194 ? -46.366 -27.012 39.021 1.00 91.58 313 LEU L C 1
ATOM 4427 O O . LEU E 2 194 ? -47.412 -27.636 38.861 1.00 84.12 313 LEU L O 1
ATOM 4432 N N . MET E 2 195 ? -45.753 -26.377 38.029 1.00 85.74 314 MET L N 1
ATOM 4433 C CA . MET E 2 195 ? -46.270 -26.427 36.670 1.00 78.55 314 MET L CA 1
ATOM 4434 C C . MET E 2 195 ? -45.153 -26.346 35.634 1.00 67.61 314 MET L C 1
ATOM 4435 O O . MET E 2 195 ? -44.074 -25.824 35.912 1.00 70.52 314 MET L O 1
ATOM 4440 N N . THR E 2 196 ? -45.417 -26.877 34.444 1.00 63.97 315 THR L N 1
ATOM 4441 C CA . THR E 2 196 ? -44.459 -26.829 33.340 1.00 58.46 315 THR L CA 1
ATOM 4442 C C . THR E 2 196 ? -45.058 -26.165 32.102 1.00 59.99 315 THR L C 1
ATOM 4443 O O . THR E 2 196 ? -46.231 -26.356 31.779 1.00 64.34 315 THR L O 1
ATOM 4447 N N . LYS E 2 197 ? -44.247 -25.376 31.415 1.00 57.58 316 LYS L N 1
ATOM 4448 C CA . LYS E 2 197 ? -44.607 -24.889 30.089 1.00 56.45 316 LYS L CA 1
ATOM 4449 C C . LYS E 2 197 ? -43.420 -25.056 29.146 1.00 63.35 316 LYS L C 1
ATOM 4450 O O . LYS E 2 197 ? -42.258 -24.968 29.565 1.00 55.43 316 LYS L O 1
ATOM 4456 N N . LYS E 2 198 ? -43.714 -25.296 27.873 1.00 55.76 317 LYS L N 1
ATOM 4457 C CA . LYS E 2 198 ? -42.660 -25.547 26.910 1.00 56.58 317 LYS L CA 1
ATOM 4458 C C . LYS E 2 198 ? -42.955 -24.928 25.561 1.00 60.03 317 LYS L C 1
ATOM 4459 O O . LYS E 2 198 ? -44.100 -24.624 25.244 1.00 65.09 317 LYS L O 1
ATOM 4465 N N . ASN E 2 199 ? -41.902 -24.736 24.776 1.00 52.75 318 ASN L N 1
ATOM 4466 C CA . ASN E 2 199 ? -42.027 -24.251 23.407 1.00 56.54 318 ASN L CA 1
ATOM 4467 C C . ASN E 2 199 ? -41.002 -24.966 22.536 1.00 55.63 318 ASN L C 1
ATOM 4468 O O . ASN E 2 199 ? -40.011 -25.505 23.042 1.00 47.06 318 ASN L O 1
ATOM 4473 N N . SER E 2 200 ? -41.239 -24.992 21.232 1.00 52.63 319 SER L N 1
ATOM 4474 C CA . SER E 2 200 ? -40.308 -25.655 20.330 1.00 51.47 319 SER L CA 1
ATOM 4475 C C . SER E 2 200 ? -40.126 -24.909 19.017 1.00 51.02 319 SER L C 1
ATOM 4476 O O . SER E 2 200 ? -40.826 -23.945 18.727 1.00 49.70 319 SER L O 1
ATOM 4479 N N . THR E 2 201 ? -39.153 -25.348 18.237 1.00 57.19 320 THR L N 1
ATOM 4480 C CA . THR E 2 201 ? -38.924 -24.778 16.926 1.00 48.26 320 THR L CA 1
ATOM 4481 C C . THR E 2 201 ? -38.094 -25.750 16.118 1.00 53.67 320 THR L C 1
ATOM 4482 O O . THR E 2 201 ? -37.222 -26.426 16.667 1.00 48.05 320 THR L O 1
ATOM 4486 N N . PHE E 2 202 ? -38.366 -25.820 14.818 1.00 56.15 321 PHE L N 1
ATOM 4487 C CA . PHE E 2 202 ? -37.631 -26.718 13.934 1.00 57.16 321 PHE L CA 1
ATOM 4488 C C . PHE E 2 202 ? -36.394 -26.018 13.376 1.00 56.34 321 PHE L C 1
ATOM 4489 O O . PHE E 2 202 ? -36.462 -24.859 12.982 1.00 72.12 321 PHE L O 1
ATOM 4497 N N . VAL E 2 203 ? -35.263 -26.714 13.363 1.00 46.63 322 VAL L N 1
ATOM 4498 C CA . VAL E 2 203 ? -34.015 -26.137 12.864 1.00 45.91 322 VAL L CA 1
ATOM 4499 C C . VAL E 2 203 ? -33.510 -26.896 11.643 1.00 53.34 322 VAL L C 1
ATOM 4500 O O . VAL E 2 203 ? -33.291 -28.105 11.705 1.00 54.50 322 VAL L O 1
ATOM 4504 N N . ARG E 2 204 ? -33.323 -26.190 10.532 1.00 62.81 323 ARG L N 1
ATOM 4505 C CA . ARG E 2 204 ? -32.828 -26.828 9.317 1.00 54.53 323 ARG L CA 1
ATOM 4506 C C . ARG E 2 204 ? -31.334 -26.620 9.149 1.00 45.96 323 ARG L C 1
ATOM 4507 O O . ARG E 2 204 ? -30.803 -25.573 9.501 1.00 51.71 323 ARG L O 1
ATOM 4515 N N . VAL E 2 205 ? -30.660 -27.638 8.631 1.00 41.94 324 VAL L N 1
ATOM 4516 C CA . VAL E 2 205 ? -29.258 -27.524 8.265 1.00 51.40 324 VAL L CA 1
ATOM 4517 C C . VAL E 2 205 ? -29.066 -28.091 6.864 1.00 54.97 324 VAL L C 1
ATOM 4518 O O . VAL E 2 205 ? -29.434 -29.231 6.598 1.00 65.65 324 VAL L O 1
ATOM 4522 N N . HIS E 2 206 ? -28.501 -27.292 5.966 1.00 69.27 325 HIS L N 1
ATOM 4523 C CA . HIS E 2 206 ? -28.297 -27.719 4.584 1.00 77.59 325 HIS L CA 1
ATOM 4524 C C . HIS E 2 206 ? -26.865 -27.451 4.130 1.00 86.46 325 HIS L C 1
ATOM 4525 O O . HIS E 2 206 ? -25.933 -27.553 4.922 1.00 72.61 325 HIS L O 1
ATOM 4532 N N . GLU E 2 207 ? -26.697 -27.117 2.852 1.00 117.15 326 GLU L N 1
ATOM 4533 C CA . GLU E 2 207 ? -25.386 -26.765 2.302 1.00 116.57 326 GLU L CA 1
ATOM 4534 C C . GLU E 2 207 ? -25.467 -25.522 1.423 1.00 117.10 326 GLU L C 1
ATOM 4535 O O . GLU E 2 207 ? -24.958 -25.511 0.301 1.00 120.86 326 GLU L O 1
ATOM 4541 N N . GLY F 2 15 ? -41.184 24.295 2.708 1.00 68.37 134 GLY M N 1
ATOM 4542 C CA . GLY F 2 15 ? -41.031 25.212 1.591 1.00 74.19 134 GLY M CA 1
ATOM 4543 C C . GLY F 2 15 ? -39.879 24.855 0.667 1.00 70.58 134 GLY M C 1
ATOM 4544 O O . GLY F 2 15 ? -39.233 23.815 0.818 1.00 58.76 134 GLY M O 1
ATOM 4545 N N . VAL F 2 16 ? -39.616 25.720 -0.305 1.00 66.03 135 VAL M N 1
ATOM 4546 C CA . VAL F 2 16 ? -38.562 25.452 -1.278 1.00 66.76 135 VAL M CA 1
ATOM 4547 C C . VAL F 2 16 ? -37.774 26.707 -1.629 1.00 70.72 135 VAL M C 1
ATOM 4548 O O . VAL F 2 16 ? -38.339 27.784 -1.793 1.00 77.78 135 VAL M O 1
ATOM 4552 N N . VAL F 2 17 ? -36.464 26.552 -1.760 1.00 66.37 136 VAL M N 1
ATOM 4553 C CA . VAL F 2 17 ? -35.591 27.653 -2.123 1.00 65.64 136 VAL M CA 1
ATOM 4554 C C . VAL F 2 17 ? -34.838 27.280 -3.385 1.00 61.47 136 VAL M C 1
ATOM 4555 O O . VAL F 2 17 ? -34.055 26.339 -3.378 1.00 76.45 136 VAL M O 1
ATOM 4559 N N . TYR F 2 18 ? -35.069 28.006 -4.469 1.00 62.68 137 TYR M N 1
ATOM 4560 C CA . TYR F 2 18 ? -34.378 27.713 -5.728 1.00 72.84 137 TYR M CA 1
ATOM 4561 C C . TYR F 2 18 ? -33.087 28.530 -5.897 1.00 77.33 137 TYR M C 1
ATOM 4562 O O . TYR F 2 18 ? -33.109 29.762 -5.864 1.00 82.17 137 TYR M O 1
ATOM 4571 N N . ILE F 2 19 ? -31.971 27.817 -6.063 1.00 73.21 138 ILE M N 1
ATOM 4572 C CA . ILE F 2 19 ? -30.658 28.405 -6.329 1.00 67.48 138 ILE M CA 1
ATOM 4573 C C . ILE F 2 19 ? -30.400 28.405 -7.832 1.00 94.84 138 ILE M C 1
ATOM 4574 O O . ILE F 2 19 ? -30.603 27.384 -8.493 1.00 106.89 138 ILE M O 1
ATOM 4579 N N . THR F 2 20 ? -29.942 29.531 -8.375 1.00 101.02 139 THR M N 1
ATOM 4580 C CA . THR F 2 20 ? -29.659 29.619 -9.810 1.00 102.04 139 THR M CA 1
ATOM 4581 C C . THR F 2 20 ? -28.163 29.562 -10.117 1.00 105.32 139 THR M C 1
ATOM 4582 O O . THR F 2 20 ? -27.347 29.302 -9.231 1.00 96.75 139 THR M O 1
ATOM 4586 N N . GLU F 2 21 ? -27.810 29.805 -11.377 1.00 116.03 140 GLU M N 1
ATOM 4587 C CA . GLU F 2 21 ? -26.416 29.715 -11.807 1.00 124.18 140 GLU M CA 1
ATOM 4588 C C . GLU F 2 21 ? -25.568 30.848 -11.237 1.00 128.64 140 GLU M C 1
ATOM 4589 O O . GLU F 2 21 ? -24.397 30.653 -10.906 1.00 122.67 140 GLU M O 1
ATOM 4595 N N . ASN F 2 22 ? -26.163 32.030 -11.123 1.00 135.43 141 ASN M N 1
ATOM 4596 C CA . ASN F 2 22 ? -25.478 33.161 -10.516 1.00 139.72 141 ASN M CA 1
ATOM 4597 C C . ASN F 2 22 ? -25.308 32.930 -9.018 1.00 119.27 141 ASN M C 1
ATOM 4598 O O . ASN F 2 22 ? -26.172 33.298 -8.223 1.00 119.35 141 ASN M O 1
ATOM 4603 N N . LYS F 2 23 ? -24.196 32.315 -8.634 1.00 102.51 142 LYS M N 1
ATOM 4604 C CA . LYS F 2 23 ? -24.026 31.881 -7.251 1.00 103.23 142 LYS M CA 1
ATOM 4605 C C . LYS F 2 23 ? -23.633 33.004 -6.285 1.00 102.79 142 LYS M C 1
ATOM 4606 O O . LYS F 2 23 ? -23.706 32.828 -5.067 1.00 94.05 142 LYS M O 1
ATOM 4612 N N . ASN F 2 24 ? -23.225 34.152 -6.819 1.00 107.28 143 ASN M N 1
ATOM 4613 C CA . ASN F 2 24 ? -22.957 35.316 -5.972 1.00 118.91 143 ASN M CA 1
ATOM 4614 C C . ASN F 2 24 ? -24.242 36.101 -5.738 1.00 113.96 143 ASN M C 1
ATOM 4615 O O . ASN F 2 24 ? -24.462 36.646 -4.654 1.00 118.73 143 ASN M O 1
ATOM 4620 N N . LYS F 2 25 ? -25.081 36.154 -6.768 1.00 104.15 144 LYS M N 1
ATOM 4621 C CA . LYS F 2 25 ? -26.439 36.663 -6.635 1.00 100.88 144 LYS M CA 1
ATOM 4622 C C . LYS F 2 25 ? -27.008 36.176 -5.309 1.00 102.90 144 LYS M C 1
ATOM 4623 O O . LYS F 2 25 ? -26.735 35.052 -4.881 1.00 106.97 144 LYS M O 1
ATOM 4629 N N . THR F 2 26 ? -27.789 37.020 -4.649 1.00 98.27 145 THR M N 1
ATOM 4630 C CA . THR F 2 26 ? -28.347 36.645 -3.357 1.00 85.61 145 THR M CA 1
ATOM 4631 C C . THR F 2 26 ? -29.686 35.922 -3.503 1.00 83.28 145 THR M C 1
ATOM 4632 O O . THR F 2 26 ? -30.348 35.999 -4.545 1.00 82.50 145 THR M O 1
ATOM 4636 N N . VAL F 2 27 ? -30.068 35.210 -2.451 1.00 77.87 146 VAL M N 1
ATOM 4637 C CA . VAL F 2 27 ? -31.299 34.437 -2.436 1.00 88.90 146 VAL M CA 1
ATOM 4638 C C . VAL F 2 27 ? -32.060 34.768 -1.164 1.00 92.08 146 VAL M C 1
ATOM 4639 O O . VAL F 2 27 ? -31.449 35.045 -0.132 1.00 98.00 146 VAL M O 1
ATOM 4643 N N . VAL F 2 28 ? -33.387 34.745 -1.230 1.00 92.85 147 VAL M N 1
ATOM 4644 C CA . VAL F 2 28 ? -34.194 35.110 -0.070 1.00 92.92 147 VAL M CA 1
ATOM 4645 C C . VAL F 2 28 ? -35.051 33.958 0.458 1.00 86.23 147 VAL M C 1
ATOM 4646 O O . VAL F 2 28 ? -35.951 33.476 -0.233 1.00 85.74 147 VAL M O 1
ATOM 4650 N N . ILE F 2 29 ? -34.764 33.518 1.682 1.00 74.61 148 ILE M N 1
ATOM 4651 C CA . ILE F 2 29 ? -35.632 32.576 2.378 1.00 76.01 148 ILE M CA 1
ATOM 4652 C C . ILE F 2 29 ? -36.737 33.361 3.080 1.00 93.10 148 ILE M C 1
ATOM 4653 O O . ILE F 2 29 ? -36.455 34.177 3.958 1.00 95.60 148 ILE M O 1
ATOM 4658 N N . PRO F 2 30 ? -38.002 33.122 2.688 1.00 96.99 149 PRO M N 1
ATOM 4659 C CA . PRO F 2 30 ? -39.141 33.914 3.173 1.00 92.48 149 PRO M CA 1
ATOM 4660 C C . PRO F 2 30 ? -39.588 33.522 4.583 1.00 97.97 149 PRO M C 1
ATOM 4661 O O . PRO F 2 30 ? -40.702 33.025 4.755 1.00 97.04 149 PRO M O 1
ATOM 4665 N N . CYS F 2 31 ? -38.726 33.735 5.571 1.00 94.15 150 CYS M N 1
ATOM 4666 C CA . CYS F 2 31 ? -39.104 33.564 6.969 1.00 85.71 150 CYS M CA 1
ATOM 4667 C C . CYS F 2 31 ? -39.740 34.848 7.497 1.00 97.59 150 CYS M C 1
ATOM 4668 O O . CYS F 2 31 ? -39.078 35.658 8.148 1.00 107.34 150 CYS M O 1
ATOM 4671 N N . LEU F 2 32 ? -41.026 35.027 7.213 1.00 93.53 151 LEU M N 1
ATOM 4672 C CA . LEU F 2 32 ? -41.733 36.247 7.593 1.00 95.78 151 LEU M CA 1
ATOM 4673 C C . LEU F 2 32 ? -41.819 36.447 9.104 1.00 100.03 151 LEU M C 1
ATOM 4674 O O . LEU F 2 32 ? -41.940 35.483 9.865 1.00 91.64 151 LEU M O 1
ATOM 4679 N N . GLY F 2 33 ? -41.756 37.708 9.529 1.00 104.99 152 GLY M N 1
ATOM 4680 C CA . GLY F 2 33 ? -41.732 38.038 10.943 1.00 105.00 152 GLY M CA 1
ATOM 4681 C C . GLY F 2 33 ? -42.934 38.832 11.425 1.00 116.24 152 GLY M C 1
ATOM 4682 O O . GLY F 2 33 ? -43.502 39.640 10.683 1.00 107.81 152 GLY M O 1
ATOM 4683 N N . SER F 2 34 ? -43.319 38.591 12.677 1.00 123.37 153 SER M N 1
ATOM 4684 C CA . SER F 2 34 ? -44.402 39.323 13.322 1.00 121.70 153 SER M CA 1
ATOM 4685 C C . SER F 2 34 ? -43.822 40.518 14.057 1.00 119.48 153 SER M C 1
ATOM 4686 O O . SER F 2 34 ? -44.461 41.564 14.167 1.00 117.50 153 SER M O 1
ATOM 4689 N N . ILE F 2 35 ? -42.602 40.348 14.557 1.00 126.18 154 ILE M N 1
ATOM 4690 C CA . ILE F 2 35 ? -41.912 41.394 15.303 1.00 136.73 154 ILE M CA 1
ATOM 4691 C C . ILE F 2 35 ? -40.689 41.877 14.527 1.00 129.37 154 ILE M C 1
ATOM 4692 O O . ILE F 2 35 ? -39.637 41.238 14.559 1.00 125.83 154 ILE M O 1
ATOM 4697 N N . SER F 2 36 ? -40.831 43.008 13.840 1.00 127.99 155 SER M N 1
ATOM 4698 C CA . SER F 2 36 ? -39.776 43.534 12.974 1.00 129.49 155 SER M CA 1
ATOM 4699 C C . SER F 2 36 ? -38.445 43.727 13.699 1.00 127.14 155 SER M C 1
ATOM 4700 O O . SER F 2 36 ? -37.409 43.936 13.067 1.00 124.68 155 SER M O 1
ATOM 4703 N N . ASN F 2 37 ? -38.479 43.666 15.026 1.00 126.68 156 ASN M N 1
ATOM 4704 C CA . ASN F 2 37 ? -37.262 43.716 15.828 1.00 129.21 156 ASN M CA 1
ATOM 4705 C C . ASN F 2 37 ? -36.939 42.339 16.389 1.00 129.27 156 ASN M C 1
ATOM 4706 O O . ASN F 2 37 ? -36.945 42.136 17.604 1.00 128.55 156 ASN M O 1
ATOM 4711 N N . LEU F 2 38 ? -36.662 41.396 15.494 1.00 131.70 157 LEU M N 1
ATOM 4712 C CA . LEU F 2 38 ? -36.395 40.017 15.885 1.00 120.68 157 LEU M CA 1
ATOM 4713 C C . LEU F 2 38 ? -35.013 39.578 15.408 1.00 112.69 157 LEU M C 1
ATOM 4714 O O . LEU F 2 38 ? -34.647 39.800 14.251 1.00 112.73 157 LEU M O 1
ATOM 4719 N N . ASN F 2 39 ? -34.249 38.959 16.305 1.00 103.69 158 ASN M N 1
ATOM 4720 C CA . ASN F 2 39 ? -32.901 38.499 15.984 1.00 102.80 158 ASN M CA 1
ATOM 4721 C C . ASN F 2 39 ? -32.901 37.099 15.376 1.00 104.78 158 ASN M C 1
ATOM 4722 O O . ASN F 2 39 ? -32.983 36.098 16.093 1.00 105.39 158 ASN M O 1
ATOM 4727 N N . VAL F 2 40 ? -32.794 37.039 14.050 1.00 102.60 159 VAL M N 1
ATOM 4728 C CA . VAL F 2 40 ? -32.934 35.784 13.308 1.00 92.65 159 VAL M CA 1
ATOM 4729 C C . VAL F 2 40 ? -31.607 35.241 12.773 1.00 84.45 159 VAL M C 1
ATOM 4730 O O . VAL F 2 40 ? -30.822 35.974 12.169 1.00 92.46 159 VAL M O 1
ATOM 4734 N N . SER F 2 41 ? -31.363 33.953 12.990 1.00 71.35 160 SER M N 1
ATOM 4735 C CA . SER F 2 41 ? -30.214 33.287 12.380 1.00 75.72 160 SER M CA 1
ATOM 4736 C C . SER F 2 41 ? -30.679 32.214 11.391 1.00 79.75 160 SER M C 1
ATOM 4737 O O . SER F 2 41 ? -31.808 31.733 11.481 1.00 82.25 160 SER M O 1
ATOM 4740 N N . LEU F 2 42 ? -29.809 31.841 10.454 1.00 73.54 161 LEU M N 1
ATOM 4741 C CA . LEU F 2 42 ? -30.166 30.865 9.423 1.00 64.24 161 LEU M CA 1
ATOM 4742 C C . LEU F 2 42 ? -29.340 29.589 9.533 1.00 70.60 161 LEU M C 1
ATOM 4743 O O . LEU F 2 42 ? -28.119 29.618 9.370 1.00 81.27 161 LEU M O 1
ATOM 4748 N N . CYS F 2 43 ? -30.004 28.466 9.801 1.00 75.78 162 CYS M N 1
ATOM 4749 C CA . CYS F 2 43 ? -29.309 27.183 9.941 1.00 70.06 162 CYS M CA 1
ATOM 4750 C C . CYS F 2 43 ? -29.407 26.364 8.665 1.00 63.06 162 CYS M C 1
ATOM 4751 O O . CYS F 2 43 ? -30.470 26.290 8.051 1.00 56.48 162 CYS M O 1
ATOM 4754 N N . ALA F 2 44 ? -28.295 25.749 8.275 1.00 60.34 163 ALA M N 1
ATOM 4755 C CA . ALA F 2 44 ? -28.255 24.911 7.081 1.00 64.35 163 ALA M CA 1
ATOM 4756 C C . ALA F 2 44 ? -27.595 23.583 7.416 1.00 55.06 163 ALA M C 1
ATOM 4757 O O . ALA F 2 44 ? -26.764 23.509 8.327 1.00 51.22 163 ALA M O 1
ATOM 4759 N N . ARG F 2 45 ? -27.971 22.541 6.676 1.00 47.74 164 ARG M N 1
ATOM 4760 C CA . ARG F 2 45 ? -27.491 21.182 6.933 1.00 53.75 164 ARG M CA 1
ATOM 4761 C C . ARG F 2 45 ? -27.709 20.332 5.693 1.00 58.86 164 ARG M C 1
ATOM 4762 O O . ARG F 2 45 ? -28.650 20.589 4.931 1.00 52.06 164 ARG M O 1
ATOM 4770 N N . TYR F 2 46 ? -26.858 19.331 5.466 1.00 53.11 165 TYR M N 1
ATOM 4771 C CA . TYR F 2 46 ? -25.686 19.031 6.277 1.00 45.64 165 TYR M CA 1
ATOM 4772 C C . TYR F 2 46 ? -24.431 19.208 5.421 1.00 53.41 165 TYR M C 1
ATOM 4773 O O . TYR F 2 46 ? -24.471 19.013 4.204 1.00 54.78 165 TYR M O 1
ATOM 4782 N N . PRO F 2 47 ? -23.303 19.567 6.049 1.00 56.55 166 PRO M N 1
ATOM 4783 C CA . PRO F 2 47 ? -23.088 19.758 7.487 1.00 43.26 166 PRO M CA 1
ATOM 4784 C C . PRO F 2 47 ? -23.841 20.962 8.060 1.00 47.19 166 PRO M C 1
ATOM 4785 O O . PRO F 2 47 ? -24.342 21.824 7.324 1.00 46.37 166 PRO M O 1
ATOM 4789 N N . GLU F 2 48 ? -23.904 21.022 9.384 1.00 52.92 167 GLU M N 1
ATOM 4790 C CA . GLU F 2 48 ? -24.612 22.104 10.058 1.00 58.59 167 GLU M CA 1
ATOM 4791 C C . GLU F 2 48 ? -23.827 23.402 10.005 1.00 53.33 167 GLU M C 1
ATOM 4792 O O . GLU F 2 48 ? -22.653 23.441 10.360 1.00 68.40 167 GLU M O 1
ATOM 4798 N N . LYS F 2 49 ? -24.485 24.458 9.543 1.00 52.09 168 LYS M N 1
ATOM 4799 C CA . LYS F 2 49 ? -23.921 25.799 9.585 1.00 51.94 168 LYS M CA 1
ATOM 4800 C C . LYS F 2 49 ? -24.952 26.808 10.081 1.00 58.76 168 LYS M C 1
ATOM 4801 O O . LYS F 2 49 ? -26.158 26.621 9.902 1.00 64.48 168 LYS M O 1
ATOM 4807 N N . ARG F 2 50 ? -24.475 27.881 10.700 1.00 58.98 169 ARG M N 1
ATOM 4808 C CA . ARG F 2 50 ? -25.364 28.931 11.168 1.00 56.53 169 ARG M CA 1
ATOM 4809 C C . ARG F 2 50 ? -24.879 30.278 10.668 1.00 60.93 169 ARG M C 1
ATOM 4810 O O . ARG F 2 50 ? -23.721 30.643 10.853 1.00 74.91 169 ARG M O 1
ATOM 4818 N N . PHE F 2 51 ? -25.769 31.015 10.022 1.00 65.85 170 PHE M N 1
ATOM 4819 C CA . PHE F 2 51 ? -25.397 32.287 9.433 1.00 67.15 170 PHE M CA 1
ATOM 4820 C C . PHE F 2 51 ? -26.121 33.451 10.099 1.00 80.30 170 PHE M C 1
ATOM 4821 O O . PHE F 2 51 ? -27.352 33.528 10.090 1.00 81.95 170 PHE M O 1
ATOM 4829 N N . VAL F 2 52 ? -25.336 34.352 10.679 1.00 84.28 171 VAL M N 1
ATOM 4830 C CA . VAL F 2 52 ? -25.858 35.530 11.356 1.00 82.71 171 VAL M CA 1
ATOM 4831 C C . VAL F 2 52 ? -25.801 36.737 10.419 1.00 86.90 171 VAL M C 1
ATOM 4832 O O . VAL F 2 52 ? -24.871 36.865 9.623 1.00 89.28 171 VAL M O 1
ATOM 4836 N N . PRO F 2 53 ? -26.807 37.620 10.495 1.00 92.03 172 PRO M N 1
ATOM 4837 C CA . PRO F 2 53 ? -26.746 38.851 9.700 1.00 98.98 172 PRO M CA 1
ATOM 4838 C C . PRO F 2 53 ? -25.540 39.694 10.101 1.00 105.25 172 PRO M C 1
ATOM 4839 O O . PRO F 2 53 ? -25.391 40.036 11.277 1.00 104.79 172 PRO M O 1
ATOM 4843 N N . ASP F 2 54 ? -24.686 40.018 9.135 1.00 110.54 173 ASP M N 1
ATOM 4844 C CA . ASP F 2 54 ? -23.492 40.813 9.405 1.00 114.55 173 ASP M CA 1
ATOM 4845 C C . ASP F 2 54 ? -23.738 42.296 9.136 1.00 119.34 173 ASP M C 1
ATOM 4846 O O . ASP F 2 54 ? -22.821 43.111 9.218 1.00 110.44 173 ASP M O 1
ATOM 4851 N N . GLY F 2 55 ? -24.985 42.633 8.816 1.00 125.20 174 GLY M N 1
ATOM 4852 C CA . GLY F 2 55 ? -25.364 44.007 8.543 1.00 128.84 174 GLY M CA 1
ATOM 4853 C C . GLY F 2 55 ? -25.125 44.400 7.098 1.00 131.47 174 GLY M C 1
ATOM 4854 O O . GLY F 2 55 ? -25.636 45.419 6.626 1.00 132.62 174 GLY M O 1
ATOM 4855 N N . ASN F 2 56 ? -24.347 43.586 6.391 1.00 126.89 175 ASN M N 1
ATOM 4856 C CA . ASN F 2 56 ? -24.021 43.861 4.998 1.00 127.32 175 ASN M CA 1
ATOM 4857 C C . ASN F 2 56 ? -24.726 42.913 4.031 1.00 118.07 175 ASN M C 1
ATOM 4858 O O . ASN F 2 56 ? -25.882 43.128 3.663 1.00 109.86 175 ASN M O 1
ATOM 4863 N N . ARG F 2 57 ? -24.018 41.865 3.623 1.00 116.97 176 ARG M N 1
ATOM 4864 C CA . ARG F 2 57 ? -24.547 40.889 2.679 1.00 115.00 176 ARG M CA 1
ATOM 4865 C C . ARG F 2 57 ? -25.711 40.121 3.289 1.00 103.98 176 ARG M C 1
ATOM 4866 O O . ARG F 2 57 ? -26.758 39.953 2.665 1.00 99.33 176 ARG M O 1
ATOM 4874 N N . ILE F 2 58 ? -25.510 39.657 4.516 1.00 99.71 177 ILE M N 1
ATOM 4875 C CA . ILE F 2 58 ? -26.471 38.796 5.191 1.00 94.71 177 ILE M CA 1
ATOM 4876 C C . ILE F 2 58 ? -27.377 39.589 6.132 1.00 99.36 177 ILE M C 1
ATOM 4877 O O . ILE F 2 58 ? -26.901 40.233 7.068 1.00 98.26 177 ILE M O 1
ATOM 4882 N N . SER F 2 59 ? -28.683 39.526 5.884 1.00 101.07 178 SER M N 1
ATOM 4883 C CA . SER F 2 59 ? -29.647 40.320 6.639 1.00 98.69 178 SER M CA 1
ATOM 4884 C C . SER F 2 59 ? -30.989 39.612 6.820 1.00 91.76 178 SER M C 1
ATOM 4885 O O . SER F 2 59 ? -31.214 38.522 6.285 1.00 74.71 178 SER M O 1
ATOM 4888 N N . TRP F 2 60 ? -31.876 40.248 7.580 1.00 101.37 179 TRP M N 1
ATOM 4889 C CA . TRP F 2 60 ? -33.236 39.755 7.782 1.00 102.32 179 TRP M CA 1
ATOM 4890 C C . TRP F 2 60 ? -34.194 40.929 7.931 1.00 104.94 179 TRP M C 1
ATOM 4891 O O . TRP F 2 60 ? -34.087 41.707 8.879 1.00 98.63 179 TRP M O 1
ATOM 4902 N N . ASP F 2 61 ? -35.137 41.046 7.001 1.00 111.41 180 ASP M N 1
ATOM 4903 C CA . ASP F 2 61 ? -35.962 42.245 6.901 1.00 122.83 180 ASP M CA 1
ATOM 4904 C C . ASP F 2 61 ? -37.337 42.105 7.551 1.00 136.90 180 ASP M C 1
ATOM 4905 O O . ASP F 2 61 ? -38.067 43.091 7.671 1.00 150.73 180 ASP M O 1
ATOM 4910 N N . SER F 2 62 ? -37.692 40.892 7.968 1.00 128.54 181 SER M N 1
ATOM 4911 C CA . SER F 2 62 ? -38.984 40.657 8.618 1.00 130.53 181 SER M CA 1
ATOM 4912 C C . SER F 2 62 ? -40.150 40.777 7.637 1.00 130.20 181 SER M C 1
ATOM 4913 O O . SER F 2 62 ? -41.129 40.036 7.727 1.00 123.79 181 SER M O 1
ATOM 4916 N N . LYS F 2 63 ? -40.041 41.726 6.712 1.00 130.28 182 LYS M N 1
ATOM 4917 C CA . LYS F 2 63 ? -41.044 41.915 5.678 1.00 131.36 182 LYS M CA 1
ATOM 4918 C C . LYS F 2 63 ? -40.723 41.005 4.502 1.00 132.47 182 LYS M C 1
ATOM 4919 O O . LYS F 2 63 ? -41.622 40.435 3.881 1.00 130.44 182 LYS M O 1
ATOM 4925 N N . LYS F 2 64 ? -39.433 40.873 4.202 1.00 133.90 183 LYS M N 1
ATOM 4926 C CA . LYS F 2 64 ? -38.976 40.012 3.114 1.00 128.25 183 LYS M CA 1
ATOM 4927 C C . LYS F 2 64 ? -38.653 38.617 3.626 1.00 115.46 183 LYS M C 1
ATOM 4928 O O . LYS F 2 64 ? -39.191 37.622 3.142 1.00 122.46 183 LYS M O 1
ATOM 4934 N N . GLY F 2 65 ? -37.767 38.560 4.615 1.00 105.64 184 GLY M N 1
ATOM 4935 C CA . GLY F 2 65 ? -37.259 37.304 5.135 1.00 87.97 184 GLY M CA 1
ATOM 4936 C C . GLY F 2 65 ? -35.752 37.385 5.289 1.00 97.89 184 GLY M C 1
ATOM 4937 O O . GLY F 2 65 ? -35.185 38.477 5.369 1.00 101.63 184 GLY M O 1
ATOM 4938 N N . PHE F 2 66 ? -35.098 36.230 5.324 1.00 107.32 185 PHE M N 1
ATOM 4939 C CA . PHE F 2 66 ? -33.647 36.179 5.465 1.00 96.24 185 PHE M CA 1
ATOM 4940 C C . PHE F 2 66 ? -32.966 36.263 4.094 1.00 95.40 185 PHE M C 1
ATOM 4941 O O . PHE F 2 66 ? -33.273 35.486 3.187 1.00 81.19 185 PHE M O 1
ATOM 4949 N N . THR F 2 67 ? -32.048 37.217 3.952 1.00 102.89 186 THR M N 1
ATOM 4950 C CA . THR F 2 67 ? -31.320 37.415 2.702 1.00 99.55 186 THR M CA 1
ATOM 4951 C C . THR F 2 67 ? -29.864 36.983 2.845 1.00 96.44 186 THR M C 1
ATOM 4952 O O . THR F 2 67 ? -29.150 37.451 3.735 1.00 103.15 186 THR M O 1
ATOM 4956 N N . ILE F 2 68 ? -29.430 36.087 1.963 1.00 82.61 187 ILE M N 1
ATOM 4957 C CA . ILE F 2 68 ? -28.080 35.534 2.033 1.00 86.51 187 ILE M CA 1
ATOM 4958 C C . ILE F 2 68 ? -27.570 35.176 0.638 1.00 81.30 187 ILE M C 1
ATOM 4959 O O . ILE F 2 68 ? -28.346 34.739 -0.212 1.00 80.05 187 ILE M O 1
ATOM 4964 N N . PRO F 2 69 ? -26.266 35.387 0.393 1.00 79.00 188 PRO M N 1
ATOM 4965 C CA . PRO F 2 69 ? -25.613 34.965 -0.851 1.00 73.06 188 PRO M CA 1
ATOM 4966 C C . PRO F 2 69 ? -25.776 33.466 -1.067 1.00 70.82 188 PRO M C 1
ATOM 4967 O O . PRO F 2 69 ? -25.353 32.675 -0.229 1.00 73.80 188 PRO M O 1
ATOM 4971 N N . SER F 2 70 ? -26.379 33.090 -2.189 1.00 76.95 189 SER M N 1
ATOM 4972 C CA . SER F 2 70 ? -26.725 31.698 -2.456 1.00 62.16 189 SER M CA 1
ATOM 4973 C C . SER F 2 70 ? -25.547 30.726 -2.328 1.00 67.97 189 SER M C 1
ATOM 4974 O O . SER F 2 70 ? -25.740 29.548 -2.030 1.00 70.72 189 SER M O 1
ATOM 4977 N N . TYR F 2 71 ? -24.329 31.208 -2.548 1.00 63.36 190 TYR M N 1
ATOM 4978 C CA . TYR F 2 71 ? -23.172 30.318 -2.526 1.00 62.81 190 TYR M CA 1
ATOM 4979 C C . TYR F 2 71 ? -22.846 29.824 -1.120 1.00 73.75 190 TYR M C 1
ATOM 4980 O O . TYR F 2 71 ? -22.077 28.875 -0.950 1.00 77.26 190 TYR M O 1
ATOM 4989 N N . MET F 2 72 ? -23.419 30.465 -0.109 1.00 67.17 191 MET M N 1
ATOM 4990 C CA . MET F 2 72 ? -23.136 30.067 1.268 1.00 67.98 191 MET M CA 1
ATOM 4991 C C . MET F 2 72 ? -23.979 28.867 1.692 1.00 62.57 191 MET M C 1
ATOM 4992 O O . MET F 2 72 ? -23.590 28.123 2.592 1.00 57.53 191 MET M O 1
ATOM 4997 N N . ILE F 2 73 ? -25.115 28.669 1.022 1.00 64.80 192 ILE M N 1
ATOM 4998 C CA . ILE F 2 73 ? -26.037 27.585 1.366 1.00 62.79 192 ILE M CA 1
ATOM 4999 C C . ILE F 2 73 ? -26.363 26.628 0.219 1.00 64.22 192 ILE M C 1
ATOM 5000 O O . ILE F 2 73 ? -27.293 25.831 0.328 1.00 66.99 192 ILE M O 1
ATOM 5005 N N . SER F 2 74 ? -25.613 26.696 -0.875 1.00 66.34 193 SER M N 1
ATOM 5006 C CA . SER F 2 74 ? -25.924 25.870 -2.040 1.00 60.48 193 SER M CA 1
ATOM 5007 C C . SER F 2 74 ? -25.480 24.424 -1.845 1.00 61.74 193 SER M C 1
ATOM 5008 O O . SER F 2 74 ? -25.845 23.543 -2.619 1.00 71.78 193 SER M O 1
ATOM 5011 N N . TYR F 2 75 ? -24.698 24.185 -0.802 1.00 55.06 194 TYR M N 1
ATOM 5012 C CA . TYR F 2 75 ? -24.246 22.839 -0.474 1.00 52.31 194 TYR M CA 1
ATOM 5013 C C . TYR F 2 75 ? -25.347 22.086 0.247 1.00 47.85 194 TYR M C 1
ATOM 5014 O O . TYR F 2 75 ? -25.365 20.861 0.261 1.00 58.00 194 TYR M O 1
ATOM 5023 N N . ALA F 2 76 ? -26.261 22.829 0.857 1.00 50.75 195 ALA M N 1
ATOM 5024 C CA . ALA F 2 76 ? -27.149 22.259 1.865 1.00 55.71 195 ALA M CA 1
ATOM 5025 C C . ALA F 2 76 ? -28.395 21.582 1.312 1.00 49.74 195 ALA M C 1
ATOM 5026 O O . ALA F 2 76 ? -28.907 21.948 0.255 1.00 54.03 195 ALA M O 1
ATOM 5028 N N . GLY F 2 77 ? -28.876 20.591 2.055 1.00 51.07 196 GLY M N 1
ATOM 5029 C CA . GLY F 2 77 ? -30.117 19.916 1.725 1.00 48.43 196 GLY M CA 1
ATOM 5030 C C . GLY F 2 77 ? -31.310 20.768 2.106 1.00 51.56 196 GLY M C 1
ATOM 5031 O O . GLY F 2 77 ? -32.235 20.947 1.313 1.00 68.76 196 GLY M O 1
ATOM 5032 N N . MET F 2 78 ? -31.288 21.305 3.320 1.00 47.39 197 MET M N 1
ATOM 5033 C CA . MET F 2 78 ? -32.362 22.180 3.772 1.00 60.12 197 MET M CA 1
ATOM 5034 C C . MET F 2 78 ? -31.889 23.332 4.656 1.00 57.85 197 MET M C 1
ATOM 5035 O O . MET F 2 78 ? -30.811 23.283 5.250 1.00 63.96 197 MET M O 1
ATOM 5040 N N . VAL F 2 79 ? -32.706 24.378 4.719 1.00 57.41 198 VAL M N 1
ATOM 5041 C CA . VAL F 2 79 ? -32.404 25.543 5.539 1.00 63.10 198 VAL M CA 1
ATOM 5042 C C . VAL F 2 79 ? -33.652 25.987 6.287 1.00 72.78 198 VAL M C 1
ATOM 5043 O O . VAL F 2 79 ? -34.772 25.644 5.904 1.00 76.66 198 VAL M O 1
ATOM 5047 N N . PHE F 2 80 ? -33.455 26.752 7.354 1.00 74.73 199 PHE M N 1
ATOM 5048 C CA . PHE F 2 80 ? -34.571 27.311 8.107 1.00 73.42 199 PHE M CA 1
ATOM 5049 C C . PHE F 2 80 ? -34.144 28.509 8.952 1.00 72.41 199 PHE M C 1
ATOM 5050 O O . PHE F 2 80 ? -33.001 28.587 9.411 1.00 69.73 199 PHE M O 1
ATOM 5058 N N . CYS F 2 81 ? -35.066 29.449 9.137 1.00 78.59 200 CYS M N 1
ATOM 5059 C CA . CYS F 2 81 ? -34.834 30.591 10.011 1.00 74.20 200 CYS M CA 1
ATOM 5060 C C . CYS F 2 81 ? -34.998 30.163 11.469 1.00 82.41 200 CYS M C 1
ATOM 5061 O O . CYS F 2 81 ? -35.808 29.286 11.779 1.00 74.64 200 CYS M O 1
ATOM 5064 N N . GLU F 2 82 ? -34.225 30.777 12.360 1.00 93.66 201 GLU M N 1
ATOM 5065 C CA . GLU F 2 82 ? -34.323 30.480 13.788 1.00 83.21 201 GLU M CA 1
ATOM 5066 C C . GLU F 2 82 ? -34.161 31.728 14.656 1.00 91.06 201 GLU M C 1
ATOM 5067 O O . GLU F 2 82 ? -33.300 32.574 14.393 1.00 83.83 201 GLU M O 1
ATOM 5073 N N . ALA F 2 83 ? -34.994 31.820 15.693 1.00 117.77 202 ALA M N 1
ATOM 5074 C CA . ALA F 2 83 ? -34.950 32.922 16.653 1.00 125.57 202 ALA M CA 1
ATOM 5075 C C . ALA F 2 83 ? -34.987 32.403 18.088 1.00 127.37 202 ALA M C 1
ATOM 5076 O O . ALA F 2 83 ? -36.058 32.273 18.682 1.00 124.36 202 ALA M O 1
ATOM 5078 N N . GLN F 2 91 ? -38.197 28.339 15.582 1.00 99.97 210 GLN M N 1
ATOM 5079 C CA . GLN F 2 91 ? -37.819 27.927 14.232 1.00 110.17 210 GLN M CA 1
ATOM 5080 C C . GLN F 2 91 ? -38.968 28.044 13.226 1.00 108.88 210 GLN M C 1
ATOM 5081 O O . GLN F 2 91 ? -40.130 27.837 13.572 1.00 120.65 210 GLN M O 1
ATOM 5087 N N . SER F 2 92 ? -38.633 28.375 11.980 1.00 89.47 211 SER M N 1
ATOM 5088 C CA . SER F 2 92 ? -39.612 28.451 10.901 1.00 89.22 211 SER M CA 1
ATOM 5089 C C . SER F 2 92 ? -39.827 27.066 10.315 1.00 89.26 211 SER M C 1
ATOM 5090 O O . SER F 2 92 ? -39.364 26.074 10.873 1.00 90.88 211 SER M O 1
ATOM 5093 N N . ILE F 2 93 ? -40.521 27.002 9.183 1.00 91.60 212 ILE M N 1
ATOM 5094 C CA . ILE F 2 93 ? -40.682 25.745 8.467 1.00 89.00 212 ILE M CA 1
ATOM 5095 C C . ILE F 2 93 ? -39.402 25.433 7.708 1.00 76.01 212 ILE M C 1
ATOM 5096 O O . ILE F 2 93 ? -38.741 26.346 7.206 1.00 74.00 212 ILE M O 1
ATOM 5101 N N . MET F 2 94 ? -39.049 24.152 7.628 1.00 64.00 213 MET M N 1
ATOM 5102 C CA . MET F 2 94 ? -37.908 23.742 6.810 1.00 78.60 213 MET M CA 1
ATOM 5103 C C . MET F 2 94 ? -38.133 24.147 5.355 1.00 75.46 213 MET M C 1
ATOM 5104 O O . MET F 2 94 ? -39.246 24.042 4.841 1.00 68.39 213 MET M O 1
ATOM 5109 N N . TYR F 2 95 ? -37.079 24.624 4.701 1.00 73.86 214 TYR M N 1
ATOM 5110 C CA . TYR F 2 95 ? -37.126 24.876 3.265 1.00 67.63 214 TYR M CA 1
ATOM 5111 C C . TYR F 2 95 ? -36.193 23.905 2.550 1.00 70.20 214 TYR M C 1
ATOM 5112 O O . TYR F 2 95 ? -35.052 23.705 2.977 1.00 61.79 214 TYR M O 1
ATOM 5121 N N . ILE F 2 96 ? -36.686 23.295 1.475 1.00 66.27 215 ILE M N 1
ATOM 5122 C CA . ILE F 2 96 ? -35.872 22.390 0.681 1.00 65.69 215 ILE M CA 1
ATOM 5123 C C . ILE F 2 96 ? -35.023 23.177 -0.312 1.00 57.55 215 ILE M C 1
ATOM 5124 O O . ILE F 2 96 ? -35.544 23.975 -1.087 1.00 67.97 215 ILE M O 1
ATOM 5129 N N . VAL F 2 97 ? -33.712 22.960 -0.282 1.00 54.80 216 VAL M N 1
ATOM 5130 C CA . VAL F 2 97 ? -32.815 23.654 -1.204 1.00 55.17 216 VAL M CA 1
ATOM 5131 C C . VAL F 2 97 ? -32.729 22.940 -2.547 1.00 60.66 216 VAL M C 1
ATOM 5132 O O . VAL F 2 97 ? -32.596 21.719 -2.602 1.00 72.74 216 VAL M O 1
ATOM 5136 N N . VAL F 2 98 ? -32.801 23.708 -3.628 1.00 57.57 217 VAL M N 1
ATOM 5137 C CA . VAL F 2 98 ? -32.823 23.137 -4.969 1.00 57.28 217 VAL M CA 1
ATOM 5138 C C . VAL F 2 98 ? -31.984 23.930 -5.957 1.00 61.81 217 VAL M C 1
ATOM 5139 O O . VAL F 2 98 ? -32.408 24.975 -6.451 1.00 67.56 217 VAL M O 1
ATOM 5143 N N . VAL F 2 99 ? -30.790 23.426 -6.241 1.00 66.26 218 VAL M N 1
ATOM 5144 C CA . VAL F 2 99 ? -29.970 23.976 -7.306 1.00 57.15 218 VAL M CA 1
ATOM 5145 C C . VAL F 2 99 ? -30.518 23.468 -8.638 1.00 53.53 218 VAL M C 1
ATOM 5146 O O . VAL F 2 99 ? -30.669 22.265 -8.842 1.00 61.74 218 VAL M O 1
ATOM 5150 N N . VAL F 2 100 ? -30.847 24.386 -9.537 1.00 62.24 219 VAL M N 1
ATOM 5151 C CA . VAL F 2 100 ? -31.424 23.992 -10.814 1.00 60.36 219 VAL M CA 1
ATOM 5152 C C . VAL F 2 100 ? -30.659 24.590 -11.970 1.00 63.85 219 VAL M C 1
ATOM 5153 O O . VAL F 2 100 ? -30.300 25.763 -11.934 1.00 53.67 219 VAL M O 1
ATOM 5157 N N . GLY F 2 101 ? -30.405 23.766 -12.985 1.00 60.83 220 GLY M N 1
ATOM 5158 C CA . GLY F 2 101 ? -29.880 24.230 -14.253 1.00 51.36 220 GLY M CA 1
ATOM 5159 C C . GLY F 2 101 ? -31.038 24.295 -15.226 1.00 57.61 220 GLY M C 1
ATOM 5160 O O . GLY F 2 101 ? -32.153 23.912 -14.879 1.00 75.46 220 GLY M O 1
ATOM 5161 N N . TYR F 2 102 ? -30.788 24.769 -16.442 1.00 45.83 221 TYR M N 1
ATOM 5162 C CA . TYR F 2 102 ? -31.850 24.848 -17.444 1.00 55.64 221 TYR M CA 1
ATOM 5163 C C . TYR F 2 102 ? -31.316 24.743 -18.865 1.00 60.72 221 TYR M C 1
ATOM 5164 O O . TYR F 2 102 ? -32.083 24.560 -19.810 1.00 65.12 221 TYR M O 1
ATOM 5173 N N . ARG F 2 103 ? -30.000 24.858 -19.011 1.00 54.36 222 ARG M N 1
ATOM 5174 C CA . ARG F 2 103 ? -29.392 24.957 -20.329 1.00 53.88 222 ARG M CA 1
ATOM 5175 C C . ARG F 2 103 ? -29.409 23.632 -21.087 1.00 57.27 222 ARG M C 1
ATOM 5176 O O . ARG F 2 103 ? -28.818 22.642 -20.648 1.00 59.97 222 ARG M O 1
ATOM 5184 N N . ILE F 2 104 ? -30.100 23.629 -22.225 1.00 56.42 223 ILE M N 1
ATOM 5185 C CA . ILE F 2 104 ? -30.133 22.477 -23.111 1.00 47.50 223 ILE M CA 1
ATOM 5186 C C . ILE F 2 104 ? -29.238 22.720 -24.316 1.00 50.83 223 ILE M C 1
ATOM 5187 O O . ILE F 2 104 ? -29.444 23.676 -25.061 1.00 56.85 223 ILE M O 1
ATOM 5192 N N . TYR F 2 105 ? -28.247 21.854 -24.505 1.00 46.82 224 TYR M N 1
ATOM 5193 C CA . TYR F 2 105 ? -27.287 22.021 -25.593 1.00 47.33 224 TYR M CA 1
ATOM 5194 C C . TYR F 2 105 ? -27.883 21.645 -26.946 1.00 55.67 224 TYR M C 1
ATOM 5195 O O . TYR F 2 105 ? -28.006 22.492 -27.836 1.00 69.14 224 TYR M O 1
ATOM 5204 N N . ASP F 2 106 ? -28.259 20.384 -27.108 1.00 45.73 225 ASP M N 1
ATOM 5205 C CA . ASP F 2 106 ? -28.946 19.987 -28.330 1.00 57.24 225 ASP M CA 1
ATOM 5206 C C . ASP F 2 106 ? -30.009 18.908 -28.122 1.00 54.82 225 ASP M C 1
ATOM 5207 O O . ASP F 2 106 ? -30.046 18.236 -27.091 1.00 50.23 225 ASP M O 1
ATOM 5212 N N . VAL F 2 107 ? -30.895 18.786 -29.105 1.00 50.30 226 VAL M N 1
ATOM 5213 C CA . VAL F 2 107 ? -31.880 17.717 -29.147 1.00 43.76 226 VAL M CA 1
ATOM 5214 C C . VAL F 2 107 ? -31.776 17.060 -30.516 1.00 48.80 226 VAL M C 1
ATOM 5215 O O . VAL F 2 107 ? -31.900 17.721 -31.538 1.00 50.10 226 VAL M O 1
ATOM 5219 N N . VAL F 2 108 ? -31.534 15.757 -30.533 1.00 52.67 227 VAL M N 1
ATOM 5220 C CA . VAL F 2 108 ? -31.124 15.082 -31.755 1.00 49.83 227 VAL M CA 1
ATOM 5221 C C . VAL F 2 108 ? -31.879 13.777 -31.972 1.00 53.71 227 VAL M C 1
ATOM 5222 O O . VAL F 2 108 ? -32.000 12.960 -31.056 1.00 52.40 227 VAL M O 1
ATOM 5226 N N . LEU F 2 109 ? -32.390 13.590 -33.186 1.00 54.16 228 LEU M N 1
ATOM 5227 C CA . LEU F 2 109 ? -33.116 12.366 -33.520 1.00 56.11 228 LEU M CA 1
ATOM 5228 C C . LEU F 2 109 ? -32.217 11.309 -34.170 1.00 49.87 228 LEU M C 1
ATOM 5229 O O . LEU F 2 109 ? -31.384 11.623 -35.017 1.00 58.79 228 LEU M O 1
ATOM 5234 N N . SER F 2 110 ? -32.383 10.058 -33.754 1.00 52.13 229 SER M N 1
ATOM 5235 C CA . SER F 2 110 ? -31.726 8.932 -34.415 1.00 52.98 229 SER M CA 1
ATOM 5236 C C . SER F 2 110 ? -32.718 7.794 -34.575 1.00 46.50 229 SER M C 1
ATOM 5237 O O . SER F 2 110 ? -33.208 7.264 -33.577 1.00 45.23 229 SER M O 1
ATOM 5240 N N . PRO F 2 111 ? -33.011 7.406 -35.830 1.00 46.14 230 PRO M N 1
ATOM 5241 C CA . PRO F 2 111 ? -32.429 7.954 -37.064 1.00 46.29 230 PRO M CA 1
ATOM 5242 C C . PRO F 2 111 ? -32.943 9.356 -37.346 1.00 48.68 230 PRO M C 1
ATOM 5243 O O . PRO F 2 111 ? -34.023 9.698 -36.895 1.00 55.12 230 PRO M O 1
ATOM 5247 N N . SER F 2 112 ? -32.193 10.141 -38.110 1.00 57.47 231 SER M N 1
ATOM 5248 C CA . SER F 2 112 ? -32.516 11.550 -38.292 1.00 47.10 231 SER M CA 1
ATOM 5249 C C . SER F 2 112 ? -33.190 11.869 -39.620 1.00 52.11 231 SER M C 1
ATOM 5250 O O . SER F 2 112 ? -33.709 12.971 -39.796 1.00 69.39 231 SER M O 1
ATOM 5253 N N . HIS F 2 113 ? -33.192 10.927 -40.556 1.00 41.35 232 HIS M N 1
ATOM 5254 C CA . HIS F 2 113 ? -33.698 11.237 -41.888 1.00 52.55 232 HIS M CA 1
ATOM 5255 C C . HIS F 2 113 ? -33.629 10.032 -42.827 1.00 66.73 232 HIS M C 1
ATOM 5256 O O . HIS F 2 113 ? -32.837 9.110 -42.622 1.00 59.27 232 HIS M O 1
ATOM 5263 N N . GLY F 2 114 ? -34.459 10.053 -43.867 1.00 69.15 233 GLY M N 1
ATOM 5264 C CA . GLY F 2 114 ? -34.487 8.978 -44.846 1.00 54.78 233 GLY M CA 1
ATOM 5265 C C . GLY F 2 114 ? -35.288 7.775 -44.378 1.00 57.52 233 GLY M C 1
ATOM 5266 O O . GLY F 2 114 ? -35.294 6.727 -45.035 1.00 51.15 233 GLY M O 1
ATOM 5267 N N . ILE F 2 115 ? -35.977 7.929 -43.249 1.00 54.94 234 ILE M N 1
ATOM 5268 C CA . ILE F 2 115 ? -36.730 6.827 -42.668 1.00 47.47 234 ILE M CA 1
ATOM 5269 C C . ILE F 2 115 ? -37.837 6.375 -43.614 1.00 46.29 234 ILE M C 1
ATOM 5270 O O . ILE F 2 115 ? -38.668 7.176 -44.038 1.00 57.36 234 ILE M O 1
ATOM 5275 N N . GLU F 2 116 ? -37.833 5.088 -43.950 1.00 51.18 235 GLU M N 1
ATOM 5276 C CA . GLU F 2 116 ? -38.790 4.522 -44.905 1.00 44.08 235 GLU M CA 1
ATOM 5277 C C . GLU F 2 116 ? -39.197 3.100 -44.530 1.00 54.35 235 GLU M C 1
ATOM 5278 O O . GLU F 2 116 ? -38.355 2.198 -44.501 1.00 66.06 235 GLU M O 1
ATOM 5284 N N . LEU F 2 117 ? -40.482 2.896 -44.248 1.00 48.03 236 LEU M N 1
ATOM 5285 C CA . LEU F 2 117 ? -40.947 1.605 -43.746 1.00 48.17 236 LEU M CA 1
ATOM 5286 C C . LEU F 2 117 ? -42.034 0.999 -44.625 1.00 49.09 236 LEU M C 1
ATOM 5287 O O . LEU F 2 117 ? -42.818 1.716 -45.249 1.00 54.49 236 LEU M O 1
ATOM 5292 N N . SER F 2 118 ? -42.097 -0.325 -44.657 1.00 39.27 237 SER M N 1
ATOM 5293 C CA . SER F 2 118 ? -43.262 -0.991 -45.232 1.00 50.31 237 SER M CA 1
ATOM 5294 C C . SER F 2 118 ? -44.347 -1.100 -44.162 1.00 54.74 237 SER M C 1
ATOM 5295 O O . SER F 2 118 ? -44.059 -1.101 -42.961 1.00 45.15 237 SER M O 1
ATOM 5298 N N . VAL F 2 119 ? -45.594 -1.190 -44.594 1.00 55.05 238 VAL M N 1
ATOM 5299 C CA . VAL F 2 119 ? -46.688 -1.344 -43.656 1.00 55.38 238 VAL M CA 1
ATOM 5300 C C . VAL F 2 119 ? -46.410 -2.581 -42.819 1.00 64.42 238 VAL M C 1
ATOM 5301 O O . VAL F 2 119 ? -46.107 -3.646 -43.355 1.00 68.43 238 VAL M O 1
ATOM 5305 N N . GLY F 2 120 ? -46.483 -2.429 -41.502 1.00 59.09 239 GLY M N 1
ATOM 5306 C CA . GLY F 2 120 ? -46.292 -3.556 -40.613 1.00 56.01 239 GLY M CA 1
ATOM 5307 C C . GLY F 2 120 ? -44.899 -3.631 -40.028 1.00 56.65 239 GLY M C 1
ATOM 5308 O O . GLY F 2 120 ? -44.633 -4.454 -39.153 1.00 63.42 239 GLY M O 1
ATOM 5309 N N . GLU F 2 121 ? -44.008 -2.770 -40.514 1.00 52.06 240 GLU M N 1
ATOM 5310 C CA . GLU F 2 121 ? -42.628 -2.706 -40.031 1.00 48.87 240 GLU M CA 1
ATOM 5311 C C . GLU F 2 121 ? -42.511 -1.847 -38.760 1.00 63.74 240 GLU M C 1
ATOM 5312 O O . GLU F 2 121 ? -43.239 -0.863 -38.601 1.00 59.25 240 GLU M O 1
ATOM 5318 N N . LYS F 2 122 ? -41.600 -2.226 -37.864 1.00 54.59 241 LYS M N 1
ATOM 5319 C CA . LYS F 2 122 ? -41.477 -1.603 -36.542 1.00 52.04 241 LYS M CA 1
ATOM 5320 C C . LYS F 2 122 ? -40.688 -0.292 -36.569 1.00 46.92 241 LYS M C 1
ATOM 5321 O O . LYS F 2 122 ? -39.525 -0.273 -36.970 1.00 52.95 241 LYS M O 1
ATOM 5327 N N . LEU F 2 123 ? -41.316 0.801 -36.146 1.00 38.55 242 LEU M N 1
ATOM 5328 C CA . LEU F 2 123 ? -40.625 2.089 -36.091 1.00 48.30 242 LEU M CA 1
ATOM 5329 C C . LEU F 2 123 ? -40.006 2.352 -34.720 1.00 50.63 242 LEU M C 1
ATOM 5330 O O . LEU F 2 123 ? -40.671 2.253 -33.694 1.00 51.47 242 LEU M O 1
ATOM 5335 N N . VAL F 2 124 ? -38.727 2.689 -34.702 1.00 48.96 243 VAL M N 1
ATOM 5336 C CA . VAL F 2 124 ? -38.065 3.047 -33.453 1.00 47.92 243 VAL M CA 1
ATOM 5337 C C . VAL F 2 124 ? -37.308 4.360 -33.606 1.00 46.86 243 VAL M C 1
ATOM 5338 O O . VAL F 2 124 ? -36.375 4.462 -34.401 1.00 51.54 243 VAL M O 1
ATOM 5342 N N . LEU F 2 125 ? -37.717 5.360 -32.836 1.00 47.03 244 LEU M N 1
ATOM 5343 C CA . LEU F 2 125 ? -37.130 6.693 -32.912 1.00 46.41 244 LEU M CA 1
ATOM 5344 C C . LEU F 2 125 ? -36.537 7.125 -31.570 1.00 42.95 244 LEU M C 1
ATOM 5345 O O . LEU F 2 125 ? -37.256 7.235 -30.575 1.00 43.55 244 LEU M O 1
ATOM 5350 N N . ASN F 2 126 ? -35.233 7.377 -31.550 1.00 40.80 245 ASN M N 1
ATOM 5351 C CA . ASN F 2 126 ? -34.572 7.898 -30.356 1.00 44.61 245 ASN M CA 1
ATOM 5352 C C . ASN F 2 126 ? -34.502 9.414 -30.367 1.00 51.51 245 ASN M C 1
ATOM 5353 O O . ASN F 2 126 ? -34.131 10.017 -31.372 1.00 53.88 245 ASN M O 1
ATOM 5358 N N . CYS F 2 127 ? -34.856 10.029 -29.246 1.00 48.37 246 CYS M N 1
ATOM 5359 C CA . CYS F 2 127 ? -34.636 11.455 -29.074 1.00 40.13 246 CYS M CA 1
ATOM 5360 C C . CYS F 2 127 ? -33.685 11.663 -27.911 1.00 45.53 246 CYS M C 1
ATOM 5361 O O . CYS F 2 127 ? -34.015 11.339 -26.766 1.00 49.31 246 CYS M O 1
ATOM 5364 N N . THR F 2 128 ? -32.499 12.184 -28.213 1.00 47.64 247 THR M N 1
ATOM 5365 C CA . THR F 2 128 ? -31.478 12.405 -27.194 1.00 48.73 247 THR M CA 1
ATOM 5366 C C . THR F 2 128 ? -31.337 13.893 -26.894 1.00 52.94 247 THR M C 1
ATOM 5367 O O . THR F 2 128 ? -31.210 14.712 -27.809 1.00 44.35 247 THR M O 1
ATOM 5371 N N . ALA F 2 129 ? -31.389 14.242 -25.611 1.00 53.16 248 ALA M N 1
ATOM 5372 C CA . ALA F 2 129 ? -31.199 15.632 -25.200 1.00 43.73 248 ALA M CA 1
ATOM 5373 C C . ALA F 2 129 ? -29.959 15.741 -24.320 1.00 50.30 248 ALA M C 1
ATOM 5374 O O . ALA F 2 129 ? -29.812 15.001 -23.337 1.00 52.88 248 ALA M O 1
ATOM 5376 N N . ARG F 2 130 ? -29.054 16.646 -24.686 1.00 40.38 249 ARG M N 1
ATOM 5377 C CA . ARG F 2 130 ? -27.859 16.874 -23.873 1.00 53.56 249 ARG M CA 1
ATOM 5378 C C . ARG F 2 130 ? -27.951 18.224 -23.172 1.00 59.66 249 ARG M C 1
ATOM 5379 O O . ARG F 2 130 ? -28.255 19.240 -23.803 1.00 57.58 249 ARG M O 1
ATOM 5387 N N . THR F 2 131 ? -27.701 18.223 -21.865 1.00 50.83 250 THR M N 1
ATOM 5388 C CA . THR F 2 131 ? -27.966 19.396 -21.037 1.00 47.55 250 THR M CA 1
ATOM 5389 C C . THR F 2 131 ? -26.842 19.628 -20.045 1.00 56.78 250 THR M C 1
ATOM 5390 O O . THR F 2 131 ? -26.006 18.749 -19.816 1.00 53.97 250 THR M O 1
ATOM 5394 N N . GLU F 2 132 ? -26.826 20.818 -19.455 1.00 62.49 251 GLU M N 1
ATOM 5395 C CA . GLU F 2 132 ? -25.908 21.104 -18.363 1.00 64.07 251 GLU M CA 1
ATOM 5396 C C . GLU F 2 132 ? -26.371 20.356 -17.101 1.00 61.36 251 GLU M C 1
ATOM 5397 O O . GLU F 2 132 ? -27.417 19.702 -17.100 1.00 55.27 251 GLU M O 1
ATOM 5403 N N . LEU F 2 133 ? -25.597 20.449 -16.026 1.00 49.12 252 LEU M N 1
ATOM 5404 C CA . LEU F 2 133 ? -25.936 19.720 -14.812 1.00 46.86 252 LEU M CA 1
ATOM 5405 C C . LEU F 2 133 ? -27.141 20.327 -14.093 1.00 49.78 252 LEU M C 1
ATOM 5406 O O . LEU F 2 133 ? -27.564 21.444 -14.398 1.00 57.62 252 LEU M O 1
ATOM 5411 N N . ASN F 2 134 ? -27.691 19.569 -13.150 1.00 48.36 253 ASN M N 1
ATOM 5412 C CA . ASN F 2 134 ? -28.859 19.977 -12.365 1.00 53.57 253 ASN M CA 1
ATOM 5413 C C . ASN F 2 134 ? -30.097 20.288 -13.199 1.00 59.26 253 ASN M C 1
ATOM 5414 O O . ASN F 2 134 ? -30.951 21.091 -12.804 1.00 63.54 253 ASN M O 1
ATOM 5419 N N . VAL F 2 135 ? -30.198 19.632 -14.349 1.00 49.46 254 VAL M N 1
ATOM 5420 C CA . VAL F 2 135 ? -31.339 19.825 -15.232 1.00 47.93 254 VAL M CA 1
ATOM 5421 C C . VAL F 2 135 ? -32.264 18.619 -15.200 1.00 51.57 254 VAL M C 1
ATOM 5422 O O . VAL F 2 135 ? -31.810 17.474 -15.111 1.00 47.81 254 VAL M O 1
ATOM 5426 N N . GLY F 2 136 ? -33.564 18.895 -15.240 1.00 39.50 255 GLY M N 1
ATOM 5427 C CA . GLY F 2 136 ? -34.575 17.869 -15.416 1.00 46.06 255 GLY M CA 1
ATOM 5428 C C . GLY F 2 136 ? -35.263 18.090 -16.753 1.00 56.14 255 GLY M C 1
ATOM 5429 O O . GLY F 2 136 ? -35.549 19.229 -17.126 1.00 57.76 255 GLY M O 1
ATOM 5430 N N . ILE F 2 137 ? -35.517 17.013 -17.488 1.00 61.36 256 ILE M N 1
ATOM 5431 C CA . ILE F 2 137 ? -36.090 17.144 -18.823 1.00 58.35 256 ILE M CA 1
ATOM 5432 C C . ILE F 2 137 ? -37.485 16.547 -18.950 1.00 48.12 256 ILE M C 1
ATOM 5433 O O . ILE F 2 137 ? -37.732 15.410 -18.531 1.00 51.87 256 ILE M O 1
ATOM 5438 N N . ASP F 2 138 ? -38.393 17.326 -19.528 1.00 48.08 257 ASP M N 1
ATOM 5439 C CA . ASP F 2 138 ? -39.701 16.816 -19.945 1.00 53.80 257 ASP M CA 1
ATOM 5440 C C . ASP F 2 138 ? -39.759 16.677 -21.465 1.00 51.81 257 ASP M C 1
ATOM 5441 O O . ASP F 2 138 ? -39.529 17.652 -22.179 1.00 52.27 257 ASP M O 1
ATOM 5446 N N . PHE F 2 139 ? -40.059 15.477 -21.962 1.00 49.13 258 PHE M N 1
ATOM 5447 C CA . PHE F 2 139 ? -40.193 15.265 -23.412 1.00 45.47 258 PHE M CA 1
ATOM 5448 C C . PHE F 2 139 ? -41.645 15.388 -23.889 1.00 54.55 258 PHE M C 1
ATOM 5449 O O . PHE F 2 139 ? -42.569 14.922 -23.226 1.00 54.20 258 PHE M O 1
ATOM 5457 N N . ASN F 2 140 ? -41.842 16.014 -25.046 1.00 53.88 259 ASN M N 1
ATOM 5458 C CA . ASN F 2 140 ? -43.157 16.041 -25.679 1.00 40.69 259 ASN M CA 1
ATOM 5459 C C . ASN F 2 140 ? -43.069 15.794 -27.176 1.00 55.87 259 ASN M C 1
ATOM 5460 O O . ASN F 2 140 ? -42.277 16.431 -27.870 1.00 65.46 259 ASN M O 1
ATOM 5465 N N . TRP F 2 141 ? -43.883 14.866 -27.671 1.00 53.75 260 TRP M N 1
ATOM 5466 C CA . TRP F 2 141 ? -43.813 14.479 -29.073 1.00 47.13 260 TRP M CA 1
ATOM 5467 C C . TRP F 2 141 ? -45.012 14.981 -29.846 1.00 50.44 260 TRP M C 1
ATOM 5468 O O . TRP F 2 141 ? -46.078 15.206 -29.280 1.00 44.57 260 TRP M O 1
ATOM 5479 N N . GLU F 2 142 ? -44.825 15.149 -31.149 1.00 55.53 261 GLU M N 1
ATOM 5480 C CA . GLU F 2 142 ? -45.938 15.351 -32.067 1.00 62.32 261 GLU M CA 1
ATOM 5481 C C . GLU F 2 142 ? -45.784 14.373 -33.217 1.00 60.03 261 GLU M C 1
ATOM 5482 O O . GLU F 2 142 ? -44.672 14.106 -33.659 1.00 60.41 261 GLU M O 1
ATOM 5488 N N . TYR F 2 143 ? -46.900 13.834 -33.693 1.00 68.56 262 TYR M N 1
ATOM 5489 C CA . TYR F 2 143 ? -46.883 12.861 -34.782 1.00 66.66 262 TYR M CA 1
ATOM 5490 C C . TYR F 2 143 ? -48.259 12.775 -35.423 1.00 62.40 262 TYR M C 1
ATOM 5491 O O . TYR F 2 143 ? -49.235 13.258 -34.854 1.00 80.14 262 TYR M O 1
ATOM 5500 N N . PRO F 2 144 ? -48.340 12.171 -36.621 1.00 76.54 263 PRO M N 1
ATOM 5501 C CA . PRO F 2 144 ? -49.630 11.967 -37.296 1.00 80.14 263 PRO M CA 1
ATOM 5502 C C . PRO F 2 144 ? -50.621 11.218 -36.401 1.00 80.42 263 PRO M C 1
ATOM 5503 O O . PRO F 2 144 ? -50.208 10.494 -35.497 1.00 90.22 263 PRO M O 1
ATOM 5507 N N . SER F 2 145 ? -51.913 11.389 -36.662 1.00 95.93 264 SER M N 1
ATOM 5508 C CA . SER F 2 145 ? -52.961 10.911 -35.756 1.00 119.03 264 SER M CA 1
ATOM 5509 C C . SER F 2 145 ? -52.981 9.398 -35.518 1.00 130.21 264 SER M C 1
ATOM 5510 O O . SER F 2 145 ? -52.717 8.606 -36.420 1.00 137.02 264 SER M O 1
ATOM 5513 N N . HIS F 2 150 ? -51.098 3.262 -30.845 1.00 81.08 269 HIS M N 1
ATOM 5514 C CA . HIS F 2 150 ? -50.147 2.158 -30.739 1.00 83.67 269 HIS M CA 1
ATOM 5515 C C . HIS F 2 150 ? -48.692 2.663 -30.717 1.00 78.32 269 HIS M C 1
ATOM 5516 O O . HIS F 2 150 ? -47.740 1.922 -30.994 1.00 73.62 269 HIS M O 1
ATOM 5523 N N . LYS F 2 151 ? -48.551 3.938 -30.365 1.00 56.17 270 LYS M N 1
ATOM 5524 C CA . LYS F 2 151 ? -47.263 4.585 -30.145 1.00 67.78 270 LYS M CA 1
ATOM 5525 C C . LYS F 2 151 ? -46.898 4.521 -28.663 1.00 74.71 270 LYS M C 1
ATOM 5526 O O . LYS F 2 151 ? -47.630 5.032 -27.814 1.00 86.68 270 LYS M O 1
ATOM 5532 N N . LYS F 2 152 ? -45.771 3.886 -28.360 1.00 63.58 271 LYS M N 1
ATOM 5533 C CA . LYS F 2 152 ? -45.272 3.791 -26.992 1.00 62.55 271 LYS M CA 1
ATOM 5534 C C . LYS F 2 152 ? -44.048 4.696 -26.762 1.00 66.41 271 LYS M C 1
ATOM 5535 O O . LYS F 2 152 ? -43.127 4.750 -27.583 1.00 54.69 271 LYS M O 1
ATOM 5541 N N . LEU F 2 153 ? -44.050 5.411 -25.643 1.00 67.18 272 LEU M N 1
ATOM 5542 C CA . LEU F 2 153 ? -42.903 6.218 -25.257 1.00 54.21 272 LEU M CA 1
ATOM 5543 C C . LEU F 2 153 ? -42.206 5.610 -24.049 1.00 45.80 272 LEU M C 1
ATOM 5544 O O . LEU F 2 153 ? -42.841 4.995 -23.197 1.00 59.17 272 LEU M O 1
ATOM 5549 N N . VAL F 2 154 ? -40.892 5.775 -23.991 1.00 40.90 273 VAL M N 1
ATOM 5550 C CA . VAL F 2 154 ? -40.103 5.243 -22.895 1.00 41.57 273 VAL M CA 1
ATOM 5551 C C . VAL F 2 154 ? -38.950 6.202 -22.657 1.00 58.01 273 VAL M C 1
ATOM 5552 O O . VAL F 2 154 ? -38.011 6.258 -23.448 1.00 59.19 273 VAL M O 1
ATOM 5556 N N . ASN F 2 155 ? -39.035 6.964 -21.571 1.00 67.93 274 ASN M N 1
ATOM 5557 C CA . ASN F 2 155 ? -38.006 7.938 -21.226 1.00 64.97 274 ASN M CA 1
ATOM 5558 C C . ASN F 2 155 ? -37.023 7.375 -20.207 1.00 66.37 274 ASN M C 1
ATOM 5559 O O . ASN F 2 155 ? -37.395 6.550 -19.374 1.00 77.99 274 ASN M O 1
ATOM 5564 N N . ARG F 2 156 ? -35.770 7.813 -20.268 1.00 66.16 275 ARG M N 1
ATOM 5565 C CA . ARG F 2 156 ? -34.792 7.388 -19.273 1.00 80.55 275 ARG M CA 1
ATOM 5566 C C . ARG F 2 156 ? -33.514 8.218 -19.273 1.00 77.44 275 ARG M C 1
ATOM 5567 O O . ARG F 2 156 ? -33.273 9.014 -20.174 1.00 69.59 275 ARG M O 1
ATOM 5575 N N . ASP F 2 157 ? -32.702 8.024 -18.241 1.00 76.23 276 ASP M N 1
ATOM 5576 C CA . ASP F 2 157 ? -31.447 8.748 -18.111 1.00 67.60 276 ASP M CA 1
ATOM 5577 C C . ASP F 2 157 ? -30.298 7.941 -18.685 1.00 69.84 276 ASP M C 1
ATOM 5578 O O . ASP F 2 157 ? -30.244 6.723 -18.531 1.00 84.25 276 ASP M O 1
ATOM 5583 N N . LEU F 2 158 ? -29.388 8.629 -19.361 1.00 63.83 277 LEU M N 1
ATOM 5584 C CA . LEU F 2 158 ? -28.183 7.997 -19.866 1.00 73.90 277 LEU M CA 1
ATOM 5585 C C . LEU F 2 158 ? -26.973 8.463 -19.049 1.00 89.72 277 LEU M C 1
ATOM 5586 O O . LEU F 2 158 ? -26.857 9.644 -18.716 1.00 93.93 277 LEU M O 1
ATOM 5591 N N . LYS F 2 159 ? -26.081 7.533 -18.719 1.00 92.92 278 LYS M N 1
ATOM 5592 C CA . LYS F 2 159 ? -24.862 7.873 -17.999 1.00 90.87 278 LYS M CA 1
ATOM 5593 C C . LYS F 2 159 ? -23.887 8.628 -18.884 1.00 81.59 278 LYS M C 1
ATOM 5594 O O . LYS F 2 159 ? -23.989 8.593 -20.114 1.00 72.57 278 LYS M O 1
ATOM 5600 N N . THR F 2 160 ? -22.936 9.290 -18.228 1.00 93.64 279 THR M N 1
ATOM 5601 C CA . THR F 2 160 ? -21.909 10.090 -18.886 1.00 102.89 279 THR M CA 1
ATOM 5602 C C . THR F 2 160 ? -20.514 9.782 -18.331 1.00 92.96 279 THR M C 1
ATOM 5603 O O . THR F 2 160 ? -20.183 10.130 -17.192 1.00 78.23 279 THR M O 1
ATOM 5607 N N . SER F 2 164 ? -17.219 16.512 -19.778 1.00 147.07 283 SER M N 1
ATOM 5608 C CA . SER F 2 164 ? -18.333 15.683 -19.332 1.00 138.23 283 SER M CA 1
ATOM 5609 C C . SER F 2 164 ? -19.181 16.420 -18.299 1.00 127.72 283 SER M C 1
ATOM 5610 O O . SER F 2 164 ? -19.716 15.812 -17.371 1.00 126.05 283 SER M O 1
ATOM 5613 N N . GLU F 2 165 ? -19.291 17.736 -18.467 1.00 109.82 284 GLU M N 1
ATOM 5614 C CA . GLU F 2 165 ? -20.117 18.570 -17.599 1.00 95.19 284 GLU M CA 1
ATOM 5615 C C . GLU F 2 165 ? -21.590 18.478 -17.995 1.00 71.50 284 GLU M C 1
ATOM 5616 O O . GLU F 2 165 ? -22.369 19.393 -17.727 1.00 71.51 284 GLU M O 1
ATOM 5622 N N . MET F 2 166 ? -21.964 17.366 -18.623 1.00 59.04 285 MET M N 1
ATOM 5623 C CA . MET F 2 166 ? -23.294 17.222 -19.207 1.00 54.45 285 MET M CA 1
ATOM 5624 C C . MET F 2 166 ? -24.175 16.161 -18.550 1.00 57.91 285 MET M C 1
ATOM 5625 O O . MET F 2 166 ? -23.712 15.315 -17.787 1.00 60.99 285 MET M O 1
ATOM 5630 N N . LYS F 2 167 ? -25.463 16.237 -18.859 1.00 58.21 286 LYS M N 1
ATOM 5631 C CA . LYS F 2 167 ? -26.394 15.160 -18.587 1.00 58.17 286 LYS M CA 1
ATOM 5632 C C . LYS F 2 167 ? -26.934 14.725 -19.934 1.00 58.68 286 LYS M C 1
ATOM 5633 O O . LYS F 2 167 ? -26.962 15.511 -20.880 1.00 57.24 286 LYS M O 1
ATOM 5639 N N . LYS F 2 168 ? -27.355 13.471 -20.025 1.00 61.53 287 LYS M N 1
ATOM 5640 C CA . LYS F 2 168 ? -27.891 12.949 -21.272 1.00 47.65 287 LYS M CA 1
ATOM 5641 C C . LYS F 2 168 ? -29.246 12.280 -21.031 1.00 48.01 287 LYS M C 1
ATOM 5642 O O . LYS F 2 168 ? -29.380 11.386 -20.195 1.00 56.92 287 LYS M O 1
ATOM 5648 N N . PHE F 2 169 ? -30.259 12.740 -21.751 1.00 46.92 288 PHE M N 1
ATOM 5649 C CA . PHE F 2 169 ? -31.601 12.186 -21.612 1.00 51.78 288 PHE M CA 1
ATOM 5650 C C . PHE F 2 169 ? -32.052 11.521 -22.902 1.00 56.84 288 PHE M C 1
ATOM 5651 O O . PHE F 2 169 ? -31.784 12.025 -24.005 1.00 57.80 288 PHE M O 1
ATOM 5659 N N . LEU F 2 170 ? -32.745 10.395 -22.759 1.00 54.60 289 LEU M N 1
ATOM 5660 C CA . LEU F 2 170 ? -33.247 9.657 -23.911 1.00 42.74 289 LEU M CA 1
ATOM 5661 C C . LEU F 2 170 ? -34.741 9.449 -23.833 1.00 44.71 289 LEU M C 1
ATOM 5662 O O . LEU F 2 170 ? -35.265 9.078 -22.788 1.00 61.67 289 LEU M O 1
ATOM 5667 N N . SER F 2 171 ? -35.421 9.707 -24.943 1.00 52.48 290 SER M N 1
ATOM 5668 C CA . SER F 2 171 ? -36.832 9.361 -25.096 1.00 47.72 290 SER M CA 1
ATOM 5669 C C . SER F 2 171 ? -36.983 8.545 -26.385 1.00 50.29 290 SER M C 1
ATOM 5670 O O . SER F 2 171 ? -36.581 8.992 -27.460 1.00 52.56 290 SER M O 1
ATOM 5673 N N . THR F 2 172 ? -37.542 7.344 -26.268 1.00 48.96 291 THR M N 1
ATOM 5674 C CA . THR F 2 172 ? -37.653 6.427 -27.398 1.00 40.40 291 THR M CA 1
ATOM 5675 C C . THR F 2 172 ? -39.105 6.205 -27.812 1.00 50.71 291 THR M C 1
ATOM 5676 O O . THR F 2 172 ? -39.904 5.674 -27.041 1.00 66.34 291 THR M O 1
ATOM 5680 N N . LEU F 2 173 ? -39.440 6.625 -29.029 1.00 46.06 292 LEU M N 1
ATOM 5681 C CA . LEU F 2 173 ? -40.769 6.399 -29.578 1.00 49.36 292 LEU M CA 1
ATOM 5682 C C . LEU F 2 173 ? -40.779 5.069 -30.306 1.00 48.17 292 LEU M C 1
ATOM 5683 O O . LEU F 2 173 ? -39.837 4.755 -31.026 1.00 53.24 292 LEU M O 1
ATOM 5688 N N . THR F 2 174 ? -41.835 4.286 -30.114 1.00 46.57 293 THR M N 1
ATOM 5689 C CA . THR F 2 174 ? -41.939 2.972 -30.746 1.00 37.26 293 THR M CA 1
ATOM 5690 C C . THR F 2 174 ? -43.331 2.697 -31.273 1.00 50.37 293 THR M C 1
ATOM 5691 O O . THR F 2 174 ? -44.310 2.807 -30.539 1.00 61.11 293 THR M O 1
ATOM 5695 N N . ILE F 2 175 ? -43.417 2.344 -32.549 1.00 50.52 294 ILE M N 1
ATOM 5696 C CA . ILE F 2 175 ? -44.677 1.927 -33.144 1.00 42.89 294 ILE M CA 1
ATOM 5697 C C . ILE F 2 175 ? -44.523 0.491 -33.603 1.00 49.25 294 ILE M C 1
ATOM 5698 O O . ILE F 2 175 ? -43.744 0.198 -34.499 1.00 60.80 294 ILE M O 1
ATOM 5703 N N . ASP F 2 176 ? -45.259 -0.410 -32.971 1.00 67.57 295 ASP M N 1
ATOM 5704 C CA . ASP F 2 176 ? -45.146 -1.828 -33.270 1.00 64.31 295 ASP M CA 1
ATOM 5705 C C . ASP F 2 176 ? -46.025 -2.188 -34.469 1.00 63.56 295 ASP M C 1
ATOM 5706 O O . ASP F 2 176 ? -47.199 -2.528 -34.313 1.00 74.07 295 ASP M O 1
ATOM 5711 N N . GLY F 2 177 ? -45.446 -2.102 -35.663 1.00 59.64 296 GLY M N 1
ATOM 5712 C CA . GLY F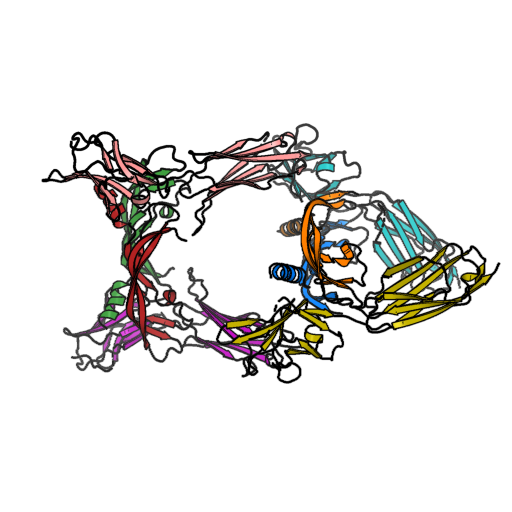 2 177 ? -46.171 -2.338 -36.900 1.00 57.21 296 GLY M CA 1
ATOM 5713 C C . GLY F 2 177 ? -46.898 -1.091 -37.354 1.00 53.57 296 GLY M C 1
ATOM 5714 O O . GLY F 2 177 ? -48.003 -0.810 -36.897 1.00 68.62 296 GLY M O 1
ATOM 5715 N N . VAL F 2 178 ? -46.289 -0.337 -38.259 1.00 56.17 297 VAL M N 1
ATOM 5716 C CA . VAL F 2 178 ? -46.878 0.920 -38.701 1.00 43.46 297 VAL M CA 1
ATOM 5717 C C . VAL F 2 178 ? -47.923 0.714 -39.787 1.00 54.52 297 VAL M C 1
ATOM 5718 O O . VAL F 2 178 ? -48.056 -0.381 -40.350 1.00 54.67 297 VAL M O 1
ATOM 5722 N N . THR F 2 179 ? -48.658 1.786 -40.072 1.00 49.34 298 THR M N 1
ATOM 5723 C CA . THR F 2 179 ? -49.671 1.781 -41.110 1.00 57.07 298 THR M CA 1
ATOM 5724 C C . THR F 2 179 ? -49.473 3.033 -41.946 1.00 67.18 298 THR M C 1
ATOM 5725 O O . THR F 2 179 ? -48.728 3.929 -41.546 1.00 70.01 298 THR M O 1
ATOM 5729 N N . ARG F 2 180 ? -50.124 3.098 -43.103 1.00 60.27 299 ARG M N 1
ATOM 5730 C CA . ARG F 2 180 ? -49.991 4.267 -43.966 1.00 62.75 299 ARG M CA 1
ATOM 5731 C C . ARG F 2 180 ? -50.153 5.582 -43.193 1.00 64.55 299 ARG M C 1
ATOM 5732 O O . ARG F 2 180 ? -49.421 6.547 -43.433 1.00 60.94 299 ARG M O 1
ATOM 5740 N N . SER F 2 181 ? -51.089 5.609 -42.249 1.00 64.94 300 SER M N 1
ATOM 5741 C CA . SER F 2 181 ? -51.403 6.839 -41.523 1.00 73.90 300 SER M CA 1
ATOM 5742 C C . SER F 2 181 ? -50.223 7.375 -40.702 1.00 71.30 300 SER M C 1
ATOM 5743 O O . SER F 2 181 ? -50.207 8.548 -40.318 1.00 67.34 300 SER M O 1
ATOM 5746 N N . ASP F 2 182 ? -49.242 6.518 -40.436 1.00 58.88 301 ASP M N 1
ATOM 5747 C CA . ASP F 2 182 ? -48.075 6.923 -39.650 1.00 65.78 301 ASP M CA 1
ATOM 5748 C C . ASP F 2 182 ? -47.054 7.739 -40.444 1.00 60.80 301 ASP M C 1
ATOM 5749 O O . ASP F 2 182 ? -46.095 8.266 -39.874 1.00 56.00 301 ASP M O 1
ATOM 5754 N N . GLN F 2 183 ? -47.257 7.846 -41.752 1.00 59.78 302 GLN M N 1
ATOM 5755 C CA . GLN F 2 183 ? -46.424 8.729 -42.554 1.00 66.25 302 GLN M CA 1
ATOM 5756 C C . GLN F 2 183 ? -46.645 10.185 -42.145 1.00 67.43 302 GLN M C 1
ATOM 5757 O O . GLN F 2 183 ? -47.784 10.636 -42.020 1.00 85.17 302 GLN M O 1
ATOM 5763 N N . GLY F 2 184 ? -45.558 10.920 -41.936 1.00 62.45 303 GLY M N 1
ATOM 5764 C CA . GLY F 2 184 ? -45.658 12.325 -41.581 1.00 63.36 303 GLY M CA 1
ATOM 5765 C C . GLY F 2 184 ? -44.477 12.855 -40.788 1.00 60.82 303 GLY M C 1
ATOM 5766 O O . GLY F 2 184 ? -43.429 12.215 -40.700 1.00 66.43 303 GLY M O 1
ATOM 5767 N N . LEU F 2 185 ? -44.647 14.038 -40.213 1.00 55.79 304 LEU M N 1
ATOM 5768 C CA . LEU F 2 185 ? -43.582 14.667 -39.448 1.00 50.72 304 LEU M CA 1
ATOM 5769 C C . LEU F 2 185 ? -43.632 14.242 -37.977 1.00 57.77 304 LEU M C 1
ATOM 5770 O O . LEU F 2 185 ? -44.683 14.320 -37.332 1.00 55.79 304 LEU M O 1
ATOM 5775 N N . TYR F 2 186 ? -42.493 13.780 -37.461 1.00 41.70 305 TYR M N 1
ATOM 5776 C CA . TYR F 2 186 ? -42.382 13.393 -36.065 1.00 43.31 305 TYR M CA 1
ATOM 5777 C C . TYR F 2 186 ? -41.512 14.410 -35.361 1.00 50.78 305 TYR M C 1
ATOM 5778 O O . TYR F 2 186 ? -40.363 14.627 -35.754 1.00 61.86 305 TYR M O 1
ATOM 5787 N N . THR F 2 187 ? -42.056 15.045 -34.329 1.00 45.71 306 THR M N 1
ATOM 5788 C CA . THR F 2 187 ? -41.309 16.072 -33.612 1.00 48.12 306 THR M CA 1
ATOM 5789 C C . THR F 2 187 ? -41.094 15.716 -32.152 1.00 52.87 306 THR M C 1
ATOM 5790 O O . THR F 2 187 ? -42.057 15.436 -31.429 1.00 55.92 306 THR M O 1
ATOM 5794 N N . CYS F 2 188 ? -39.827 15.732 -31.729 1.00 44.77 307 CYS M N 1
ATOM 5795 C CA . CYS F 2 188 ? -39.471 15.562 -30.321 1.00 42.56 307 CYS M CA 1
ATOM 5796 C C . CYS F 2 188 ? -39.024 16.886 -29.694 1.00 46.75 307 CYS M C 1
ATOM 5797 O O . CYS F 2 188 ? -38.092 17.527 -30.176 1.00 45.98 307 CYS M O 1
ATOM 5800 N N . ALA F 2 189 ? -39.686 17.288 -28.614 1.00 44.39 308 ALA M N 1
ATOM 5801 C CA . ALA F 2 189 ? -39.293 18.493 -27.891 1.00 49.62 308 ALA M CA 1
ATOM 5802 C C . ALA F 2 189 ? -38.806 18.175 -26.474 1.00 46.62 308 ALA M C 1
ATOM 5803 O O . ALA F 2 189 ? -39.365 17.313 -25.795 1.00 55.44 308 ALA M O 1
ATOM 5805 N N . ALA F 2 190 ? -37.759 18.871 -26.041 1.00 42.27 309 ALA M N 1
ATOM 5806 C CA . ALA F 2 190 ? -37.213 18.700 -24.694 1.00 44.49 309 ALA M CA 1
ATOM 5807 C C . ALA F 2 190 ? -37.296 19.999 -23.888 1.00 58.99 309 ALA M C 1
ATOM 5808 O O . ALA F 2 190 ? -36.789 21.040 -24.314 1.00 58.37 309 ALA M O 1
ATOM 5810 N N . SER F 2 191 ? -37.942 19.927 -22.724 1.00 67.67 310 SER M N 1
ATOM 5811 C CA . SER F 2 191 ? -38.133 21.098 -21.863 1.00 56.68 310 SER M CA 1
ATOM 5812 C C . SER F 2 191 ? -37.443 20.965 -20.502 1.00 60.47 310 SER M C 1
ATOM 5813 O O . SER F 2 191 ? -37.538 19.930 -19.829 1.00 59.44 310 SER M O 1
ATOM 5816 N N . SER F 2 192 ? -36.747 22.024 -20.101 1.00 59.08 311 SER M N 1
ATOM 5817 C CA . SER F 2 192 ? -36.004 22.016 -18.844 1.00 58.62 311 SER M CA 1
ATOM 5818 C C . SER F 2 192 ? -36.714 22.837 -17.777 1.00 55.77 311 SER M C 1
ATOM 5819 O O . SER F 2 192 ? -36.337 22.811 -16.612 1.00 69.19 311 SER M O 1
ATOM 5822 N N . GLY F 2 193 ? -37.741 23.568 -18.181 1.00 53.65 312 GLY M N 1
ATOM 5823 C CA . GLY F 2 193 ? -38.445 24.451 -17.273 1.00 54.13 312 GLY M CA 1
ATOM 5824 C C . GLY F 2 193 ? -38.357 25.889 -17.754 1.00 64.57 312 GLY M C 1
ATOM 5825 O O . GLY F 2 193 ? -39.326 26.651 -17.669 1.00 74.49 312 GLY M O 1
ATOM 5826 N N . LEU F 2 194 ? -37.189 26.262 -18.270 1.00 56.11 313 LEU M N 1
ATOM 5827 C CA . LEU F 2 194 ? -36.981 27.613 -18.780 1.00 60.29 313 LEU M CA 1
ATOM 5828 C C . LEU F 2 194 ? -36.533 27.636 -20.235 1.00 60.45 313 LEU M C 1
ATOM 5829 O O . LEU F 2 194 ? -36.311 28.699 -20.806 1.00 64.26 313 LEU M O 1
ATOM 5834 N N . MET F 2 195 ? -36.400 26.462 -20.835 1.00 68.70 314 MET M N 1
ATOM 5835 C CA . MET F 2 195 ? -35.871 26.373 -22.185 1.00 63.36 314 MET M CA 1
ATOM 5836 C C . MET F 2 195 ? -36.343 25.103 -22.890 1.00 70.41 314 MET M C 1
ATOM 5837 O O . MET F 2 195 ? -36.437 24.028 -22.277 1.00 59.60 314 MET M O 1
ATOM 5842 N N . THR F 2 196 ? -36.637 25.238 -24.181 1.00 58.87 315 THR M N 1
ATOM 5843 C CA . THR F 2 196 ? -37.135 24.127 -24.974 1.00 47.19 315 THR M CA 1
ATOM 5844 C C . THR F 2 196 ? -36.445 24.093 -26.329 1.00 58.12 315 THR M C 1
ATOM 5845 O O . THR F 2 196 ? -36.451 25.072 -27.071 1.00 67.49 315 THR M O 1
ATOM 5849 N N . LYS F 2 197 ? -35.840 22.960 -26.649 1.00 56.21 316 LYS M N 1
ATOM 5850 C CA . LYS F 2 197 ? -35.312 22.737 -27.988 1.00 60.86 316 LYS M CA 1
ATOM 5851 C C . LYS F 2 197 ? -35.991 21.510 -28.569 1.00 57.83 316 LYS M C 1
ATOM 5852 O O . LYS F 2 197 ? -36.363 20.600 -27.835 1.00 56.61 316 LYS M O 1
ATOM 5858 N N . LYS F 2 198 ? -36.164 21.480 -29.883 1.00 62.77 317 LYS M N 1
ATOM 5859 C CA . LYS F 2 198 ? -36.764 20.311 -30.508 1.00 60.76 317 LYS M CA 1
ATOM 5860 C C . LYS F 2 198 ? -36.093 19.918 -31.816 1.00 55.96 317 LYS M C 1
ATOM 5861 O O . LYS F 2 198 ? -35.292 20.659 -32.367 1.00 60.22 317 LYS M O 1
ATOM 5867 N N . ASN F 2 199 ? -36.417 18.728 -32.295 1.00 57.37 318 ASN M N 1
ATOM 5868 C CA . ASN F 2 199 ? -35.944 18.287 -33.589 1.00 54.53 318 ASN M CA 1
ATOM 5869 C C . ASN F 2 199 ? -37.031 17.445 -34.229 1.00 59.91 318 ASN M C 1
ATOM 5870 O O . ASN F 2 199 ? -37.988 17.041 -33.554 1.00 55.14 318 ASN M O 1
ATOM 5875 N N . SER F 2 200 ? -36.896 17.191 -35.527 1.00 49.46 319 SER M N 1
ATOM 5876 C CA . SER F 2 200 ? -37.915 16.438 -36.242 1.00 48.50 319 SER M CA 1
ATOM 5877 C C . SER F 2 200 ? -37.351 15.664 -37.422 1.00 51.18 319 SER M C 1
ATOM 5878 O O . SER F 2 200 ? -36.184 15.816 -37.791 1.00 58.89 319 SER M O 1
ATOM 5881 N N . THR F 2 201 ? -38.195 14.828 -38.011 1.00 48.29 320 THR M N 1
ATOM 5882 C CA . THR F 2 201 ? -37.800 14.034 -39.166 1.00 46.55 320 THR M CA 1
ATOM 5883 C C . THR F 2 201 ? -39.053 13.512 -39.842 1.00 48.35 320 THR M C 1
ATOM 5884 O O . THR F 2 201 ? -40.049 13.232 -39.181 1.00 60.57 320 THR M O 1
ATOM 5888 N N . PHE F 2 202 ? -39.013 13.393 -41.161 1.00 59.58 321 PHE M N 1
ATOM 5889 C CA . PHE F 2 202 ? -40.167 12.893 -41.884 1.00 52.22 321 PHE M CA 1
ATOM 5890 C C . PHE F 2 202 ? -40.063 11.386 -42.040 1.00 50.25 321 PHE M C 1
ATOM 5891 O O . PHE F 2 202 ? -39.049 10.868 -42.493 1.00 66.41 321 PHE M O 1
ATOM 5899 N N . VAL F 2 203 ? -41.115 10.688 -41.641 1.00 46.78 322 VAL M N 1
ATOM 5900 C CA . VAL F 2 203 ? -41.181 9.243 -41.806 1.00 47.26 322 VAL M CA 1
ATOM 5901 C C . VAL F 2 203 ? -42.095 8.906 -42.974 1.00 48.23 322 VAL M C 1
ATOM 5902 O O . VAL F 2 203 ? -43.242 9.361 -43.020 1.00 50.82 322 VAL M O 1
ATOM 5906 N N . ARG F 2 204 ? -41.590 8.121 -43.924 1.00 44.72 323 ARG M N 1
ATOM 5907 C CA . ARG F 2 204 ? -42.429 7.695 -45.042 1.00 57.91 323 ARG M CA 1
ATOM 5908 C C . ARG F 2 204 ? -42.843 6.247 -44.860 1.00 48.78 323 ARG M C 1
ATOM 5909 O O . ARG F 2 204 ? -42.057 5.428 -44.388 1.00 54.43 323 ARG M O 1
ATOM 5917 N N . VAL F 2 205 ? -44.088 5.944 -45.212 1.00 48.75 324 VAL M N 1
ATOM 5918 C CA . VAL F 2 205 ? -44.594 4.574 -45.182 1.00 57.97 324 VAL M CA 1
ATOM 5919 C C . VAL F 2 205 ? -45.239 4.229 -46.522 1.00 66.88 324 VAL M C 1
ATOM 5920 O O . VAL F 2 205 ? -45.991 5.026 -47.080 1.00 83.42 324 VAL M O 1
ATOM 5924 N N . HIS F 2 206 ? -44.946 3.045 -47.042 1.00 69.55 325 HIS M N 1
ATOM 5925 C CA . HIS F 2 206 ? -45.437 2.684 -48.361 1.00 68.71 325 HIS M CA 1
ATOM 5926 C C . HIS F 2 206 ? -46.162 1.338 -48.384 1.00 85.92 325 HIS M C 1
ATOM 5927 O O . HIS F 2 206 ? -46.086 0.560 -47.431 1.00 69.83 325 HIS M O 1
ATOM 5934 N N . GLU F 2 207 ? -46.867 1.077 -49.482 1.00 91.73 326 GLU M N 1
ATOM 5935 C CA . GLU F 2 207 ? -47.576 -0.181 -49.658 1.00 82.03 326 GLU M CA 1
ATOM 5936 C C . GLU F 2 207 ? -48.032 -0.319 -51.103 1.00 103.59 326 GLU M C 1
ATOM 5937 O O . GLU F 2 207 ? -47.486 0.322 -51.999 1.00 116.92 326 GLU M O 1
ATOM 5943 N N . PRO G 2 5 ? -0.146 -30.416 21.843 1.00 68.50 124 PRO N N 1
ATOM 5944 C CA . PRO G 2 5 ? -0.919 -31.513 21.240 1.00 71.31 124 PRO N CA 1
ATOM 5945 C C . PRO G 2 5 ? -0.680 -31.599 19.732 1.00 74.00 124 PRO N C 1
ATOM 5946 O O . PRO G 2 5 ? -0.768 -32.681 19.153 1.00 77.25 124 PRO N O 1
ATOM 5950 N N . PHE G 2 6 ? -0.387 -30.462 19.109 1.00 73.17 125 PHE N N 1
ATOM 5951 C CA . PHE G 2 6 ? -0.007 -30.433 17.703 1.00 69.59 125 PHE N CA 1
ATOM 5952 C C . PHE G 2 6 ? 1.503 -30.199 17.587 1.00 85.67 125 PHE N C 1
ATOM 5953 O O . PHE G 2 6 ? 2.067 -29.393 18.329 1.00 88.40 125 PHE N O 1
ATOM 5961 N N . ILE G 2 7 ? 2.158 -30.897 16.663 1.00 90.41 126 ILE N N 1
ATOM 5962 C CA . ILE G 2 7 ? 3.582 -30.673 16.414 1.00 80.59 126 ILE N CA 1
ATOM 5963 C C . ILE G 2 7 ? 3.790 -29.477 15.486 1.00 82.62 126 ILE N C 1
ATOM 5964 O O . ILE G 2 7 ? 4.880 -28.907 15.416 1.00 84.30 126 ILE N O 1
ATOM 5969 N N . GLN G 2 13 ? 5.442 -20.767 12.479 1.00 98.52 132 GLN N N 1
ATOM 5970 C CA . GLN G 2 13 ? 4.652 -19.566 12.744 1.00 115.19 132 GLN N CA 1
ATOM 5971 C C . GLN G 2 13 ? 3.285 -19.593 12.055 1.00 117.59 132 GLN N C 1
ATOM 5972 O O . GLN G 2 13 ? 2.276 -19.230 12.659 1.00 104.72 132 GLN N O 1
ATOM 5978 N N . HIS G 2 14 ? 3.262 -20.011 10.790 1.00 121.36 133 HIS N N 1
ATOM 5979 C CA . HIS G 2 14 ? 2.017 -20.142 10.025 1.00 101.12 133 HIS N CA 1
ATOM 5980 C C . HIS G 2 14 ? 2.244 -20.963 8.752 1.00 80.44 133 HIS N C 1
ATOM 5981 O O . HIS G 2 14 ? 3.352 -21.000 8.210 1.00 81.10 133 HIS N O 1
ATOM 5988 N N . GLY G 2 15 ? 1.186 -21.604 8.267 1.00 69.80 134 GLY N N 1
ATOM 5989 C CA . GLY G 2 15 ? 1.291 -22.498 7.128 1.00 74.76 134 GLY N CA 1
ATOM 5990 C C . GLY G 2 15 ? 0.427 -22.097 5.949 1.00 68.08 134 GLY N C 1
ATOM 5991 O O . GLY G 2 15 ? -0.163 -21.019 5.942 1.00 54.76 134 GLY N O 1
ATOM 5992 N N . VAL G 2 16 ? 0.362 -22.968 4.945 1.00 63.04 135 VAL N N 1
ATOM 5993 C CA . VAL G 2 16 ? -0.406 -22.686 3.744 1.00 60.17 135 VAL N CA 1
ATOM 5994 C C . VAL G 2 16 ? -1.144 -23.913 3.239 1.00 64.15 135 VAL N C 1
ATOM 5995 O O . VAL G 2 16 ? -0.606 -25.015 3.235 1.00 71.42 135 VAL N O 1
ATOM 5999 N N . VAL G 2 17 ? -2.379 -23.705 2.802 1.00 64.14 136 VAL N N 1
ATOM 6000 C CA . VAL G 2 17 ? -3.199 -24.771 2.247 1.00 69.12 136 VAL N CA 1
ATOM 6001 C C . VAL G 2 17 ? -3.586 -24.417 0.814 1.00 66.68 136 VAL N C 1
ATOM 6002 O O . VAL G 2 17 ? -4.301 -23.444 0.591 1.00 71.73 136 VAL N O 1
ATOM 6006 N N . TYR G 2 18 ? -3.122 -25.197 -0.158 1.00 62.97 137 TYR N N 1
ATOM 6007 C CA . TYR G 2 18 ? -3.465 -24.923 -1.549 1.00 66.69 137 TYR N CA 1
ATOM 6008 C C . TYR G 2 18 ? -4.695 -25.714 -1.993 1.00 71.28 137 TYR N C 1
ATOM 6009 O O . TYR G 2 18 ? -4.718 -26.934 -1.924 1.00 77.59 137 TYR N O 1
ATOM 6018 N N . ILE G 2 19 ? -5.725 -25.012 -2.436 1.00 66.28 138 ILE N N 1
ATOM 6019 C CA . ILE G 2 19 ? -6.980 -25.659 -2.782 1.00 70.40 138 ILE N CA 1
ATOM 6020 C C . ILE G 2 19 ? -7.181 -25.713 -4.282 1.00 67.68 138 ILE N C 1
ATOM 6021 O O . ILE G 2 19 ? -6.947 -24.732 -4.981 1.00 72.62 138 ILE N O 1
ATOM 6026 N N . THR G 2 20 ? -7.639 -26.862 -4.765 1.00 79.44 139 THR N N 1
ATOM 6027 C CA . THR G 2 20 ? -7.855 -27.074 -6.189 1.00 95.42 139 THR N CA 1
ATOM 6028 C C . THR G 2 20 ? -9.113 -26.384 -6.721 1.00 103.55 139 THR N C 1
ATOM 6029 O O . THR G 2 20 ? -9.220 -26.140 -7.920 1.00 112.28 139 THR N O 1
ATOM 6033 N N . GLU G 2 21 ? -10.056 -26.075 -5.831 1.00 104.48 140 GLU N N 1
ATOM 6034 C CA . GLU G 2 21 ? -11.351 -25.503 -6.221 1.00 100.49 140 GLU N CA 1
ATOM 6035 C C . GLU G 2 21 ? -12.205 -26.549 -6.949 1.00 112.75 140 GLU N C 1
ATOM 6036 O O . GLU G 2 21 ? -13.364 -26.300 -7.293 1.00 101.93 140 GLU N O 1
ATOM 6042 N N . ASN G 2 22 ? -11.615 -27.721 -7.180 1.00 121.13 141 ASN N N 1
ATOM 6043 C CA . ASN G 2 22 ? -12.358 -28.886 -7.641 1.00 117.95 141 ASN N CA 1
ATOM 6044 C C . ASN G 2 22 ? -13.379 -29.261 -6.575 1.00 127.90 141 ASN N C 1
ATOM 6045 O O . ASN G 2 22 ? -13.014 -29.626 -5.458 1.00 133.11 141 ASN N O 1
ATOM 6050 N N . LYS G 2 23 ? -14.658 -29.173 -6.924 1.00 130.19 142 LYS N N 1
ATOM 6051 C CA . LYS G 2 23 ? -15.729 -29.246 -5.933 1.00 135.35 142 LYS N CA 1
ATOM 6052 C C . LYS G 2 23 ? -15.984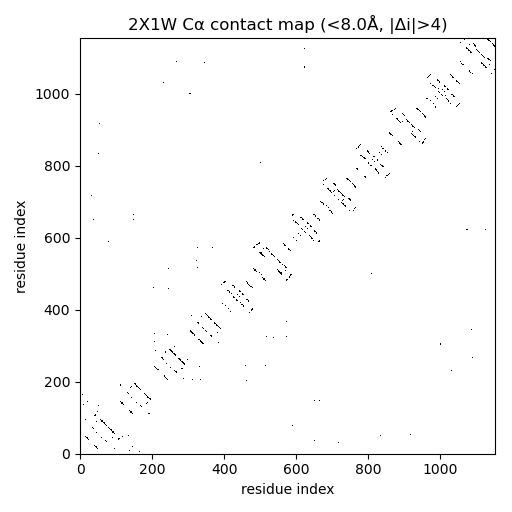 -30.644 -5.354 1.00 136.76 142 LYS N C 1
ATOM 6053 O O . LYS G 2 23 ? -17.078 -30.917 -4.861 1.00 139.20 142 LYS N O 1
ATOM 6059 N N . ASN G 2 24 ? -14.986 -31.525 -5.400 1.00 132.09 143 ASN N N 1
ATOM 6060 C CA . ASN G 2 24 ? -15.145 -32.852 -4.805 1.00 126.21 143 ASN N CA 1
ATOM 6061 C C . ASN G 2 24 ? -13.844 -33.519 -4.333 1.00 118.67 143 ASN N C 1
ATOM 6062 O O . ASN G 2 24 ? -13.882 -34.530 -3.630 1.00 127.32 143 ASN N O 1
ATOM 6067 N N . LYS G 2 25 ? -12.698 -32.959 -4.710 1.00 102.53 144 LYS N N 1
ATOM 6068 C CA . LYS G 2 25 ? -11.423 -33.486 -4.237 1.00 100.67 144 LYS N CA 1
ATOM 6069 C C . LYS G 2 25 ? -11.182 -32.992 -2.819 1.00 101.16 144 LYS N C 1
ATOM 6070 O O . LYS G 2 25 ? -11.490 -31.848 -2.497 1.00 102.58 144 LYS N O 1
ATOM 6076 N N . THR G 2 26 ? -10.638 -33.854 -1.966 1.00 99.70 145 THR N N 1
ATOM 6077 C CA . THR G 2 26 ? -10.377 -33.465 -0.584 1.00 84.63 145 THR N CA 1
ATOM 6078 C C . THR G 2 26 ? -9.002 -32.821 -0.405 1.00 78.46 145 THR N C 1
ATOM 6079 O O . THR G 2 26 ? -8.109 -32.973 -1.233 1.00 76.23 145 THR N O 1
ATOM 6083 N N . VAL G 2 27 ? -8.857 -32.086 0.688 1.00 79.24 146 VAL N N 1
ATOM 6084 C CA . VAL G 2 27 ? -7.630 -31.376 0.996 1.00 87.87 146 VAL N CA 1
ATOM 6085 C C . VAL G 2 27 ? -7.230 -31.713 2.422 1.00 89.23 146 VAL N C 1
ATOM 6086 O O . VAL G 2 27 ? -8.088 -31.941 3.271 1.00 90.60 146 VAL N O 1
ATOM 6090 N N . VAL G 2 28 ? -5.930 -31.751 2.690 1.00 92.95 147 VAL N N 1
ATOM 6091 C CA . VAL G 2 28 ? -5.452 -32.121 4.019 1.00 91.98 147 VAL N CA 1
ATOM 6092 C C . VAL G 2 28 ? -4.692 -31.000 4.727 1.00 83.83 147 VAL N C 1
ATOM 6093 O O . VAL G 2 28 ? -3.630 -30.578 4.271 1.00 85.72 147 VAL N O 1
ATOM 6097 N N . ILE G 2 29 ? -5.243 -30.518 5.839 1.00 73.24 148 ILE N N 1
ATOM 6098 C CA . ILE G 2 29 ? -4.520 -29.592 6.706 1.00 76.91 148 ILE N CA 1
ATOM 6099 C C . ILE G 2 29 ? -3.660 -30.405 7.668 1.00 89.46 148 ILE N C 1
ATOM 6100 O O . ILE G 2 29 ? -4.181 -31.184 8.463 1.00 91.95 148 ILE N O 1
ATOM 6105 N N . PRO G 2 30 ? -2.333 -30.232 7.592 1.00 93.19 149 PRO N N 1
ATOM 6106 C CA . PRO G 2 30 ? -1.395 -31.061 8.359 1.00 89.92 149 PRO N CA 1
ATOM 6107 C C . PRO G 2 30 ? -1.291 -30.657 9.825 1.00 89.71 149 PRO N C 1
ATOM 6108 O O . PRO G 2 30 ? -0.230 -30.218 10.260 1.00 88.10 149 PRO N O 1
ATOM 6112 N N . CYS G 2 31 ? -2.381 -30.802 10.569 1.00 90.47 150 CYS N N 1
ATOM 6113 C CA . CYS G 2 31 ? -2.359 -30.587 12.012 1.00 85.60 150 CYS N CA 1
ATOM 6114 C C . CYS G 2 31 ? -1.939 -31.871 12.713 1.00 95.02 150 CYS N C 1
ATOM 6115 O O . CYS G 2 31 ? -2.783 -32.627 13.188 1.00 106.98 150 CYS N O 1
ATOM 6118 N N . LEU G 2 32 ? -0.633 -32.114 12.770 1.00 92.25 151 LEU N N 1
ATOM 6119 C CA . LEU G 2 32 ? -0.107 -33.357 13.331 1.00 94.65 151 LEU N CA 1
ATOM 6120 C C . LEU G 2 32 ? -0.403 -33.524 14.827 1.00 96.57 151 LEU N C 1
ATOM 6121 O O . LEU G 2 32 ? -0.413 -32.559 15.590 1.00 84.80 151 LEU N O 1
ATOM 6126 N N . GLY G 2 33 ? -0.650 -34.762 15.238 1.00 101.57 152 GLY N N 1
ATOM 6127 C CA . GLY G 2 33 ? -1.023 -35.038 16.611 1.00 104.19 152 GLY N CA 1
ATOM 6128 C C . GLY G 2 33 ? -0.015 -35.862 17.390 1.00 113.31 152 GLY N C 1
ATOM 6129 O O . GLY G 2 33 ? 0.676 -36.714 16.830 1.00 107.86 152 GLY N O 1
ATOM 6130 N N . SER G 2 34 ? 0.066 -35.597 18.691 1.00 119.98 153 SER N N 1
ATOM 6131 C CA . SER G 2 34 ? 0.908 -36.371 19.598 1.00 122.75 153 SER N CA 1
ATOM 6132 C C . SER G 2 34 ? 0.105 -37.517 20.203 1.00 119.31 153 SER N C 1
ATOM 6133 O O . SER G 2 34 ? 0.644 -38.578 20.506 1.00 114.23 153 SER N O 1
ATOM 6136 N N . ILE G 2 35 ? -1.192 -37.285 20.374 1.00 125.07 154 ILE N N 1
ATOM 6137 C CA . ILE G 2 35 ? -2.088 -38.278 20.947 1.00 134.68 154 ILE N CA 1
ATOM 6138 C C . ILE G 2 35 ? -3.102 -38.727 19.905 1.00 127.27 154 ILE N C 1
ATOM 6139 O O . ILE G 2 35 ? -4.089 -38.037 19.661 1.00 128.12 154 ILE N O 1
ATOM 6144 N N . SER G 2 36 ? -2.858 -39.884 19.298 1.00 125.38 155 SER N N 1
ATOM 6145 C CA . SER G 2 36 ? -3.697 -40.379 18.205 1.00 130.18 155 SER N CA 1
ATOM 6146 C C . SER G 2 36 ? -5.178 -40.477 18.578 1.00 125.44 155 SER N C 1
ATOM 6147 O O . SER G 2 36 ? -6.037 -40.645 17.711 1.00 122.30 155 SER N O 1
ATOM 6150 N N . ASN G 2 37 ? -5.469 -40.379 19.870 1.00 123.29 156 ASN N N 1
ATOM 6151 C CA . ASN G 2 37 ? -6.847 -40.342 20.341 1.00 128.50 156 ASN N CA 1
ATOM 6152 C C . ASN G 2 37 ? -7.235 -38.938 20.778 1.00 125.68 156 ASN N C 1
ATOM 6153 O O . ASN G 2 37 ? -7.525 -38.697 21.947 1.00 125.73 156 ASN N O 1
ATOM 6158 N N . LEU G 2 38 ? -7.235 -38.012 19.828 1.00 128.34 157 LEU N N 1
ATOM 6159 C CA . LEU G 2 38 ? -7.510 -36.613 20.122 1.00 118.12 157 LEU N CA 1
ATOM 6160 C C . LEU G 2 38 ? -8.704 -36.125 19.312 1.00 107.96 157 LEU N C 1
ATOM 6161 O O . LEU G 2 38 ? -8.793 -36.380 18.113 1.00 107.64 157 LEU N O 1
ATOM 6166 N N . ASN G 2 39 ? -9.624 -35.432 19.976 1.00 98.23 158 ASN N N 1
ATOM 6167 C CA . ASN G 2 39 ? -10.825 -34.921 19.324 1.00 101.88 158 ASN N CA 1
ATOM 6168 C C . ASN G 2 39 ? -10.600 -33.542 18.699 1.00 102.94 158 ASN N C 1
ATOM 6169 O O . ASN G 2 39 ? -10.624 -32.525 19.391 1.00 102.06 158 ASN N O 1
ATOM 6174 N N . VAL G 2 40 ? -10.391 -33.521 17.385 1.00 96.18 159 VAL N N 1
ATOM 6175 C CA . VAL G 2 40 ? -9.993 -32.310 16.675 1.00 89.67 159 VAL N CA 1
ATOM 6176 C C . VAL G 2 40 ? -11.108 -31.726 15.808 1.00 83.32 159 VAL N C 1
ATOM 6177 O O . VAL G 2 40 ? -11.750 -32.447 15.048 1.00 86.61 159 VAL N O 1
ATOM 6181 N N . SER G 2 41 ? -11.327 -30.418 15.923 1.00 70.96 160 SER N N 1
ATOM 6182 C CA . SER G 2 41 ? -12.254 -29.714 15.042 1.00 70.97 160 SER N CA 1
ATOM 6183 C C . SER G 2 41 ? -11.497 -28.707 14.177 1.00 76.29 160 SER N C 1
ATOM 6184 O O . SER G 2 41 ? -10.394 -28.283 14.526 1.00 75.35 160 SER N O 1
ATOM 6187 N N . LEU G 2 42 ? -12.087 -28.330 13.047 1.00 72.85 161 LEU N N 1
ATOM 6188 C CA . LEU G 2 42 ? -11.446 -27.387 12.131 1.00 62.20 161 LEU N CA 1
ATOM 6189 C C . LEU G 2 42 ? -12.202 -26.069 12.011 1.00 59.21 161 LEU N C 1
ATOM 6190 O O . LEU G 2 42 ? -13.338 -26.042 11.546 1.00 67.34 161 LEU N O 1
ATOM 6195 N N . CYS G 2 43 ? -11.565 -24.977 12.422 1.00 63.40 162 CYS N N 1
ATOM 6196 C CA . CYS G 2 43 ? -12.189 -23.657 12.352 1.00 68.82 162 CYS N CA 1
ATOM 6197 C C . CYS G 2 43 ? -11.747 -22.895 11.104 1.00 61.79 162 CYS N C 1
ATOM 6198 O O . CYS G 2 43 ? -10.576 -22.913 10.745 1.00 58.34 162 CYS N O 1
ATOM 6201 N N . ALA G 2 44 ? -12.689 -22.222 10.451 1.00 54.47 163 ALA N N 1
ATOM 6202 C CA . ALA G 2 44 ? -12.384 -21.422 9.276 1.00 56.71 163 ALA N CA 1
ATOM 6203 C C . ALA G 2 44 ? -13.053 -20.064 9.406 1.00 50.47 163 ALA N C 1
ATOM 6204 O O . ALA G 2 44 ? -14.085 -19.944 10.051 1.00 50.56 163 ALA N O 1
ATOM 6206 N N . ARG G 2 45 ? -12.461 -19.050 8.784 1.00 43.14 164 ARG N N 1
ATOM 6207 C CA . ARG G 2 45 ? -12.927 -17.670 8.893 1.00 47.09 164 ARG N CA 1
ATOM 6208 C C . ARG G 2 45 ? -12.382 -16.880 7.705 1.00 52.15 164 ARG N C 1
ATOM 6209 O O . ARG G 2 45 ? -11.315 -17.205 7.188 1.00 45.58 164 ARG N O 1
ATOM 6217 N N . TYR G 2 46 ? -13.094 -15.851 7.258 1.00 48.39 165 TYR N N 1
ATOM 6218 C CA . TYR G 2 46 ? -14.400 -15.463 7.777 1.00 46.21 165 TYR N CA 1
ATOM 6219 C C . TYR G 2 46 ? -15.403 -15.611 6.643 1.00 49.38 165 TYR N C 1
ATOM 6220 O O . TYR G 2 46 ? -15.043 -15.451 5.476 1.00 56.35 165 TYR N O 1
ATOM 6229 N N . PRO G 2 47 ? -16.669 -15.903 6.972 1.00 55.71 166 PRO N N 1
ATOM 6230 C CA . PRO G 2 47 ? -17.252 -16.020 8.314 1.00 43.92 166 PRO N CA 1
ATOM 6231 C C . PRO G 2 47 ? -16.736 -17.230 9.079 1.00 44.65 166 PRO N C 1
ATOM 6232 O O . PRO G 2 47 ? -16.121 -18.120 8.498 1.00 51.62 166 PRO N O 1
ATOM 6236 N N . GLU G 2 48 ? -17.002 -17.259 10.378 1.00 45.31 167 GLU N N 1
ATOM 6237 C CA . GLU G 2 48 ? -16.535 -18.347 11.225 1.00 53.28 167 GLU N CA 1
ATOM 6238 C C . GLU G 2 48 ? -17.349 -19.612 11.029 1.00 48.45 167 GLU N C 1
ATOM 6239 O O . GLU G 2 48 ? -18.570 -19.583 11.086 1.00 59.74 167 GLU N O 1
ATOM 6245 N N . LYS G 2 49 ? -16.659 -20.716 10.783 1.00 45.91 168 LYS N N 1
ATOM 6246 C CA . LYS G 2 49 ? -17.289 -22.025 10.699 1.00 44.86 168 LYS N CA 1
ATOM 6247 C C . LYS G 2 49 ? -16.466 -23.051 11.468 1.00 49.01 168 LYS N C 1
ATOM 6248 O O . LYS G 2 49 ? -15.258 -22.897 11.644 1.00 54.71 168 LYS N O 1
ATOM 6254 N N . ARG G 2 50 ? -17.126 -24.097 11.937 1.00 51.66 169 ARG N N 1
ATOM 6255 C CA . ARG G 2 50 ? -16.428 -25.175 12.613 1.00 51.39 169 ARG N CA 1
ATOM 6256 C C . ARG G 2 50 ? -16.845 -26.515 12.033 1.00 56.86 169 ARG N C 1
ATOM 6257 O O . ARG G 2 50 ? -18.029 -26.832 11.957 1.00 72.34 169 ARG N O 1
ATOM 6265 N N . PHE G 2 51 ? -15.865 -27.306 11.622 1.00 60.97 170 PHE N N 1
ATOM 6266 C CA . PHE G 2 51 ? -16.150 -28.581 10.988 1.00 63.10 170 PHE N CA 1
ATOM 6267 C C . PHE G 2 51 ? -15.675 -29.747 11.834 1.00 74.46 170 PHE N C 1
ATOM 6268 O O . PHE G 2 51 ? -14.487 -29.867 12.131 1.00 76.51 170 PHE N O 1
ATOM 6276 N N . VAL G 2 52 ? -16.621 -30.599 12.217 1.00 82.16 171 VAL N N 1
ATOM 6277 C CA . VAL G 2 52 ? -16.346 -31.772 13.037 1.00 78.30 171 VAL N CA 1
ATOM 6278 C C . VAL G 2 52 ? -16.241 -33.007 12.152 1.00 86.60 171 VAL N C 1
ATOM 6279 O O . VAL G 2 52 ? -16.940 -33.103 11.145 1.00 91.09 171 VAL N O 1
ATOM 6283 N N . PRO G 2 53 ? -15.350 -33.949 12.506 1.00 92.45 172 PRO N N 1
ATOM 6284 C CA . PRO G 2 53 ? -15.265 -35.189 11.727 1.00 97.51 172 PRO N CA 1
ATOM 6285 C C . PRO G 2 53 ? -16.571 -35.958 11.823 1.00 100.92 172 PRO N C 1
ATOM 6286 O O . PRO G 2 53 ? -17.028 -36.225 12.928 1.00 102.23 172 PRO N O 1
ATOM 6290 N N . ASP G 2 54 ? -17.166 -36.290 10.684 1.00 106.09 173 ASP N N 1
ATOM 6291 C CA . ASP G 2 54 ? -18.435 -37.007 10.665 1.00 112.78 173 ASP N CA 1
ATOM 6292 C C . ASP G 2 54 ? -18.213 -38.503 10.479 1.00 119.05 173 ASP N C 1
ATOM 6293 O O . ASP G 2 54 ? -19.164 -39.271 10.333 1.00 111.17 173 ASP N O 1
ATOM 6298 N N . GLY G 2 55 ? -16.946 -38.906 10.487 1.00 125.10 174 GLY N N 1
ATOM 6299 C CA . GLY G 2 55 ? -16.584 -40.304 10.349 1.00 128.93 174 GLY N CA 1
ATOM 6300 C C . GLY G 2 55 ? -16.480 -40.730 8.900 1.00 130.47 174 GLY N C 1
ATOM 6301 O O . GLY G 2 55 ? -15.918 -41.780 8.590 1.00 132.06 174 GLY N O 1
ATOM 6302 N N . ASN G 2 56 ? -17.024 -39.909 8.008 1.00 127.72 175 ASN N N 1
ATOM 6303 C CA . ASN G 2 56 ? -17.013 -40.211 6.582 1.00 128.00 175 ASN N CA 1
ATOM 6304 C C . ASN G 2 56 ? -16.043 -39.329 5.795 1.00 118.72 175 ASN N C 1
ATOM 6305 O O . ASN G 2 56 ? -14.849 -39.619 5.719 1.00 108.91 175 ASN N O 1
ATOM 6310 N N . ARG G 2 57 ? -16.568 -38.252 5.212 1.00 116.94 176 ARG N N 1
ATOM 6311 C CA . ARG G 2 57 ? -15.772 -37.338 4.401 1.00 112.69 176 ARG N CA 1
ATOM 6312 C C . ARG G 2 57 ? -14.753 -36.595 5.253 1.00 103.40 176 ARG N C 1
ATOM 6313 O O . ARG G 2 57 ? -13.583 -36.485 4.887 1.00 97.56 176 ARG N O 1
ATOM 6321 N N . ILE G 2 58 ? -15.214 -36.088 6.392 1.00 98.99 177 ILE N N 1
ATOM 6322 C CA . ILE G 2 58 ? -14.402 -35.255 7.272 1.00 90.79 177 ILE N CA 1
ATOM 6323 C C . ILE G 2 58 ? -13.798 -36.063 8.419 1.00 97.17 177 ILE N C 1
ATOM 6324 O O . ILE G 2 58 ? -14.522 -36.663 9.215 1.00 101.15 177 ILE N O 1
ATOM 6329 N N . SER G 2 59 ? -12.471 -36.066 8.506 1.00 97.27 178 SER N N 1
ATOM 6330 C CA . SER G 2 59 ? -11.774 -36.889 9.491 1.00 97.75 178 SER N CA 1
ATOM 6331 C C . SER G 2 59 ? -10.480 -36.248 9.980 1.00 87.07 178 SER N C 1
ATOM 6332 O O . SER G 2 59 ? -10.072 -35.208 9.482 1.00 69.77 178 SER N O 1
ATOM 6335 N N . TRP G 2 60 ? -9.843 -36.886 10.957 1.00 96.67 179 TRP N N 1
ATOM 6336 C CA . TRP G 2 60 ? -8.551 -36.445 11.473 1.00 98.13 179 TRP N CA 1
ATOM 6337 C C . TRP G 2 60 ? -7.720 -37.657 11.873 1.00 103.03 179 TRP N C 1
ATOM 6338 O O . TRP G 2 60 ? -8.097 -38.399 12.776 1.00 100.11 179 TRP N O 1
ATOM 6349 N N . ASP G 2 61 ? -6.584 -37.850 11.211 1.00 108.50 180 ASP N N 1
ATOM 6350 C CA . ASP G 2 61 ? -5.829 -39.094 11.344 1.00 122.68 180 ASP N CA 1
ATOM 6351 C C . ASP G 2 61 ? -4.651 -39.005 12.312 1.00 136.28 180 ASP N C 1
ATOM 6352 O O . ASP G 2 61 ? -4.027 -40.020 12.625 1.00 150.78 180 ASP N O 1
ATOM 6357 N N . SER G 2 62 ? -4.343 -37.799 12.780 1.00 127.08 181 SER N N 1
ATOM 6358 C CA . SER G 2 62 ? -3.243 -37.608 13.725 1.00 128.34 181 SER N CA 1
ATOM 6359 C C . SER G 2 62 ? -1.882 -37.815 13.068 1.00 125.98 181 SER N C 1
ATOM 6360 O O . SER G 2 62 ? -0.914 -37.124 13.389 1.00 118.03 181 SER N O 1
ATOM 6363 N N . LYS G 2 63 ? -1.814 -38.780 12.158 1.00 127.63 182 LYS N N 1
ATOM 6364 C CA . LYS G 2 63 ? -0.601 -39.046 11.402 1.00 131.04 182 LYS N CA 1
ATOM 6365 C C . LYS G 2 63 ? -0.571 -38.161 10.164 1.00 129.04 182 LYS N C 1
ATOM 6366 O O . LYS G 2 63 ? 0.478 -37.652 9.776 1.00 125.21 182 LYS N O 1
ATOM 6372 N N . LYS G 2 64 ? -1.736 -37.982 9.549 1.00 131.42 183 LYS N N 1
ATOM 6373 C CA . LYS G 2 64 ? -1.863 -37.131 8.373 1.00 126.07 183 LYS N CA 1
ATOM 6374 C C . LYS G 2 64 ? -2.229 -35.712 8.766 1.00 113.02 183 LYS N C 1
ATOM 6375 O O . LYS G 2 64 ? -1.539 -34.759 8.411 1.00 120.64 183 LYS N O 1
ATOM 6381 N N . GLY G 2 65 ? -3.325 -35.585 9.504 1.00 99.56 184 GLY N N 1
ATOM 6382 C CA . GLY G 2 65 ? -3.877 -34.292 9.856 1.00 85.34 184 GLY N CA 1
ATOM 6383 C C . GLY G 2 65 ? -5.378 -34.289 9.633 1.00 95.73 184 GLY N C 1
ATOM 6384 O O . GLY G 2 65 ? -6.008 -35.346 9.612 1.00 98.14 184 GLY N O 1
ATOM 6385 N N . PHE G 2 66 ? -5.955 -33.102 9.463 1.00 104.24 185 PHE N N 1
ATOM 6386 C CA . PHE G 2 66 ? -7.394 -32.977 9.251 1.00 93.41 185 PHE N CA 1
ATOM 6387 C C . PHE G 2 66 ? -7.728 -33.078 7.768 1.00 89.03 185 PHE N C 1
ATOM 6388 O O . PHE G 2 66 ? -7.170 -32.356 6.952 1.00 79.27 185 PHE N O 1
ATOM 6396 N N . THR G 2 67 ? -8.633 -33.986 7.426 1.00 96.87 186 THR N N 1
ATOM 6397 C CA . THR G 2 67 ? -9.034 -34.188 6.040 1.00 97.98 186 THR N CA 1
ATOM 6398 C C . THR G 2 67 ? -10.454 -33.684 5.810 1.00 93.46 186 THR N C 1
ATOM 6399 O O . THR G 2 67 ? -11.385 -34.099 6.498 1.00 103.10 186 THR N O 1
ATOM 6403 N N . ILE G 2 68 ? -10.614 -32.794 4.837 1.00 80.19 187 ILE N N 1
ATOM 6404 C CA . ILE G 2 68 ? -11.909 -32.181 4.558 1.00 82.67 187 ILE N CA 1
ATOM 6405 C C . ILE G 2 68 ? -12.042 -31.840 3.075 1.00 77.83 187 ILE N C 1
ATOM 6406 O O . ILE G 2 68 ? -11.064 -31.451 2.437 1.00 77.99 187 ILE N O 1
ATOM 6411 N N . PRO G 2 69 ? -13.253 -32.003 2.517 1.00 75.43 188 PRO N N 1
ATOM 6412 C CA . PRO G 2 69 ? -13.561 -31.586 1.145 1.00 68.46 188 PRO N CA 1
ATOM 6413 C C . PRO G 2 69 ? -13.261 -30.110 0.944 1.00 70.69 188 PRO N C 1
ATOM 6414 O O . PRO G 2 69 ? -13.828 -29.278 1.642 1.00 76.15 188 PRO N O 1
ATOM 6418 N N . SER G 2 70 ? -12.388 -29.797 -0.009 1.00 74.69 189 SER N N 1
ATOM 6419 C CA . SER G 2 70 ? -11.910 -28.434 -0.210 1.00 56.45 189 SER N CA 1
ATOM 6420 C C . SER G 2 70 ? -13.017 -27.407 -0.398 1.00 59.95 189 SER N C 1
ATOM 6421 O O . SER G 2 70 ? -12.826 -26.231 -0.089 1.00 61.44 189 SER N O 1
ATOM 6424 N N . TYR G 2 71 ? -14.171 -27.839 -0.901 1.00 51.54 190 TYR N N 1
ATOM 6425 C CA . TYR G 2 71 ? -15.253 -26.897 -1.181 1.00 58.81 190 TYR N CA 1
ATOM 6426 C C . TYR G 2 71 ? -15.897 -26.333 0.091 1.00 72.00 190 TYR N C 1
ATOM 6427 O O . TYR G 2 71 ? -16.644 -25.350 0.040 1.00 67.90 190 TYR N O 1
ATOM 6436 N N . MET G 2 72 ? -15.613 -26.956 1.231 1.00 62.11 191 MET N N 1
ATOM 6437 C CA . MET G 2 72 ? -16.200 -26.513 2.484 1.00 63.12 191 MET N CA 1
ATOM 6438 C C . MET G 2 72 ? -15.425 -25.346 3.087 1.00 60.02 191 MET N C 1
ATOM 6439 O O . MET G 2 72 ? -15.986 -24.549 3.842 1.00 50.82 191 MET N O 1
ATOM 6444 N N . ILE G 2 73 ? -14.149 -25.231 2.722 1.00 61.69 192 ILE N N 1
ATOM 6445 C CA . ILE G 2 73 ? -13.282 -24.180 3.253 1.00 61.50 192 ILE N CA 1
ATOM 6446 C C . ILE G 2 73 ? -12.634 -23.267 2.199 1.00 66.52 192 ILE N C 1
ATOM 6447 O O . ILE G 2 73 ? -11.721 -22.497 2.516 1.00 63.83 192 ILE N O 1
ATOM 6452 N N . SER G 2 74 ? -13.095 -23.344 0.954 1.00 67.38 193 SER N N 1
ATOM 6453 C CA . SER G 2 74 ? -12.478 -22.565 -0.115 1.00 61.29 193 SER N CA 1
ATOM 6454 C C . SER G 2 74 ? -12.881 -21.086 -0.049 1.00 63.27 193 SER N C 1
ATOM 6455 O O . SER G 2 74 ? -12.293 -20.236 -0.723 1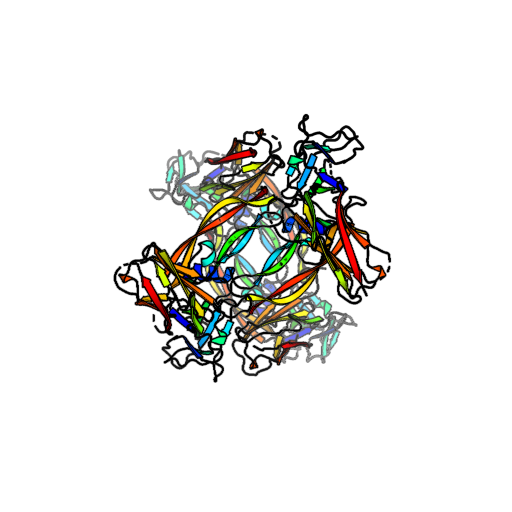.00 66.70 193 SER N O 1
ATOM 6458 N N . TYR G 2 75 ? -13.872 -20.785 0.784 1.00 53.27 194 TYR N N 1
ATOM 6459 C CA . TYR G 2 75 ? -14.330 -19.412 0.958 1.00 53.44 194 TYR N CA 1
ATOM 64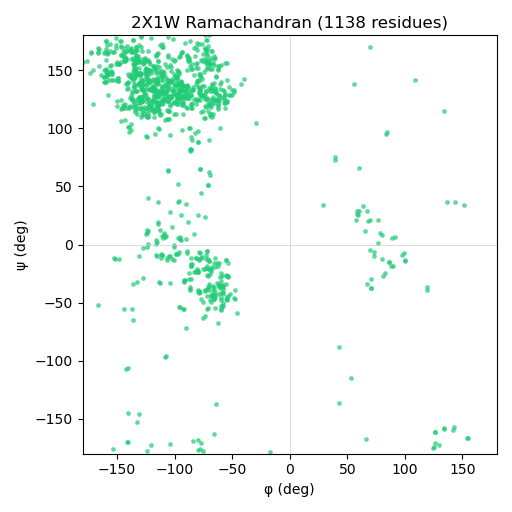60 C C . TYR G 2 75 ? -13.406 -18.683 1.915 1.00 48.84 194 TYR N C 1
ATOM 6461 O O . TYR G 2 75 ? -13.345 -17.453 1.922 1.00 56.64 194 TYR N O 1
ATOM 6470 N N . ALA G 2 76 ? -12.688 -19.447 2.724 1.00 45.35 195 ALA N N 1
ATOM 6471 C CA . ALA G 2 76 ? -12.044 -18.882 3.901 1.00 55.00 195 ALA N CA 1
ATOM 6472 C C . ALA G 2 76 ? -10.671 -18.272 3.651 1.00 43.70 195 ALA N C 1
ATOM 6473 O O . ALA G 2 76 ? -9.948 -18.687 2.754 1.00 52.11 195 ALA N O 1
ATOM 6475 N N . GLY G 2 77 ? -10.334 -17.277 4.466 1.00 44.79 196 GLY N N 1
ATOM 6476 C CA . GLY G 2 77 ? -9.018 -16.669 4.474 1.00 35.63 196 GLY N CA 1
ATOM 6477 C C . GLY G 2 77 ? -8.009 -17.572 5.154 1.00 48.82 196 GLY N C 1
ATOM 6478 O O . GLY G 2 77 ? -6.930 -17.827 4.616 1.00 60.79 196 GLY N O 1
ATOM 6479 N N . MET G 2 78 ? -8.357 -18.067 6.341 1.00 50.08 197 MET N N 1
ATOM 6480 C CA . MET G 2 78 ? -7.476 -18.988 7.055 1.00 59.03 197 MET N CA 1
ATOM 6481 C C . MET G 2 78 ? -8.210 -20.084 7.809 1.00 54.04 197 MET N C 1
ATOM 6482 O O . MET G 2 78 ? -9.389 -19.957 8.122 1.00 60.80 197 MET N O 1
ATOM 6487 N N . VAL G 2 79 ? -7.497 -21.173 8.073 1.00 56.86 198 VAL N N 1
ATOM 6488 C CA . VAL G 2 79 ? -8.046 -22.299 8.816 1.00 62.29 198 VAL N CA 1
ATOM 6489 C C . VAL G 2 79 ? -7.046 -22.785 9.857 1.00 67.22 198 VAL N C 1
ATOM 6490 O O . VAL G 2 79 ? -5.846 -22.528 9.746 1.00 63.78 198 VAL N O 1
ATOM 6494 N N . PHE G 2 80 ? -7.547 -23.487 10.869 1.00 67.06 199 PHE N N 1
ATOM 6495 C CA . PHE G 2 80 ? -6.683 -24.078 11.890 1.00 68.76 199 PHE N CA 1
ATOM 6496 C C . PHE G 2 80 ? -7.355 -25.232 12.628 1.00 65.49 199 PHE N C 1
ATOM 6497 O O . PHE G 2 80 ? -8.572 -25.256 12.792 1.00 66.12 199 PHE N O 1
ATOM 6505 N N . CYS G 2 81 ? -6.554 -26.198 13.060 1.00 73.71 200 CYS N N 1
ATOM 6506 C CA . CYS G 2 81 ? -7.061 -27.302 13.860 1.00 73.50 200 CYS N CA 1
ATOM 6507 C C . CYS G 2 81 ? -7.236 -26.840 15.306 1.00 77.43 200 CYS N C 1
ATOM 6508 O O . CYS G 2 81 ? -6.475 -26.006 15.794 1.00 64.25 200 CYS N O 1
ATOM 6511 N N . GLU G 2 82 ? -8.240 -27.378 15.989 1.00 90.48 201 GLU N N 1
ATOM 6512 C CA . GLU G 2 82 ? -8.463 -27.059 17.397 1.00 79.88 201 GLU N CA 1
ATOM 6513 C C . GLU G 2 82 ? -8.899 -28.302 18.164 1.00 82.34 201 GLU N C 1
ATOM 6514 O O . GLU G 2 82 ? -9.746 -29.052 17.698 1.00 72.47 201 GLU N O 1
ATOM 6520 N N . ALA G 2 83 ? -8.306 -28.541 19.326 1.00 87.25 202 ALA N N 1
ATOM 6521 C CA . ALA G 2 83 ? -8.723 -29.679 20.150 1.00 78.39 202 ALA N CA 1
ATOM 6522 C C . ALA G 2 83 ? -9.008 -29.253 21.576 1.00 63.84 202 ALA N C 1
ATOM 6523 O O . ALA G 2 83 ? -8.386 -28.328 22.086 1.00 68.28 202 ALA N O 1
ATOM 6525 N N . LYS G 2 84 ? -9.959 -29.924 22.214 1.00 63.64 203 LYS N N 1
ATOM 6526 C CA . LYS G 2 84 ? -10.215 -29.697 23.632 1.00 78.00 203 LYS N CA 1
ATOM 6527 C C . LYS G 2 84 ? -9.676 -30.856 24.456 1.00 81.12 203 LYS N C 1
ATOM 6528 O O . LYS G 2 84 ? -9.826 -32.019 24.081 1.00 75.72 203 LYS N O 1
ATOM 6534 N N . ILE G 2 85 ? -9.025 -30.531 25.567 1.00 92.14 204 ILE N N 1
ATOM 6535 C CA . ILE G 2 85 ? -8.630 -31.540 26.543 1.00 99.62 204 ILE N CA 1
ATOM 6536 C C . ILE G 2 85 ? -8.904 -31.023 27.956 1.00 106.89 204 ILE N C 1
ATOM 6537 O O . ILE G 2 85 ? -8.183 -30.170 28.475 1.00 102.95 204 ILE N O 1
ATOM 6542 N N . ASN G 2 86 ? -9.981 -31.520 28.557 1.00 113.74 205 ASN N N 1
ATOM 6543 C CA . ASN G 2 86 ? -10.329 -31.167 29.931 1.00 116.10 205 ASN N CA 1
ATOM 6544 C C . ASN G 2 86 ? -10.575 -29.676 30.153 1.00 102.53 205 ASN N C 1
ATOM 6545 O O . ASN G 2 86 ? -9.816 -29.019 30.869 1.00 93.49 205 ASN N O 1
ATOM 6550 N N . ASP G 2 87 ? -11.630 -29.154 29.528 1.00 94.15 206 ASP N N 1
ATOM 6551 C CA . ASP G 2 87 ? -12.077 -27.778 29.746 1.00 102.19 206 ASP N CA 1
ATOM 6552 C C . ASP G 2 87 ? -11.176 -26.714 29.107 1.00 98.66 206 ASP N C 1
ATOM 6553 O O . ASP G 2 87 ? -11.512 -25.529 29.117 1.00 105.78 206 ASP N O 1
ATOM 6558 N N . GLU G 2 88 ? -10.041 -27.133 28.550 1.00 93.41 207 GLU N N 1
ATOM 6559 C CA . GLU G 2 88 ? -9.125 -26.206 27.882 1.00 90.56 207 GLU N CA 1
ATOM 6560 C C . GLU G 2 88 ? -8.853 -26.588 26.428 1.00 80.50 207 GLU N C 1
ATOM 6561 O O . GLU G 2 88 ? -8.417 -27.702 26.139 1.00 83.77 207 GLU N O 1
ATOM 6567 N N . SER G 2 89 ? -9.092 -25.653 25.515 1.00 62.16 208 SER N N 1
ATOM 6568 C CA . SER G 2 89 ? -8.861 -25.913 24.100 1.00 72.75 208 SER N CA 1
ATOM 6569 C C . SER G 2 89 ? -7.506 -25.382 23.603 1.00 63.99 208 SER N C 1
ATOM 6570 O O . SER G 2 89 ? -6.972 -24.400 24.122 1.00 55.93 208 SER N O 1
ATOM 6573 N N . TYR G 2 90 ? -6.959 -26.056 22.597 1.00 54.19 209 TYR N N 1
ATOM 6574 C CA . TYR G 2 90 ? -5.639 -25.750 22.057 1.00 51.93 209 TYR N CA 1
ATOM 6575 C C . TYR G 2 90 ? -5.718 -25.653 20.527 1.00 59.68 209 TYR N C 1
ATOM 6576 O O . TYR G 2 90 ? -6.396 -26.458 19.873 1.00 51.95 209 TYR N O 1
ATOM 6585 N N . GLN G 2 91 ? -5.026 -24.675 19.952 1.00 68.19 210 GLN N N 1
ATOM 6586 C CA . GLN G 2 91 ? -5.029 -24.528 18.498 1.00 63.64 210 GLN N CA 1
ATOM 6587 C C . GLN G 2 91 ? -3.687 -24.787 17.862 1.00 56.94 210 GLN N C 1
ATOM 6588 O O . GLN G 2 91 ? -2.639 -24.606 18.474 1.00 64.50 210 GLN N O 1
ATOM 6594 N N . SER G 2 92 ? -3.736 -25.221 16.614 1.00 81.86 211 SER N N 1
ATOM 6595 C CA . SER G 2 92 ? -2.531 -25.375 15.826 1.00 87.89 211 SER N CA 1
ATOM 6596 C C . SER G 2 92 ? -2.118 -24.014 15.298 1.00 86.41 211 SER N C 1
ATOM 6597 O O . SER G 2 92 ? -2.639 -22.984 15.722 1.00 86.02 211 SER N O 1
ATOM 6600 N N . ILE G 2 93 ? -1.172 -24.014 14.370 1.00 87.88 212 ILE N N 1
ATOM 6601 C CA . ILE G 2 93 ? -0.767 -22.788 13.703 1.00 86.67 212 ILE N CA 1
ATOM 6602 C C . ILE G 2 93 ? -1.802 -22.441 12.650 1.00 70.08 212 ILE N C 1
ATOM 6603 O O . ILE G 2 93 ? -2.370 -23.331 12.024 1.00 71.38 212 ILE N O 1
ATOM 6608 N N . MET G 2 94 ? -2.052 -21.151 12.454 1.00 60.61 213 MET N N 1
ATOM 6609 C CA . MET G 2 94 ? -2.940 -20.715 11.377 1.00 75.92 213 MET N CA 1
ATOM 6610 C C . MET G 2 94 ? -2.389 -21.160 10.022 1.00 70.89 213 MET N C 1
ATOM 6611 O O . MET G 2 94 ? -1.190 -21.090 9.779 1.00 61.60 213 MET N O 1
ATOM 6616 N N . TYR G 2 95 ? -3.268 -21.628 9.147 1.00 69.94 214 TYR N N 1
ATOM 6617 C CA . TYR G 2 95 ? -2.889 -21.928 7.772 1.00 64.18 214 TYR N CA 1
ATOM 6618 C C . TYR G 2 95 ? -3.560 -20.943 6.815 1.00 62.10 214 TYR N C 1
ATOM 6619 O O . TYR G 2 95 ? -4.763 -20.712 6.895 1.00 53.16 214 TYR N O 1
ATOM 6628 N N . ILE G 2 96 ? -2.781 -20.356 5.914 1.00 66.78 215 ILE N N 1
ATOM 6629 C CA . ILE G 2 96 ? -3.331 -19.447 4.910 1.00 64.43 215 ILE N CA 1
ATOM 6630 C C . ILE G 2 96 ? -3.930 -20.224 3.744 1.00 50.76 215 ILE N C 1
ATOM 6631 O O . ILE G 2 96 ? -3.267 -21.063 3.148 1.00 59.80 215 ILE N O 1
ATOM 6636 N N . VAL G 2 97 ? -5.198 -19.966 3.447 1.00 48.96 216 VAL N N 1
ATOM 6637 C CA . VAL G 2 97 ? -5.879 -20.645 2.351 1.00 48.32 216 VAL N CA 1
ATOM 6638 C C . VAL G 2 97 ? -5.599 -19.964 1.012 1.00 58.70 216 VAL N C 1
ATOM 6639 O O . VAL G 2 97 ? -5.672 -18.739 0.890 1.00 71.50 216 VAL N O 1
ATOM 6643 N N . VAL G 2 98 ? -5.288 -20.770 0.007 1.00 51.56 217 VAL N N 1
ATOM 6644 C CA . VAL G 2 98 ? -4.916 -20.256 -1.300 1.00 58.87 217 VAL N CA 1
ATOM 6645 C C . VAL G 2 98 ? -5.546 -21.055 -2.432 1.00 59.40 217 VAL N C 1
ATOM 6646 O O . VAL G 2 98 ? -5.058 -22.122 -2.807 1.00 60.53 217 VAL N O 1
ATOM 6650 N N . VAL G 2 99 ? -6.641 -20.531 -2.966 1.00 51.48 218 VAL N N 1
ATOM 6651 C CA . VAL G 2 99 ? -7.294 -21.131 -4.120 1.00 51.44 218 VAL N CA 1
ATOM 6652 C C . VAL G 2 99 ? -6.555 -20.750 -5.408 1.00 55.70 218 VAL N C 1
ATOM 6653 O O . VAL G 2 99 ? -6.757 -19.665 -5.951 1.00 67.78 218 VAL N O 1
ATOM 6657 N N . VAL G 2 100 ? -5.689 -21.637 -5.883 1.00 45.22 219 VAL N N 1
ATOM 6658 C CA . VAL G 2 100 ? -5.037 -21.461 -7.175 1.00 74.35 219 VAL N CA 1
ATOM 6659 C C . VAL G 2 100 ? -5.713 -22.270 -8.281 1.00 73.74 219 VAL N C 1
ATOM 6660 O O . VAL G 2 100 ? -6.198 -23.378 -8.056 1.00 64.18 219 VAL N O 1
ATOM 6664 N N . GLY G 2 101 ? -5.739 -21.704 -9.479 1.00 46.63 220 GLY N N 1
ATOM 6665 C CA . GLY G 2 101 ? -6.223 -22.415 -10.646 1.00 49.50 220 GLY N CA 1
ATOM 6666 C C . GLY G 2 101 ? -5.064 -22.645 -11.588 1.00 35.78 220 GLY N C 1
ATOM 6667 O O . GLY G 2 101 ? -3.983 -22.114 -11.373 1.00 54.45 220 GLY N O 1
ATOM 6668 N N . TYR G 2 102 ? -5.272 -23.424 -12.637 1.00 38.56 221 TYR N N 1
ATOM 6669 C CA . TYR G 2 102 ? -4.166 -23.704 -13.540 1.00 50.05 221 TYR N CA 1
ATOM 6670 C C . TYR G 2 102 ? -4.610 -23.909 -14.977 1.00 52.51 221 TYR N C 1
ATOM 6671 O O . TYR G 2 102 ? -3.789 -23.920 -15.888 1.00 64.35 221 TYR N O 1
ATOM 6680 N N . ARG G 2 103 ? -5.909 -24.068 -15.176 1.00 49.03 222 ARG N N 1
ATOM 6681 C CA . ARG G 2 103 ? -6.426 -24.491 -16.467 1.00 51.63 222 ARG N CA 1
ATOM 6682 C C . ARG G 2 103 ? -6.355 -23.385 -17.506 1.00 55.82 222 ARG N C 1
ATOM 6683 O O . ARG G 2 103 ? -6.950 -22.316 -17.339 1.00 54.57 222 ARG N O 1
ATOM 6691 N N . ILE G 2 104 ? -5.606 -23.655 -18.574 1.00 56.06 223 ILE N N 1
ATOM 6692 C CA . ILE G 2 104 ? -5.515 -22.753 -19.718 1.00 48.11 223 ILE N CA 1
ATOM 6693 C C . ILE G 2 104 ? -6.344 -23.276 -20.886 1.00 46.45 223 ILE N C 1
ATOM 6694 O O . ILE G 2 104 ? -6.105 -24.368 -21.390 1.00 42.32 223 ILE N O 1
ATOM 6699 N N . TYR G 2 105 ? -7.333 -22.496 -21.304 1.00 40.48 224 TYR N N 1
ATOM 6700 C CA . TYR G 2 105 ? -8.220 -22.919 -22.378 1.00 44.92 224 TYR N CA 1
ATOM 6701 C C . TYR G 2 105 ? -7.543 -22.865 -23.751 1.00 53.60 224 TYR N C 1
ATOM 6702 O O . TYR G 2 105 ? -7.400 -23.886 -24.418 1.00 58.42 224 TYR N O 1
ATOM 6711 N N . ASP G 2 106 ? -7.129 -21.679 -24.175 1.00 46.16 225 ASP N N 1
ATOM 6712 C CA . ASP G 2 106 ? -6.383 -21.569 -25.416 1.00 51.44 225 ASP N CA 1
ATOM 6713 C C . ASP G 2 106 ? -5.343 -20.458 -25.384 1.00 47.82 225 ASP N C 1
ATOM 6714 O O . ASP G 2 106 ? -5.373 -19.598 -24.512 1.00 37.89 225 ASP N O 1
ATOM 6719 N N . VAL G 2 107 ? -4.400 -20.528 -26.319 1.00 44.88 226 VAL N N 1
ATOM 6720 C CA . VAL G 2 107 ? -3.419 -19.482 -26.542 1.00 36.48 226 VAL N CA 1
ATOM 6721 C C . VAL G 2 107 ? -3.468 -19.183 -28.034 1.00 44.22 226 VAL N C 1
ATOM 6722 O O . VAL G 2 107 ? -3.337 -20.079 -28.858 1.00 49.14 226 VAL N O 1
ATOM 6726 N N . VAL G 2 108 ? -3.673 -17.925 -28.384 1.00 44.05 227 VAL N N 1
ATOM 6727 C CA . VAL G 2 108 ? -3.988 -17.574 -29.755 1.00 44.23 227 VAL N CA 1
ATOM 6728 C C . VAL G 2 108 ? -3.222 -16.341 -30.215 1.00 45.93 227 VAL N C 1
ATOM 6729 O O . VAL G 2 108 ? -3.180 -15.340 -29.513 1.00 40.55 227 VAL N O 1
ATOM 6733 N N . LEU G 2 109 ? -2.618 -16.424 -31.397 1.00 50.90 228 LEU N N 1
ATOM 6734 C CA . LEU G 2 109 ? -1.872 -15.307 -31.964 1.00 49.10 228 LEU N CA 1
ATOM 6735 C C . LEU G 2 109 ? -2.735 -14.456 -32.883 1.00 40.00 228 LEU N C 1
ATOM 6736 O O . LEU G 2 109 ? -3.511 -14.981 -33.677 1.00 58.53 228 LEU N O 1
ATOM 6741 N N . SER G 2 110 ? -2.613 -13.138 -32.759 1.00 44.40 229 SER N N 1
ATOM 6742 C CA . SER G 2 110 ? -3.221 -12.205 -33.718 1.00 43.93 229 SER N CA 1
ATOM 6743 C C . SER G 2 110 ? -2.231 -11.119 -34.110 1.00 39.74 229 SER N C 1
ATOM 6744 O O . SER G 2 110 ? -1.801 -10.341 -33.260 1.00 36.48 229 SER N O 1
ATOM 6747 N N . PRO G 2 111 ? -1.876 -11.046 -35.402 1.00 39.50 230 PRO N N 1
ATOM 6748 C CA . PRO G 2 111 ? -2.385 -11.875 -36.498 1.00 38.90 230 PRO N CA 1
ATOM 6749 C C . PRO G 2 111 ? -1.848 -13.293 -36.418 1.00 42.52 230 PRO N C 1
ATOM 6750 O O . PRO G 2 111 ? -0.781 -13.506 -35.860 1.00 48.65 230 PRO N O 1
ATOM 6754 N N . SER G 2 112 ? -2.560 -14.243 -37.007 1.00 46.46 231 SER N N 1
ATOM 6755 C CA . SER G 2 112 ? -2.217 -15.651 -36.859 1.00 42.66 231 SER N CA 1
ATOM 6756 C C . SER G 2 112 ? -1.457 -16.272 -38.029 1.00 44.67 231 SER N C 1
ATOM 6757 O O . SER G 2 112 ? -0.923 -17.369 -37.901 1.00 61.51 231 SER N O 1
ATOM 6760 N N . HIS G 2 113 ? -1.417 -15.594 -39.169 1.00 37.94 232 HIS N N 1
ATOM 6761 C CA . HIS G 2 113 ? -0.821 -16.197 -40.349 1.00 49.70 232 HIS N CA 1
ATOM 6762 C C . HIS G 2 113 ? -0.793 -15.244 -41.523 1.00 59.15 232 HIS N C 1
ATOM 6763 O O . HIS G 2 113 ? -1.563 -14.296 -41.564 1.00 55.87 232 HIS N O 1
ATOM 6770 N N . GLY G 2 114 ? 0.107 -15.504 -42.469 1.00 55.63 233 GLY N N 1
ATOM 6771 C CA . GLY G 2 114 ? 0.227 -14.691 -43.662 1.00 40.73 233 GLY N CA 1
ATOM 6772 C C . GLY G 2 114 ? 0.964 -13.389 -43.445 1.00 48.87 233 GLY N C 1
ATOM 6773 O O . GLY G 2 114 ? 0.995 -12.522 -44.316 1.00 50.66 233 GLY N O 1
ATOM 6774 N N . ILE G 2 115 ? 1.573 -13.253 -42.278 1.00 50.33 234 ILE N N 1
ATOM 6775 C CA . ILE G 2 115 ? 2.293 -12.036 -41.938 1.00 45.07 234 ILE N CA 1
ATOM 6776 C C . ILE G 2 115 ? 3.480 -11.813 -42.872 1.00 46.41 234 ILE N C 1
ATOM 6777 O O . ILE G 2 115 ? 4.350 -12.678 -43.010 1.00 47.16 234 ILE N O 1
ATOM 6782 N N . GLU G 2 116 ? 3.505 -10.641 -43.502 1.00 52.17 235 GLU N N 1
ATOM 6783 C CA . GLU G 2 116 ? 4.516 -10.305 -44.494 1.00 39.24 235 GLU N CA 1
ATOM 6784 C C . GLU G 2 116 ? 4.878 -8.830 -44.364 1.00 47.41 235 GLU N C 1
ATOM 6785 O O . GLU G 2 116 ? 4.022 -7.965 -44.505 1.00 64.30 235 GLU N O 1
ATOM 6791 N N . LEU G 2 117 ? 6.149 -8.543 -44.105 1.00 45.73 236 LEU N N 1
ATOM 6792 C CA . LEU G 2 117 ? 6.600 -7.165 -43.932 1.00 47.89 236 LEU N CA 1
ATOM 6793 C C . LEU G 2 117 ? 7.752 -6.786 -44.863 1.00 49.73 236 LEU N C 1
ATOM 6794 O O . LEU G 2 117 ? 8.551 -7.631 -45.257 1.00 53.34 236 LEU N O 1
ATOM 6799 N N . SER G 2 118 ? 7.845 -5.505 -45.198 1.00 46.63 237 SER N N 1
ATOM 6800 C CA . SER G 2 118 ? 9.023 -4.981 -45.879 1.00 47.49 237 SER N CA 1
ATOM 6801 C C . SER G 2 118 ? 10.029 -4.610 -44.809 1.00 53.06 237 SER N C 1
ATOM 6802 O O . SER G 2 118 ? 9.648 -4.318 -43.670 1.00 39.17 237 SER N O 1
ATOM 6805 N N . VAL G 2 119 ? 11.308 -4.624 -45.169 1.00 52.47 238 VAL N N 1
ATOM 6806 C CA . VAL G 2 119 ? 12.354 -4.234 -44.243 1.00 49.59 238 VAL N CA 1
ATOM 6807 C C . VAL G 2 119 ? 12.065 -2.830 -43.739 1.00 58.03 238 VAL N C 1
ATOM 6808 O O . VAL G 2 119 ? 11.800 -1.924 -44.529 1.00 60.34 238 VAL N O 1
ATOM 6812 N N . GLY G 2 120 ? 12.095 -2.661 -42.421 1.00 52.79 239 GLY N N 1
ATOM 6813 C CA . GLY G 2 120 ? 11.848 -1.368 -41.805 1.00 45.20 239 GLY N CA 1
ATOM 6814 C C . GLY G 2 120 ? 10.427 -1.178 -41.303 1.00 57.60 239 GLY N C 1
ATOM 6815 O O . GLY G 2 120 ? 10.133 -0.198 -40.621 1.00 61.99 239 GLY N O 1
ATOM 6816 N N . GLU G 2 121 ? 9.534 -2.104 -41.634 1.00 36.10 240 GLU N N 1
ATOM 6817 C CA . GLU G 2 121 ? 8.176 -1.973 -41.153 1.00 36.81 240 GLU N CA 1
ATOM 6818 C C . GLU G 2 121 ? 8.039 -2.492 -39.724 1.00 59.64 240 GLU N C 1
ATOM 6819 O O . GLU G 2 121 ? 8.895 -3.229 -39.228 1.00 43.09 240 GLU N O 1
ATOM 6825 N N . LYS G 2 122 ? 6.955 -2.090 -39.072 1.00 56.32 241 LYS N N 1
ATOM 6826 C CA . LYS G 2 122 ? 6.753 -2.383 -37.663 1.00 44.09 241 LYS N CA 1
ATOM 6827 C C . LYS G 2 122 ? 5.955 -3.665 -37.470 1.00 38.91 241 LYS N C 1
ATOM 6828 O O . LYS G 2 122 ? 4.825 -3.775 -37.927 1.00 65.73 241 LYS N O 1
ATOM 6834 N N . LEU G 2 123 ? 6.543 -4.636 -36.790 1.00 41.25 242 LEU N N 1
ATOM 6835 C CA . LEU G 2 123 ? 5.838 -5.875 -36.464 1.00 49.34 242 LEU N CA 1
ATOM 6836 C C . LEU G 2 123 ? 5.155 -5.817 -35.101 1.00 50.15 242 LEU N C 1
ATOM 6837 O O . LEU G 2 123 ? 5.798 -5.500 -34.099 1.00 46.61 242 LEU N O 1
ATOM 6842 N N . VAL G 2 124 ? 3.860 -6.129 -35.071 1.00 47.92 243 VAL N N 1
ATOM 6843 C CA . VAL G 2 124 ? 3.106 -6.206 -33.820 1.00 43.95 243 VAL N CA 1
ATOM 6844 C C . VAL G 2 124 ? 2.343 -7.524 -33.712 1.00 41.90 243 VAL N C 1
ATOM 6845 O O . VAL G 2 124 ? 1.456 -7.809 -34.505 1.00 47.12 243 VAL N O 1
ATOM 6849 N N . LEU G 2 125 ? 2.689 -8.313 -32.706 1.00 42.84 244 LEU N N 1
ATOM 6850 C CA . LEU G 2 125 ? 2.089 -9.618 -32.495 1.00 40.04 244 LEU N CA 1
ATOM 6851 C C . LEU G 2 125 ? 1.412 -9.696 -31.117 1.00 42.87 244 LEU N C 1
ATOM 6852 O O . LEU G 2 125 ? 2.050 -9.502 -30.085 1.00 42.92 244 LEU N O 1
ATOM 6857 N N . ASN G 2 126 ? 0.116 -9.976 -31.106 1.00 37.63 245 ASN N N 1
ATOM 6858 C CA . ASN G 2 126 ? -0.609 -10.206 -29.864 1.00 36.03 245 ASN N CA 1
ATOM 6859 C C . ASN G 2 126 ? -0.675 -11.689 -29.537 1.00 43.91 245 ASN N C 1
ATOM 6860 O O . ASN G 2 126 ? -0.998 -12.511 -30.395 1.00 45.98 245 ASN N O 1
ATOM 6865 N N . CYS G 2 127 ? -0.381 -12.026 -28.289 1.00 37.27 246 CYS N N 1
ATOM 6866 C CA . CYS G 2 127 ? -0.624 -13.367 -27.790 1.00 33.31 246 CYS N CA 1
ATOM 6867 C C . CYS G 2 127 ? -1.663 -13.299 -26.673 1.00 36.40 246 CYS N C 1
ATOM 6868 O O . CYS G 2 127 ? -1.429 -12.689 -25.636 1.00 41.34 246 CYS N O 1
ATOM 6871 N N . THR G 2 128 ? -2.818 -13.910 -26.900 1.00 41.02 247 THR N N 1
ATOM 6872 C CA . THR G 2 128 ? -3.901 -13.890 -25.927 1.00 41.17 247 THR N CA 1
ATOM 6873 C C . THR G 2 128 ? -4.082 -15.272 -25.294 1.00 49.54 247 THR N C 1
ATOM 6874 O O . THR G 2 128 ? -4.211 -16.271 -25.994 1.00 42.90 247 THR N O 1
ATOM 6878 N N . ALA G 2 129 ? -4.075 -15.322 -23.964 1.00 49.22 248 ALA N N 1
ATOM 6879 C CA . ALA G 2 129 ? -4.312 -16.566 -23.239 1.00 32.92 248 ALA N CA 1
ATOM 6880 C C . ALA G 2 129 ? -5.594 -16.478 -22.434 1.00 40.33 248 ALA N C 1
ATOM 6881 O O . ALA G 2 129 ? -5.799 -15.533 -21.674 1.00 43.06 248 ALA N O 1
ATOM 6883 N N . ARG G 2 130 ? -6.461 -17.464 -22.607 1.00 35.06 249 ARG N N 1
ATOM 6884 C CA . ARG G 2 130 ? -7.720 -17.493 -21.873 1.00 48.81 249 ARG N CA 1
ATOM 6885 C C . ARG G 2 130 ? -7.684 -18.629 -20.869 1.00 52.97 249 ARG N C 1
ATOM 6886 O O . ARG G 2 130 ? -7.348 -19.761 -21.214 1.00 52.07 249 ARG N O 1
ATOM 6894 N N . THR G 2 131 ? -8.014 -18.317 -19.619 1.00 45.49 250 THR N N 1
ATOM 6895 C CA . THR G 2 131 ? -7.811 -19.263 -18.530 1.00 41.76 250 THR N CA 1
ATOM 6896 C C . THR G 2 131 ? -8.998 -19.284 -17.594 1.00 46.91 250 THR N C 1
ATOM 6897 O O . THR G 2 131 ? -9.845 -18.402 -17.629 1.00 48.69 250 THR N O 1
ATOM 6901 N N . GLU G 2 132 ? -9.052 -20.300 -16.746 1.00 58.54 251 GLU N N 1
ATOM 6902 C CA . GLU G 2 132 ? -10.029 -20.330 -15.668 1.00 59.43 251 GLU N CA 1
ATOM 6903 C C . GLU G 2 132 ? -9.632 -19.320 -14.594 1.00 54.42 251 GLU N C 1
ATOM 6904 O O . GLU G 2 132 ? -8.580 -18.689 -14.687 1.00 46.41 251 GLU N O 1
ATOM 6910 N N . LEU G 2 133 ? -10.470 -19.167 -13.574 1.00 42.00 252 LEU N N 1
ATOM 6911 C CA . LEU G 2 133 ? -10.213 -18.178 -12.537 1.00 43.71 252 LEU N CA 1
ATOM 6912 C C . LEU G 2 133 ? -9.061 -18.581 -11.628 1.00 42.79 252 LEU N C 1
ATOM 6913 O O . LEU G 2 133 ? -8.638 -19.736 -11.619 1.00 42.89 252 LEU N O 1
ATOM 6918 N N . ASN G 2 134 ? -8.555 -17.605 -10.878 1.00 53.57 253 ASN N N 1
ATOM 6919 C CA . ASN G 2 134 ? -7.449 -17.798 -9.936 1.00 54.74 253 ASN N CA 1
ATOM 6920 C C . ASN G 2 134 ? -6.160 -18.287 -10.578 1.00 55.61 253 ASN N C 1
ATOM 6921 O O . ASN G 2 134 ? -5.351 -18.963 -9.937 1.00 61.85 253 ASN N O 1
ATOM 6926 N N . VAL G 2 135 ? -5.974 -17.921 -11.840 1.00 44.82 254 VAL N N 1
ATOM 6927 C CA . VAL G 2 135 ? -4.789 -18.294 -12.586 1.00 44.24 254 VAL N CA 1
ATOM 6928 C C . VAL G 2 135 ? -3.872 -17.095 -12.766 1.00 50.26 254 VAL N C 1
ATOM 6929 O O . VAL G 2 135 ? -4.332 -15.971 -12.934 1.00 42.16 254 VAL N O 1
ATOM 6933 N N . GLY G 2 136 ? -2.570 -17.347 -12.689 1.00 45.21 255 GLY N N 1
ATOM 6934 C CA . GLY G 2 136 ? -1.566 -16.372 -13.063 1.00 46.09 255 GLY N CA 1
ATOM 6935 C C . GLY G 2 136 ? -0.786 -16.901 -14.254 1.00 49.01 255 GLY N C 1
ATOM 6936 O O . GLY G 2 136 ? -0.458 -18.080 -14.312 1.00 50.99 255 GLY N O 1
ATOM 6937 N N . ILE G 2 137 ? -0.483 -16.029 -15.207 1.00 58.76 256 ILE N N 1
ATOM 6938 C CA . ILE G 2 137 ? 0.172 -16.463 -16.434 1.00 56.20 256 ILE N CA 1
ATOM 6939 C C . ILE G 2 137 ? 1.575 -15.900 -16.621 1.00 40.34 256 ILE N C 1
ATOM 6940 O O . ILE G 2 137 ? 1.798 -14.708 -16.474 1.00 42.73 256 ILE N O 1
ATOM 6945 N N . ASP G 2 138 ? 2.515 -16.775 -16.956 1.00 44.49 257 ASP N N 1
ATOM 6946 C CA . ASP G 2 138 ? 3.844 -16.358 -17.386 1.00 50.25 257 ASP N CA 1
ATOM 6947 C C . ASP G 2 138 ? 4.004 -16.578 -18.897 1.00 47.67 257 ASP N C 1
ATOM 6948 O O . ASP G 2 138 ? 3.813 -17.695 -19.385 1.00 47.17 257 ASP N O 1
ATOM 6953 N N . PHE G 2 139 ? 4.347 -15.523 -19.636 1.00 41.80 258 PHE N N 1
ATOM 6954 C CA . PHE G 2 139 ? 4.568 -15.650 -21.083 1.00 42.93 258 PHE N CA 1
ATOM 6955 C C . PHE G 2 139 ? 6.040 -15.857 -21.439 1.00 47.05 258 PHE N C 1
ATOM 6956 O O . PHE G 2 139 ? 6.917 -15.238 -20.846 1.00 42.11 258 PHE N O 1
ATOM 6964 N N . ASN G 2 140 ? 6.302 -16.727 -22.410 1.00 46.68 259 ASN N N 1
ATOM 6965 C CA . ASN G 2 140 ? 7.653 -16.910 -22.926 1.00 37.25 259 ASN N CA 1
ATOM 6966 C C . ASN G 2 140 ? 7.652 -17.024 -24.441 1.00 50.27 259 ASN N C 1
ATOM 6967 O O . ASN G 2 140 ? 6.909 -17.816 -25.008 1.00 60.20 259 ASN N O 1
ATOM 6972 N N . TRP G 2 141 ? 8.485 -16.216 -25.089 1.00 49.62 260 TRP N N 1
ATOM 6973 C CA . TRP G 2 141 ? 8.539 -16.176 -26.547 1.00 45.38 260 TRP N CA 1
ATOM 6974 C C . TRP G 2 141 ? 9.789 -16.835 -27.122 1.00 48.85 260 TRP N C 1
ATOM 6975 O O . TRP G 2 141 ? 10.837 -16.900 -26.477 1.00 43.76 260 TRP N O 1
ATOM 6986 N N . GLU G 2 142 ? 9.659 -17.333 -28.344 1.00 51.10 261 GLU N N 1
ATOM 6987 C CA . GLU G 2 142 ? 10.807 -17.748 -29.119 1.00 55.48 261 GLU N CA 1
ATOM 6988 C C . GLU G 2 142 ? 10.722 -17.060 -30.476 1.00 55.72 261 GLU N C 1
ATOM 6989 O O . GLU G 2 142 ? 9.634 -16.898 -31.027 1.00 52.94 261 GLU N O 1
ATOM 6995 N N . TYR G 2 143 ? 11.869 -16.639 -30.998 1.00 62.04 262 TYR N N 1
ATOM 6996 C CA . TYR G 2 143 ? 11.933 -15.946 -32.283 1.00 63.07 262 TYR N CA 1
ATOM 6997 C C . TYR G 2 143 ? 13.345 -16.019 -32.853 1.00 57.14 262 TYR N C 1
ATOM 6998 O O . TYR G 2 143 ? 14.283 -16.364 -32.138 1.00 82.74 262 TYR N O 1
ATOM 7007 N N . PRO G 2 144 ? 13.503 -15.701 -34.146 1.00 71.58 263 PRO N N 1
ATOM 7008 C CA . PRO G 2 144 ? 14.833 -15.641 -34.770 1.00 78.15 263 PRO N CA 1
ATOM 7009 C C . PRO G 2 144 ? 15.781 -14.682 -34.039 1.00 78.85 263 PRO N C 1
ATOM 7010 O O . PRO G 2 144 ? 15.329 -13.759 -33.364 1.00 91.90 263 PRO N O 1
ATOM 7014 N N . SER G 2 145 ? 17.081 -14.897 -34.182 1.00 89.75 264 SER N N 1
ATOM 7015 C CA . SER G 2 145 ? 18.072 -14.219 -33.339 1.00 119.43 264 SER N CA 1
ATOM 7016 C C . SER G 2 145 ? 18.126 -12.693 -33.454 1.00 132.81 264 SER N C 1
ATOM 7017 O O . SER G 2 145 ? 17.840 -12.124 -34.510 1.00 137.60 264 SER N O 1
ATOM 7020 N N . SER G 2 146 ? 18.528 -12.053 -32.354 1.00 139.00 265 SER N N 1
ATOM 7021 C CA . SER G 2 146 ? 18.768 -10.609 -32.306 1.00 130.23 265 SER N CA 1
ATOM 7022 C C . SER G 2 146 ? 19.512 -10.116 -33.547 1.00 126.47 265 SER N C 1
ATOM 7023 O O . SER G 2 146 ? 20.642 -9.631 -33.458 1.00 118.22 265 SER N O 1
ATOM 7026 N N . LYS G 2 151 ? 13.292 -6.149 -30.076 1.00 48.49 270 LYS N N 1
ATOM 7027 C CA . LYS G 2 151 ? 12.048 -6.809 -29.695 1.00 67.05 270 LYS N CA 1
ATOM 7028 C C . LYS G 2 151 ? 11.607 -6.404 -28.291 1.00 72.90 270 LYS N C 1
ATOM 7029 O O . LYS G 2 151 ? 12.277 -6.712 -27.307 1.00 86.20 270 LYS N O 1
ATOM 7035 N N . LYS G 2 152 ? 10.474 -5.715 -28.213 1.00 59.76 271 LYS N N 1
ATOM 7036 C CA . LYS G 2 152 ? 9.883 -5.313 -26.942 1.00 59.25 271 LYS N CA 1
ATOM 7037 C C . LYS G 2 152 ? 8.644 -6.149 -26.585 1.00 63.04 271 LYS N C 1
ATOM 7038 O O . LYS G 2 152 ? 7.771 -6.389 -27.421 1.00 51.25 271 LYS N O 1
ATOM 7044 N N . LEU G 2 153 ? 8.578 -6.597 -25.336 1.00 67.54 272 LEU N N 1
ATOM 7045 C CA . LEU G 2 153 ? 7.397 -7.294 -24.837 1.00 55.33 272 LEU N CA 1
ATOM 7046 C C . LEU G 2 153 ? 6.634 -6.416 -23.856 1.00 43.24 272 LEU N C 1
ATOM 7047 O O . LEU G 2 153 ? 7.220 -5.628 -23.117 1.00 57.41 272 LEU N O 1
ATOM 7052 N N . VAL G 2 154 ? 5.316 -6.542 -23.873 1.00 43.71 273 VAL N N 1
ATOM 7053 C CA . VAL G 2 154 ? 4.456 -5.805 -22.965 1.00 36.45 273 VAL N CA 1
ATOM 7054 C C . VAL G 2 154 ? 3.295 -6.705 -22.573 1.00 52.66 273 VAL N C 1
ATOM 7055 O O . VAL G 2 154 ? 2.422 -6.979 -23.387 1.00 56.78 273 VAL N O 1
ATOM 7059 N N . ASN G 2 155 ? 3.306 -7.184 -21.333 1.00 68.42 274 ASN N N 1
ATOM 7060 C CA . ASN G 2 155 ? 2.261 -8.070 -20.838 1.00 63.86 274 ASN N CA 1
ATOM 7061 C C . ASN G 2 155 ? 1.226 -7.277 -20.059 1.00 65.72 274 ASN N C 1
ATOM 7062 O O . ASN G 2 155 ? 1.553 -6.265 -19.447 1.00 74.96 274 ASN N O 1
ATOM 7067 N N . ARG G 2 156 ? -0.022 -7.735 -20.079 1.00 74.52 275 ARG N N 1
ATOM 7068 C CA . ARG G 2 156 ? -1.062 -7.108 -19.262 1.00 85.07 275 ARG N CA 1
ATOM 7069 C C . ARG G 2 156 ? -2.349 -7.922 -19.146 1.00 80.84 275 ARG N C 1
ATOM 7070 O O . ARG G 2 156 ? -2.547 -8.915 -19.850 1.00 71.84 275 ARG N O 1
ATOM 7078 N N . ASP G 2 157 ? -3.219 -7.489 -18.240 1.00 75.59 276 ASP N N 1
ATOM 7079 C CA . ASP G 2 157 ? -4.476 -8.180 -18.003 1.00 67.70 276 ASP N CA 1
ATOM 7080 C C . ASP G 2 157 ? -5.592 -7.559 -18.820 1.00 68.47 276 ASP N C 1
ATOM 7081 O O . ASP G 2 157 ? -5.657 -6.342 -18.969 1.00 83.71 276 ASP N O 1
ATOM 7086 N N . LEU G 2 158 ? -6.459 -8.402 -19.366 1.00 65.30 277 LEU N N 1
ATOM 7087 C CA . LEU G 2 158 ? -7.637 -7.921 -20.078 1.00 73.63 277 LEU N CA 1
ATOM 7088 C C . LEU G 2 158 ? -8.894 -8.205 -19.261 1.00 88.75 277 LEU N C 1
ATOM 7089 O O . LEU G 2 158 ? -9.037 -9.289 -18.695 1.00 90.33 277 LEU N O 1
ATOM 7094 N N . LYS G 2 159 ? -9.795 -7.228 -19.192 1.00 92.17 278 LYS N N 1
ATOM 7095 C CA . LYS G 2 159 ? -11.072 -7.410 -18.502 1.00 92.92 278 LYS N CA 1
ATOM 7096 C C . LYS G 2 159 ? -11.944 -8.394 -19.290 1.00 80.58 278 LYS N C 1
ATOM 7097 O O . LYS G 2 159 ? -11.757 -8.553 -20.486 1.00 72.38 278 LYS N O 1
ATOM 7103 N N . THR G 2 160 ? -12.877 -9.080 -18.641 1.00 91.05 279 THR N N 1
ATOM 7104 C CA . THR G 2 160 ? -13.467 -10.247 -19.297 1.00 89.26 279 THR N CA 1
ATOM 7105 C C . THR G 2 160 ? -14.956 -10.529 -19.070 1.00 96.72 279 THR N C 1
ATOM 7106 O O . THR G 2 160 ? -15.718 -10.643 -20.028 1.00 77.61 279 THR N O 1
ATOM 7110 N N . GLN G 2 161 ? -15.356 -10.641 -17.806 1.00 113.91 280 GLN N N 1
ATOM 7111 C CA . GLN G 2 161 ? -16.647 -11.225 -17.423 1.00 96.42 280 GLN N CA 1
ATOM 7112 C C . GLN G 2 161 ? -17.866 -10.409 -17.925 1.00 109.06 280 GLN N C 1
ATOM 7113 O O . GLN G 2 161 ? -17.867 -10.008 -19.091 1.00 103.94 280 GLN N O 1
ATOM 7119 N N . SER G 2 162 ? -18.917 -10.190 -17.124 1.00 111.05 281 SER N N 1
ATOM 7120 C CA . SER G 2 162 ? -19.137 -10.798 -15.816 1.00 107.57 281 SER N CA 1
ATOM 7121 C C . SER G 2 162 ? -19.896 -12.106 -15.955 1.00 115.58 281 SER N C 1
ATOM 7122 O O . SER G 2 162 ? -20.680 -12.280 -16.886 1.00 125.03 281 SER N O 1
ATOM 7125 N N . GLY G 2 163 ? -19.655 -13.029 -15.031 1.00 111.42 282 GLY N N 1
ATOM 7126 C CA . GLY G 2 163 ? -20.286 -14.333 -15.101 1.00 113.92 282 GLY N CA 1
ATOM 7127 C C . GLY G 2 163 ? -19.558 -15.235 -16.077 1.00 107.58 282 GLY N C 1
ATOM 7128 O O . GLY G 2 163 ? -19.600 -16.461 -15.957 1.00 94.26 282 GLY N O 1
ATOM 7129 N N . SER G 2 164 ? -18.906 -14.628 -17.064 1.00 115.36 283 SER N N 1
ATOM 7130 C CA . SER G 2 164 ? -17.943 -15.361 -17.866 1.00 117.77 283 SER N CA 1
ATOM 7131 C C . SER G 2 164 ? -16.956 -15.894 -16.852 1.00 122.52 283 SER N C 1
ATOM 7132 O O . SER G 2 164 ? -16.492 -15.152 -15.986 1.00 137.19 283 SER N O 1
ATOM 7135 N N . GLU G 2 165 ? -16.630 -17.173 -16.939 1.00 105.98 284 GLU N N 1
ATOM 7136 C CA . GLU G 2 165 ? -15.838 -17.782 -15.886 1.00 92.84 284 GLU N CA 1
ATOM 7137 C C . GLU G 2 165 ? -14.357 -17.759 -16.209 1.00 66.25 284 GLU N C 1
ATOM 7138 O O . GLU G 2 165 ? -13.605 -18.579 -15.700 1.00 70.35 284 GLU N O 1
ATOM 7144 N N . MET G 2 166 ? -13.940 -16.802 -17.033 1.00 55.89 285 MET N N 1
ATOM 7145 C CA . MET G 2 166 ? -12.581 -16.778 -17.555 1.00 52.34 285 MET N CA 1
ATOM 7146 C C . MET G 2 166 ? -11.745 -15.588 -17.112 1.00 55.43 285 MET N C 1
ATOM 7147 O O . MET G 2 166 ? -12.265 -14.590 -16.608 1.00 60.33 285 MET N O 1
ATOM 7152 N N . LYS G 2 167 ? -10.436 -15.726 -17.300 1.00 55.15 286 LYS N N 1
ATOM 7153 C CA . LYS G 2 167 ? -9.513 -14.606 -17.244 1.00 56.31 286 LYS N CA 1
ATOM 7154 C C . LYS G 2 167 ? -8.887 -14.493 -18.617 1.00 55.09 286 LYS N C 1
ATOM 7155 O O . LYS G 2 167 ? -8.807 -15.478 -19.346 1.00 51.47 286 LYS N O 1
ATOM 7161 N N . LYS G 2 168 ? -8.451 -13.292 -18.972 1.00 55.85 287 LYS N N 1
ATOM 7162 C CA . LYS G 2 168 ? -7.848 -13.061 -20.274 1.00 42.06 287 LYS N CA 1
ATOM 7163 C C . LYS G 2 168 ? -6.503 -12.348 -20.128 1.00 46.46 287 LYS N C 1
ATOM 7164 O O . LYS G 2 168 ? -6.421 -11.270 -19.535 1.00 52.91 287 LYS N O 1
ATOM 7170 N N . PHE G 2 169 ? -5.445 -12.961 -20.653 1.00 41.37 288 PHE N N 1
ATOM 7171 C CA . PHE G 2 169 ? -4.115 -12.371 -20.569 1.00 43.44 288 PHE N CA 1
ATOM 7172 C C . PHE G 2 169 ? -3.579 -12.012 -21.942 1.00 48.10 288 PHE N C 1
ATOM 7173 O O . PHE G 2 169 ? -3.760 -12.755 -22.901 1.00 50.43 288 PHE N O 1
ATOM 7181 N N . LEU G 2 170 ? -2.903 -10.872 -22.024 1.00 50.05 289 LEU N N 1
ATOM 7182 C CA . LEU G 2 170 ? -2.313 -10.428 -23.276 1.00 36.79 289 LEU N CA 1
ATOM 7183 C C . LEU G 2 170 ? -0.815 -10.205 -23.161 1.00 38.60 289 LEU N C 1
ATOM 7184 O O . LEU G 2 170 ? -0.336 -9.595 -22.210 1.00 48.48 289 LEU N O 1
ATOM 7189 N N . SER G 2 171 ? -0.079 -10.714 -24.139 1.00 45.76 290 SER N N 1
ATOM 7190 C CA . SER G 2 171 ? 1.326 -10.376 -24.296 1.00 41.97 290 SER N CA 1
ATOM 7191 C C . SER G 2 171 ? 1.541 -9.877 -25.729 1.00 41.72 290 SER N C 1
ATOM 7192 O O . SER G 2 171 ? 1.169 -10.553 -26.685 1.00 44.87 290 SER N O 1
ATOM 7195 N N . THR G 2 172 ? 2.115 -8.685 -25.868 1.00 38.94 291 THR N N 1
ATOM 7196 C CA . THR G 2 172 ? 2.301 -8.059 -27.178 1.00 40.12 291 THR N CA 1
ATOM 7197 C C . THR G 2 172 ? 3.775 -7.915 -27.550 1.00 45.51 291 THR N C 1
ATOM 7198 O O . THR G 2 172 ? 4.529 -7.205 -26.887 1.00 58.21 291 THR N O 1
ATOM 7202 N N . LEU G 2 173 ? 4.180 -8.601 -28.613 1.00 41.07 292 LEU N N 1
ATOM 7203 C CA . LEU G 2 173 ? 5.546 -8.509 -29.115 1.00 44.49 292 LEU N CA 1
ATOM 7204 C C . LEU G 2 173 ? 5.618 -7.396 -30.145 1.00 46.57 292 LEU N C 1
ATOM 7205 O O . LEU G 2 173 ? 4.738 -7.273 -30.996 1.00 44.62 292 LEU N O 1
ATOM 7210 N N . THR G 2 174 ? 6.659 -6.577 -30.062 1.00 44.21 293 THR N N 1
ATOM 7211 C CA . THR G 2 174 ? 6.806 -5.455 -30.978 1.00 37.64 293 THR N CA 1
ATOM 7212 C C . THR G 2 174 ? 8.230 -5.324 -31.477 1.00 47.52 293 THR N C 1
ATOM 7213 O O . THR G 2 174 ? 9.157 -5.253 -30.688 1.00 51.23 293 THR N O 1
ATOM 7217 N N . ILE G 2 175 ? 8.400 -5.294 -32.794 1.00 52.88 294 ILE N N 1
ATOM 7218 C CA . ILE G 2 175 ? 9.697 -4.987 -33.384 1.00 41.31 294 ILE N CA 1
ATOM 7219 C C . ILE G 2 175 ? 9.574 -3.690 -34.169 1.00 46.91 294 ILE N C 1
ATOM 7220 O O . ILE G 2 175 ? 8.833 -3.617 -35.147 1.00 55.98 294 ILE N O 1
ATOM 7225 N N . ASP G 2 176 ? 10.289 -2.664 -33.728 1.00 60.79 295 ASP N N 1
ATOM 7226 C CA . ASP G 2 176 ? 10.198 -1.357 -34.357 1.00 62.68 295 ASP N CA 1
ATOM 7227 C C . ASP G 2 176 ? 11.148 -1.291 -35.546 1.00 60.68 295 ASP N C 1
ATOM 7228 O O . ASP G 2 176 ? 12.316 -0.953 -35.399 1.00 72.19 295 ASP N O 1
ATOM 7233 N N . GLY G 2 177 ? 10.640 -1.626 -36.724 1.00 56.50 296 GLY N N 1
ATOM 7234 C CA . GLY G 2 177 ? 11.456 -1.675 -37.927 1.00 60.92 296 GLY N CA 1
ATOM 7235 C C . GLY G 2 177 ? 12.199 -2.992 -38.056 1.00 53.79 296 GLY N C 1
ATOM 7236 O O . GLY G 2 177 ? 13.271 -3.151 -37.500 1.00 59.62 296 GLY N O 1
ATOM 7237 N N . VAL G 2 178 ? 11.632 -3.945 -38.789 1.00 59.98 297 VAL N N 1
ATOM 7238 C CA . VAL G 2 178 ? 12.239 -5.268 -38.887 1.00 45.80 297 VAL N CA 1
ATOM 7239 C C . VAL G 2 178 ? 13.372 -5.313 -39.901 1.00 49.91 297 VAL N C 1
ATOM 7240 O O . VAL G 2 178 ? 13.584 -4.380 -40.679 1.00 55.73 297 VAL N O 1
ATOM 7244 N N . THR G 2 179 ? 14.098 -6.418 -39.883 1.00 43.77 298 THR N N 1
ATOM 7245 C CA . THR G 2 179 ? 15.160 -6.659 -40.845 1.00 58.83 298 THR N CA 1
ATOM 7246 C C . THR G 2 179 ? 15.025 -8.079 -41.385 1.00 68.38 298 THR N C 1
ATOM 7247 O O . THR G 2 179 ? 14.242 -8.873 -40.865 1.00 69.90 298 THR N O 1
ATOM 7251 N N . ARG G 2 180 ? 15.793 -8.402 -42.420 1.00 68.06 299 ARG N N 1
ATOM 7252 C CA . ARG G 2 180 ? 15.706 -9.716 -43.042 1.00 53.87 299 ARG N CA 1
ATOM 7253 C C . ARG G 2 180 ? 15.863 -10.863 -42.044 1.00 56.42 299 ARG N C 1
ATOM 7254 O O . ARG G 2 180 ? 15.323 -11.948 -42.250 1.00 51.04 299 ARG N O 1
ATOM 7262 N N . SER G 2 181 ? 16.595 -10.616 -40.962 1.00 63.30 300 SER N N 1
ATOM 7263 C CA . SER G 2 181 ? 16.875 -11.656 -39.975 1.00 68.65 300 SER N CA 1
ATOM 7264 C C . SER G 2 181 ? 15.645 -12.013 -39.138 1.00 68.79 300 SER N C 1
ATOM 7265 O O . SER G 2 181 ? 15.602 -13.069 -38.510 1.00 56.14 300 SER N O 1
ATOM 7268 N N . ASP G 2 182 ? 14.650 -11.131 -39.131 1.00 61.54 301 ASP N N 1
ATOM 7269 C CA . ASP G 2 182 ? 13.452 -11.337 -38.326 1.00 55.31 301 ASP N CA 1
ATOM 7270 C C . ASP G 2 182 ? 12.480 -12.323 -38.974 1.00 52.13 301 ASP N C 1
ATOM 7271 O O . ASP G 2 182 ? 11.483 -12.707 -38.382 1.00 49.39 301 ASP N O 1
ATOM 7276 N N . GLN G 2 183 ? 12.770 -12.742 -40.194 1.00 62.41 302 GLN N N 1
ATOM 7277 C CA . GLN G 2 183 ? 11.956 -13.774 -40.815 1.00 64.63 302 GLN N CA 1
ATOM 7278 C C . GLN G 2 183 ? 12.146 -15.100 -40.086 1.00 62.49 302 GLN N C 1
ATOM 7279 O O . GLN G 2 183 ? 13.269 -15.510 -39.817 1.00 79.63 302 GLN N O 1
ATOM 7285 N N . GLY G 2 184 ? 11.045 -15.765 -39.760 1.00 60.29 303 GLY N N 1
ATOM 7286 C CA . GLY G 2 184 ? 11.116 -17.047 -39.081 1.00 58.75 303 GLY N CA 1
ATOM 7287 C C . GLY G 2 184 ? 9.889 -17.387 -38.263 1.00 53.30 303 GLY N C 1
ATOM 7288 O O . GLY G 2 184 ? 8.848 -16.748 -38.383 1.00 64.54 303 GLY N O 1
ATOM 7289 N N . LEU G 2 185 ? 10.011 -18.402 -37.421 1.00 55.65 304 LEU N N 1
ATOM 7290 C CA . LEU G 2 185 ? 8.895 -18.839 -36.592 1.00 44.33 304 LEU N CA 1
ATOM 7291 C C . LEU G 2 185 ? 8.860 -18.079 -35.267 1.00 47.34 304 LEU N C 1
ATOM 7292 O O . LEU G 2 185 ? 9.869 -17.961 -34.575 1.00 45.10 304 LEU N O 1
ATOM 7297 N N . TYR G 2 186 ? 7.694 -17.541 -34.937 1.00 36.06 305 TYR N N 1
ATOM 7298 C CA . TYR G 2 186 ? 7.494 -16.824 -33.681 1.00 40.12 305 TYR N CA 1
ATOM 7299 C C . TYR G 2 186 ? 6.583 -17.657 -32.795 1.00 45.47 305 TYR N C 1
ATOM 7300 O O . TYR G 2 186 ? 5.465 -17.985 -33.182 1.00 49.50 305 TYR N O 1
ATOM 7309 N N . THR G 2 187 ? 7.071 -18.026 -31.616 1.00 42.46 306 THR N N 1
ATOM 7310 C CA . THR G 2 187 ? 6.283 -18.856 -30.714 1.00 44.23 306 THR N CA 1
ATOM 7311 C C . THR G 2 187 ? 5.984 -18.129 -29.408 1.00 41.79 306 THR N C 1
ATOM 7312 O O . THR G 2 187 ? 6.882 -17.603 -28.762 1.00 42.10 306 THR N O 1
ATOM 7316 N N . CYS G 2 188 ? 4.708 -18.097 -29.044 1.00 34.09 307 CYS N N 1
ATOM 7317 C CA . CYS G 2 188 ? 4.273 -17.610 -27.743 1.00 39.25 307 CYS N CA 1
ATOM 7318 C C . CYS G 2 188 ? 3.767 -18.754 -26.859 1.00 40.58 307 CYS N C 1
ATOM 7319 O O . CYS G 2 188 ? 2.868 -19.509 -27.235 1.00 36.55 307 CYS N O 1
ATOM 7322 N N . ALA G 2 189 ? 4.344 -18.874 -25.675 1.00 39.16 308 ALA N N 1
ATOM 7323 C CA . ALA G 2 189 ? 3.902 -19.883 -24.728 1.00 45.96 308 ALA N CA 1
ATOM 7324 C C . ALA G 2 189 ? 3.343 -19.237 -23.467 1.00 43.34 308 ALA N C 1
ATOM 7325 O O . ALA G 2 189 ? 3.857 -18.223 -23.003 1.00 43.62 308 ALA N O 1
ATOM 7327 N N . ALA G 2 190 ? 2.278 -19.827 -22.931 1.00 45.15 309 ALA N N 1
ATOM 7328 C CA . ALA G 2 190 ? 1.655 -19.348 -21.699 1.00 42.24 309 ALA N CA 1
ATOM 7329 C C . ALA G 2 190 ? 1.681 -20.411 -20.612 1.00 48.41 309 ALA N C 1
ATOM 7330 O O . ALA G 2 190 ? 1.178 -21.514 -20.808 1.00 50.02 309 ALA N O 1
ATOM 7332 N N . SER G 2 191 ? 2.258 -20.067 -19.463 1.00 60.95 310 SER N N 1
ATOM 7333 C CA . SER G 2 191 ? 2.394 -20.998 -18.343 1.00 51.16 310 SER N CA 1
ATOM 7334 C C . SER G 2 191 ? 1.615 -20.563 -17.096 1.00 53.18 310 SER N C 1
ATOM 7335 O O . SER G 2 191 ? 1.679 -19.409 -16.685 1.00 52.53 310 SER N O 1
ATOM 7338 N N . SER G 2 192 ? 0.878 -21.494 -16.502 1.00 51.34 311 SER N N 1
ATOM 7339 C CA . SER G 2 192 ? 0.078 -21.198 -15.319 1.00 51.90 311 SER N CA 1
ATOM 7340 C C . SER G 2 192 ? 0.732 -21.733 -14.053 1.00 52.03 311 SER N C 1
ATOM 7341 O O . SER G 2 192 ? 0.299 -21.421 -12.952 1.00 60.86 311 SER N O 1
ATOM 7344 N N . GLY G 2 193 ? 1.777 -22.535 -14.221 1.00 46.09 312 GLY N N 1
ATOM 7345 C CA . GLY G 2 193 ? 2.439 -23.180 -13.106 1.00 48.87 312 GLY N CA 1
ATOM 7346 C C . GLY G 2 193 ? 2.365 -24.691 -13.222 1.00 58.42 312 GLY N C 1
ATOM 7347 O O . GLY G 2 193 ? 3.312 -25.390 -12.871 1.00 71.20 312 GLY N O 1
ATOM 7348 N N . LEU G 2 194 ? 1.241 -25.197 -13.725 1.00 53.29 313 LEU N N 1
ATOM 7349 C CA . LEU G 2 194 ? 1.059 -26.635 -13.889 1.00 53.36 313 LEU N CA 1
ATOM 7350 C C . LEU G 2 194 ? 0.725 -27.007 -15.328 1.00 54.29 313 LEU N C 1
ATOM 7351 O O . LEU G 2 194 ? 0.579 -28.179 -15.660 1.00 63.41 313 LEU N O 1
ATOM 7356 N N . MET G 2 195 ? 0.615 -26.008 -16.189 1.00 62.77 314 MET N N 1
ATOM 7357 C CA . MET G 2 195 ? 0.151 -26.246 -17.545 1.00 59.52 314 MET N CA 1
ATOM 7358 C C . MET G 2 195 ? 0.687 -25.185 -18.495 1.00 62.88 314 MET N C 1
ATOM 7359 O O . MET G 2 195 ? 0.778 -24.009 -18.145 1.00 53.08 314 MET N O 1
ATOM 7364 N N . THR G 2 196 ? 1.050 -25.611 -19.697 1.00 54.45 315 THR N N 1
ATOM 7365 C CA . THR G 2 196 ? 1.589 -24.701 -20.698 1.00 50.01 315 THR N CA 1
ATOM 7366 C C . THR G 2 196 ? 0.996 -24.993 -22.065 1.00 56.98 315 THR N C 1
ATOM 7367 O O . THR G 2 196 ? 1.055 -26.123 -22.546 1.00 59.91 315 THR N O 1
ATOM 7371 N N . LYS G 2 197 ? 0.404 -23.974 -22.676 1.00 49.35 316 LYS N N 1
ATOM 7372 C CA . LYS G 2 197 ? -0.055 -24.070 -24.056 1.00 54.00 316 LYS N CA 1
ATOM 7373 C C . LYS G 2 197 ? 0.659 -23.009 -24.880 1.00 47.71 316 LYS N C 1
ATOM 7374 O O . LYS G 2 197 ? 0.983 -21.942 -24.377 1.00 49.58 316 LYS N O 1
ATOM 7380 N N . LYS G 2 198 ? 0.923 -23.297 -26.143 1.00 53.94 317 LYS N N 1
ATOM 7381 C CA . LYS G 2 198 ? 1.559 -22.298 -26.989 1.00 56.45 317 LYS N CA 1
ATOM 7382 C C . LYS G 2 198 ? 0.948 -22.207 -28.375 1.00 47.68 317 LYS N C 1
ATOM 7383 O O . LYS G 2 198 ? 0.164 -23.053 -28.775 1.00 55.11 317 LYS N O 1
ATOM 7389 N N . ASN G 2 199 ? 1.290 -21.149 -29.093 1.00 52.17 318 ASN N N 1
ATOM 7390 C CA . ASN G 2 199 ? 0.921 -21.035 -30.491 1.00 46.91 318 ASN N CA 1
ATOM 7391 C C . ASN G 2 199 ? 2.042 -20.361 -31.262 1.00 49.42 318 ASN N C 1
ATOM 7392 O O . ASN G 2 199 ? 2.946 -19.781 -30.667 1.00 44.80 318 ASN N O 1
ATOM 7397 N N . SER G 2 200 ? 1.992 -20.441 -32.585 1.00 43.45 319 SER N N 1
ATOM 7398 C CA . SER G 2 200 ? 3.054 -19.872 -33.399 1.00 43.77 319 SER N CA 1
ATOM 7399 C C . SER G 2 200 ? 2.574 -19.423 -34.771 1.00 40.03 319 SER N C 1
ATOM 7400 O O . SER G 2 200 ? 1.460 -19.716 -35.183 1.00 45.88 319 SER N O 1
ATOM 7403 N N . THR G 2 201 ? 3.434 -18.703 -35.473 1.00 40.93 320 THR N N 1
ATOM 7404 C CA . THR G 2 201 ? 3.119 -18.208 -36.799 1.00 38.79 320 THR N CA 1
ATOM 7405 C C . THR G 2 201 ? 4.412 -17.847 -37.514 1.00 36.22 320 THR N C 1
ATOM 7406 O O . THR G 2 201 ? 5.355 -17.378 -36.895 1.00 51.69 320 THR N O 1
ATOM 7410 N N . PHE G 2 202 ? 4.462 -18.073 -38.818 1.00 48.19 321 PHE N N 1
ATOM 7411 C CA . PHE G 2 202 ? 5.659 -17.740 -39.578 1.00 48.58 321 PHE N CA 1
ATOM 7412 C C . PHE G 2 202 ? 5.594 -16.316 -40.120 1.00 49.31 321 PHE N C 1
ATOM 7413 O O . PHE G 2 202 ? 4.629 -15.944 -40.776 1.00 61.34 321 PHE N O 1
ATOM 7421 N N . VAL G 2 203 ? 6.616 -15.521 -39.827 1.00 42.62 322 VAL N N 1
ATOM 7422 C CA . VAL G 2 203 ? 6.674 -14.150 -40.297 1.00 36.35 322 VAL N CA 1
ATOM 7423 C C . VAL G 2 203 ? 7.662 -14.085 -41.442 1.00 46.04 322 VAL N C 1
ATOM 7424 O O . VAL G 2 203 ? 8.804 -14.523 -41.299 1.00 55.09 322 VAL N O 1
ATOM 7428 N N . ARG G 2 204 ? 7.223 -13.562 -42.583 1.00 41.66 323 ARG N N 1
ATOM 7429 C CA . ARG G 2 204 ? 8.121 -13.383 -43.722 1.00 53.69 323 ARG N CA 1
ATOM 7430 C C . ARG G 2 204 ? 8.544 -11.923 -43.876 1.00 40.32 323 ARG N C 1
ATOM 7431 O O . ARG G 2 204 ? 7.748 -11.009 -43.674 1.00 42.60 323 ARG N O 1
ATOM 7439 N N . VAL G 2 205 ? 9.809 -11.710 -44.215 1.00 41.28 324 VAL N N 1
ATOM 7440 C CA . VAL G 2 205 ? 10.319 -10.364 -44.459 1.00 53.51 324 VAL N CA 1
ATOM 7441 C C . VAL G 2 205 ? 11.061 -10.323 -45.788 1.00 61.68 324 VAL N C 1
ATOM 7442 O O . VAL G 2 205 ? 11.791 -11.252 -46.113 1.00 82.89 324 VAL N O 1
ATOM 7446 N N . HIS G 2 206 ? 10.884 -9.247 -46.551 1.00 60.02 325 HIS N N 1
ATOM 7447 C CA . HIS G 2 206 ? 11.661 -9.047 -47.779 1.00 64.93 325 HIS N CA 1
ATOM 7448 C C . HIS G 2 206 ? 12.087 -7.593 -48.018 1.00 70.31 325 HIS N C 1
ATOM 7449 O O . HIS G 2 206 ? 11.589 -6.677 -47.366 1.00 74.68 325 HIS N O 1
ATOM 7456 N N . GLU G 2 207 ? 13.012 -7.389 -48.955 1.00 78.98 326 GLU N N 1
ATOM 7457 C CA . GLU G 2 207 ? 13.519 -6.048 -49.254 1.00 81.81 326 GLU N CA 1
ATOM 7458 C C . GLU G 2 207 ? 12.681 -5.326 -50.310 1.00 95.08 326 GLU N C 1
ATOM 7459 O O . GLU G 2 207 ? 11.731 -5.885 -50.862 1.00 94.58 326 GLU N O 1
ATOM 7465 N N . SER H 2 4 ? 1.147 24.894 77.441 1.00 132.23 123 SER O N 1
ATOM 7466 C CA . SER H 2 4 ? 0.979 24.289 78.758 1.00 127.56 123 SER O CA 1
ATOM 7467 C C . SER H 2 4 ? 0.347 22.898 78.671 1.00 114.32 123 SER O C 1
ATOM 7468 O O . SER H 2 4 ? -0.843 22.746 78.944 1.00 102.90 123 SER O O 1
ATOM 7471 N N . PRO H 2 5 ? 1.142 21.877 78.295 1.00 106.29 124 PRO O N 1
ATOM 7472 C CA . PRO H 2 5 ? 2.556 21.946 77.905 1.00 90.53 124 PRO O CA 1
ATOM 7473 C C . PRO H 2 5 ? 2.749 22.280 76.429 1.00 87.17 124 PRO O C 1
ATOM 7474 O O . PRO H 2 5 ? 3.872 22.558 76.013 1.00 92.32 124 PRO O O 1
ATOM 7478 N N . PHE H 2 6 ? 1.672 22.237 75.650 1.00 83.89 125 PHE O N 1
ATOM 7479 C CA . PHE H 2 6 ? 1.738 22.555 74.227 1.00 87.55 125 PHE O CA 1
ATOM 7480 C C . PHE H 2 6 ? 1.243 23.974 73.950 1.00 101.69 125 PHE O C 1
ATOM 7481 O O . PHE H 2 6 ? 0.165 24.367 74.400 1.00 105.92 125 PHE O O 1
ATOM 7489 N N . ILE H 2 7 ? 2.034 24.732 73.197 1.00 106.64 126 ILE O N 1
ATOM 7490 C CA . ILE H 2 7 ? 1.677 26.097 72.819 1.00 101.72 126 ILE O CA 1
ATOM 7491 C C . ILE H 2 7 ? 0.543 26.123 71.801 1.00 106.26 126 ILE O C 1
ATOM 7492 O O . ILE H 2 7 ? 0.704 25.654 70.674 1.00 111.45 126 ILE O O 1
ATOM 7497 N N . ALA H 2 8 ? -0.600 26.673 72.204 1.00 106.91 127 ALA O N 1
ATOM 7498 C CA . ALA H 2 8 ? -1.736 26.841 71.299 1.00 115.76 127 ALA O CA 1
ATOM 7499 C C . ALA H 2 8 ? -2.437 28.177 71.535 1.00 118.55 127 ALA O C 1
ATOM 7500 O O . ALA H 2 8 ? -2.074 29.193 70.941 1.00 117.70 127 ALA O O 1
ATOM 7502 N N . GLN H 2 13 ? -10.192 24.532 69.751 1.00 85.49 132 GLN O N 1
ATOM 7503 C CA . GLN H 2 13 ? -9.413 24.885 68.572 1.00 85.74 132 GLN O CA 1
ATOM 7504 C C . GLN H 2 13 ? -8.883 23.632 67.879 1.00 91.35 132 GLN O C 1
ATOM 7505 O O . GLN H 2 13 ? -8.492 22.666 68.533 1.00 92.16 132 GLN O O 1
ATOM 7511 N N . HIS H 2 14 ? -8.882 23.656 66.550 1.00 92.78 133 HIS O N 1
ATOM 7512 C CA . HIS H 2 14 ? -8.370 22.551 65.748 1.00 83.37 133 HIS O CA 1
ATOM 7513 C C . HIS H 2 14 ? -7.364 23.094 64.747 1.00 85.87 133 HIS O C 1
ATOM 7514 O O . HIS H 2 14 ? -7.379 24.287 64.430 1.00 84.13 133 HIS O O 1
ATOM 7521 N N . GLY H 2 15 ? -6.505 22.216 64.235 1.00 87.40 134 GLY O N 1
ATOM 7522 C CA . GLY H 2 15 ? -5.493 22.605 63.269 1.00 63.70 134 GLY O CA 1
ATOM 7523 C C . GLY H 2 15 ? -5.591 21.797 61.994 1.00 54.03 134 GLY O C 1
ATOM 7524 O O . GLY H 2 15 ? -6.483 20.973 61.841 1.00 59.35 134 GLY O O 1
ATOM 7525 N N . VAL H 2 16 ? -4.676 22.038 61.066 1.00 64.68 135 VAL O N 1
ATOM 7526 C CA . VAL H 2 16 ? -4.682 21.325 59.797 1.00 59.98 135 VAL O CA 1
ATOM 7527 C C . VAL H 2 16 ? -3.273 20.891 59.426 1.00 56.42 135 VAL O C 1
ATOM 7528 O O . VAL H 2 16 ? -2.310 21.626 59.633 1.00 66.45 135 VAL O O 1
ATOM 7532 N N . VAL H 2 17 ? -3.163 19.690 58.881 1.00 55.87 136 VAL O N 1
ATOM 7533 C CA . VAL H 2 17 ? -1.902 19.204 58.350 1.00 64.46 136 VAL O CA 1
ATOM 7534 C C . VAL H 2 17 ? -2.083 18.713 56.912 1.00 61.29 136 VAL O C 1
ATOM 7535 O O . VAL H 2 17 ? -2.818 17.760 56.653 1.00 55.74 136 VAL O O 1
ATOM 7539 N N . TYR H 2 18 ? -1.417 19.384 55.981 1.00 47.69 137 TYR O N 1
ATOM 7540 C CA . TYR H 2 18 ? -1.501 19.038 54.571 1.00 43.21 137 TYR O CA 1
ATOM 7541 C C . TYR H 2 18 ? -0.376 18.108 54.177 1.00 47.22 137 TYR O C 1
ATOM 7542 O O . TYR H 2 18 ? 0.776 18.333 54.539 1.00 54.15 137 TYR O O 1
ATOM 7551 N N . ILE H 2 19 ? -0.725 17.047 53.456 1.00 48.38 138 ILE O N 1
ATOM 7552 C CA . ILE H 2 19 ? 0.264 16.088 52.984 1.00 58.30 138 ILE O CA 1
ATOM 7553 C C . ILE H 2 19 ? -0.052 15.697 51.553 1.00 56.41 138 ILE O C 1
ATOM 7554 O O . ILE H 2 19 ? -1.185 15.866 51.110 1.00 62.59 138 ILE O O 1
ATOM 7559 N N . THR H 2 20 ? 0.944 15.173 50.839 1.00 66.77 139 THR O N 1
ATOM 7560 C CA . THR H 2 20 ? 0.848 15.025 49.384 1.00 65.24 139 THR O CA 1
ATOM 7561 C C . THR H 2 20 ? 0.864 13.603 48.830 1.00 73.34 139 THR O C 1
ATOM 7562 O O . THR H 2 20 ? 0.799 13.426 47.612 1.00 95.05 139 THR O O 1
ATOM 7566 N N . GLU H 2 21 ? 0.962 12.597 49.693 1.00 52.86 140 GLU O N 1
ATOM 7567 C CA . GLU H 2 21 ? 0.932 11.209 49.220 1.00 62.53 140 GLU O CA 1
ATOM 7568 C C . GLU H 2 21 ? 2.255 10.780 48.581 1.00 69.91 140 GLU O C 1
ATOM 7569 O O . GLU H 2 21 ? 2.376 9.652 48.095 1.00 60.50 140 GLU O O 1
ATOM 7575 N N . ASN H 2 22 ? 3.232 11.686 48.572 1.00 75.84 141 ASN O N 1
ATOM 7576 C CA . ASN H 2 22 ? 4.603 11.344 48.201 1.00 78.01 141 ASN O CA 1
ATOM 7577 C C . ASN H 2 22 ? 5.098 10.217 49.096 1.00 79.62 141 ASN O C 1
ATOM 7578 O O . ASN H 2 22 ? 5.198 10.384 50.310 1.00 91.55 141 ASN O O 1
ATOM 7583 N N . LYS H 2 23 ? 5.405 9.071 48.500 1.00 86.84 142 LYS O N 1
ATOM 7584 C CA . LYS H 2 23 ? 5.772 7.895 49.280 1.00 101.79 142 LYS O CA 1
ATOM 7585 C C . LYS H 2 23 ? 6.779 8.218 50.382 1.00 108.19 142 LYS O C 1
ATOM 7586 O O . LYS H 2 23 ? 6.495 8.011 51.562 1.00 127.51 142 LYS O O 1
ATOM 7592 N N . ASN H 2 24 ? 7.943 8.741 50.011 1.00 87.67 143 ASN O N 1
ATOM 7593 C CA . ASN H 2 24 ? 8.929 9.122 51.018 1.00 93.56 143 ASN O CA 1
ATOM 7594 C C . ASN H 2 24 ? 9.251 10.626 51.050 1.00 85.10 143 ASN O C 1
ATOM 7595 O O . ASN H 2 24 ? 10.089 11.116 50.294 1.00 74.89 143 ASN O O 1
ATOM 7600 N N . LYS H 2 25 ? 8.553 11.336 51.934 1.00 89.40 144 LYS O N 1
ATOM 7601 C CA . LYS H 2 25 ? 8.757 12.759 52.204 1.00 70.39 144 LYS O CA 1
ATOM 7602 C C . LYS H 2 25 ? 8.153 13.040 53.575 1.00 64.76 144 LYS O C 1
ATOM 7603 O O . LYS H 2 25 ? 7.217 12.363 53.991 1.00 66.43 144 LYS O O 1
ATOM 7609 N N . THR H 2 26 ? 8.678 14.028 54.289 1.00 71.36 145 THR O N 1
ATOM 7610 C CA . THR H 2 26 ? 8.236 14.237 55.663 1.00 65.69 145 THR O CA 1
ATOM 7611 C C . THR H 2 26 ? 7.261 15.394 55.761 1.00 70.11 145 THR O C 1
ATOM 7612 O O . THR H 2 26 ? 7.195 16.234 54.865 1.00 72.10 145 THR O O 1
ATOM 7616 N N . VAL H 2 27 ? 6.492 15.417 56.844 1.00 65.08 146 VAL O N 1
ATOM 7617 C CA . VAL H 2 27 ? 5.654 16.562 57.166 1.00 65.72 146 VAL O CA 1
ATOM 7618 C C . VAL H 2 27 ? 5.864 16.962 58.619 1.00 63.85 146 VAL O C 1
ATOM 7619 O O . VAL H 2 27 ? 6.321 16.161 59.431 1.00 66.56 146 VAL O O 1
ATOM 7623 N N . VAL H 2 28 ? 5.539 18.211 58.936 1.00 65.28 147 VAL O N 1
ATOM 7624 C CA . VAL H 2 28 ? 5.685 18.715 60.291 1.00 51.23 147 VAL O CA 1
ATOM 7625 C C . VAL H 2 28 ? 4.339 19.057 60.906 1.00 62.69 147 VAL O C 1
ATOM 7626 O O . VAL H 2 28 ? 3.526 19.770 60.313 1.00 63.92 147 VAL O O 1
ATOM 7630 N N . ILE H 2 29 ? 4.130 18.531 62.107 1.00 71.24 148 ILE O N 1
ATOM 7631 C CA . ILE H 2 29 ? 2.951 18.793 62.907 1.00 53.71 148 ILE O CA 1
ATOM 7632 C C . ILE H 2 29 ? 3.348 19.741 64.026 1.00 68.96 148 ILE O C 1
ATOM 7633 O O . ILE H 2 29 ? 4.050 19.348 64.964 1.00 66.02 148 ILE O O 1
ATOM 7638 N N . PRO H 2 30 ? 2.901 21.003 63.922 1.00 76.04 149 PRO O N 1
ATOM 7639 C CA . PRO H 2 30 ? 3.384 22.142 64.712 1.00 73.64 149 PRO O CA 1
ATOM 7640 C C . PRO H 2 30 ? 2.961 22.097 66.170 1.00 71.59 149 PRO O C 1
ATOM 7641 O O . PRO H 2 30 ? 2.428 23.090 66.663 1.00 81.24 149 PRO O O 1
ATOM 7645 N N . CYS H 2 31 ? 3.187 20.980 66.851 1.00 57.61 150 CYS O N 1
ATOM 7646 C CA . CYS H 2 31 ? 2.876 20.913 68.272 1.00 64.76 150 CYS O CA 1
ATOM 7647 C C . CYS H 2 31 ? 4.069 21.435 69.049 1.00 65.86 150 CYS O C 1
ATOM 7648 O O . CYS H 2 31 ? 4.887 20.660 69.539 1.00 68.13 150 CYS O O 1
ATOM 7651 N N . LEU H 2 32 ? 4.173 22.759 69.131 1.00 70.80 151 LEU O N 1
ATOM 7652 C CA . LEU H 2 32 ? 5.271 23.400 69.845 1.00 72.89 151 LEU O CA 1
ATOM 7653 C C . LEU H 2 32 ? 5.093 23.188 71.340 1.00 75.61 151 LEU O C 1
ATOM 7654 O O . LEU H 2 32 ? 3.968 23.037 71.824 1.00 78.47 151 LEU O O 1
ATOM 7659 N N . GLY H 2 33 ? 6.205 23.165 72.065 1.00 67.96 152 GLY O N 1
ATOM 7660 C CA . GLY H 2 33 ? 6.160 22.929 73.493 1.00 64.21 152 GLY O CA 1
ATOM 7661 C C . GLY H 2 33 ? 6.846 24.027 74.269 1.00 77.26 152 GLY O C 1
ATOM 7662 O O . GLY H 2 33 ? 7.810 24.627 73.792 1.00 73.00 152 GLY O O 1
ATOM 7663 N N . SER H 2 34 ? 6.342 24.292 75.469 1.00 93.39 153 SER O N 1
ATOM 7664 C CA . SER H 2 34 ? 6.971 25.245 76.367 1.00 91.19 153 SER O CA 1
ATOM 7665 C C . SER H 2 34 ? 8.129 24.574 77.103 1.00 98.38 153 SER O C 1
ATOM 7666 O O . SER H 2 34 ? 8.939 25.244 77.753 1.00 109.21 153 SER O O 1
ATOM 7669 N N . ILE H 2 35 ? 8.204 23.248 76.998 1.00 91.92 154 ILE O N 1
ATOM 7670 C CA . ILE H 2 35 ? 9.295 22.491 77.613 1.00 92.26 154 ILE O CA 1
ATOM 7671 C C . ILE H 2 35 ? 10.176 21.810 76.563 1.00 85.32 154 ILE O C 1
ATOM 7672 O O . ILE H 2 35 ? 9.688 21.028 75.748 1.00 95.58 154 ILE O O 1
ATOM 7677 N N . SER H 2 36 ? 11.471 22.109 76.590 1.00 77.87 155 SER O N 1
ATOM 7678 C CA . SER H 2 36 ? 12.412 21.584 75.600 1.00 87.98 155 SER O CA 1
ATOM 7679 C C . SER H 2 36 ? 12.503 20.057 75.564 1.00 96.18 155 SER O C 1
ATOM 7680 O O . SER H 2 36 ? 12.463 19.449 74.490 1.00 95.67 155 SER O O 1
ATOM 7683 N N . ASN H 2 37 ? 12.635 19.444 76.738 1.00 100.70 156 ASN O N 1
ATOM 7684 C CA . ASN H 2 37 ? 12.930 18.014 76.828 1.00 92.84 156 ASN O CA 1
ATOM 7685 C C . ASN H 2 37 ? 11.705 17.120 77.022 1.00 88.72 156 ASN O C 1
ATOM 7686 O O . ASN H 2 37 ? 11.764 16.120 77.739 1.00 101.79 156 ASN O O 1
ATOM 7691 N N . LEU H 2 38 ? 10.599 17.473 76.380 1.00 64.63 157 LEU O N 1
ATOM 7692 C CA . LEU H 2 38 ? 9.392 16.667 76.480 1.00 63.82 157 LEU O CA 1
ATOM 7693 C C . LEU H 2 38 ? 9.545 15.318 75.786 1.00 70.00 157 LEU O C 1
ATOM 7694 O O . LEU H 2 38 ? 10.045 15.240 74.663 1.00 84.99 157 LEU O O 1
ATOM 7699 N N . ASN H 2 39 ? 9.101 14.258 76.454 1.00 73.58 158 ASN O N 1
ATOM 7700 C CA . ASN H 2 39 ? 8.984 12.949 75.822 1.00 86.75 158 ASN O CA 1
ATOM 7701 C C . ASN H 2 39 ? 7.697 12.905 74.995 1.00 79.08 158 ASN O C 1
ATOM 7702 O O . ASN H 2 39 ? 6.638 12.510 75.494 1.00 78.89 158 ASN O O 1
ATOM 7707 N N . VAL H 2 40 ? 7.790 13.325 73.735 1.00 67.81 159 VAL O N 1
ATOM 7708 C CA . VAL H 2 40 ? 6.611 13.482 72.882 1.00 61.34 159 VAL O CA 1
ATOM 7709 C C . VAL H 2 40 ? 6.448 12.344 71.884 1.00 60.04 159 VAL O C 1
ATOM 7710 O O . VAL H 2 40 ? 7.420 11.858 71.310 1.00 69.57 159 VAL O O 1
ATOM 7714 N N . SER H 2 41 ? 5.206 11.931 71.671 1.00 56.90 160 SER O N 1
ATOM 7715 C CA . SER H 2 41 ? 4.895 10.923 70.666 1.00 59.54 160 SER O CA 1
ATOM 7716 C C . SER H 2 41 ? 3.685 11.364 69.850 1.00 58.33 160 SER O C 1
ATOM 7717 O O . SER H 2 41 ? 2.881 12.171 70.307 1.00 60.94 160 SER O O 1
ATOM 7720 N N . LEU H 2 42 ? 3.565 10.838 68.638 1.00 56.90 161 LEU O N 1
ATOM 7721 C CA . LEU H 2 42 ? 2.497 11.240 67.737 1.00 50.11 161 LEU O CA 1
ATOM 7722 C C . LEU H 2 42 ? 1.421 10.167 67.640 1.00 53.18 161 LEU O C 1
ATOM 7723 O O . LEU H 2 42 ? 1.715 9.005 67.358 1.00 64.26 161 LEU O O 1
ATOM 7728 N N . CYS H 2 43 ? 0.172 10.561 67.874 1.00 44.41 162 CYS O N 1
ATOM 7729 C CA . CYS H 2 43 ? -0.955 9.644 67.743 1.00 41.06 162 CYS O CA 1
ATOM 7730 C C . CYS H 2 43 ? -1.801 9.946 66.503 1.00 48.50 162 CYS O C 1
ATOM 7731 O O . CYS H 2 43 ? -2.178 11.090 66.255 1.00 52.92 162 CYS O O 1
ATOM 7734 N N . ALA H 2 44 ? -2.090 8.907 65.730 1.00 43.99 163 ALA O N 1
ATOM 7735 C CA . ALA H 2 44 ? -2.902 9.046 64.530 1.00 42.12 163 ALA O CA 1
ATOM 7736 C C . ALA H 2 44 ? -4.103 8.105 64.592 1.00 36.30 163 ALA O C 1
ATOM 7737 O O . ALA H 2 44 ? -3.979 6.988 65.089 1.00 45.33 163 ALA O O 1
ATOM 7739 N N . ARG H 2 45 ? -5.258 8.558 64.100 1.00 39.44 164 ARG O N 1
ATOM 7740 C CA . ARG H 2 45 ? -6.494 7.745 64.093 1.00 56.63 164 ARG O CA 1
ATOM 7741 C C . ARG H 2 45 ? -7.329 8.068 62.867 1.00 46.76 164 ARG O C 1
ATOM 7742 O O . ARG H 2 45 ? -7.186 9.160 62.315 1.00 48.14 164 ARG O O 1
ATOM 7750 N N . TYR H 2 46 ? -8.201 7.156 62.427 1.00 33.93 165 TYR O N 1
ATOM 7751 C CA . TYR H 2 46 ? -8.317 5.777 62.913 1.00 38.31 165 TYR O CA 1
ATOM 7752 C C . TYR H 2 46 ? -7.965 4.784 61.798 1.00 37.96 165 TYR O C 1
ATOM 7753 O O . TYR H 2 46 ? -8.130 5.078 60.620 1.00 37.61 165 TYR O O 1
ATOM 7762 N N . PRO H 2 47 ? -7.497 3.588 62.165 1.00 38.95 166 PRO O N 1
ATOM 7763 C CA . PRO H 2 47 ? -7.343 3.087 63.538 1.00 37.00 166 PRO O CA 1
ATOM 7764 C C . PRO H 2 47 ? -6.196 3.757 64.268 1.00 32.98 166 PRO O C 1
ATOM 7765 O O . PRO H 2 47 ? -5.398 4.435 63.646 1.00 45.50 166 PRO O O 1
ATOM 7769 N N . GLU H 2 48 ? -6.132 3.565 65.581 1.00 54.33 167 GLU O N 1
ATOM 7770 C CA . GLU H 2 48 ? -5.124 4.210 66.411 1.00 52.67 167 GLU O CA 1
ATOM 7771 C C . GLU H 2 48 ? -3.743 3.608 66.230 1.00 57.62 167 GLU O C 1
ATOM 7772 O O . GLU H 2 48 ? -3.545 2.401 66.378 1.00 54.51 167 GLU O O 1
ATOM 7778 N N . LYS H 2 49 ? -2.798 4.479 65.902 1.00 47.22 168 LYS O N 1
ATOM 7779 C CA . LYS H 2 49 ? -1.394 4.129 65.831 1.00 46.41 168 LYS O CA 1
ATOM 7780 C C . LYS H 2 49 ? -0.618 5.224 66.548 1.00 46.87 168 LYS O C 1
ATOM 7781 O O . LYS H 2 49 ? -1.040 6.382 66.573 1.00 46.27 168 LYS O O 1
ATOM 7787 N N . ARG H 2 50 ? 0.515 4.859 67.133 1.00 44.00 169 ARG O N 1
ATOM 7788 C CA . ARG H 2 50 ? 1.324 5.825 67.860 1.00 47.15 169 ARG O CA 1
ATOM 7789 C C . ARG H 2 50 ? 2.763 5.777 67.368 1.00 47.04 169 ARG O C 1
ATOM 7790 O O . ARG H 2 50 ? 3.308 4.703 67.132 1.00 45.75 169 ARG O O 1
ATOM 7798 N N . PHE H 2 51 ? 3.373 6.945 67.198 1.00 53.68 170 PHE O N 1
ATOM 7799 C CA . PHE H 2 51 ? 4.727 7.017 66.656 1.00 55.08 170 PHE O CA 1
ATOM 7800 C C . PHE H 2 51 ? 5.669 7.764 67.576 1.00 55.34 170 PHE O C 1
ATOM 7801 O O . PHE H 2 51 ? 5.320 8.801 68.129 1.00 58.88 170 PHE O O 1
ATOM 7809 N N . VAL H 2 52 ? 6.876 7.230 67.717 1.00 59.13 171 VAL O N 1
ATOM 7810 C CA . VAL H 2 52 ? 7.870 7.770 68.632 1.00 59.59 171 VAL O CA 1
ATOM 7811 C C . VAL H 2 52 ? 9.144 8.136 67.887 1.00 57.92 171 VAL O C 1
ATOM 7812 O O . VAL H 2 52 ? 9.554 7.423 66.975 1.00 66.94 171 VAL O O 1
ATOM 7816 N N . PRO H 2 53 ? 9.777 9.251 68.271 1.00 58.78 172 PRO O N 1
ATOM 7817 C CA . PRO H 2 53 ? 11.048 9.640 67.651 1.00 62.59 172 PRO O CA 1
ATOM 7818 C C . PRO H 2 53 ? 12.019 8.466 67.615 1.00 67.68 172 PRO O C 1
ATOM 7819 O O . PRO H 2 53 ? 12.182 7.794 68.628 1.00 76.88 172 PRO O O 1
ATOM 7823 N N . ASP H 2 54 ? 12.651 8.229 66.467 1.00 71.71 173 ASP O N 1
ATOM 7824 C CA . ASP H 2 54 ? 13.485 7.040 66.276 1.00 62.42 173 ASP O CA 1
ATOM 7825 C C . ASP H 2 54 ? 14.969 7.331 66.050 1.00 62.74 173 ASP O C 1
ATOM 7826 O O . ASP H 2 54 ? 15.760 6.410 65.837 1.00 69.54 173 ASP O O 1
ATOM 7831 N N . GLY H 2 55 ? 15.342 8.607 66.090 1.00 65.18 174 GLY O N 1
ATOM 7832 C CA . GLY H 2 55 ? 16.727 8.986 65.888 1.00 57.03 174 GLY O CA 1
ATOM 7833 C C . GLY H 2 55 ? 17.059 9.283 64.437 1.00 59.68 174 GLY O C 1
ATOM 7834 O O . GLY H 2 55 ? 18.219 9.484 64.090 1.00 69.83 174 GLY O O 1
ATOM 7835 N N . ASN H 2 56 ? 16.039 9.297 63.588 1.00 57.32 175 ASN O N 1
ATOM 7836 C CA . ASN H 2 56 ? 16.218 9.605 62.178 1.00 74.11 175 ASN O CA 1
ATOM 7837 C C . ASN H 2 56 ? 15.061 10.431 61.611 1.00 78.49 175 ASN O C 1
ATOM 7838 O O . ASN H 2 56 ? 14.935 11.617 61.911 1.00 80.50 175 ASN O O 1
ATOM 7843 N N . ARG H 2 57 ? 14.216 9.802 60.799 1.00 65.47 176 ARG O N 1
ATOM 7844 C CA . ARG H 2 57 ? 13.164 10.520 60.083 1.00 72.77 176 ARG O CA 1
ATOM 7845 C C . ARG H 2 57 ? 12.054 10.982 61.023 1.00 77.59 176 ARG O C 1
ATOM 7846 O O . ARG H 2 57 ? 11.343 11.945 60.741 1.00 72.13 176 ARG O O 1
ATOM 7854 N N . ILE H 2 58 ? 11.893 10.276 62.134 1.00 77.25 177 ILE O N 1
ATOM 7855 C CA . ILE H 2 58 ? 10.862 10.617 63.106 1.00 74.57 177 ILE O CA 1
ATOM 7856 C C . ILE H 2 58 ? 11.468 11.366 64.287 1.00 68.82 177 ILE O C 1
ATOM 7857 O O . ILE H 2 58 ? 12.362 10.860 64.948 1.00 66.66 177 ILE O O 1
ATOM 7862 N N . SER H 2 59 ? 10.982 12.576 64.543 1.00 66.52 178 SER O N 1
ATOM 7863 C CA . SER H 2 59 ? 11.534 13.406 65.607 1.00 58.37 178 SER O CA 1
ATOM 7864 C C . SER H 2 59 ? 10.566 14.478 66.094 1.00 58.38 178 SER O C 1
ATOM 7865 O O . SER H 2 59 ? 9.577 14.802 65.436 1.00 59.59 178 SER O O 1
ATOM 7868 N N . TRP H 2 60 ? 10.876 15.036 67.256 1.00 59.82 179 TRP O N 1
ATOM 7869 C CA . TRP H 2 60 ? 10.118 16.151 67.798 1.00 60.45 179 TRP O CA 1
ATOM 7870 C C . TRP H 2 60 ? 11.062 17.220 68.333 1.00 70.11 179 TRP O C 1
ATOM 7871 O O . TRP H 2 60 ? 12.039 16.919 69.021 1.00 70.25 179 TRP O O 1
ATOM 7882 N N . ASP H 2 61 ? 10.759 18.470 68.007 1.00 74.25 180 ASP O N 1
ATOM 7883 C CA . ASP H 2 61 ? 11.564 19.602 68.438 1.00 78.78 180 ASP O CA 1
ATOM 7884 C C . ASP H 2 61 ? 10.639 20.649 69.048 1.00 82.76 180 ASP O C 1
ATOM 7885 O O . ASP H 2 61 ? 9.663 21.054 68.420 1.00 78.68 180 ASP O O 1
ATOM 7890 N N . SER H 2 62 ? 10.933 21.084 70.271 1.00 79.30 181 SER O N 1
ATOM 7891 C CA . SER H 2 62 ? 10.039 22.008 70.966 1.00 81.25 181 SER O CA 1
ATOM 7892 C C . SER H 2 62 ? 9.772 23.274 70.146 1.00 87.69 181 SER O C 1
ATOM 7893 O O . SER H 2 62 ? 8.722 23.905 70.288 1.00 86.99 181 SER O O 1
ATOM 7896 N N . LYS H 2 63 ? 10.716 23.626 69.277 1.00 77.93 182 LYS O N 1
ATOM 7897 C CA . LYS H 2 63 ? 10.584 24.823 68.450 1.00 83.20 182 LYS O CA 1
ATOM 7898 C C . LYS H 2 63 ? 9.937 24.557 67.082 1.00 83.66 182 LYS O C 1
ATOM 7899 O O . LYS H 2 63 ? 9.276 25.433 66.530 1.00 84.89 182 LYS O O 1
ATOM 7905 N N . LYS H 2 64 ? 10.132 23.360 66.533 1.00 80.85 183 LYS O N 1
ATOM 7906 C CA . LYS H 2 64 ? 9.563 23.017 65.228 1.00 82.83 183 LYS O CA 1
ATOM 7907 C C . LYS H 2 64 ? 8.239 22.264 65.345 1.00 79.94 183 LYS O C 1
ATOM 7908 O O . LYS H 2 64 ? 7.238 22.648 64.749 1.00 73.03 183 LYS O O 1
ATOM 7914 N N . GLY H 2 65 ? 8.256 21.179 66.110 1.00 82.81 184 GLY O N 1
ATOM 7915 C CA . GLY H 2 65 ? 7.099 20.318 66.274 1.00 66.15 184 GLY O CA 1
ATOM 7916 C C . GLY H 2 65 ? 7.468 18.881 65.954 1.00 58.57 184 GLY O C 1
ATOM 7917 O O . GLY H 2 65 ? 8.650 18.522 65.938 1.00 61.43 184 GLY O O 1
ATOM 7918 N N . PHE H 2 66 ? 6.461 18.058 65.681 1.00 53.89 185 PHE O N 1
ATOM 7919 C CA . PHE H 2 66 ? 6.699 16.652 65.375 1.00 63.45 185 PHE O CA 1
ATOM 7920 C C . PHE H 2 66 ? 6.903 16.438 63.884 1.00 57.57 185 PHE O C 1
ATOM 7921 O O . PHE H 2 66 ? 6.137 16.937 63.070 1.00 64.21 185 PHE O O 1
ATOM 7929 N N . THR H 2 67 ? 7.944 15.697 63.531 1.00 51.38 186 THR O N 1
ATOM 7930 C CA . THR H 2 67 ? 8.254 15.440 62.130 1.00 55.05 186 THR O CA 1
ATOM 7931 C C . THR H 2 67 ? 8.187 13.946 61.855 1.00 63.93 186 THR O C 1
ATOM 7932 O O . THR H 2 67 ? 8.730 13.141 62.616 1.00 61.79 186 THR O O 1
ATOM 7936 N N . ILE H 2 68 ? 7.522 13.572 60.768 1.00 56.32 187 ILE O N 1
ATOM 7937 C CA . ILE H 2 68 ? 7.381 12.161 60.440 1.00 53.89 187 ILE O CA 1
ATOM 7938 C C . ILE H 2 68 ? 7.168 11.989 58.940 1.00 53.37 187 ILE O C 1
ATOM 7939 O O . ILE H 2 68 ? 6.580 12.853 58.291 1.00 64.21 187 ILE O O 1
ATOM 7944 N N . PRO H 2 69 ? 7.681 10.888 58.372 1.00 54.69 188 PRO O N 1
ATOM 7945 C CA . PRO H 2 69 ? 7.378 10.577 56.971 1.00 57.76 188 PRO O CA 1
ATOM 7946 C C . PRO H 2 69 ? 5.870 10.538 56.758 1.00 59.82 188 PRO O C 1
ATOM 7947 O O . PRO H 2 69 ? 5.188 9.772 57.437 1.00 70.76 188 PRO O O 1
ATOM 7951 N N . SER H 2 70 ? 5.360 11.341 55.830 1.00 57.80 189 SER O N 1
ATOM 7952 C CA . SER H 2 70 ? 3.914 11.466 55.633 1.00 58.01 189 SER O CA 1
ATOM 7953 C C . SER H 2 70 ? 3.194 10.159 55.289 1.00 55.98 189 SER O C 1
ATOM 7954 O O . SER H 2 70 ? 2.014 10.005 55.586 1.00 65.37 189 SER O O 1
ATOM 7957 N N . TYR H 2 71 ? 3.899 9.217 54.681 1.00 52.56 190 TYR O N 1
ATOM 7958 C CA . TYR H 2 71 ? 3.277 7.952 54.320 1.00 48.78 190 TYR O CA 1
ATOM 7959 C C . TYR H 2 71 ? 2.865 7.163 55.555 1.00 52.20 190 TYR O C 1
ATOM 7960 O O . TYR H 2 71 ? 2.087 6.223 55.460 1.00 48.44 190 TYR O O 1
ATOM 7969 N N . MET H 2 72 ? 3.388 7.537 56.715 1.00 53.58 191 MET O N 1
ATOM 7970 C CA . MET H 2 72 ? 3.057 6.820 57.942 1.00 54.63 191 MET O CA 1
ATOM 7971 C C . MET H 2 72 ? 1.701 7.255 58.490 1.00 53.91 191 MET O C 1
ATOM 7972 O O . MET H 2 72 ? 1.044 6.498 59.202 1.00 51.37 191 MET O O 1
ATOM 7977 N N . ILE H 2 73 ? 1.269 8.463 58.135 1.00 55.78 192 ILE O N 1
ATOM 7978 C CA . ILE H 2 73 ? 0.007 8.991 58.650 1.00 48.35 192 ILE O CA 1
ATOM 7979 C C . ILE H 2 73 ? -1.016 9.423 57.588 1.00 50.45 192 ILE O C 1
ATOM 7980 O O . ILE H 2 73 ? -2.030 10.035 57.921 1.00 54.15 192 ILE O O 1
ATOM 7985 N N . SER H 2 74 ? -0.770 9.100 56.323 1.00 53.35 193 SER O N 1
ATOM 7986 C CA . SER H 2 74 ? -1.658 9.561 55.252 1.00 53.51 193 SER O CA 1
ATOM 7987 C C . SER H 2 74 ? -3.004 8.822 55.247 1.00 43.29 193 SER O C 1
ATOM 7988 O O . SER H 2 74 ? -3.952 9.231 54.586 1.00 44.52 193 SER O O 1
ATOM 7991 N N . TYR H 2 75 ? -3.084 7.736 55.996 1.00 35.94 194 TYR O N 1
ATOM 7992 C CA . TYR H 2 75 ? -4.314 6.965 56.088 1.00 26.89 194 TYR O CA 1
ATOM 7993 C C . TYR H 2 75 ? -5.247 7.642 57.068 1.00 36.82 194 TYR O C 1
ATOM 7994 O O . TYR H 2 75 ? -6.462 7.451 57.013 1.00 42.10 194 TYR O O 1
ATOM 8003 N N . ALA H 2 76 ? -4.669 8.436 57.966 1.00 43.08 195 ALA O N 1
ATOM 8004 C CA . ALA H 2 76 ? -5.375 8.895 59.161 1.00 50.99 195 ALA O CA 1
ATOM 8005 C C . ALA H 2 76 ? -6.319 10.065 58.931 1.00 42.62 195 ALA O C 1
ATOM 8006 O O . ALA H 2 76 ? -6.104 10.875 58.041 1.00 41.97 195 ALA O O 1
ATOM 8008 N N . GLY H 2 77 ? -7.363 10.145 59.752 1.00 40.44 196 GLY O N 1
ATOM 8009 C CA . GLY H 2 77 ? -8.259 11.287 59.752 1.00 23.39 196 GLY O CA 1
ATOM 8010 C C . GLY H 2 77 ? -7.671 12.463 60.509 1.00 42.62 196 GLY O C 1
ATOM 8011 O O . GLY H 2 77 ? -7.761 13.621 60.085 1.00 47.64 196 GLY O O 1
ATOM 8012 N N . MET H 2 78 ? -7.049 12.161 61.640 1.00 45.05 197 MET O N 1
ATOM 8013 C CA . MET H 2 78 ? -6.468 13.196 62.479 1.00 51.20 197 MET O CA 1
ATOM 8014 C C . MET H 2 78 ? -5.264 12.667 63.232 1.00 46.89 197 MET O C 1
ATOM 8015 O O . MET H 2 78 ? -5.129 11.459 63.435 1.00 51.28 197 MET O O 1
ATOM 8020 N N . VAL H 2 79 ? -4.389 13.586 63.630 1.00 39.52 198 VAL O N 1
ATOM 8021 C CA . VAL H 2 79 ? -3.225 13.260 64.436 1.00 36.73 198 VAL O CA 1
ATOM 8022 C C . VAL H 2 79 ? -3.093 14.269 65.569 1.00 42.92 198 VAL O C 1
ATOM 8023 O O . VAL H 2 79 ? -3.606 15.384 65.483 1.00 41.33 198 VAL O O 1
ATOM 8027 N N . PHE H 2 80 ? -2.426 13.874 66.645 1.00 50.55 199 PHE O N 1
ATOM 8028 C CA . PHE H 2 80 ? -2.124 14.816 67.711 1.00 52.70 199 PHE O CA 1
ATOM 8029 C C . PHE H 2 80 ? -0.901 14.369 68.475 1.00 50.68 199 PHE O C 1
ATOM 8030 O O . PHE H 2 80 ? -0.651 13.170 68.596 1.00 59.70 199 PHE O O 1
ATOM 8038 N N . CYS H 2 81 ? -0.139 15.337 68.981 1.00 47.36 200 CYS O N 1
ATOM 8039 C CA . CYS H 2 81 ? 1.032 15.039 69.797 1.00 53.49 200 CYS O CA 1
ATOM 8040 C C . CYS H 2 81 ? 0.623 14.718 71.226 1.00 60.63 200 CYS O C 1
ATOM 8041 O O . CYS H 2 81 ? -0.436 15.143 71.689 1.00 52.34 200 CYS O O 1
ATOM 8044 N N . GLU H 2 82 ? 1.473 13.971 71.919 1.00 73.19 201 GLU O N 1
ATOM 8045 C CA . GLU H 2 82 ? 1.165 13.505 73.258 1.00 69.85 201 GLU O CA 1
ATOM 8046 C C . GLU H 2 82 ? 2.449 13.361 74.050 1.00 73.23 201 GLU O C 1
ATOM 8047 O O . GLU H 2 82 ? 3.342 12.607 73.670 1.00 85.87 201 GLU O O 1
ATOM 8053 N N . ALA H 2 83 ? 2.552 14.105 75.142 1.00 75.40 202 ALA O N 1
ATOM 8054 C CA . ALA H 2 83 ? 3.722 14.006 76.000 1.00 78.55 202 ALA O CA 1
ATOM 8055 C C . ALA H 2 83 ? 3.319 13.467 77.362 1.00 75.98 202 ALA O C 1
ATOM 8056 O O . ALA H 2 83 ? 2.259 13.811 77.885 1.00 80.48 202 ALA O O 1
ATOM 8058 N N . LYS H 2 84 ? 4.158 12.600 77.920 1.00 68.28 203 LYS O N 1
ATOM 8059 C CA . LYS H 2 84 ? 3.948 12.091 79.267 1.00 77.07 203 LYS O CA 1
ATOM 8060 C C . LYS H 2 84 ? 4.846 12.861 80.228 1.00 94.15 203 LYS O C 1
ATOM 8061 O O . LYS H 2 84 ? 5.970 13.240 79.885 1.00 95.92 203 LYS O O 1
ATOM 8067 N N . ILE H 2 85 ? 4.347 13.102 81.432 1.00 112.60 204 ILE O N 1
ATOM 8068 C CA . ILE H 2 85 ? 5.152 13.741 82.461 1.00 127.68 204 ILE O CA 1
ATOM 8069 C C . ILE H 2 85 ? 5.598 12.681 83.476 1.00 138.90 204 ILE O C 1
ATOM 8070 O O . ILE H 2 85 ? 5.851 12.979 84.645 1.00 137.09 204 ILE O O 1
ATOM 8075 N N . ASN H 2 86 ? 5.720 11.445 82.992 1.00 146.51 205 ASN O N 1
ATOM 8076 C CA . ASN H 2 86 ? 5.883 10.266 83.841 1.00 147.31 205 ASN O CA 1
ATOM 8077 C C . ASN H 2 86 ? 4.604 10.047 84.636 1.00 144.63 205 ASN O C 1
ATOM 8078 O O . ASN H 2 86 ? 4.203 8.912 84.904 1.00 144.22 205 ASN O O 1
ATOM 8083 N N . ASP H 2 87 ? 3.960 11.156 84.985 1.00 139.39 206 ASP O N 1
ATOM 8084 C CA . ASP H 2 87 ? 2.760 11.150 85.805 1.00 134.90 206 ASP O CA 1
ATOM 8085 C C . ASP H 2 87 ? 1.506 11.048 84.943 1.00 130.36 206 ASP O C 1
ATOM 8086 O O . ASP H 2 87 ? 0.850 10.008 84.914 1.00 128.25 206 ASP O O 1
ATOM 8091 N N . GLU H 2 88 ? 1.181 12.126 84.233 1.00 132.63 207 GLU O N 1
ATOM 8092 C CA . GLU H 2 88 ? -0.054 12.174 83.452 1.00 130.95 207 GLU O CA 1
ATOM 8093 C C . GLU H 2 88 ? 0.158 12.473 81.964 1.00 112.20 207 GLU O C 1
ATOM 8094 O O . GLU H 2 88 ? 1.241 12.884 81.541 1.00 98.36 207 GLU O O 1
ATOM 8100 N N . SER H 2 89 ? -0.892 12.260 81.176 1.00 98.41 208 SER O N 1
ATOM 8101 C CA . SER H 2 89 ? -0.834 12.488 79.740 1.00 92.30 208 SER O CA 1
ATOM 8102 C C . SER H 2 89 ? -1.401 13.845 79.361 1.00 100.02 208 SER O C 1
ATOM 8103 O O . SER H 2 89 ? -2.534 14.173 79.708 1.00 107.41 208 SER O O 1
ATOM 8106 N N . TYR H 2 90 ? -0.609 14.635 78.648 1.00 87.46 209 TYR O N 1
ATOM 8107 C CA . TYR H 2 90 ? -1.121 15.853 78.037 1.00 83.12 209 TYR O CA 1
ATOM 8108 C C . TYR H 2 90 ? -1.116 15.693 76.525 1.00 76.72 209 TYR O C 1
ATOM 8109 O O . TYR H 2 90 ? -0.237 15.036 75.970 1.00 79.96 209 TYR O O 1
ATOM 8118 N N . GLN H 2 91 ? -2.106 16.281 75.862 1.00 76.80 210 GLN O N 1
ATOM 8119 C CA . GLN H 2 91 ? -2.211 16.165 74.411 1.00 77.09 210 GLN O CA 1
ATOM 8120 C C . GLN H 2 91 ? -2.461 17.505 73.719 1.00 76.33 210 GLN O C 1
ATOM 8121 O O . GLN H 2 91 ? -3.120 18.391 74.266 1.00 75.75 210 GLN O O 1
ATOM 8127 N N . SER H 2 92 ? -1.914 17.642 72.515 1.00 62.86 211 SER O N 1
ATOM 8128 C CA . SER H 2 92 ? -2.032 18.871 71.749 1.00 60.20 211 SER O CA 1
ATOM 8129 C C . SER H 2 92 ? -3.440 19.021 71.195 1.00 60.70 211 SER O C 1
ATOM 8130 O O . SER H 2 92 ? -4.299 18.176 71.421 1.00 57.62 211 SER O O 1
ATOM 8133 N N . ILE H 2 93 ? -3.680 20.109 70.475 1.00 70.55 212 ILE O N 1
ATOM 8134 C CA . ILE H 2 93 ? -4.942 20.270 69.779 1.00 63.88 212 ILE O CA 1
ATOM 8135 C C . ILE H 2 93 ? -4.992 19.186 68.722 1.00 66.39 212 ILE O C 1
ATOM 8136 O O . ILE H 2 93 ? -3.957 18.629 68.359 1.00 61.20 212 ILE O O 1
ATOM 8141 N N . MET H 2 94 ? -6.191 18.888 68.231 1.00 57.80 213 MET O N 1
ATOM 8142 C CA . MET H 2 94 ? -6.343 17.935 67.142 1.00 55.74 213 MET O CA 1
ATOM 8143 C C . MET H 2 94 ? -5.987 18.573 65.799 1.00 56.90 213 MET O C 1
ATOM 8144 O O . MET H 2 94 ? -6.447 19.666 65.477 1.00 62.98 213 MET O O 1
ATOM 8149 N N . TYR H 2 95 ? -5.166 17.880 65.021 1.00 62.01 214 TYR O N 1
ATOM 8150 C CA . TYR H 2 95 ? -4.841 18.315 63.666 1.00 56.04 214 TYR O CA 1
ATOM 8151 C C . TYR H 2 95 ? -5.565 17.451 62.630 1.00 58.29 214 TYR O C 1
ATOM 8152 O O . TYR H 2 95 ? -5.426 16.229 62.632 1.00 56.33 214 TYR O O 1
ATOM 8161 N N . ILE H 2 96 ? -6.346 18.092 61.762 1.00 54.41 215 ILE O N 1
ATOM 8162 C CA . ILE H 2 96 ? -7.063 17.397 60.694 1.00 48.06 215 ILE O CA 1
ATOM 8163 C C . ILE H 2 96 ? -6.136 17.099 59.533 1.00 41.58 215 ILE O C 1
ATOM 8164 O O . ILE H 2 96 ? -5.526 18.009 58.979 1.00 53.50 215 ILE O O 1
ATOM 8169 N N . VAL H 2 97 ? -6.051 15.828 59.152 1.00 42.82 216 VAL O N 1
ATOM 8170 C CA . VAL H 2 97 ? -5.175 15.409 58.063 1.00 36.56 216 VAL O CA 1
ATOM 8171 C C . VAL H 2 97 ? -5.830 15.568 56.706 1.00 39.39 216 VAL O C 1
ATOM 8172 O O . VAL H 2 97 ? -6.861 14.972 56.440 1.00 44.03 216 VAL O O 1
ATOM 8176 N N . VAL H 2 98 ? -5.205 16.349 55.836 1.00 50.28 217 VAL O N 1
ATOM 8177 C CA . VAL H 2 98 ? -5.699 16.522 54.471 1.00 44.11 217 VAL O CA 1
ATOM 8178 C C . VAL H 2 98 ? -4.684 16.081 53.422 1.00 50.02 217 VAL O C 1
ATOM 8179 O O . VAL H 2 98 ? -3.592 16.643 53.328 1.00 59.84 217 VAL O O 1
ATOM 8183 N N . VAL H 2 99 ? -5.046 15.076 52.633 1.00 43.31 218 VAL O N 1
ATOM 8184 C CA . VAL H 2 99 ? -4.216 14.659 51.508 1.00 53.24 218 VAL O CA 1
ATOM 8185 C C . VAL H 2 99 ? -4.495 15.475 50.227 1.00 56.04 218 VAL O C 1
ATOM 8186 O O . VAL H 2 99 ? -5.640 15.588 49.806 1.00 57.18 218 VAL O O 1
ATOM 8190 N N . VAL H 2 100 ? -3.432 16.019 49.620 1.00 61.88 219 VAL O N 1
ATOM 8191 C CA . VAL H 2 100 ? -3.442 16.699 48.303 1.00 43.75 219 VAL O CA 1
ATOM 8192 C C . VAL H 2 100 ? -2.314 16.082 47.449 1.00 63.32 219 VAL O C 1
ATOM 8193 O O . VAL H 2 100 ? -1.529 15.318 47.996 1.00 80.79 219 VAL O O 1
ATOM 8197 N N . GLY H 2 101 ? -2.201 16.350 46.138 1.00 83.50 220 GLY O N 1
ATOM 8198 C CA . GLY H 2 101 ? -3.154 17.077 45.318 1.00 75.90 220 GLY O CA 1
ATOM 8199 C C . GLY H 2 101 ? -2.612 17.990 44.211 1.00 79.46 220 GLY O C 1
ATOM 8200 O O . GLY H 2 101 ? -3.220 19.034 43.974 1.00 91.02 220 GLY O O 1
ATOM 8201 N N . TYR H 2 102 ? -1.525 17.639 43.504 1.00 76.88 221 TYR O N 1
ATOM 8202 C CA . TYR H 2 102 ? -0.962 18.606 42.534 1.00 66.58 221 TYR O CA 1
ATOM 8203 C C . TYR H 2 102 ? -0.538 18.117 41.137 1.00 62.83 221 TYR O C 1
ATOM 8204 O O . TYR H 2 102 ? -0.650 18.865 40.169 1.00 64.43 221 TYR O O 1
ATOM 8213 N N . ARG H 2 103 ? -0.044 16.888 41.028 1.00 63.70 222 ARG O N 1
ATOM 8214 C CA . ARG H 2 103 ? 0.551 16.429 39.771 1.00 71.53 222 ARG O CA 1
ATOM 8215 C C . ARG H 2 103 ? -0.412 16.392 38.588 1.00 67.53 222 ARG O C 1
ATOM 8216 O O . ARG H 2 103 ? -1.428 15.699 38.618 1.00 66.84 222 ARG O O 1
ATOM 8224 N N . ILE H 2 104 ? -0.064 17.143 37.547 1.00 68.50 223 ILE O N 1
ATOM 8225 C CA . ILE H 2 104 ? -0.740 17.077 36.259 1.00 62.05 223 ILE O CA 1
ATOM 8226 C C . ILE H 2 104 ? 0.170 16.358 35.260 1.00 65.91 223 ILE O C 1
ATOM 8227 O O . ILE H 2 104 ? 1.258 16.846 34.942 1.00 59.30 223 ILE O O 1
ATOM 8232 N N . TYR H 2 105 ? -0.268 15.197 34.779 1.00 57.25 224 TYR O N 1
ATOM 8233 C CA . TYR H 2 105 ? 0.536 14.405 33.847 1.00 62.65 224 TYR O CA 1
ATOM 8234 C C . TYR H 2 105 ? 0.618 15.035 32.453 1.00 73.77 224 TYR O C 1
ATOM 8235 O O . TYR H 2 105 ? 1.712 15.282 31.939 1.00 74.05 224 TYR O O 1
ATOM 8244 N N . ASP H 2 106 ? -0.534 15.295 31.842 1.00 74.73 225 ASP O N 1
ATOM 8245 C CA . ASP H 2 106 ? -0.568 15.956 30.537 1.00 64.40 225 ASP O CA 1
ATOM 8246 C C . ASP H 2 106 ? -1.882 16.704 30.276 1.00 62.20 225 ASP O C 1
ATOM 8247 O O . ASP H 2 106 ? -2.923 16.379 30.840 1.00 61.42 225 ASP O O 1
ATOM 8252 N N . VAL H 2 107 ? -1.812 17.719 29.422 1.00 63.08 226 VAL O N 1
ATOM 8253 C CA . VAL H 2 107 ? -2.973 18.517 29.044 1.00 56.67 226 VAL O CA 1
ATOM 8254 C C . VAL H 2 107 ? -3.096 18.511 27.527 1.00 57.81 226 VAL O C 1
ATOM 8255 O O . VAL H 2 107 ? -2.274 19.105 26.834 1.00 65.29 226 VAL O O 1
ATOM 8259 N N . VAL H 2 108 ? -4.121 17.844 27.008 1.00 55.06 227 VAL O N 1
ATOM 8260 C CA . VAL H 2 108 ? -4.190 17.580 25.573 1.00 49.21 227 VAL O CA 1
ATOM 8261 C C . VAL H 2 108 ? -5.432 18.121 24.885 1.00 46.56 227 VAL O C 1
ATOM 8262 O O . VAL H 2 108 ? -6.536 18.037 25.409 1.00 60.54 227 VAL O O 1
ATOM 8266 N N . LEU H 2 109 ? -5.240 18.664 23.689 1.00 58.58 228 LEU O N 1
ATOM 8267 C CA . LEU H 2 109 ? -6.353 19.166 22.900 1.00 52.29 228 LEU O CA 1
ATOM 8268 C C . LEU H 2 109 ? -6.821 18.129 21.889 1.00 52.86 228 LEU O C 1
ATOM 8269 O O . LEU H 2 109 ? -6.035 17.319 21.397 1.00 63.96 228 LEU O O 1
ATOM 8274 N N . SER H 2 110 ? -8.115 18.152 21.594 1.00 52.91 229 SER O N 1
ATOM 8275 C CA . SER H 2 110 ? -8.687 17.307 20.553 1.00 57.40 229 SER O CA 1
ATOM 8276 C C . SER H 2 110 ? -9.807 18.062 19.855 1.00 54.15 229 SER O C 1
ATOM 8277 O O . SER H 2 110 ? -10.771 18.471 20.496 1.00 56.81 229 SER O O 1
ATOM 8280 N N . PRO H 2 111 ? -9.675 18.277 18.539 1.00 55.13 230 PRO O N 1
ATOM 8281 C CA . PRO H 2 111 ? -8.521 17.908 17.711 1.00 59.48 230 PRO O CA 1
ATOM 8282 C C . PRO H 2 111 ? -7.241 18.591 18.196 1.00 65.84 230 PRO O C 1
ATOM 8283 O O . PRO H 2 111 ? -7.310 19.652 18.814 1.00 64.04 230 PRO O O 1
ATOM 8287 N N . SER H 2 112 ? -6.089 17.988 17.916 1.00 69.98 231 SER O N 1
ATOM 8288 C CA . SER H 2 112 ? -4.816 18.533 18.374 1.00 65.69 231 SER O CA 1
ATOM 8289 C C . SER H 2 112 ? -4.261 19.548 17.380 1.00 70.93 231 SER O C 1
ATOM 8290 O O . SER H 2 112 ? -3.554 20.485 17.759 1.00 71.51 231 SER O O 1
ATOM 8293 N N . HIS H 2 113 ? -4.581 19.354 16.106 1.00 60.28 232 HIS O N 1
ATOM 8294 C CA . HIS H 2 113 ? -3.998 20.170 15.051 1.00 67.20 232 HIS O CA 1
ATOM 8295 C C . HIS H 2 113 ? -4.849 20.118 13.787 1.00 67.91 232 HIS O C 1
ATOM 8296 O O . HIS H 2 113 ? -5.837 19.385 13.715 1.00 72.39 232 HIS O O 1
ATOM 8303 N N . GLY H 2 114 ? -4.454 20.904 12.792 1.00 57.12 233 GLY O N 1
ATOM 8304 C CA . GLY H 2 114 ? -5.068 20.846 11.480 1.00 57.80 233 GLY O CA 1
ATOM 8305 C C . GLY H 2 114 ? -6.561 21.116 11.430 1.00 70.51 233 GLY O C 1
ATOM 8306 O O . GLY H 2 114 ? -7.243 20.658 10.513 1.00 71.30 233 GLY O O 1
ATOM 8307 N N . ILE H 2 115 ? -7.082 21.852 12.404 1.00 71.78 234 ILE O N 1
ATOM 8308 C CA . ILE H 2 115 ? -8.485 22.242 12.349 1.00 55.49 234 ILE O CA 1
ATOM 8309 C C . ILE H 2 115 ? -8.665 23.287 11.254 1.00 65.82 234 ILE O C 1
ATOM 8310 O O . ILE H 2 115 ? -7.981 24.315 11.238 1.00 70.03 234 ILE O O 1
ATOM 8315 N N . GLU H 2 116 ? -9.575 23.016 10.327 1.00 70.92 235 GLU O N 1
ATOM 8316 C CA . GLU H 2 116 ? -9.870 23.982 9.278 1.00 75.21 235 GLU O CA 1
ATOM 8317 C C . GLU H 2 116 ? -11.371 24.043 9.024 1.00 77.08 235 GLU O C 1
ATOM 8318 O O . GLU H 2 116 ? -11.994 23.044 8.662 1.00 93.10 235 GLU O O 1
ATOM 8324 N N . LEU H 2 117 ? -11.943 25.223 9.234 1.00 64.64 236 LEU O N 1
ATOM 8325 C CA . LEU H 2 117 ? -13.383 25.403 9.169 1.00 59.28 236 LEU O CA 1
ATOM 8326 C C . LEU H 2 117 ? -13.733 26.481 8.161 1.00 65.80 236 LEU O C 1
ATOM 8327 O O . LEU H 2 117 ? -12.960 27.418 7.954 1.00 71.09 236 LEU O O 1
ATOM 8332 N N . SER H 2 118 ? -14.905 26.356 7.546 1.00 63.97 237 SER O N 1
ATOM 8333 C CA . SER H 2 118 ? -15.438 27.427 6.713 1.00 69.66 237 SER O CA 1
ATOM 8334 C C . SER H 2 118 ? -16.463 28.224 7.509 1.00 63.37 237 SER O C 1
ATOM 8335 O O . SER H 2 118 ? -17.028 27.725 8.491 1.00 51.89 237 SER O O 1
ATOM 8338 N N . VAL H 2 119 ? -16.715 29.458 7.087 1.00 54.91 238 VAL O N 1
ATOM 8339 C CA . VAL H 2 119 ? -17.599 30.330 7.850 1.00 47.55 238 VAL O CA 1
ATOM 8340 C C . VAL H 2 119 ? -18.954 29.677 8.136 1.00 62.96 238 VAL O C 1
ATOM 8341 O O . VAL H 2 119 ? -19.607 29.159 7.230 1.00 75.89 238 VAL O O 1
ATOM 8345 N N . GLY H 2 120 ? -19.361 29.691 9.402 1.00 58.27 239 GLY O N 1
ATOM 8346 C CA . GLY H 2 120 ? -20.665 29.180 9.793 1.00 58.23 239 GLY O CA 1
ATOM 8347 C C . GLY H 2 120 ? -20.656 27.779 10.389 1.00 55.07 239 GLY O C 1
ATOM 8348 O O . GLY H 2 120 ? -21.643 27.331 10.985 1.00 52.95 239 GLY O O 1
ATOM 8349 N N . GLU H 2 121 ? -19.546 27.072 10.223 1.00 43.60 240 GLU O N 1
ATOM 8350 C CA . GLU H 2 121 ? -19.422 25.748 10.818 1.00 54.92 240 GLU O CA 1
ATOM 8351 C C . GLU H 2 121 ? -19.270 25.800 12.341 1.00 60.98 240 GLU O C 1
ATOM 8352 O O . GLU H 2 121 ? -19.044 26.868 12.937 1.00 54.23 240 GLU O O 1
ATOM 8358 N N . LYS H 2 122 ? -19.390 24.635 12.963 1.00 45.53 241 LYS O N 1
ATOM 8359 C CA . LYS H 2 122 ? -19.361 24.539 14.413 1.00 54.73 241 LYS O CA 1
ATOM 8360 C C . LYS H 2 122 ? -17.983 24.104 14.870 1.00 57.21 241 LYS O C 1
ATOM 8361 O O . LYS H 2 122 ? -17.440 23.129 14.363 1.00 60.37 241 LYS O O 1
ATOM 8367 N N . LEU H 2 123 ? -17.413 24.840 15.818 1.00 59.09 242 LEU O N 1
ATOM 8368 C CA . LEU H 2 123 ? -16.133 24.469 16.402 1.00 52.10 242 LEU O CA 1
ATOM 8369 C C . LEU H 2 123 ? -16.370 23.745 17.723 1.00 54.80 242 LEU O C 1
ATOM 8370 O O . LEU H 2 123 ? -17.081 24.248 18.600 1.00 63.47 242 LEU O O 1
ATOM 8375 N N . VAL H 2 124 ? -15.800 22.551 17.854 1.00 50.64 243 VAL O N 1
ATOM 8376 C CA . VAL H 2 124 ? -15.787 21.856 19.141 1.00 43.00 243 VAL O CA 1
ATOM 8377 C C . VAL H 2 124 ? -14.357 21.446 19.443 1.00 49.48 243 VAL O C 1
ATOM 8378 O O . VAL H 2 124 ? -13.721 20.752 18.654 1.00 57.70 243 VAL O O 1
ATOM 8382 N N . LEU H 2 125 ? -13.861 21.891 20.591 1.00 55.61 244 LEU O N 1
ATOM 8383 C CA . LEU H 2 125 ? -12.471 21.698 20.966 1.00 50.73 244 LEU O CA 1
ATOM 8384 C C . LEU H 2 125 ? -12.399 21.194 22.405 1.00 53.78 244 LEU O C 1
ATOM 8385 O O . LEU H 2 125 ? -12.765 21.912 23.339 1.00 47.19 244 LEU O O 1
ATOM 8390 N N . ASN H 2 126 ? -11.960 19.948 22.572 1.00 49.69 245 ASN O N 1
ATOM 8391 C CA . ASN H 2 126 ? -11.836 19.331 23.896 1.00 45.39 245 ASN O CA 1
ATOM 8392 C C . ASN H 2 126 ? -10.454 19.524 24.506 1.00 42.73 245 ASN O C 1
ATOM 8393 O O . ASN H 2 126 ? -9.436 19.302 23.852 1.00 56.82 245 ASN O O 1
ATOM 8398 N N . CYS H 2 127 ? -10.420 19.939 25.762 1.00 42.59 246 CYS O N 1
ATOM 8399 C CA . CYS H 2 127 ? -9.168 20.007 26.506 1.00 40.72 246 CYS O CA 1
ATOM 8400 C C . CYS H 2 127 ? -9.254 19.017 27.656 1.00 42.51 246 CYS O C 1
ATOM 8401 O O . CYS H 2 127 ? -10.112 19.143 28.530 1.00 41.70 246 CYS O O 1
ATOM 8404 N N . THR H 2 128 ? -8.392 18.008 27.636 1.00 43.84 247 THR O N 1
ATOM 8405 C CA . THR H 2 128 ? -8.422 16.989 28.672 1.00 40.35 247 THR O CA 1
ATOM 8406 C C . THR H 2 128 ? -7.176 17.119 29.521 1.00 53.06 247 THR O C 1
ATOM 8407 O O . THR H 2 128 ? -6.074 17.286 28.995 1.00 49.96 247 THR O O 1
ATOM 8411 N N . ALA H 2 129 ? -7.359 17.068 30.837 1.00 45.84 248 ALA O N 1
ATOM 8412 C CA . ALA H 2 129 ? -6.232 17.093 31.756 1.00 47.03 248 ALA O CA 1
ATOM 8413 C C . ALA H 2 129 ? -6.198 15.823 32.616 1.00 56.95 248 ALA O C 1
ATOM 8414 O O . ALA H 2 129 ? -7.155 15.530 33.342 1.00 50.75 248 ALA O O 1
ATOM 8416 N N . ARG H 2 130 ? -5.104 15.066 32.514 1.00 46.91 249 ARG O N 1
ATOM 8417 C CA . ARG H 2 130 ? -4.925 13.871 33.331 1.00 47.58 249 ARG O CA 1
ATOM 8418 C C . ARG H 2 130 ? -4.056 14.204 34.533 1.00 56.91 249 ARG O C 1
ATOM 8419 O O . ARG H 2 130 ? -2.985 14.797 34.384 1.00 51.73 249 ARG O O 1
ATOM 8427 N N . THR H 2 131 ? -4.520 13.837 35.724 1.00 54.23 250 THR O N 1
ATOM 8428 C CA . THR H 2 131 ? -3.804 14.192 36.944 1.00 52.74 250 THR O CA 1
ATOM 8429 C C . THR H 2 131 ? -3.733 13.019 37.896 1.00 57.12 250 THR O C 1
ATOM 8430 O O . THR H 2 131 ? -4.297 11.958 37.633 1.00 64.33 250 THR O O 1
ATOM 8434 N N . GLU H 2 132 ? -3.029 13.217 39.003 1.00 65.31 251 GLU O N 1
ATOM 8435 C CA . GLU H 2 132 ? -2.992 12.234 40.079 1.00 70.28 251 GLU O CA 1
ATOM 8436 C C . GLU H 2 132 ? -4.270 12.372 40.911 1.00 62.35 251 GLU O C 1
ATOM 8437 O O . GLU H 2 132 ? -5.141 13.176 40.586 1.00 59.09 251 GLU O O 1
ATOM 8443 N N . LEU H 2 133 ? -4.383 11.593 41.979 1.00 57.85 252 LEU O N 1
ATOM 8444 C CA . LEU H 2 133 ? -5.547 11.675 42.850 1.00 56.68 252 LEU O CA 1
ATOM 8445 C C . LEU H 2 133 ? -5.483 12.904 43.744 1.00 56.57 252 LEU O C 1
ATOM 8446 O O . LEU H 2 133 ? -4.405 13.456 43.970 1.00 60.83 252 LEU O O 1
ATOM 8451 N N . ASN H 2 134 ? -6.646 13.332 44.231 1.00 47.63 253 ASN O N 1
ATOM 8452 C CA . ASN H 2 134 ? -6.746 14.464 45.152 1.00 42.83 253 ASN O CA 1
ATOM 8453 C C . ASN H 2 134 ? -6.424 15.791 44.498 1.00 60.51 253 ASN O C 1
ATOM 8454 O O . ASN H 2 134 ? -6.089 16.765 45.180 1.00 63.74 253 ASN O O 1
ATOM 8459 N N . VAL H 2 135 ? -6.540 15.812 43.172 1.00 57.40 254 VAL O N 1
ATOM 8460 C CA . VAL H 2 135 ? -6.315 17.009 42.387 1.00 54.45 254 VAL O CA 1
ATOM 8461 C C . VAL H 2 135 ? -7.619 17.723 42.057 1.00 52.99 254 VAL O C 1
ATOM 8462 O O . VAL H 2 135 ? -8.625 17.089 41.749 1.00 49.52 254 VAL O O 1
ATOM 8466 N N . GLY H 2 136 ? -7.597 19.048 42.135 1.00 53.28 255 GLY O N 1
ATOM 8467 C CA . GLY H 2 136 ? -8.653 19.854 41.549 1.00 62.69 255 GLY O CA 1
ATOM 8468 C C . GLY H 2 136 ? -8.072 20.639 40.386 1.00 54.38 255 GLY O C 1
ATOM 8469 O O . GLY H 2 136 ? -6.894 20.990 40.406 1.00 53.27 255 GLY O O 1
ATOM 8470 N N . ILE H 2 137 ? -8.883 20.916 39.372 1.00 56.27 256 ILE O N 1
ATOM 8471 C CA . ILE H 2 137 ? -8.396 21.650 38.207 1.00 47.66 256 ILE O CA 1
ATOM 8472 C C . ILE H 2 137 ? -9.197 22.911 37.903 1.00 44.61 256 ILE O C 1
ATOM 8473 O O . ILE H 2 137 ? -10.417 22.873 37.757 1.00 50.78 256 ILE O O 1
ATOM 8478 N N . ASP H 2 138 ? -8.501 24.034 37.807 1.00 46.31 257 ASP O N 1
ATOM 8479 C CA . ASP H 2 138 ? -9.097 25.243 37.260 1.00 50.94 257 ASP O CA 1
ATOM 8480 C C . ASP H 2 138 ? -8.651 25.411 35.801 1.00 48.35 257 ASP O C 1
ATOM 8481 O O . ASP H 2 138 ? -7.455 25.438 35.517 1.00 50.85 257 ASP O O 1
ATOM 8486 N N . PHE H 2 139 ? -9.611 25.495 34.879 1.00 48.30 258 PHE O N 1
ATOM 8487 C CA . PHE H 2 139 ? -9.300 25.710 33.457 1.00 47.49 258 PHE O CA 1
ATOM 8488 C C . PHE H 2 139 ? -9.269 27.185 33.094 1.00 50.67 258 PHE O C 1
ATOM 8489 O O . PHE H 2 139 ? -10.151 27.951 33.488 1.00 53.64 258 PHE O O 1
ATOM 8497 N N . ASN H 2 140 ? -8.267 27.577 32.318 1.00 58.58 259 ASN O N 1
ATOM 8498 C CA . ASN H 2 140 ? -8.237 28.923 31.753 1.00 56.31 259 ASN O CA 1
ATOM 8499 C C . ASN H 2 140 ? -7.853 28.928 30.281 1.00 58.70 259 ASN O C 1
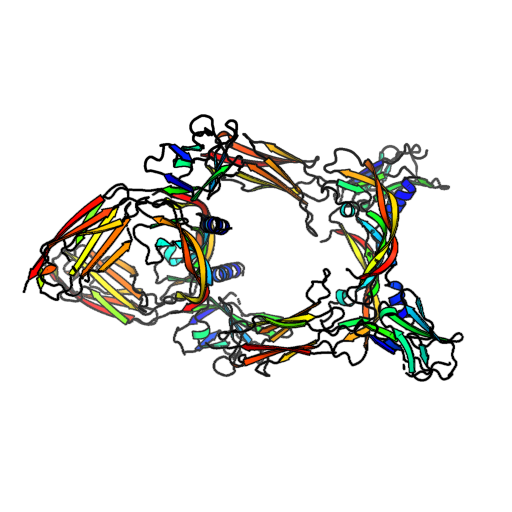ATOM 8500 O O . ASN H 2 140 ? -6.792 28.428 29.904 1.00 53.75 259 ASN O O 1
ATOM 8505 N N . TRP H 2 141 ? -8.736 29.487 29.457 1.00 49.47 260 TRP O N 1
ATOM 8506 C CA . TRP H 2 141 ? -8.540 29.502 28.015 1.00 48.82 260 TRP O CA 1
ATOM 8507 C C . TRP H 2 141 ? -8.094 30.870 27.508 1.00 55.71 260 TRP O C 1
ATOM 8508 O O . TRP H 2 141 ? -8.374 31.903 28.122 1.00 51.97 260 TRP O O 1
ATOM 8519 N N . GLU H 2 142 ? -7.398 30.857 26.375 1.00 59.25 261 GLU O N 1
ATOM 8520 C CA . GLU H 2 142 ? -7.128 32.061 25.604 1.00 56.12 261 GLU O CA 1
ATOM 8521 C C . GLU H 2 142 ? -7.549 31.825 24.162 1.00 60.14 261 GLU O C 1
ATOM 8522 O O . GLU H 2 142 ? -7.281 30.765 23.595 1.00 60.06 261 GLU O O 1
ATOM 8528 N N . TYR H 2 143 ? -8.195 32.817 23.564 1.00 64.86 262 TYR O N 1
ATOM 8529 C CA . TYR H 2 143 ? -8.645 32.707 22.184 1.00 66.13 262 TYR O CA 1
ATOM 8530 C C . TYR H 2 143 ? -8.880 34.096 21.596 1.00 74.65 262 TYR O C 1
ATOM 8531 O O . TYR H 2 143 ? -9.062 35.061 22.338 1.00 86.47 262 TYR O O 1
ATOM 8540 N N . PRO H 2 144 ? -8.866 34.203 20.258 1.00 69.17 263 PRO O N 1
ATOM 8541 C CA . PRO H 2 144 ? -8.906 35.493 19.552 1.00 70.96 263 PRO O CA 1
ATOM 8542 C C . PRO H 2 144 ? -10.066 36.406 19.964 1.00 65.73 263 PRO O C 1
ATOM 8543 O O . PRO H 2 144 ? -11.113 35.912 20.383 1.00 69.12 263 PRO O O 1
ATOM 8547 N N . HIS H 2 150 ? -19.155 34.761 21.441 1.00 70.25 269 HIS O N 1
ATOM 8548 C CA . HIS H 2 150 ? -20.109 33.672 21.244 1.00 70.38 269 HIS O CA 1
ATOM 8549 C C . HIS H 2 150 ? -19.454 32.284 21.305 1.00 58.16 269 HIS O C 1
ATOM 8550 O O . HIS H 2 150 ? -19.869 31.360 20.609 1.00 60.68 269 HIS O O 1
ATOM 8557 N N . LYS H 2 151 ? -18.434 32.137 22.144 1.00 55.77 270 LYS O N 1
ATOM 8558 C CA . LYS H 2 151 ? -17.826 30.830 22.347 1.00 62.89 270 LYS O CA 1
ATOM 8559 C C . LYS H 2 151 ? -17.942 30.336 23.794 1.00 50.09 270 LYS O C 1
ATOM 8560 O O . LYS H 2 151 ? -17.292 30.859 24.690 1.00 70.62 270 LYS O O 1
ATOM 8566 N N . LYS H 2 152 ? -18.775 29.318 23.998 1.00 58.65 271 LYS O N 1
ATOM 8567 C CA . LYS H 2 152 ? -19.056 28.773 25.328 1.00 61.68 271 LYS O CA 1
ATOM 8568 C C . LYS H 2 152 ? -18.027 27.749 25.796 1.00 59.08 271 LYS O C 1
ATOM 8569 O O . LYS H 2 152 ? -17.668 26.830 25.058 1.00 72.97 271 LYS O O 1
ATOM 8575 N N . LEU H 2 153 ? -17.567 27.908 27.032 1.00 54.73 272 LEU O N 1
ATOM 8576 C CA . LEU H 2 153 ? -16.714 26.912 27.672 1.00 55.70 272 LEU O CA 1
ATOM 8577 C C . LEU H 2 153 ? -17.546 26.083 28.634 1.00 55.78 272 LEU O C 1
ATOM 8578 O O . LEU H 2 153 ? -18.317 26.626 29.418 1.00 53.69 272 LEU O O 1
ATOM 8583 N N . VAL H 2 154 ? -17.391 24.767 28.579 1.00 45.28 273 VAL O N 1
ATOM 8584 C CA . VAL H 2 154 ? -18.098 23.899 29.507 1.00 39.92 273 VAL O CA 1
ATOM 8585 C C . VAL H 2 154 ? -17.178 22.867 30.144 1.00 46.44 273 VAL O C 1
ATOM 8586 O O . VAL H 2 154 ? -16.543 22.080 29.450 1.00 60.32 273 VAL O O 1
ATOM 8590 N N . ASN H 2 155 ? -17.110 22.873 31.471 1.00 45.75 274 ASN O N 1
ATOM 8591 C CA . ASN H 2 155 ? -16.168 22.012 32.183 1.00 41.63 274 ASN O CA 1
ATOM 8592 C C . ASN H 2 155 ? -16.855 20.842 32.853 1.00 49.87 274 ASN O C 1
ATOM 8593 O O . ASN H 2 155 ? -18.065 20.846 33.050 1.00 50.24 274 ASN O O 1
ATOM 8598 N N . ARG H 2 156 ? -16.074 19.836 33.213 1.00 66.24 275 ARG O N 1
ATOM 8599 C CA . ARG H 2 156 ? -16.656 18.584 33.651 1.00 70.30 275 ARG O CA 1
ATOM 8600 C C . ARG H 2 156 ? -15.580 17.668 34.228 1.00 74.15 275 ARG O C 1
ATOM 8601 O O . ARG H 2 156 ? -14.612 17.333 33.543 1.00 54.08 275 ARG O O 1
ATOM 8609 N N . ASP H 2 157 ? -15.738 17.283 35.492 1.00 74.43 276 ASP O N 1
ATOM 8610 C CA . ASP H 2 157 ? -14.859 16.286 36.093 1.00 73.57 276 ASP O CA 1
ATOM 8611 C C . ASP H 2 157 ? -15.213 14.893 35.554 1.00 67.27 276 ASP O C 1
ATOM 8612 O O . ASP H 2 157 ? -16.298 14.688 35.023 1.00 54.09 276 ASP O O 1
ATOM 8617 N N . LEU H 2 158 ? -14.285 13.947 35.662 1.00 87.54 277 LEU O N 1
ATOM 8618 C CA . LEU H 2 158 ? -14.568 12.553 35.315 1.00 88.53 277 LEU O CA 1
ATOM 8619 C C . LEU H 2 158 ? -13.991 11.633 36.391 1.00 92.58 277 LEU O C 1
ATOM 8620 O O . LEU H 2 158 ? -13.019 11.988 37.067 1.00 63.17 277 LEU O O 1
ATOM 8625 N N . LYS H 2 159 ? -14.622 10.505 36.590 1.00 118.38 278 LYS O N 1
ATOM 8626 C CA . LYS H 2 159 ? -14.198 9.587 37.644 1.00 135.19 278 LYS O CA 1
ATOM 8627 C C . LYS H 2 159 ? -13.982 8.174 37.120 1.00 142.44 278 LYS O C 1
ATOM 8628 O O . LYS H 2 159 ? -14.861 7.609 36.467 1.00 148.67 278 LYS O O 1
ATOM 8634 N N . THR H 2 160 ? -12.811 7.607 37.402 1.00 131.36 279 THR O N 1
ATOM 8635 C CA . THR H 2 160 ? -12.591 6.190 37.140 1.00 127.19 279 THR O CA 1
ATOM 8636 C C . THR H 2 160 ? -12.873 5.387 38.396 1.00 133.04 279 THR O C 1
ATOM 8637 O O . THR H 2 160 ? -12.345 5.686 39.470 1.00 102.15 279 THR O O 1
ATOM 8641 N N . GLN H 2 161 ? -13.726 4.379 38.252 1.00 158.40 280 GLN O N 1
ATOM 8642 C CA . GLN H 2 161 ? -14.032 3.464 39.341 1.00 166.46 280 GLN O CA 1
ATOM 8643 C C . GLN H 2 161 ? -13.067 2.287 39.315 1.00 177.50 280 GLN O C 1
ATOM 8644 O O . GLN H 2 161 ? -13.327 1.288 38.649 1.00 187.69 280 GLN O O 1
ATOM 8650 N N . GLY H 2 163 ? -9.113 0.913 38.531 1.00 141.85 282 GLY O N 1
ATOM 8651 C CA . GLY H 2 163 ? -8.179 1.158 39.612 1.00 140.04 282 GLY O CA 1
ATOM 8652 C C . GLY H 2 163 ? -6.990 1.965 39.134 1.00 143.26 282 GLY O C 1
ATOM 8653 O O . GLY H 2 163 ? -5.847 1.705 39.524 1.00 137.36 282 GLY O O 1
ATOM 8654 N N . SER H 2 164 ? -7.262 2.944 38.275 1.00 140.96 283 SER O N 1
ATOM 8655 C CA . SER H 2 164 ? -6.218 3.829 37.777 1.00 117.22 283 SER O CA 1
ATOM 8656 C C . SER H 2 164 ? -5.822 4.816 38.864 1.00 94.94 283 SER O C 1
ATOM 8657 O O . SER H 2 164 ? -6.636 5.181 39.720 1.00 73.28 283 SER O O 1
ATOM 8660 N N . GLU H 2 165 ? -4.560 5.219 38.847 1.00 83.27 284 GLU O N 1
ATOM 8661 C CA . GLU H 2 165 ? -4.068 6.164 39.830 1.00 93.82 284 GLU O CA 1
ATOM 8662 C C . GLU H 2 165 ? -4.126 7.530 39.174 1.00 82.79 284 GLU O C 1
ATOM 8663 O O . GLU H 2 165 ? -3.133 8.257 39.136 1.00 96.82 284 GLU O O 1
ATOM 8669 N N . MET H 2 166 ? -5.301 7.853 38.640 1.00 79.47 285 MET O N 1
ATOM 8670 C CA . MET H 2 166 ? -5.423 8.974 37.713 1.00 79.25 285 MET O CA 1
ATOM 8671 C C . MET H 2 166 ? -6.823 9.586 37.584 1.00 71.57 285 MET O C 1
ATOM 8672 O O . MET H 2 166 ? -7.798 8.877 37.347 1.00 83.42 285 MET O O 1
ATOM 8677 N N . LYS H 2 167 ? -6.905 10.908 37.731 1.00 52.66 286 LYS O N 1
ATOM 8678 C CA . LYS H 2 167 ? -8.142 11.642 37.477 1.00 61.83 286 LYS O CA 1
ATOM 8679 C C . LYS H 2 167 ? -8.138 12.222 36.067 1.00 62.93 286 LYS O C 1
ATOM 8680 O O . LYS H 2 167 ? -7.082 12.366 35.450 1.00 63.13 286 LYS O O 1
ATOM 8686 N N . LYS H 2 168 ? -9.318 12.572 35.566 1.00 62.54 287 LYS O N 1
ATOM 8687 C CA . LYS H 2 168 ? -9.443 13.094 34.204 1.00 60.11 287 LYS O CA 1
ATOM 8688 C C . LYS H 2 168 ? -10.449 14.245 34.121 1.00 60.66 287 LYS O C 1
ATOM 8689 O O . LYS H 2 168 ? -11.633 14.067 34.394 1.00 58.51 287 LYS O O 1
ATOM 8695 N N . PHE H 2 169 ? -9.971 15.429 33.748 1.00 56.98 288 PHE O N 1
ATOM 8696 C CA . PHE H 2 169 ? -10.837 16.603 33.636 1.00 47.39 288 PHE O CA 1
ATOM 8697 C C . PHE H 2 169 ? -11.013 17.047 32.196 1.00 49.38 288 PHE O C 1
ATOM 8698 O O . PHE H 2 169 ? -10.069 17.014 31.404 1.00 62.89 288 PHE O O 1
ATOM 8706 N N . LEU H 2 170 ? -12.224 17.477 31.863 1.00 51.26 289 LEU O N 1
ATOM 8707 C CA . LEU H 2 170 ? -12.553 17.851 30.490 1.00 36.72 289 LEU O CA 1
ATOM 8708 C C . LEU H 2 170 ? -13.142 19.240 30.414 1.00 42.78 289 LEU O C 1
ATOM 8709 O O . LEU H 2 170 ? -14.085 19.573 31.128 1.00 56.85 289 LEU O O 1
ATOM 8714 N N . SER H 2 171 ? -12.582 20.040 29.519 1.00 47.13 290 SER O N 1
ATOM 8715 C CA . SER H 2 171 ? -13.085 21.373 29.231 1.00 46.05 290 SER O CA 1
ATOM 8716 C C . SER H 2 171 ? -13.408 21.451 27.738 1.00 38.47 290 SER O C 1
ATOM 8717 O O . SER H 2 171 ? -12.530 21.277 26.903 1.00 47.07 290 SER O O 1
ATOM 8720 N N . THR H 2 172 ? -14.670 21.698 27.410 1.00 43.57 291 THR O N 1
ATOM 8721 C CA . THR H 2 172 ? -15.121 21.689 26.022 1.00 36.87 291 THR O CA 1
ATOM 8722 C C . THR H 2 172 ? -15.524 23.073 25.524 1.00 48.78 291 THR O C 1
ATOM 8723 O O . THR H 2 172 ? -16.527 23.648 25.956 1.00 56.46 291 THR O O 1
ATOM 8727 N N . LEU H 2 173 ? -14.738 23.593 24.591 1.00 59.49 292 LEU O N 1
ATOM 8728 C CA . LEU H 2 173 ? -15.014 24.887 23.983 1.00 53.84 292 LEU O CA 1
ATOM 8729 C C . LEU H 2 173 ? -15.887 24.730 22.741 1.00 53.91 292 LEU O C 1
ATOM 8730 O O . LEU H 2 173 ? -15.574 23.947 21.850 1.00 52.04 292 LEU O O 1
ATOM 8735 N N . THR H 2 174 ? -16.990 25.466 22.680 1.00 46.87 293 THR O N 1
ATOM 8736 C CA . THR H 2 174 ? -17.874 25.373 21.526 1.00 34.57 293 THR O CA 1
ATOM 8737 C C . THR H 2 174 ? -18.177 26.749 20.965 1.00 53.73 293 THR O C 1
ATOM 8738 O O . THR H 2 174 ? -18.467 27.687 21.711 1.00 55.67 293 THR O O 1
ATOM 8742 N N . ILE H 2 175 ? -18.084 26.857 19.643 1.00 52.44 294 ILE O N 1
ATOM 8743 C CA . ILE H 2 175 ? -18.542 28.032 18.920 1.00 57.62 294 ILE O CA 1
ATOM 8744 C C . ILE H 2 175 ? -19.538 27.548 17.886 1.00 60.63 294 ILE O C 1
ATOM 8745 O O . ILE H 2 175 ? -19.210 26.700 17.058 1.00 61.19 294 ILE O O 1
ATOM 8750 N N . ASP H 2 176 ? -20.753 28.080 17.932 1.00 67.16 295 ASP O N 1
ATOM 8751 C CA . ASP H 2 176 ? -21.832 27.540 17.117 1.00 66.91 295 ASP O CA 1
ATOM 8752 C C . ASP H 2 176 ? -21.703 27.875 15.630 1.00 75.01 295 ASP O C 1
ATOM 8753 O O . ASP H 2 176 ? -21.990 27.042 14.773 1.00 94.22 295 ASP O O 1
ATOM 8758 N N . GLY H 2 177 ? -21.278 29.096 15.326 1.00 63.91 296 GLY O N 1
ATOM 8759 C CA . GLY H 2 177 ? -21.041 29.485 13.946 1.00 51.13 296 GLY O CA 1
ATOM 8760 C C . GLY H 2 177 ? -19.795 30.341 13.810 1.00 57.16 296 GLY O C 1
ATOM 8761 O O . GLY H 2 177 ? -19.827 31.547 14.088 1.00 52.61 296 GLY O O 1
ATOM 8762 N N . VAL H 2 178 ? -18.694 29.730 13.377 1.00 45.79 297 VAL O N 1
ATOM 8763 C CA . VAL H 2 178 ? -17.426 30.449 13.349 1.00 44.99 297 VAL O CA 1
ATOM 8764 C C . VAL H 2 178 ? -17.439 31.596 12.349 1.00 53.67 297 VAL O C 1
ATOM 8765 O O . VAL H 2 178 ? -18.196 31.589 11.376 1.00 59.98 297 VAL O O 1
ATOM 8769 N N . THR H 2 179 ? -16.598 32.592 12.608 1.00 63.90 298 THR O N 1
ATOM 8770 C CA . THR H 2 179 ? -16.349 33.664 11.650 1.00 56.84 298 THR O CA 1
ATOM 8771 C C . THR H 2 179 ? -14.840 33.804 11.481 1.00 64.26 298 THR O C 1
ATOM 8772 O O . THR H 2 179 ? -14.069 33.096 12.132 1.00 70.00 298 THR O O 1
ATOM 8776 N N . ARG H 2 180 ? -14.412 34.711 10.613 1.00 60.83 299 ARG O N 1
ATOM 8777 C CA . ARG H 2 180 ? -12.990 34.899 10.382 1.00 65.71 299 ARG O CA 1
ATOM 8778 C C . ARG H 2 180 ? -12.245 35.331 11.651 1.00 71.52 299 ARG O C 1
ATOM 8779 O O . ARG H 2 180 ? -11.097 34.942 11.862 1.00 83.09 299 ARG O O 1
ATOM 8787 N N . SER H 2 181 ? -12.895 36.120 12.504 1.00 64.37 300 SER O N 1
ATOM 8788 C CA . SER H 2 181 ? -12.239 36.582 13.724 1.00 69.76 300 SER O CA 1
ATOM 8789 C C . SER H 2 181 ? -12.073 35.445 14.727 1.00 66.29 300 SER O C 1
ATOM 8790 O O . SER H 2 181 ? -11.455 35.621 15.772 1.00 75.77 300 SER O O 1
ATOM 8793 N N . ASP H 2 182 ? -12.632 34.282 14.411 1.00 57.68 301 ASP O N 1
ATOM 8794 C CA . ASP H 2 182 ? -12.479 33.116 15.276 1.00 52.07 301 ASP O CA 1
ATOM 8795 C C . ASP H 2 182 ? -11.231 32.323 14.906 1.00 50.10 301 ASP O C 1
ATOM 8796 O O . ASP H 2 182 ? -10.850 31.386 15.600 1.00 60.55 301 ASP O O 1
ATOM 8801 N N . GLN H 2 183 ? -10.595 32.698 13.808 1.00 47.60 302 GLN O N 1
ATOM 8802 C CA . GLN H 2 183 ? -9.350 32.060 13.419 1.00 49.68 302 GLN O CA 1
ATOM 8803 C C . GLN H 2 183 ? -8.204 32.570 14.279 1.00 55.92 302 GLN O C 1
ATOM 8804 O O . GLN H 2 183 ? -8.155 33.753 14.624 1.00 59.32 302 GLN O O 1
ATOM 8810 N N . GLY H 2 184 ? -7.282 31.674 14.617 1.00 57.93 303 GLY O N 1
ATOM 8811 C CA . GLY H 2 184 ? -6.134 32.026 15.430 1.00 51.27 303 GLY O CA 1
ATOM 8812 C C . GLY H 2 184 ? -5.734 30.963 16.443 1.00 56.66 303 GLY O C 1
ATOM 8813 O O . GLY H 2 184 ? -6.079 29.786 16.321 1.00 54.60 303 GLY O O 1
ATOM 8814 N N . LEU H 2 185 ? -4.999 31.389 17.461 1.00 51.16 304 LEU O N 1
ATOM 8815 C CA . LEU H 2 185 ? -4.445 30.460 18.438 1.00 51.54 304 LEU O CA 1
ATOM 8816 C C . LEU H 2 185 ? -5.373 30.241 19.633 1.00 56.55 304 LEU O C 1
ATOM 8817 O O . LEU H 2 185 ? -5.816 31.194 20.269 1.00 42.62 304 LEU O O 1
ATOM 8822 N N . TYR H 2 186 ? -5.666 28.979 19.925 1.00 50.65 305 TYR O N 1
ATOM 8823 C CA . TYR H 2 186 ? -6.479 28.624 21.083 1.00 42.37 305 TYR O CA 1
ATOM 8824 C C . TYR H 2 186 ? -5.587 27.903 22.083 1.00 56.92 305 TYR O C 1
ATOM 8825 O O . TYR H 2 186 ? -4.952 26.893 21.754 1.00 55.66 305 TYR O O 1
ATOM 8834 N N . THR H 2 187 ? -5.521 28.436 23.298 1.00 47.56 306 THR O N 1
ATOM 8835 C CA . THR H 2 187 ? -4.703 27.826 24.340 1.00 46.95 306 THR O CA 1
ATOM 8836 C C . THR H 2 187 ? -5.542 27.389 25.532 1.00 54.16 306 THR O C 1
ATOM 8837 O O . THR H 2 187 ? -6.372 28.152 26.027 1.00 51.23 306 THR O O 1
ATOM 8841 N N . CYS H 2 188 ? -5.330 26.157 25.985 1.00 57.50 307 CYS O N 1
ATOM 8842 C CA . CYS H 2 188 ? -5.994 25.665 27.184 1.00 46.98 307 CYS O CA 1
ATOM 8843 C C . CYS H 2 188 ? -4.983 25.440 28.287 1.00 49.72 307 CYS O C 1
ATOM 8844 O O . CYS H 2 188 ? -4.048 24.656 28.127 1.00 58.76 307 CYS O O 1
ATOM 8847 N N . ALA H 2 189 ? -5.172 26.126 29.408 1.00 50.90 308 ALA O N 1
ATOM 8848 C CA . ALA H 2 189 ? -4.306 25.928 30.568 1.00 52.92 308 ALA O CA 1
ATOM 8849 C C . ALA H 2 189 ? -5.065 25.273 31.715 1.00 50.75 308 ALA O C 1
ATOM 8850 O O . ALA H 2 189 ? -6.179 25.683 32.055 1.00 60.90 308 ALA O O 1
ATOM 8852 N N . ALA H 2 190 ? -4.459 24.247 32.298 1.00 42.86 309 ALA O N 1
ATOM 8853 C CA . ALA H 2 190 ? -5.052 23.549 33.431 1.00 49.66 309 ALA O CA 1
ATOM 8854 C C . ALA H 2 190 ? -4.191 23.727 34.679 1.00 56.15 309 ALA O C 1
ATOM 8855 O O . ALA H 2 190 ? -3.018 23.354 34.699 1.00 64.73 309 ALA O O 1
ATOM 8857 N N . SER H 2 191 ? -4.775 24.306 35.721 1.00 50.65 310 SER O N 1
ATOM 8858 C CA . SER H 2 191 ? -4.037 24.576 36.949 1.00 49.54 310 SER O CA 1
ATOM 8859 C C . SER H 2 191 ? -4.600 23.811 38.136 1.00 51.93 310 SER O C 1
ATOM 8860 O O . SER H 2 191 ? -5.814 23.722 38.314 1.00 58.47 310 SER O O 1
ATOM 8863 N N . SER H 2 192 ? -3.711 23.261 38.952 1.00 51.26 311 SER O N 1
ATOM 8864 C CA . SER H 2 192 ? -4.126 22.527 40.139 1.00 55.75 311 SER O CA 1
ATOM 8865 C C . SER H 2 192 ? -3.839 23.316 41.416 1.00 68.20 311 SER O C 1
ATOM 8866 O O . SER H 2 192 ? -4.004 22.800 42.522 1.00 71.74 311 SER O O 1
ATOM 8869 N N . GLY H 2 193 ? -3.409 24.564 41.258 1.00 64.46 312 GLY O N 1
ATOM 8870 C CA . GLY H 2 193 ? -3.072 25.407 42.388 1.00 73.72 312 GLY O CA 1
ATOM 8871 C C . GLY H 2 193 ? -1.625 25.250 42.817 1.00 96.49 312 GLY O C 1
ATOM 8872 O O . GLY H 2 193 ? -1.081 26.097 43.524 1.00 108.38 312 GLY O O 1
ATOM 8873 N N . LEU H 2 194 ? -1.001 24.157 42.394 1.00 100.42 313 LEU O N 1
ATOM 8874 C CA . LEU H 2 194 ? 0.404 23.912 42.694 1.00 103.16 313 LEU O CA 1
ATOM 8875 C C . LEU H 2 194 ? 1.242 23.941 41.424 1.00 91.93 313 LEU O C 1
ATOM 8876 O O . LEU H 2 194 ? 2.404 24.339 41.449 1.00 83.86 313 LEU O O 1
ATOM 8881 N N . MET H 2 195 ? 0.649 23.516 40.313 1.00 88.29 314 MET O N 1
ATOM 8882 C CA . MET H 2 195 ? 1.339 23.558 39.031 1.00 79.84 314 MET O CA 1
ATOM 8883 C C . MET H 2 195 ? 0.364 23.759 37.877 1.00 69.80 314 MET O C 1
ATOM 8884 O O . MET H 2 195 ? -0.818 23.435 37.994 1.00 67.72 314 MET O O 1
ATOM 8889 N N . THR H 2 196 ? 0.870 24.304 36.770 1.00 64.72 315 THR O N 1
ATOM 8890 C CA . THR H 2 196 ? 0.070 24.512 35.568 1.00 60.86 315 THR O CA 1
ATOM 8891 C C . THR H 2 196 ? 0.703 23.827 34.356 1.00 62.09 315 THR O C 1
ATOM 8892 O O . THR H 2 196 ? 1.924 23.817 34.200 1.00 63.52 315 THR O O 1
ATOM 8896 N N . LYS H 2 197 ? -0.143 23.251 33.508 1.00 58.56 316 LYS O N 1
ATOM 8897 C CA . LYS H 2 197 ? 0.276 22.787 32.193 1.00 50.96 316 LYS O CA 1
ATOM 8898 C C . LYS H 2 197 ? -0.725 23.239 31.140 1.00 63.15 316 LYS O C 1
ATOM 8899 O O . LYS H 2 197 ? -1.927 23.353 31.415 1.00 59.87 316 LYS O O 1
ATOM 8905 N N . LYS H 2 198 ? -0.232 23.497 29.933 1.00 59.68 317 LYS O N 1
ATOM 8906 C CA . LYS H 2 198 ? -1.093 24.016 28.881 1.00 59.92 317 LYS O CA 1
ATOM 8907 C C . LYS H 2 198 ? -0.747 23.452 27.512 1.00 63.99 317 LYS O C 1
ATOM 8908 O O . LYS H 2 198 ? 0.351 22.944 27.287 1.00 68.04 317 LYS O O 1
ATOM 8914 N N . ASN H 2 199 ? -1.701 23.546 26.599 1.00 57.98 318 ASN O N 1
ATOM 8915 C CA . ASN H 2 199 ? -1.488 23.135 25.220 1.00 60.17 318 ASN O CA 1
ATOM 8916 C C . ASN H 2 199 ? -2.241 24.085 24.312 1.00 53.98 318 ASN O C 1
ATOM 8917 O O . ASN H 2 199 ? -3.153 24.782 24.753 1.00 53.43 318 ASN O O 1
ATOM 8922 N N . SER H 2 200 ? -1.860 24.129 23.045 1.00 52.12 319 SER O N 1
ATOM 8923 C CA . SER H 2 200 ? -2.531 25.026 22.117 1.00 53.58 319 SER O CA 1
ATOM 8924 C C . SER H 2 200 ? -2.672 24.423 20.731 1.00 51.04 319 SER O C 1
ATOM 8925 O O . SER H 2 200 ? -2.108 23.376 20.435 1.00 53.23 319 SER O O 1
ATOM 8928 N N . THR H 2 201 ? -3.458 25.082 19.891 1.00 59.01 320 THR O N 1
ATOM 8929 C CA . THR H 2 201 ? -3.609 24.670 18.504 1.00 50.58 320 THR O CA 1
ATOM 8930 C C . THR H 2 201 ? -4.136 25.839 17.697 1.00 54.94 320 THR O C 1
ATOM 8931 O O . THR H 2 201 ? -4.922 26.651 18.197 1.00 51.47 320 THR O O 1
ATOM 8935 N N . PHE H 2 202 ? -3.691 25.933 16.451 1.00 59.87 321 PHE O N 1
ATOM 8936 C CA . PHE H 2 202 ? -4.140 27.006 15.575 1.00 59.91 321 PHE O CA 1
ATOM 8937 C C . PHE H 2 202 ? -5.401 26.580 14.829 1.00 60.32 321 PHE O C 1
ATOM 8938 O O . PHE H 2 202 ? -5.491 25.451 14.346 1.00 76.19 321 PHE O O 1
ATOM 8946 N N . VAL H 2 203 ? -6.379 27.479 14.755 1.00 57.16 322 VAL O N 1
ATOM 8947 C CA . VAL H 2 203 ? -7.641 27.202 14.068 1.00 49.23 322 VAL O CA 1
ATOM 8948 C C . VAL H 2 203 ? -7.830 28.115 12.871 1.00 53.51 322 VAL O C 1
ATOM 8949 O O . VAL H 2 203 ? -7.818 29.343 13.008 1.00 58.78 322 VAL O O 1
ATOM 8953 N N . ARG H 2 204 ? -8.004 27.524 11.695 1.00 64.82 323 ARG O N 1
ATOM 8954 C CA . ARG H 2 204 ? -8.215 28.319 10.487 1.00 58.31 323 ARG O CA 1
ATOM 8955 C C . ARG H 2 204 ? -9.695 28.426 10.137 1.00 49.71 323 ARG O C 1
ATOM 8956 O O . ARG H 2 204 ? -10.465 27.488 10.350 1.00 58.69 323 ARG O O 1
ATOM 8964 N N . VAL H 2 205 ? -10.088 29.586 9.622 1.00 49.46 324 VAL O N 1
ATOM 8965 C CA . VAL H 2 205 ? -11.430 29.776 9.089 1.00 55.46 324 VAL O CA 1
ATOM 8966 C C . VAL H 2 205 ? -11.322 30.450 7.726 1.00 59.88 324 VAL O C 1
ATOM 8967 O O . VAL H 2 205 ? -10.697 31.506 7.597 1.00 67.15 324 VAL O O 1
ATOM 8971 N N . HIS H 2 206 ? -11.913 29.834 6.706 1.00 71.94 325 HIS O N 1
ATOM 8972 C CA . HIS H 2 206 ? -11.865 30.383 5.348 1.00 79.20 325 HIS O CA 1
ATOM 8973 C C . HIS H 2 206 ? -13.245 30.440 4.699 1.00 88.48 325 HIS O C 1
ATOM 8974 O O . HIS H 2 206 ? -14.252 30.621 5.383 1.00 84.87 325 HIS O O 1
#

CATH classification: 2.10.90.10

GO terms:
  GO:0048010 vascular endothelial growth factor receptor signaling pathway (P, IDA)
  GO:0043185 vascular endothelial growth factor receptor 3 binding (F, IPI)
  GO:0006929 substrate-dependent cell migration (P, TAS)
  GO:0007165 signal transduction (P, TAS)
  GO:0008284 positive regulation of cell population proliferation (P, TAS)
  GO:0005576 extracellular region (C, TAS)
  GO:0031093 platelet alpha granule lumen (C, TAS)
  GO:0005515 protein binding (F, IPI)
  GO:0038084 vascular endothelial growth factor signaling pathway (P, IPI)
  GO:0042056 chemoattractant activity (F, IDA)
  GO:0050930 induction of positive chemotaxis (P, IDA)
  GO:0060754 positive regulation of mast cell chemotaxis (P, IDA)
  GO:0005576 extracellular region (C, EXP)